Protein AF-0000000087761929 (afdb_homodimer)

Structure (mmCIF, N/CA/C/O backbone):
data_AF-0000000087761929-model_v1
#
loop_
_entity.id
_entity.type
_entity.pdbx_description
1 polymer Lysophospholipase
#
loop_
_atom_site.group_PDB
_atom_site.id
_atom_site.type_symbol
_atom_site.label_atom_id
_atom_site.label_alt_id
_atom_site.label_comp_id
_atom_site.label_asym_id
_atom_site.label_entity_id
_atom_site.label_seq_id
_atom_site.pdbx_PDB_ins_code
_atom_site.Cartn_x
_atom_site.Cartn_y
_atom_site.Cartn_z
_atom_site.occupancy
_atom_site.B_iso_or_equiv
_atom_site.auth_seq_id
_atom_site.auth_comp_id
_atom_site.auth_asym_id
_atom_site.auth_atom_id
_atom_site.pdbx_PDB_model_num
ATOM 1 N N . MET A 1 1 ? 10.578 51.875 47.656 1 28.58 1 MET A N 1
ATOM 2 C CA . MET A 1 1 ? 10.273 50.469 47.375 1 28.58 1 MET A CA 1
ATOM 3 C C . MET A 1 1 ? 9.188 50.344 46.312 1 28.58 1 MET A C 1
ATOM 5 O O . MET A 1 1 ? 8.008 50.594 46.594 1 28.58 1 MET A O 1
ATOM 9 N N . VAL A 1 2 ? 9.391 50.625 44.969 1 32.72 2 VAL A N 1
ATOM 10 C CA . VAL A 1 2 ? 8.656 51.156 43.812 1 32.72 2 VAL A CA 1
ATOM 11 C C . VAL A 1 2 ? 7.785 50.062 43.219 1 32.72 2 VAL A C 1
ATOM 13 O O . VAL A 1 2 ? 8.273 48.969 42.906 1 32.72 2 VAL A O 1
ATOM 16 N N . HIS A 1 3 ? 6.492 50 43.562 1 28.41 3 HIS A N 1
ATOM 17 C CA . HIS A 1 3 ? 5.34 49.25 43.094 1 28.41 3 HIS A CA 1
ATOM 18 C C . HIS A 1 3 ? 5.234 49.25 41.594 1 28.41 3 HIS A C 1
ATOM 20 O O . HIS A 1 3 ? 4.777 50.25 41 1 28.41 3 HIS A O 1
ATOM 26 N N . LEU A 1 4 ? 6.25 48.75 40.844 1 28.88 4 LEU A N 1
ATOM 27 C CA . LEU A 1 4 ? 6.156 48.812 39.375 1 28.88 4 LEU A CA 1
ATOM 28 C C . LEU A 1 4 ? 4.934 48.031 38.875 1 28.88 4 LEU A C 1
ATOM 30 O O . LEU A 1 4 ? 4.816 46.844 39.125 1 28.88 4 LEU A O 1
ATOM 34 N N . ASN A 1 5 ? 3.76 48.719 38.75 1 27.14 5 ASN A N 1
ATOM 35 C CA . ASN A 1 5 ? 2.463 48.375 38.188 1 27.14 5 ASN A CA 1
ATOM 36 C C . ASN A 1 5 ? 2.609 47.75 36.812 1 27.14 5 ASN A C 1
ATOM 38 O O . ASN A 1 5 ? 3.201 48.375 35.906 1 27.14 5 ASN A O 1
ATOM 42 N N . PHE A 1 6 ? 2.701 46.375 36.719 1 28.14 6 PHE A N 1
ATOM 43 C CA . PHE A 1 6 ? 2.742 45.5 35.562 1 28.14 6 PHE A CA 1
ATOM 44 C C . PHE A 1 6 ? 1.548 45.75 34.656 1 28.14 6 PHE A C 1
ATOM 46 O O . PHE A 1 6 ? 0.455 45.219 34.906 1 28.14 6 PHE A O 1
ATOM 53 N N . ALA A 1 7 ? 1.302 46.906 34.094 1 33.91 7 ALA A N 1
ATOM 54 C CA . ALA A 1 7 ? 0.28 47.344 33.156 1 33.91 7 ALA A CA 1
ATOM 55 C C . ALA A 1 7 ? 0.412 46.594 31.812 1 33.91 7 ALA A C 1
ATOM 57 O O . ALA A 1 7 ? 1.053 47.094 30.891 1 33.91 7 ALA A O 1
ATOM 58 N N . VAL A 1 8 ? 0.894 45.375 31.766 1 31.22 8 VAL A N 1
ATOM 59 C CA . VAL A 1 8 ? 1.146 44.875 30.422 1 31.22 8 VAL A CA 1
ATOM 60 C C . VAL A 1 8 ? -0.125 45 29.578 1 31.22 8 VAL A C 1
ATOM 62 O O . VAL A 1 8 ? -1.216 45.188 30.125 1 31.22 8 VAL A O 1
ATOM 65 N N . SER A 1 9 ? -0.361 44 28.578 1 29.36 9 SER A N 1
ATOM 66 C CA . SER A 1 9 ? -0.739 43.969 27.172 1 29.36 9 SER A CA 1
ATOM 67 C C . SER A 1 9 ? -2.252 43.875 27.016 1 29.36 9 SER A C 1
ATOM 69 O O . SER A 1 9 ? -2.809 42.781 26.953 1 29.36 9 SER A O 1
ATOM 71 N N . THR A 1 10 ? -3.115 44.625 27.688 1 31.55 10 THR A N 1
ATOM 72 C CA . THR A 1 10 ? -4.559 44.688 27.484 1 31.55 10 THR A CA 1
ATOM 73 C C . THR A 1 10 ? -4.887 45 26.031 1 31.55 10 THR A C 1
ATOM 75 O O . THR A 1 10 ? -6.059 45.062 25.656 1 31.55 10 THR A O 1
ATOM 78 N N . ALA A 1 11 ? -3.998 45.562 25.234 1 32.84 11 ALA A N 1
ATOM 79 C CA . ALA A 1 11 ? -4.387 46.156 23.969 1 32.84 11 ALA A CA 1
ATOM 80 C C . ALA A 1 11 ? -4.867 45.094 22.984 1 32.84 11 ALA A C 1
ATOM 82 O O . ALA A 1 11 ? -5.387 45.438 21.906 1 32.84 11 ALA A O 1
ATOM 83 N N . LEU A 1 12 ? -4.496 43.844 23.141 1 36.81 12 LEU A N 1
ATOM 84 C CA . LEU A 1 12 ? -4.777 42.844 22.109 1 36.81 12 LEU A CA 1
ATOM 85 C C . LEU A 1 12 ? -6.27 42.531 22.047 1 36.81 12 LEU A C 1
ATOM 87 O O . LEU A 1 12 ? -6.723 41.844 21.156 1 36.81 12 LEU A O 1
ATOM 91 N N . LEU A 1 13 ? -7.18 43 22.969 1 36.03 13 LEU A N 1
ATOM 92 C CA . LEU A 1 13 ? -8.562 42.531 23.047 1 36.03 13 LEU A CA 1
ATOM 93 C C . LEU A 1 13 ? -9.438 43.281 22.062 1 36.03 13 LEU A C 1
ATOM 95 O O . LEU A 1 13 ? -10.562 42.875 21.766 1 36.03 13 LEU A O 1
ATOM 99 N N . ALA A 1 14 ? -9.242 44.531 21.703 1 36.38 14 ALA A N 1
ATOM 100 C CA . ALA A 1 14 ? -10.297 45.344 21.109 1 36.38 14 ALA A CA 1
ATOM 101 C C . ALA A 1 14 ? -10.578 44.875 19.672 1 36.38 14 ALA A C 1
ATOM 103 O O . ALA A 1 14 ? -11.734 44.875 19.234 1 36.38 14 ALA A O 1
ATOM 104 N N . SER A 1 15 ? -9.562 44.781 18.797 1 38.03 15 SER A N 1
ATOM 105 C CA . SER A 1 15 ? -9.797 44.531 17.375 1 38.03 15 SER A CA 1
ATOM 106 C C . SER A 1 15 ? -10.297 43.125 17.109 1 38.03 15 SER A C 1
ATOM 108 O O . SER A 1 15 ? -10.57 42.781 15.969 1 38.03 15 SER A O 1
ATOM 110 N N . LEU A 1 16 ? -10.477 42.219 18 1 41.84 16 LEU A N 1
ATOM 111 C CA . LEU A 1 16 ? -10.82 40.781 17.875 1 41.84 16 LEU A CA 1
ATOM 112 C C . LEU A 1 16 ? -12.336 40.594 17.812 1 41.84 16 LEU A C 1
ATOM 114 O O . LEU A 1 16 ? -12.828 39.469 17.766 1 41.84 16 LEU A O 1
ATOM 118 N N . ALA A 1 17 ? -13.188 41.562 17.938 1 40.5 17 ALA A N 1
ATOM 119 C CA . ALA A 1 17 ? -14.633 41.375 18.062 1 40.5 17 ALA A CA 1
ATOM 120 C C . ALA A 1 17 ? -15.227 40.812 16.766 1 40.5 17 ALA A C 1
ATOM 122 O O . ALA A 1 17 ? -16.172 40.031 16.797 1 40.5 17 ALA A O 1
ATOM 123 N N . ALA A 1 18 ? -14.797 41.094 15.617 1 46.44 18 ALA A N 1
ATOM 124 C CA . ALA A 1 18 ? -15.516 40.719 14.406 1 46.44 18 ALA A CA 1
ATOM 125 C C . ALA A 1 18 ? -15.227 39.25 14.039 1 46.44 18 ALA A C 1
ATOM 127 O O . ALA A 1 18 ? -15.953 38.656 13.242 1 46.44 18 ALA A O 1
ATOM 128 N N . ALA A 1 19 ? -14.195 38.5 14.523 1 59.88 19 ALA A N 1
ATOM 129 C CA . ALA A 1 19 ? -13.688 37.188 14.195 1 59.88 19 ALA A CA 1
ATOM 130 C C . ALA A 1 19 ? -13.875 36.219 15.367 1 59.88 19 ALA A C 1
ATOM 132 O O . ALA A 1 19 ? -12.984 36.062 16.219 1 59.88 19 ALA A O 1
ATOM 133 N N . TRP A 1 20 ? -15.109 36.125 15.672 1 75.94 20 TRP A N 1
ATOM 134 C CA . TRP A 1 20 ? -15.484 35.406 16.891 1 75.94 20 TRP A CA 1
ATOM 135 C C . TRP A 1 20 ? -16.938 34.969 16.828 1 75.94 20 TRP A C 1
ATOM 137 O O . TRP A 1 20 ? -17.781 35.625 16.234 1 75.94 20 TRP A O 1
ATOM 147 N N . ASN A 1 21 ? -17.031 33.625 17.141 1 86.69 21 ASN A N 1
ATOM 148 C CA . ASN A 1 21 ? -18.391 33.125 17.172 1 86.69 21 ASN A CA 1
ATOM 149 C C . ASN A 1 21 ? -19.328 34.125 17.875 1 86.69 21 ASN A C 1
ATOM 151 O O . ASN A 1 21 ? -19.109 34.469 19.047 1 86.69 21 ASN A O 1
ATOM 155 N N . PRO A 1 22 ? -20.312 34.531 17.219 1 84.06 22 PRO A N 1
ATOM 156 C CA . PRO A 1 22 ? -21.156 35.625 17.719 1 84.06 22 PRO A CA 1
ATOM 157 C C . PRO A 1 22 ? -21.75 35.344 19.094 1 84.06 22 PRO A C 1
ATOM 159 O O . PRO A 1 22 ? -21.969 36.25 19.891 1 84.06 22 PRO A O 1
ATOM 162 N N . ASN A 1 23 ? -22.047 34.125 19.406 1 88.12 23 ASN A N 1
ATOM 163 C CA . ASN A 1 23 ? -22.641 33.812 20.688 1 88.12 23 ASN A CA 1
ATOM 164 C C . ASN A 1 23 ? -21.594 33.688 21.797 1 88.12 23 ASN A C 1
ATOM 166 O O . ASN A 1 23 ? -21.922 33.375 22.938 1 88.12 23 ASN A O 1
ATOM 170 N N . ASN A 1 24 ? -20.297 33.812 21.438 1 92.19 24 ASN A N 1
ATOM 171 C CA . ASN A 1 24 ? -19.141 33.812 22.344 1 92.19 24 ASN A CA 1
ATOM 172 C C . ASN A 1 24 ? -18.984 32.438 23.016 1 92.19 24 ASN A C 1
ATOM 174 O O . ASN A 1 24 ? -18.516 32.375 24.156 1 92.19 24 ASN A O 1
ATOM 178 N N . GLY A 1 25 ? -19.469 31.469 22.359 1 94.88 25 GLY A N 1
ATOM 179 C CA . GLY A 1 25 ? -19.375 30.109 22.906 1 94.88 25 GLY A CA 1
ATOM 180 C C . GLY A 1 25 ? -19.031 29.078 21.844 1 94.88 25 GLY A C 1
ATOM 181 O O . GLY A 1 25 ? -18.688 29.422 20.719 1 94.88 25 GLY A O 1
ATOM 182 N N . TYR A 1 26 ? -19.078 27.797 22.297 1 96.81 26 TYR A N 1
ATOM 183 C CA . TYR A 1 26 ? -18.672 26.672 21.453 1 96.81 26 TYR A CA 1
ATOM 184 C C . TYR A 1 26 ? -19.766 26.328 20.453 1 96.81 26 TYR A C 1
ATOM 186 O O . TYR A 1 26 ? -19.484 25.891 19.328 1 96.81 26 TYR A O 1
ATOM 194 N N . ALA A 1 27 ? -21 26.562 20.797 1 96.69 27 ALA A N 1
ATOM 195 C CA . ALA A 1 27 ? -22.125 26.234 19.922 1 96.69 27 ALA A CA 1
ATOM 196 C C . ALA A 1 27 ? -22.109 27.094 18.672 1 96.69 27 ALA A C 1
ATOM 198 O O . ALA A 1 27 ? -21.891 28.312 18.734 1 96.69 27 ALA A O 1
ATOM 199 N N . PRO A 1 28 ? -22.328 26.469 17.5 1 96.25 28 PRO A N 1
ATOM 200 C CA . PRO A 1 28 ? -22.438 27.281 16.297 1 96.25 28 PRO A CA 1
ATOM 201 C C . PRO A 1 28 ? -23.609 28.266 16.344 1 96.25 28 PRO A C 1
ATOM 203 O O . PRO A 1 28 ? -24.547 28.062 17.109 1 96.25 28 PRO A O 1
ATOM 206 N N . SER A 1 29 ? -23.531 29.297 15.484 1 95.12 29 SER A N 1
ATOM 207 C CA . SER A 1 29 ? -24.516 30.375 15.484 1 95.12 29 SER A CA 1
ATOM 208 C C . SER A 1 29 ? -25.156 30.531 14.102 1 95.12 29 SER A C 1
ATOM 210 O O . SER A 1 29 ? -24.453 30.469 13.086 1 95.12 29 SER A O 1
ATOM 212 N N . TYR A 1 30 ? -26.438 30.75 14.117 1 93.19 30 TYR A N 1
ATOM 213 C CA . TYR A 1 30 ? -27.125 31.141 12.883 1 93.19 30 TYR A CA 1
ATOM 214 C C . TYR A 1 30 ? -26.922 32.625 12.586 1 93.19 30 TYR A C 1
ATOM 216 O O . TYR A 1 30 ? -27.031 33.469 13.477 1 93.19 30 TYR A O 1
ATOM 224 N N . VAL A 1 31 ? -26.531 32.875 11.359 1 92.06 31 VAL A N 1
ATOM 225 C CA . VAL A 1 31 ? -26.312 34.25 10.906 1 92.06 31 VAL A CA 1
ATOM 226 C C . VAL A 1 31 ? -26.938 34.438 9.531 1 92.06 31 VAL A C 1
ATOM 228 O O . VAL A 1 31 ? -27.391 33.469 8.906 1 92.06 31 VAL A O 1
ATOM 231 N N . GLN A 1 32 ? -27.016 35.75 9.164 1 88.81 32 GLN A N 1
ATOM 232 C CA . GLN A 1 32 ? -27.438 36 7.797 1 88.81 32 GLN A CA 1
ATOM 233 C C . GLN A 1 32 ? -26.359 35.594 6.797 1 88.81 32 GLN A C 1
ATOM 235 O O . GLN A 1 32 ? -25.172 35.844 7.023 1 88.81 32 GLN A O 1
ATOM 240 N N . CYS A 1 33 ? -26.844 34.938 5.738 1 89 33 CYS A N 1
ATOM 241 C CA . CYS A 1 33 ? -25.891 34.562 4.703 1 89 33 CYS A CA 1
ATOM 242 C C . CYS A 1 33 ? -25.266 35.781 4.059 1 89 33 CYS A C 1
ATOM 244 O O . CYS A 1 33 ? -25.938 36.812 3.904 1 89 33 CYS A O 1
ATOM 246 N N . PRO A 1 34 ? -24.016 35.625 3.738 1 82.88 34 PRO A N 1
ATOM 247 C CA . PRO A 1 34 ? -23.406 36.75 3 1 82.88 34 PRO A CA 1
ATOM 248 C C . PRO A 1 34 ? -24.047 36.938 1.623 1 82.88 34 PRO A C 1
ATOM 250 O O . PRO A 1 34 ? -24.594 36 1.054 1 82.88 34 PRO A O 1
ATOM 253 N N . SER A 1 35 ? -24.109 38.219 1.128 1 72.56 35 SER A N 1
ATOM 254 C CA . SER A 1 35 ? -24.781 38.562 -0.121 1 72.56 35 SER A CA 1
ATOM 255 C C . SER A 1 35 ? -24.25 37.75 -1.286 1 72.56 35 SER A C 1
ATOM 257 O O . SER A 1 35 ? -25 37.375 -2.184 1 72.56 35 SER A O 1
ATOM 259 N N . ASN A 1 36 ? -23.062 37.5 -1.404 1 62.22 36 ASN A N 1
ATOM 260 C CA . ASN A 1 36 ? -22.469 36.781 -2.506 1 62.22 36 ASN A CA 1
ATOM 261 C C . ASN A 1 36 ? -22.438 35.281 -2.227 1 62.22 36 ASN A C 1
ATOM 263 O O . ASN A 1 36 ? -21.812 34.5 -2.963 1 62.22 36 ASN A O 1
ATOM 267 N N . ALA A 1 37 ? -23.25 34.969 -1.242 1 60.28 37 ALA A N 1
ATOM 268 C CA . ALA A 1 37 ? -23.188 33.562 -0.785 1 60.28 37 ALA A CA 1
ATOM 269 C C . ALA A 1 37 ? -23.875 32.625 -1.782 1 60.28 37 ALA A C 1
ATOM 271 O O . ALA A 1 37 ? -24.172 31.484 -1.462 1 60.28 37 ALA A O 1
ATOM 272 N N . ASN A 1 38 ? -24.062 33 -2.934 1 62.12 38 ASN A N 1
ATOM 273 C CA . ASN A 1 38 ? -24.781 32.125 -3.861 1 62.12 38 ASN A CA 1
ATOM 274 C C . ASN A 1 38 ? -23.984 30.859 -4.152 1 62.12 38 ASN A C 1
ATOM 276 O O . ASN A 1 38 ? -24.531 29.875 -4.664 1 62.12 38 ASN A O 1
ATOM 280 N N . PHE A 1 39 ? -22.719 30.844 -3.688 1 73.12 39 PHE A N 1
ATOM 281 C CA . PHE A 1 39 ? -22.016 29.578 -3.852 1 73.12 39 PHE A CA 1
ATOM 282 C C . PHE A 1 39 ? -20.859 29.469 -2.859 1 73.12 39 PHE A C 1
ATOM 284 O O . PHE A 1 39 ? -19.875 30.203 -2.959 1 73.12 39 PHE A O 1
ATOM 291 N N . LEU A 1 40 ? -21.047 28.562 -1.927 1 87.19 40 LEU A N 1
ATOM 292 C CA . LEU A 1 40 ? -20.047 28.391 -0.892 1 87.19 40 LEU A CA 1
ATOM 293 C C . LEU A 1 40 ? -18.953 27.422 -1.347 1 87.19 40 LEU A C 1
ATOM 295 O O . LEU A 1 40 ? -17.875 27.375 -0.765 1 87.19 40 LEU A O 1
ATOM 299 N N . THR A 1 41 ? -19.281 26.656 -2.422 1 92.12 41 THR A N 1
ATOM 300 C CA . THR A 1 41 ? -18.312 25.656 -2.871 1 92.12 41 THR A CA 1
ATOM 301 C C . THR A 1 41 ? -17.703 26.062 -4.211 1 92.12 41 THR A C 1
ATOM 303 O O . THR A 1 41 ? -18.266 26.891 -4.93 1 92.12 41 THR A O 1
ATOM 306 N N . ARG A 1 42 ? -16.578 25.547 -4.477 1 93.56 42 ARG A N 1
ATOM 307 C CA . ARG A 1 42 ? -15.859 25.719 -5.742 1 93.56 42 ARG A CA 1
ATOM 308 C C . ARG A 1 42 ? -15.109 24.453 -6.137 1 93.56 42 ARG A C 1
ATOM 310 O O . ARG A 1 42 ? -14.656 23.703 -5.273 1 93.56 42 ARG A O 1
ATOM 317 N N . ALA A 1 43 ? -14.945 24.297 -7.43 1 93.25 43 ALA A N 1
ATOM 318 C CA . ALA A 1 43 ? -14.148 23.172 -7.922 1 93.25 43 ALA A CA 1
ATOM 319 C C . ALA A 1 43 ? -12.672 23.359 -7.59 1 93.25 43 ALA A C 1
ATOM 321 O O . ALA A 1 43 ? -12.195 24.5 -7.477 1 93.25 43 ALA A O 1
ATOM 322 N N . SER A 1 44 ? -11.977 22.234 -7.43 1 94.12 44 SER A N 1
ATOM 323 C CA . SER A 1 44 ? -10.57 22.234 -7.031 1 94.12 44 SER A CA 1
ATOM 324 C C . SER A 1 44 ? -9.656 22.344 -8.25 1 94.12 44 SER A C 1
ATOM 326 O O . SER A 1 44 ? -8.68 21.594 -8.367 1 94.12 44 SER A O 1
ATOM 328 N N . GLU A 1 45 ? -9.82 23.219 -9.094 1 91.88 45 GLU A N 1
ATOM 329 C CA . GLU A 1 45 ? -9.047 23.359 -10.32 1 91.88 45 GLU A CA 1
ATOM 330 C C . GLU A 1 45 ? -7.816 24.234 -10.109 1 91.88 45 GLU A C 1
ATOM 332 O O . GLU A 1 45 ? -6.75 23.953 -10.664 1 91.88 45 GLU A O 1
ATOM 337 N N . GLU A 1 46 ? -7.98 25.281 -9.375 1 94.88 46 GLU A N 1
ATOM 338 C CA . GLU A 1 46 ? -6.934 26.25 -9.039 1 94.88 46 GLU A CA 1
ATOM 339 C C . GLU A 1 46 ? -7.066 26.734 -7.598 1 94.88 46 GLU A C 1
ATOM 341 O O . GLU A 1 46 ? -8.008 26.344 -6.895 1 94.88 46 GLU A O 1
ATOM 346 N N . LEU A 1 47 ? -6.062 27.531 -7.152 1 96.75 47 LEU A N 1
ATOM 347 C CA . LEU A 1 47 ? -6.195 28.141 -5.836 1 96.75 47 LEU A CA 1
ATOM 348 C C . LEU A 1 47 ? -7.398 29.078 -5.789 1 96.75 47 LEU A C 1
ATOM 350 O O . LEU A 1 47 ? -7.746 29.703 -6.793 1 96.75 47 LEU A O 1
ATOM 354 N N . SER A 1 48 ? -7.98 29.125 -4.645 1 95.44 48 SER A N 1
ATOM 355 C CA . SER A 1 48 ? -9 30.156 -4.473 1 95.44 48 SER A CA 1
ATOM 356 C C . SER A 1 48 ? -8.398 31.547 -4.629 1 95.44 48 SER A C 1
ATOM 358 O O . SER A 1 48 ? -7.203 31.75 -4.402 1 95.44 48 SER A O 1
ATOM 360 N N . THR A 1 49 ? -9.258 32.5 -4.957 1 95.19 49 THR A N 1
ATOM 361 C CA . THR A 1 49 ? -8.812 33.875 -5.082 1 95.19 49 THR A CA 1
ATOM 362 C C . THR A 1 49 ? -8.219 34.375 -3.768 1 95.19 49 THR A C 1
ATOM 364 O O . THR A 1 49 ? -7.219 35.094 -3.764 1 95.19 49 THR A O 1
ATOM 367 N N . ASP A 1 50 ? -8.805 34 -2.648 1 96.12 50 ASP A N 1
ATOM 368 C CA . ASP A 1 50 ? -8.312 34.406 -1.336 1 96.12 50 ASP A CA 1
ATOM 369 C C . ASP A 1 50 ? -6.906 33.875 -1.081 1 96.12 50 ASP A C 1
ATOM 371 O O . ASP A 1 50 ? -6.02 34.625 -0.675 1 96.12 50 ASP A O 1
ATOM 375 N N . GLU A 1 51 ? -6.707 32.625 -1.289 1 97.75 51 GLU A N 1
ATOM 376 C CA . GLU A 1 51 ? -5.387 32.031 -1.068 1 97.75 51 GLU A CA 1
ATOM 377 C C . GLU A 1 51 ? -4.359 32.625 -2.041 1 97.75 51 GLU A C 1
ATOM 379 O O . GLU A 1 51 ? -3.234 32.938 -1.648 1 97.75 51 GLU A O 1
ATOM 384 N N . ALA A 1 52 ? -4.738 32.719 -3.309 1 97.94 52 ALA A N 1
ATOM 385 C CA . ALA A 1 52 ? -3.824 33.25 -4.316 1 97.94 52 ALA A CA 1
ATOM 386 C C . ALA A 1 52 ? -3.377 34.656 -3.959 1 97.94 52 ALA A C 1
ATOM 388 O O . ALA A 1 52 ? -2.191 35 -4.043 1 97.94 52 ALA A O 1
ATOM 389 N N . ASN A 1 53 ? -4.352 35.469 -3.596 1 97.94 53 ASN A N 1
ATOM 390 C CA . ASN A 1 53 ? -4.027 36.812 -3.203 1 97.94 53 ASN A CA 1
ATOM 391 C C . ASN A 1 53 ? -3.16 36.844 -1.949 1 97.94 53 ASN A C 1
ATOM 393 O O . ASN A 1 53 ? -2.229 37.656 -1.854 1 97.94 53 ASN A O 1
ATOM 397 N N . TRP A 1 54 ? -3.508 36.094 -1.02 1 98.56 54 TRP A N 1
ATOM 398 C CA . TRP A 1 54 ? -2.73 36.062 0.215 1 98.56 54 TRP A CA 1
ATOM 399 C C . TRP A 1 54 ? -1.29 35.625 -0.063 1 98.56 54 TRP A C 1
ATOM 401 O O . TRP A 1 54 ? -0.354 36.219 0.505 1 98.56 54 TRP A O 1
ATOM 411 N N . VAL A 1 55 ? -1.069 34.656 -0.889 1 98.62 55 VAL A N 1
ATOM 412 C CA . VAL A 1 55 ? 0.258 34.125 -1.222 1 98.62 55 VAL A CA 1
ATOM 413 C C . VAL A 1 55 ? 1.079 35.25 -1.89 1 98.62 55 VAL A C 1
ATOM 415 O O . VAL A 1 55 ? 2.281 35.344 -1.647 1 98.62 55 VAL A O 1
ATOM 418 N N . LYS A 1 56 ? 0.435 36.031 -2.742 1 98 56 LYS A N 1
ATOM 419 C CA . LYS A 1 56 ? 1.131 37.156 -3.334 1 98 56 LYS A CA 1
ATOM 420 C C . LYS A 1 56 ? 1.66 38.125 -2.256 1 98 56 LYS A C 1
ATOM 422 O O . LYS A 1 56 ? 2.801 38.562 -2.332 1 98 56 LYS A O 1
ATOM 427 N N . GLY A 1 57 ? 0.786 38.406 -1.262 1 98.56 57 GLY A N 1
ATOM 428 C CA . GLY A 1 57 ? 1.229 39.219 -0.135 1 98.56 57 GLY A CA 1
ATOM 429 C C . GLY A 1 57 ? 2.324 38.562 0.68 1 98.56 57 GLY A C 1
ATOM 430 O O . GLY A 1 57 ? 3.244 39.219 1.154 1 98.56 57 GLY A O 1
ATOM 431 N N . ARG A 1 58 ? 2.225 37.312 0.876 1 98.81 58 ARG A N 1
ATOM 432 C CA . ARG A 1 58 ? 3.23 36.531 1.595 1 98.81 58 ARG A CA 1
ATOM 433 C C . ARG A 1 58 ? 4.598 36.656 0.928 1 98.81 58 ARG A C 1
ATOM 435 O O . ARG A 1 58 ? 5.621 36.719 1.608 1 98.81 58 ARG A O 1
ATOM 442 N N . HIS A 1 59 ? 4.672 36.719 -0.378 1 98.62 59 HIS A N 1
ATOM 443 C CA . HIS A 1 59 ? 5.934 36.75 -1.11 1 98.62 59 HIS A CA 1
ATOM 444 C C . HIS A 1 59 ? 6.645 38.094 -0.872 1 98.62 59 HIS A C 1
ATOM 446 O O . HIS A 1 59 ? 7.875 38.156 -0.926 1 98.62 59 HIS A O 1
ATOM 452 N N . ASP A 1 60 ? 5.871 39.125 -0.528 1 98.19 60 ASP A N 1
ATOM 453 C CA . ASP A 1 60 ? 6.496 40.375 -0.151 1 98.19 60 ASP A CA 1
ATOM 454 C C . ASP A 1 60 ? 7.34 40.219 1.112 1 98.19 60 ASP A C 1
ATOM 456 O O . ASP A 1 60 ? 8.312 40.938 1.312 1 98.19 60 ASP A O 1
ATOM 460 N N . VAL A 1 61 ? 6.953 39.281 1.905 1 98.62 61 VAL A N 1
ATOM 461 C CA . VAL A 1 61 ? 7.672 39.031 3.148 1 98.62 61 VAL A CA 1
ATOM 462 C C . VAL A 1 61 ? 8.742 37.969 2.914 1 98.62 61 VAL A C 1
ATOM 464 O O . VAL A 1 61 ? 9.891 38.125 3.348 1 98.62 61 VAL A O 1
ATOM 467 N N . THR A 1 62 ? 8.453 36.906 2.176 1 98.81 62 THR A N 1
ATOM 468 C CA . THR A 1 62 ? 9.352 35.75 2.059 1 98.81 62 THR A CA 1
ATOM 469 C C . THR A 1 62 ? 10.531 36.062 1.145 1 98.81 62 THR A C 1
ATOM 471 O O . THR A 1 62 ? 11.633 35.562 1.341 1 98.81 62 THR A O 1
ATOM 474 N N . ASN A 1 63 ? 10.32 36.906 0.154 1 98.5 63 ASN A N 1
ATOM 475 C CA . ASN A 1 63 ? 11.398 37.188 -0.786 1 98.5 63 ASN A CA 1
ATOM 476 C C . ASN A 1 63 ? 12.617 37.781 -0.079 1 98.5 63 ASN A C 1
ATOM 478 O O . ASN A 1 63 ? 13.711 37.188 -0.142 1 98.5 63 ASN A O 1
ATOM 482 N N . PRO A 1 64 ? 12.484 38.875 0.664 1 98.44 64 PRO A N 1
ATOM 483 C CA . PRO A 1 64 ? 13.664 39.375 1.352 1 98.44 64 PRO A CA 1
ATOM 484 C C . PRO A 1 64 ? 14.172 38.438 2.443 1 98.44 64 PRO A C 1
ATOM 486 O O . PRO A 1 64 ? 15.375 38.375 2.686 1 98.44 64 PRO A O 1
ATOM 489 N N . LYS A 1 65 ? 13.281 37.75 3.135 1 98.69 65 LYS A N 1
ATOM 490 C CA . LYS A 1 65 ? 13.688 36.812 4.184 1 98.69 65 LYS A CA 1
ATOM 491 C C . LYS A 1 65 ? 14.5 35.656 3.604 1 98.69 65 LYS A C 1
ATOM 493 O O . LYS A 1 65 ? 15.438 35.188 4.242 1 98.69 65 LYS A O 1
ATOM 498 N N . LEU A 1 66 ? 14.141 35.219 2.428 1 98.88 66 LEU A N 1
ATOM 499 C CA . LEU A 1 66 ? 14.867 34.125 1.784 1 98.88 66 LEU A CA 1
ATOM 500 C C . LEU A 1 66 ? 16.266 34.594 1.369 1 98.88 66 LEU A C 1
ATOM 502 O O . LEU A 1 66 ? 17.234 33.812 1.474 1 98.88 66 LEU A O 1
ATOM 506 N N . ILE A 1 67 ? 16.359 35.781 0.841 1 98.62 67 ILE A N 1
ATOM 507 C CA . ILE A 1 67 ? 17.672 36.344 0.498 1 98.62 67 ILE A CA 1
ATOM 508 C C . ILE A 1 67 ? 18.547 36.406 1.741 1 98.62 67 ILE A C 1
ATOM 510 O O . ILE A 1 67 ? 19.703 35.938 1.709 1 98.62 67 ILE A O 1
ATOM 514 N N . GLU A 1 68 ? 17.984 36.938 2.84 1 98.31 68 GLU A N 1
ATOM 515 C CA . GLU A 1 68 ? 18.734 37 4.098 1 98.31 68 GLU A CA 1
ATOM 516 C C . GLU A 1 68 ? 19.188 35.594 4.539 1 98.31 68 GLU A C 1
ATOM 518 O O . GLU A 1 68 ? 20.344 35.438 4.938 1 98.31 68 GLU A O 1
ATOM 523 N N . PHE A 1 69 ? 18.359 34.719 4.523 1 98.56 69 PHE A N 1
ATOM 524 C CA . PHE A 1 69 ? 18.656 33.344 4.926 1 98.56 69 PHE A CA 1
ATOM 525 C C . PHE A 1 69 ? 19.766 32.75 4.074 1 98.56 69 PHE A C 1
ATOM 527 O O . PHE A 1 69 ? 20.75 32.219 4.602 1 98.56 69 PHE A O 1
ATOM 534 N N . LEU A 1 70 ? 19.578 32.812 2.705 1 98.69 70 LEU A N 1
ATOM 535 C CA . LEU A 1 70 ? 20.531 32.219 1.781 1 98.69 70 LEU A CA 1
ATOM 536 C C . LEU A 1 70 ? 21.906 32.844 1.913 1 98.69 70 LEU A C 1
ATOM 538 O O . LEU A 1 70 ? 22.938 32.188 1.747 1 98.69 70 LEU A O 1
ATOM 542 N N . LYS A 1 71 ? 21.984 34.125 2.242 1 97.56 71 LYS A N 1
ATOM 543 C CA . LYS A 1 71 ? 23.25 34.781 2.455 1 97.56 71 LYS A CA 1
ATOM 544 C C . LYS A 1 71 ? 24 34.219 3.66 1 97.56 71 LYS A C 1
ATOM 546 O O . LYS A 1 71 ? 25.219 34.219 3.691 1 97.56 71 LYS A O 1
ATOM 551 N N . ARG A 1 72 ? 23.281 33.656 4.562 1 97.31 72 ARG A N 1
ATOM 552 C CA . ARG A 1 72 ? 23.875 33.125 5.781 1 97.31 72 ARG A CA 1
ATOM 553 C C . ARG A 1 72 ? 24.266 31.672 5.605 1 97.31 72 ARG A C 1
ATOM 555 O O . ARG A 1 72 ? 25 31.125 6.426 1 97.31 72 ARG A O 1
ATOM 562 N N . MET A 1 73 ? 23.875 31.031 4.578 1 97.5 73 MET A N 1
ATOM 563 C CA . MET A 1 73 ? 24.062 29.594 4.406 1 97.5 73 MET A CA 1
ATOM 564 C C . MET A 1 73 ? 25.391 29.281 3.746 1 97.5 73 MET A C 1
ATOM 566 O O . MET A 1 73 ? 25.688 28.109 3.441 1 97.5 73 MET A O 1
ATOM 570 N N . ASN A 1 74 ? 26.25 30.25 3.465 1 95.31 74 ASN A N 1
ATOM 571 C CA . ASN A 1 74 ? 27.609 30.078 2.971 1 95.31 74 ASN A CA 1
ATOM 572 C C . ASN A 1 74 ? 27.625 29.375 1.615 1 95.31 74 ASN A C 1
ATOM 574 O O . ASN A 1 74 ? 28.375 28.422 1.421 1 95.31 74 ASN A O 1
ATOM 578 N N . LEU A 1 75 ? 26.75 29.797 0.711 1 97.38 75 LEU A N 1
ATOM 579 C CA . LEU A 1 75 ? 26.781 29.297 -0.658 1 97.38 75 LEU A CA 1
ATOM 580 C C . LEU A 1 75 ? 27.938 29.906 -1.437 1 97.38 75 LEU A C 1
ATOM 582 O O . LEU A 1 75 ? 28.172 31.109 -1.386 1 97.38 75 LEU A O 1
ATOM 586 N N . GLU A 1 76 ? 28.672 29 -2.043 1 96.69 76 GLU A N 1
ATOM 587 C CA . GLU A 1 76 ? 29.797 29.453 -2.863 1 96.69 76 GLU A CA 1
ATOM 588 C C . GLU A 1 76 ? 29.344 29.75 -4.289 1 96.69 76 GLU A C 1
ATOM 590 O O . GLU A 1 76 ? 28.516 29.047 -4.848 1 96.69 76 GLU A O 1
ATOM 595 N N . ASP A 1 77 ? 29.922 30.828 -4.871 1 96.56 77 ASP A N 1
ATOM 596 C CA . ASP A 1 77 ? 29.688 31.203 -6.262 1 96.56 77 ASP A CA 1
ATOM 597 C C . ASP A 1 77 ? 28.188 31.391 -6.531 1 96.56 77 ASP A C 1
ATOM 599 O O . ASP A 1 77 ? 27.672 30.922 -7.551 1 96.56 77 ASP A O 1
ATOM 603 N N . PHE A 1 78 ? 27.547 31.953 -5.574 1 97.12 78 PHE A N 1
ATOM 604 C CA . PHE A 1 78 ? 26.109 32.156 -5.68 1 97.12 78 PHE A CA 1
ATOM 605 C C . PHE A 1 78 ? 25.703 33.5 -5.09 1 97.12 78 PHE A C 1
ATOM 607 O O . PHE A 1 78 ? 26.078 33.844 -3.963 1 97.12 78 PHE A O 1
ATOM 614 N N . ASP A 1 79 ? 24.938 34.25 -5.863 1 97.31 79 ASP A N 1
ATOM 615 C CA . ASP A 1 79 ? 24.406 35.531 -5.43 1 97.31 79 ASP A CA 1
ATOM 616 C C . ASP A 1 79 ? 22.891 35.469 -5.238 1 97.31 79 ASP A C 1
ATOM 618 O O . ASP A 1 79 ? 22.141 35.594 -6.203 1 97.31 79 ASP A O 1
ATOM 622 N N . ALA A 1 80 ? 22.438 35.438 -3.982 1 97.69 80 ALA A N 1
ATOM 623 C CA . ALA A 1 80 ? 21.031 35.25 -3.639 1 97.69 80 ALA A CA 1
ATOM 624 C C . ALA A 1 80 ? 20.188 36.406 -4.113 1 97.69 80 ALA A C 1
ATOM 626 O O . ALA A 1 80 ? 19.062 36.219 -4.582 1 97.69 80 ALA A O 1
ATOM 627 N N . GLU A 1 81 ? 20.672 37.625 -3.996 1 97.5 81 GLU A N 1
ATOM 628 C CA . GLU A 1 81 ? 19.922 38.812 -4.375 1 97.5 81 GLU A CA 1
ATOM 629 C C . GLU A 1 81 ? 19.641 38.812 -5.875 1 97.5 81 GLU A C 1
ATOM 631 O O . GLU A 1 81 ? 18.516 39.094 -6.293 1 97.5 81 GLU A O 1
ATOM 636 N N . SER A 1 82 ? 20.656 38.562 -6.613 1 97.19 82 SER A N 1
ATOM 637 C CA . SER A 1 82 ? 20.484 38.531 -8.062 1 97.19 82 SER A CA 1
ATOM 638 C C . SER A 1 82 ? 19.594 37.375 -8.492 1 97.19 82 SER A C 1
ATOM 640 O O . SER A 1 82 ? 18.797 37.531 -9.43 1 97.19 82 SER A O 1
ATOM 642 N N . PHE A 1 83 ? 19.812 36.281 -7.898 1 97.12 83 PHE A N 1
ATOM 643 C CA . PHE A 1 83 ? 19.078 35.062 -8.266 1 97.12 83 PHE A CA 1
ATOM 644 C C . PHE A 1 83 ? 17.594 35.25 -7.984 1 97.12 83 PHE A C 1
ATOM 646 O O . PHE A 1 83 ? 16.75 34.781 -8.75 1 97.12 83 PHE A O 1
ATOM 653 N N . LEU A 1 84 ? 17.219 35.938 -6.914 1 97.62 84 LEU A N 1
ATOM 654 C CA . LEU A 1 84 ? 15.828 36.062 -6.477 1 97.62 84 LEU A CA 1
ATOM 655 C C . LEU A 1 84 ? 15.234 37.406 -6.848 1 97.62 84 LEU A C 1
ATOM 657 O O . LEU A 1 84 ? 14.156 37.75 -6.375 1 97.62 84 LEU A O 1
ATOM 661 N N . ALA A 1 85 ? 15.805 38.094 -7.688 1 95.12 85 ALA A N 1
ATOM 662 C CA . ALA A 1 85 ? 15.406 39.469 -8.023 1 95.12 85 ALA A CA 1
ATOM 663 C C . ALA A 1 85 ? 14.023 39.5 -8.672 1 95.12 85 ALA A C 1
ATOM 665 O O . ALA A 1 85 ? 13.242 40.438 -8.461 1 95.12 85 ALA A O 1
ATOM 666 N N . ASP A 1 86 ? 13.688 38.469 -9.43 1 93.81 86 ASP A N 1
ATOM 667 C CA . ASP A 1 86 ? 12.438 38.5 -10.18 1 93.81 86 ASP A CA 1
ATOM 668 C C . ASP A 1 86 ? 11.641 37.219 -10.016 1 93.81 86 ASP A C 1
ATOM 670 O O . ASP A 1 86 ? 10.859 36.844 -10.898 1 93.81 86 ASP A O 1
ATOM 674 N N . THR A 1 87 ? 11.938 36.562 -8.961 1 96.38 87 THR A N 1
ATOM 675 C CA . THR A 1 87 ? 11.25 35.312 -8.781 1 96.38 87 THR A CA 1
ATOM 676 C C . THR A 1 87 ? 10.945 35.062 -7.301 1 96.38 87 THR A C 1
ATOM 678 O O . THR A 1 87 ? 11.711 35.5 -6.43 1 96.38 87 THR A O 1
ATOM 681 N N . SER A 1 88 ? 9.75 34.469 -7.035 1 98.38 88 SER A N 1
ATOM 682 C CA . SER A 1 88 ? 9.391 34 -5.703 1 98.38 88 SER A CA 1
ATOM 683 C C . SER A 1 88 ? 9.414 32.469 -5.645 1 98.38 88 SER A C 1
ATOM 685 O O . SER A 1 88 ? 9.055 31.797 -6.609 1 98.38 88 SER A O 1
ATOM 687 N N . LEU A 1 89 ? 9.945 31.938 -4.594 1 98.75 89 LEU A N 1
ATOM 688 C CA . LEU A 1 89 ? 9.945 30.5 -4.387 1 98.75 89 LEU A CA 1
ATOM 689 C C . LEU A 1 89 ? 8.922 30.094 -3.332 1 98.75 89 LEU A C 1
ATOM 691 O O . LEU A 1 89 ? 8.742 30.797 -2.336 1 98.75 89 LEU A O 1
ATOM 695 N N . ASN A 1 90 ? 8.203 29.031 -3.578 1 98.88 90 ASN A N 1
ATOM 696 C CA . ASN A 1 90 ? 7.289 28.469 -2.594 1 98.88 90 ASN A CA 1
ATOM 697 C C . ASN A 1 90 ? 7.961 27.359 -1.786 1 98.88 90 ASN A C 1
ATOM 699 O O . ASN A 1 90 ? 8.391 26.344 -2.346 1 98.88 90 ASN A O 1
ATOM 703 N N . VAL A 1 91 ? 8.047 27.594 -0.517 1 98.94 91 VAL A N 1
ATOM 704 C CA . VAL A 1 91 ? 8.656 26.641 0.408 1 98.94 91 VAL A CA 1
ATOM 705 C C . VAL A 1 91 ? 7.594 26.078 1.348 1 98.94 91 VAL A C 1
ATOM 707 O O . VAL A 1 91 ? 6.793 26.828 1.911 1 98.94 91 VAL A O 1
ATOM 710 N N . GLY A 1 92 ? 7.508 24.719 1.442 1 98.94 92 GLY A N 1
ATOM 711 C CA . GLY A 1 92 ? 6.574 24.062 2.348 1 98.94 92 GLY A CA 1
ATOM 712 C C . GLY A 1 92 ? 7.258 23.359 3.506 1 98.94 92 GLY A C 1
ATOM 713 O O . GLY A 1 92 ? 8.32 22.766 3.334 1 98.94 92 GLY A O 1
ATOM 714 N N . LEU A 1 93 ? 6.688 23.469 4.695 1 98.94 93 LEU A N 1
ATOM 715 C CA . LEU A 1 93 ? 7.082 22.719 5.879 1 98.94 93 LEU A CA 1
ATOM 716 C C . LEU A 1 93 ? 5.988 21.734 6.293 1 98.94 93 LEU A C 1
ATOM 718 O O . LEU A 1 93 ? 4.82 22.125 6.418 1 98.94 93 LEU A O 1
ATOM 722 N N . ALA A 1 94 ? 6.324 20.484 6.445 1 98.94 94 ALA A N 1
ATOM 723 C CA . ALA A 1 94 ? 5.34 19.453 6.773 1 98.94 94 ALA A CA 1
ATOM 724 C C . ALA A 1 94 ? 5.746 18.672 8.023 1 98.94 94 ALA A C 1
ATOM 726 O O . ALA A 1 94 ? 6.879 18.203 8.117 1 98.94 94 ALA A O 1
ATOM 727 N N . PHE A 1 95 ? 4.828 18.562 9 1 98.94 95 PHE A N 1
ATOM 728 C CA . PHE A 1 95 ? 5.098 17.891 10.266 1 98.94 95 PHE A CA 1
ATOM 729 C C . PHE A 1 95 ? 4.16 16.703 10.461 1 98.94 95 PHE A C 1
ATOM 731 O O . PHE A 1 95 ? 2.938 16.859 10.445 1 98.94 95 PHE A O 1
ATOM 738 N N . SER A 1 96 ? 4.703 15.578 10.734 1 98.81 96 SER A N 1
ATOM 739 C CA . SER A 1 96 ? 3.963 14.32 10.766 1 98.81 96 SER A CA 1
ATOM 740 C C . SER A 1 96 ? 3.096 14.219 12.016 1 98.81 96 SER A C 1
ATOM 742 O O . SER A 1 96 ? 3.23 15.023 12.938 1 98.81 96 SER A O 1
ATOM 744 N N . GLY A 1 97 ? 2.201 13.203 11.984 1 97.62 97 GLY A N 1
ATOM 745 C CA . GLY A 1 97 ? 1.489 12.781 13.18 1 97.62 97 GLY A CA 1
ATOM 746 C C . GLY A 1 97 ? 2.309 11.875 14.07 1 97.62 97 GLY A C 1
ATOM 747 O O . GLY A 1 97 ? 3.383 11.414 13.68 1 97.62 97 GLY A O 1
ATOM 748 N N . GLY A 1 98 ? 1.77 11.648 15.234 1 95.38 98 GLY A N 1
ATOM 749 C CA . GLY A 1 98 ? 2.447 10.82 16.219 1 95.38 98 GLY A CA 1
ATOM 750 C C . GLY A 1 98 ? 2.248 11.312 17.641 1 95.38 98 GLY A C 1
ATOM 751 O O . GLY A 1 98 ? 3.129 11.148 18.484 1 95.38 98 GLY A O 1
ATOM 752 N N . GLY A 1 99 ? 1.119 11.984 17.891 1 93.56 99 GLY A N 1
ATOM 753 C CA . GLY A 1 99 ? 0.812 12.453 19.234 1 93.56 99 GLY A CA 1
ATOM 754 C C . GLY A 1 99 ? 1.806 13.477 19.75 1 93.56 99 GLY A C 1
ATOM 755 O O . GLY A 1 99 ? 2.289 14.312 18.984 1 93.56 99 GLY A O 1
ATOM 756 N N . TYR A 1 100 ? 2.006 13.367 21.062 1 96.12 100 TYR A N 1
ATOM 757 C CA . TYR A 1 100 ? 2.92 14.32 21.688 1 96.12 100 TYR A CA 1
ATOM 758 C C . TYR A 1 100 ? 4.344 14.117 21.188 1 96.12 100 TYR A C 1
ATOM 760 O O . TYR A 1 100 ? 5.109 15.078 21.062 1 96.12 100 TYR A O 1
ATOM 768 N N . ARG A 1 101 ? 4.668 12.891 20.844 1 97.62 101 ARG A N 1
ATOM 769 C CA . ARG A 1 101 ? 5.996 12.648 20.297 1 97.62 101 ARG A CA 1
ATOM 770 C C . ARG A 1 101 ? 6.242 13.508 19.062 1 97.62 101 ARG A C 1
ATOM 772 O O . ARG A 1 101 ? 7.25 14.211 18.984 1 97.62 101 ARG A O 1
ATOM 779 N N . ALA A 1 102 ? 5.309 13.422 18.156 1 98.5 102 ALA A N 1
ATOM 780 C CA . ALA A 1 102 ? 5.438 14.172 16.922 1 98.5 102 ALA A CA 1
ATOM 781 C C . ALA A 1 102 ? 5.383 15.68 17.172 1 98.5 102 ALA A C 1
ATOM 783 O O . ALA A 1 102 ? 6.105 16.453 16.547 1 98.5 102 ALA A O 1
ATOM 784 N N . MET A 1 103 ? 4.543 16.062 18.062 1 98.62 103 MET A N 1
ATOM 785 C CA . MET A 1 103 ? 4.418 17.484 18.406 1 98.62 103 MET A CA 1
ATOM 786 C C . MET A 1 103 ? 5.73 18.016 18.953 1 98.62 103 MET A C 1
ATOM 788 O O . MET A 1 103 ? 6.223 19.062 18.5 1 98.62 103 MET A O 1
ATOM 792 N N . LEU A 1 104 ? 6.32 17.312 19.906 1 98.81 104 LEU A N 1
ATOM 793 C CA . LEU A 1 104 ? 7.504 17.812 20.594 1 98.81 104 LEU A CA 1
ATOM 794 C C . LEU A 1 104 ? 8.734 17.734 19.688 1 98.81 104 LEU A C 1
ATOM 796 O O . LEU A 1 104 ? 9.539 18.672 19.656 1 98.81 104 LEU A O 1
ATOM 800 N N . CYS A 1 105 ? 8.906 16.609 18.969 1 98.88 105 CYS A N 1
ATOM 801 C CA . CYS A 1 105 ? 9.984 16.547 17.984 1 98.88 105 CYS A CA 1
ATOM 802 C C . CYS A 1 105 ? 9.836 17.641 16.938 1 98.88 105 CYS A C 1
ATOM 804 O O . CYS A 1 105 ? 10.805 18.344 16.625 1 98.88 105 CYS A O 1
ATOM 806 N N . GLY A 1 106 ? 8.633 17.781 16.453 1 98.94 106 GLY A N 1
ATOM 807 C CA . GLY A 1 106 ? 8.359 18.844 15.492 1 98.94 106 GLY A CA 1
ATOM 808 C C . GLY A 1 106 ? 8.625 20.234 16.047 1 98.94 106 GLY A C 1
ATOM 809 O O . GLY A 1 106 ? 9.102 21.109 15.312 1 98.94 106 GLY A O 1
ATOM 810 N N . ALA A 1 107 ? 8.281 20.391 17.281 1 98.94 107 ALA A N 1
ATOM 811 C CA . ALA A 1 107 ? 8.531 21.688 17.906 1 98.94 107 ALA A CA 1
ATOM 812 C C . ALA A 1 107 ? 10.016 22.031 17.875 1 98.94 107 ALA A C 1
ATOM 814 O O . ALA A 1 107 ? 10.383 23.172 17.609 1 98.94 107 ALA A O 1
ATOM 815 N N . GLY A 1 108 ? 10.844 21.062 18.188 1 98.88 108 GLY A N 1
ATOM 816 C CA . GLY A 1 108 ? 12.273 21.297 18.078 1 98.88 108 GLY A CA 1
ATOM 817 C C . GLY A 1 108 ? 12.727 21.625 16.672 1 98.88 108 GLY A C 1
ATOM 818 O O . GLY A 1 108 ? 13.523 22.547 16.469 1 98.88 108 GLY A O 1
ATOM 819 N N . GLN A 1 109 ? 12.227 20.875 15.773 1 98.94 109 GLN A N 1
ATOM 820 C CA . GLN A 1 109 ? 12.57 21.078 14.375 1 98.94 109 GLN A CA 1
ATOM 821 C C . GLN A 1 109 ? 12.102 22.453 13.891 1 98.94 109 GLN A C 1
ATOM 823 O O . GLN A 1 109 ? 12.844 23.172 13.219 1 98.94 109 GLN A O 1
ATOM 828 N N . LEU A 1 110 ? 10.875 22.844 14.234 1 98.94 110 LEU A N 1
ATOM 829 C CA . LEU A 1 110 ? 10.352 24.156 13.859 1 98.94 110 LEU A CA 1
ATOM 830 C C . LEU A 1 110 ? 11.148 25.266 14.523 1 98.94 110 LEU A C 1
ATOM 832 O O . LEU A 1 110 ? 11.406 26.297 13.906 1 98.94 110 LEU A O 1
ATOM 836 N N . ALA A 1 111 ? 11.516 25.078 15.781 1 98.88 111 ALA A N 1
ATOM 837 C CA . ALA A 1 111 ? 12.32 26.062 16.484 1 98.88 111 ALA A CA 1
ATOM 838 C C . ALA A 1 111 ? 13.648 26.312 15.766 1 98.88 111 ALA A C 1
ATOM 840 O O . ALA A 1 111 ? 14.117 27.453 15.695 1 98.88 111 ALA A O 1
ATOM 841 N N . ALA A 1 112 ? 14.211 25.281 15.25 1 98.88 112 ALA A N 1
ATOM 842 C CA . ALA A 1 112 ? 15.484 25.391 14.539 1 98.88 112 ALA A CA 1
ATOM 843 C C . ALA A 1 112 ? 15.352 26.266 13.297 1 98.88 112 ALA A C 1
ATOM 845 O O . ALA A 1 112 ? 16.328 26.844 12.828 1 98.88 112 ALA A O 1
ATOM 846 N N . LEU A 1 113 ? 14.172 26.359 12.75 1 98.94 113 LEU A N 1
ATOM 847 C CA . LEU A 1 113 ? 13.93 27.094 11.508 1 98.94 113 LEU A CA 1
ATOM 848 C C . LEU A 1 113 ? 13.477 28.516 11.797 1 98.94 113 LEU A C 1
ATOM 850 O O . LEU A 1 113 ? 13.422 29.344 10.883 1 98.94 113 LEU A O 1
ATOM 854 N N . ASP A 1 114 ? 13.164 28.891 13.016 1 98.88 114 ASP A N 1
ATOM 855 C CA . ASP A 1 114 ? 12.547 30.141 13.438 1 98.88 114 ASP A CA 1
ATOM 856 C C . ASP A 1 114 ? 13.602 31.156 13.891 1 98.88 114 ASP A C 1
ATOM 858 O O . ASP A 1 114 ? 14.312 30.922 14.867 1 98.88 114 ASP A O 1
ATOM 862 N N . GLU A 1 115 ? 13.68 32.281 13.266 1 98.69 115 GLU A N 1
ATOM 863 C CA . GLU A 1 115 ? 14.711 33.25 13.57 1 98.69 115 GLU A CA 1
ATOM 864 C C . GLU A 1 115 ? 14.445 33.938 14.922 1 98.69 115 GLU A C 1
ATOM 866 O O . GLU A 1 115 ? 15.336 34.562 15.484 1 98.69 115 GLU A O 1
ATOM 871 N N . ARG A 1 116 ? 13.312 33.719 15.461 1 98.06 116 ARG A N 1
ATOM 872 C CA . ARG A 1 116 ? 12.945 34.344 16.719 1 98.06 116 ARG A CA 1
ATOM 873 C C . ARG A 1 116 ? 13.508 33.562 17.906 1 98.06 116 ARG A C 1
ATOM 875 O O . ARG A 1 116 ? 13.508 34.062 19.031 1 98.06 116 ARG A O 1
ATOM 882 N N . ILE A 1 117 ? 13.914 32.344 17.625 1 98.44 117 ILE A N 1
ATOM 883 C CA . ILE A 1 117 ? 14.477 31.516 18.672 1 98.44 117 ILE A CA 1
ATOM 884 C C . ILE A 1 117 ? 15.898 31.953 19 1 98.44 117 ILE A C 1
ATOM 886 O O . ILE A 1 117 ? 16.672 32.281 18.094 1 98.44 117 ILE A O 1
ATOM 890 N N . THR A 1 118 ? 16.266 31.906 20.281 1 97.31 118 THR A N 1
ATOM 891 C CA . THR A 1 118 ? 17.578 32.344 20.719 1 97.31 118 THR A CA 1
ATOM 892 C C . THR A 1 118 ? 18.672 31.594 19.984 1 97.31 118 THR A C 1
ATOM 894 O O . THR A 1 118 ? 18.672 30.359 19.922 1 97.31 118 THR A O 1
ATOM 897 N N . ASP A 1 119 ? 19.578 32.281 19.328 1 95.81 119 ASP A N 1
ATOM 898 C CA . ASP A 1 119 ? 20.828 31.812 18.734 1 95.81 119 ASP A CA 1
ATOM 899 C C . ASP A 1 119 ? 20.547 31.031 17.438 1 95.81 119 ASP A C 1
ATOM 901 O O . ASP A 1 119 ? 21.453 30.469 16.844 1 95.81 119 ASP A O 1
ATOM 905 N N . SER A 1 120 ? 19.312 31.078 16.969 1 98.06 120 SER A N 1
ATOM 906 C CA . SER A 1 120 ? 18.938 30.25 15.82 1 98.06 120 SER A CA 1
ATOM 907 C C . SER A 1 120 ? 19.531 30.797 14.523 1 98.06 120 SER A C 1
ATOM 909 O O . SER A 1 120 ? 19.562 30.094 13.508 1 98.06 120 SER A O 1
ATOM 911 N N . THR A 1 121 ? 20.047 32.031 14.516 1 98.06 121 THR A N 1
ATOM 912 C CA . THR A 1 121 ? 20.609 32.625 13.297 1 98.06 121 THR A CA 1
ATOM 913 C C . THR A 1 121 ? 22.125 32.625 13.344 1 98.06 121 THR A C 1
ATOM 915 O O . THR A 1 121 ? 22.781 33.25 12.508 1 98.06 121 THR A O 1
ATOM 918 N N . LYS A 1 122 ? 22.688 31.969 14.32 1 96.56 122 LYS A N 1
ATOM 919 C CA . LYS A 1 122 ? 24.141 31.797 14.359 1 96.56 122 LYS A CA 1
ATOM 920 C C . LYS A 1 122 ? 24.609 30.828 13.281 1 96.56 122 LYS A C 1
ATOM 922 O O . LYS A 1 122 ? 23.797 30.141 12.648 1 96.56 122 LYS A O 1
ATOM 927 N N . ASP A 1 123 ? 25.953 30.797 13.148 1 93.56 123 ASP A N 1
ATOM 928 C CA . ASP A 1 123 ? 26.547 29.922 12.141 1 93.56 123 ASP A CA 1
ATOM 929 C C . ASP A 1 123 ? 26.172 28.469 12.383 1 93.56 123 ASP A C 1
ATOM 931 O O . ASP A 1 123 ? 26.203 27.984 13.523 1 93.56 123 ASP A O 1
ATOM 935 N N . GLY A 1 124 ? 25.734 27.875 11.312 1 93.69 124 GLY A N 1
ATOM 936 C CA . GLY A 1 124 ? 25.406 26.453 11.414 1 93.69 124 GLY A CA 1
ATOM 937 C C . GLY A 1 124 ? 23.953 26.203 11.727 1 93.69 124 GLY A C 1
ATOM 938 O O . GLY A 1 124 ? 23.5 25.062 11.719 1 93.69 124 GLY A O 1
ATOM 939 N N . HIS A 1 125 ? 23.25 27.266 12.047 1 97.31 125 HIS A N 1
ATOM 940 C CA . HIS A 1 125 ? 21.828 27.141 12.359 1 97.31 125 HIS A CA 1
ATOM 941 C C . HIS A 1 125 ? 20.953 27.516 11.164 1 97.31 125 HIS A C 1
ATOM 943 O O . HIS A 1 125 ? 21.469 28 10.148 1 97.31 125 HIS A O 1
ATOM 949 N N . LEU A 1 126 ? 19.656 27.266 11.281 1 98.69 126 LEU A N 1
ATOM 950 C CA . LEU A 1 126 ? 18.797 27.406 10.109 1 98.69 126 LEU A CA 1
ATOM 951 C C . LEU A 1 126 ? 17.688 28.438 10.359 1 98.69 126 LEU A C 1
ATOM 953 O O . LEU A 1 126 ? 16.734 28.531 9.594 1 98.69 126 LEU A O 1
ATOM 957 N N . GLY A 1 127 ? 17.812 29.234 11.445 1 98.69 127 GLY A N 1
ATOM 958 C CA . GLY A 1 127 ? 16.812 30.266 11.703 1 98.69 127 GLY A CA 1
ATOM 959 C C . GLY A 1 127 ? 16.578 31.188 10.516 1 98.69 127 GLY A C 1
ATOM 960 O O . GLY A 1 127 ? 17.516 31.578 9.836 1 98.69 127 GLY A O 1
ATOM 961 N N . GLY A 1 128 ? 15.281 31.547 10.305 1 98.75 128 GLY A N 1
ATOM 962 C CA . GLY A 1 128 ? 14.906 32.375 9.164 1 98.75 128 GLY A CA 1
ATOM 963 C C . GLY A 1 128 ? 14.164 31.609 8.086 1 98.75 128 GLY A C 1
ATOM 964 O O . GLY A 1 128 ? 13.43 32.188 7.293 1 98.75 128 GLY A O 1
ATOM 965 N N . LEU A 1 129 ? 14.391 30.297 8.055 1 98.94 129 LEU A N 1
ATOM 966 C CA . LEU A 1 129 ? 13.719 29.484 7.047 1 98.94 129 LEU A CA 1
ATOM 967 C C . LEU A 1 129 ? 12.211 29.469 7.266 1 98.94 129 LEU A C 1
ATOM 969 O O . LEU A 1 129 ? 11.438 29.453 6.305 1 98.94 129 LEU A O 1
ATOM 973 N N . LEU A 1 130 ? 11.75 29.422 8.516 1 98.94 130 LEU A N 1
ATOM 974 C CA . LEU A 1 130 ? 10.32 29.516 8.789 1 98.94 130 LEU A CA 1
ATOM 975 C C . LEU A 1 130 ? 9.734 30.797 8.211 1 98.94 130 LEU A C 1
ATOM 977 O O . LEU A 1 130 ? 8.695 30.766 7.555 1 98.94 130 LEU A O 1
ATOM 981 N N . GLN A 1 131 ? 10.438 31.922 8.406 1 98.75 131 GLN A N 1
ATOM 982 C CA . GLN A 1 131 ? 9.977 33.219 7.914 1 98.75 131 GLN A CA 1
ATOM 983 C C . GLN A 1 131 ? 9.992 33.25 6.391 1 98.75 131 GLN A C 1
ATOM 985 O O . GLN A 1 131 ? 9.203 34 5.781 1 98.75 131 GLN A O 1
ATOM 990 N N . ALA A 1 132 ? 10.789 32.469 5.848 1 98.88 132 ALA A N 1
ATOM 991 C CA . ALA A 1 132 ? 10.922 32.438 4.395 1 98.88 132 ALA A CA 1
ATOM 992 C C . ALA A 1 132 ? 10 31.391 3.775 1 98.88 132 ALA A C 1
ATOM 994 O O . ALA A 1 132 ? 9.977 31.219 2.555 1 98.88 132 ALA A O 1
ATOM 995 N N . SER A 1 133 ? 9.188 30.688 4.527 1 98.94 133 SER A N 1
ATOM 996 C CA . SER A 1 133 ? 8.344 29.594 4.031 1 98.94 133 SER A CA 1
ATOM 997 C C . SER A 1 133 ? 6.945 30.109 3.678 1 98.94 133 SER A C 1
ATOM 999 O O . SER A 1 133 ? 6.461 31.078 4.277 1 98.94 133 SER A O 1
ATOM 1001 N N . THR A 1 134 ? 6.312 29.438 2.73 1 98.94 134 THR A N 1
ATOM 1002 C CA . THR A 1 134 ? 4.996 29.812 2.24 1 98.94 134 THR A CA 1
ATOM 1003 C C . THR A 1 134 ? 3.9 29.047 2.967 1 98.94 134 THR A C 1
ATOM 1005 O O . THR A 1 134 ? 2.844 29.594 3.281 1 98.94 134 THR A O 1
ATOM 1008 N N . TYR A 1 135 ? 4.125 27.781 3.15 1 98.94 135 TYR A N 1
ATOM 1009 C CA . TYR A 1 135 ? 3.105 26.906 3.725 1 98.94 135 TYR A CA 1
ATOM 1010 C C . TYR A 1 135 ? 3.637 26.172 4.953 1 98.94 135 TYR A C 1
ATOM 1012 O O . TYR A 1 135 ? 4.82 25.828 5.016 1 98.94 135 TYR A O 1
ATOM 1020 N N . LEU A 1 136 ? 2.811 25.969 5.973 1 98.94 136 LEU A N 1
ATOM 1021 C CA . LEU A 1 136 ? 3.057 25.219 7.203 1 98.94 136 LEU A CA 1
ATOM 1022 C C . LEU A 1 136 ? 1.96 24.188 7.445 1 98.94 136 LEU A C 1
ATOM 1024 O O . LEU A 1 136 ? 0.827 24.547 7.773 1 98.94 136 LEU A O 1
ATOM 1028 N N . VAL A 1 137 ? 2.295 22.906 7.316 1 98.94 137 VAL A N 1
ATOM 1029 C CA . VAL A 1 137 ? 1.263 21.875 7.258 1 98.94 137 VAL A CA 1
ATOM 1030 C C . VAL A 1 137 ? 1.465 20.875 8.398 1 98.94 137 VAL A C 1
ATOM 1032 O O . VAL A 1 137 ? 2.6 20.516 8.727 1 98.94 137 VAL A O 1
ATOM 1035 N N . GLY A 1 138 ? 0.365 20.438 9.07 1 98.75 138 GLY A N 1
ATOM 1036 C CA . GLY A 1 138 ? 0.407 19.422 10.109 1 98.75 138 GLY A CA 1
ATOM 1037 C C . GLY A 1 138 ? -0.806 18.5 10.102 1 98.75 138 GLY A C 1
ATOM 1038 O O . GLY A 1 138 ? -1.843 18.844 9.531 1 98.75 138 GLY A O 1
ATOM 1039 N N . LEU A 1 139 ? -0.645 17.344 10.625 1 98.12 139 LEU A N 1
ATOM 1040 C CA . LEU A 1 139 ? -1.732 16.422 10.93 1 98.12 139 LEU A CA 1
ATOM 1041 C C . LEU A 1 139 ? -1.493 15.719 12.258 1 98.12 139 LEU A C 1
ATOM 1043 O O . LEU A 1 139 ? -0.35 15.602 12.711 1 98.12 139 LEU A O 1
ATOM 1047 N N . SER A 1 140 ? -2.611 15.344 12.938 1 96.12 140 SER A N 1
ATOM 1048 C CA . SER A 1 140 ? -2.496 14.695 14.234 1 96.12 140 SER A CA 1
ATOM 1049 C C . SER A 1 140 ? -1.528 15.438 15.148 1 96.12 140 SER A C 1
ATOM 1051 O O . SER A 1 140 ? -1.662 16.641 15.344 1 96.12 140 SER A O 1
ATOM 1053 N N . GLY A 1 141 ? -0.515 14.844 15.695 1 96.75 141 GLY A N 1
ATOM 1054 C CA . GLY A 1 141 ? 0.442 15.523 16.562 1 96.75 141 GLY A CA 1
ATOM 1055 C C . GLY A 1 141 ? 1.113 16.703 15.883 1 96.75 141 GLY A C 1
ATOM 1056 O O . GLY A 1 141 ? 1.359 17.734 16.531 1 96.75 141 GLY A O 1
ATOM 1057 N N . GLY A 1 142 ? 1.46 16.578 14.625 1 98.62 142 GLY A N 1
ATOM 1058 C CA . GLY A 1 142 ? 1.988 17.719 13.875 1 98.62 142 GLY A CA 1
ATOM 1059 C C . GLY A 1 142 ? 1.021 18.875 13.797 1 98.62 142 GLY A C 1
ATOM 1060 O O . GLY A 1 142 ? 1.439 20.047 13.781 1 98.62 142 GLY A O 1
ATOM 1061 N N . ASN A 1 143 ? -0.227 18.562 13.719 1 98.12 143 ASN A N 1
ATOM 1062 C CA . ASN A 1 143 ? -1.251 19.594 13.711 1 98.12 143 ASN A CA 1
ATOM 1063 C C . ASN A 1 143 ? -1.367 20.281 15.062 1 98.12 143 ASN A C 1
ATOM 1065 O O . ASN A 1 143 ? -1.699 21.469 15.141 1 98.12 143 ASN A O 1
ATOM 1069 N N . TRP A 1 144 ? -1.139 19.516 16.172 1 97.94 144 TRP A N 1
ATOM 1070 C CA . TRP A 1 144 ? -1.108 20.141 17.484 1 97.94 144 TRP A CA 1
ATOM 1071 C C . TRP A 1 144 ? -0.052 21.25 17.531 1 97.94 144 TRP A C 1
ATOM 1073 O O . TRP A 1 144 ? -0.296 22.328 18.078 1 97.94 144 TRP A O 1
ATOM 1083 N N . LEU A 1 145 ? 1.064 20.969 16.969 1 98.69 145 LEU A N 1
ATOM 1084 C CA . LEU A 1 145 ? 2.129 21.953 16.859 1 98.69 145 LEU A CA 1
ATOM 1085 C C . LEU A 1 145 ? 1.695 23.141 16 1 98.69 145 LEU A C 1
ATOM 1087 O O . LEU A 1 145 ? 1.743 24.281 16.438 1 98.69 145 LEU A O 1
ATOM 1091 N N . VAL A 1 146 ? 1.262 22.875 14.797 1 98.5 146 VAL A N 1
ATOM 1092 C CA . VAL A 1 146 ? 0.935 23.906 13.812 1 98.5 146 VAL A CA 1
ATOM 1093 C C . VAL A 1 146 ? -0.166 24.812 14.352 1 98.5 146 VAL A C 1
ATOM 1095 O O . VAL A 1 146 ? -0.07 26.047 14.266 1 98.5 146 VAL A O 1
ATOM 1098 N N . ASN A 1 147 ? -1.151 24.234 14.953 1 97.19 147 ASN A N 1
ATOM 1099 C CA . ASN A 1 147 ? -2.279 25.031 15.422 1 97.19 147 ASN A CA 1
ATOM 1100 C C . ASN A 1 147 ? -1.955 25.75 16.734 1 97.19 147 ASN A C 1
ATOM 1102 O O . ASN A 1 147 ? -2.537 26.797 17.047 1 97.19 147 ASN A O 1
ATOM 1106 N N . SER A 1 148 ? -1.024 25.172 17.578 1 97.69 148 SER A N 1
ATOM 1107 C CA . SER A 1 148 ? -0.521 25.938 18.703 1 97.69 148 SER A CA 1
ATOM 1108 C C . SER A 1 148 ? 0.084 27.266 18.25 1 97.69 148 SER A C 1
ATOM 1110 O O . SER A 1 148 ? -0.102 28.297 18.906 1 97.69 148 SER A O 1
ATOM 1112 N N . ILE A 1 149 ? 0.776 27.172 17.188 1 98.38 149 ILE A N 1
ATOM 1113 C CA . ILE A 1 149 ? 1.474 28.344 16.672 1 98.38 149 ILE A CA 1
ATOM 1114 C C . ILE A 1 149 ? 0.475 29.281 15.992 1 98.38 149 ILE A C 1
ATOM 1116 O O . ILE A 1 149 ? 0.419 30.469 16.312 1 98.38 149 ILE A O 1
ATOM 1120 N N . ALA A 1 150 ? -0.353 28.812 15.141 1 98.25 150 ALA A N 1
ATOM 1121 C CA . ALA A 1 150 ? -1.203 29.609 14.273 1 98.25 150 ALA A CA 1
ATOM 1122 C C . ALA A 1 150 ? -2.359 30.234 15.055 1 98.25 150 ALA A C 1
ATOM 1124 O O . ALA A 1 150 ? -2.695 31.406 14.859 1 98.25 150 ALA A O 1
ATOM 1125 N N . LEU A 1 151 ? -2.979 29.5 15.977 1 97.75 151 LEU A N 1
ATOM 1126 C CA . LEU A 1 151 ? -4.168 29.984 16.672 1 97.75 151 LEU A CA 1
ATOM 1127 C C . LEU A 1 151 ? -3.791 30.891 17.828 1 97.75 151 LEU A C 1
ATOM 1129 O O . LEU A 1 151 ? -4.656 31.547 18.422 1 97.75 151 LEU A O 1
ATOM 1133 N N . ASN A 1 152 ? -2.529 30.938 18.141 1 97.69 152 ASN A N 1
ATOM 1134 C CA . ASN A 1 152 ? -2.008 31.922 19.078 1 97.69 152 ASN A CA 1
ATOM 1135 C C . ASN A 1 152 ? -1.256 33.031 18.359 1 97.69 152 ASN A C 1
ATOM 1137 O O . ASN A 1 152 ? -0.214 33.5 18.828 1 97.69 152 ASN A O 1
ATOM 1141 N N . ASN A 1 153 ? -1.75 33.406 17.219 1 97.31 153 ASN A N 1
ATOM 1142 C CA . ASN A 1 153 ? -1.313 34.531 16.422 1 97.31 153 ASN A CA 1
ATOM 1143 C C . ASN A 1 153 ? 0.176 34.469 16.094 1 97.31 153 ASN A C 1
ATOM 1145 O O . ASN A 1 153 ? 0.921 35.406 16.344 1 97.31 153 ASN A O 1
ATOM 1149 N N . PHE A 1 154 ? 0.579 33.312 15.648 1 98.31 154 PHE A N 1
ATOM 1150 C CA . PHE A 1 154 ? 1.933 33.031 15.188 1 98.31 154 PHE A CA 1
ATOM 1151 C C . PHE A 1 154 ? 2.943 33.219 16.312 1 98.31 154 PHE A C 1
ATOM 1153 O O . PHE A 1 154 ? 3.906 33.969 16.156 1 98.31 154 PHE A O 1
ATOM 1160 N N . THR A 1 155 ? 2.732 32.594 17.438 1 98.12 155 THR A N 1
ATOM 1161 C CA . THR A 1 155 ? 3.695 32.594 18.531 1 98.12 155 THR A CA 1
ATOM 1162 C C . THR A 1 155 ? 4.902 31.719 18.188 1 98.12 155 THR A C 1
ATOM 1164 O O . THR A 1 155 ? 5.098 31.344 17.031 1 98.12 155 THR A O 1
ATOM 1167 N N . SER A 1 156 ? 5.801 31.531 19.109 1 98.44 156 SER A N 1
ATOM 1168 C CA . SER A 1 156 ? 6.992 30.719 18.891 1 98.44 156 SER A CA 1
ATOM 1169 C C . SER A 1 156 ? 7.066 29.562 19.891 1 98.44 156 SER A C 1
ATOM 1171 O O . SER A 1 156 ? 6.395 29.578 20.922 1 98.44 156 SER A O 1
ATOM 1173 N N . VAL A 1 157 ? 7.859 28.609 19.531 1 98.56 157 VAL A N 1
ATOM 1174 C CA . VAL A 1 157 ? 8.023 27.438 20.391 1 98.56 157 VAL A CA 1
ATOM 1175 C C . VAL A 1 157 ? 8.609 27.875 21.734 1 98.56 157 VAL A C 1
ATOM 1177 O O . VAL A 1 157 ? 8.188 27.406 22.797 1 98.56 157 VAL A O 1
ATOM 1180 N N . GLN A 1 158 ? 9.586 28.734 21.656 1 97.62 158 GLN A N 1
ATOM 1181 C CA . GLN A 1 158 ? 10.203 29.234 22.875 1 97.62 158 GLN A CA 1
ATOM 1182 C C . GLN A 1 158 ? 9.18 29.938 23.766 1 97.62 158 GLN A C 1
ATOM 1184 O O . GLN A 1 158 ? 9.188 29.766 24.984 1 97.62 158 GLN A O 1
ATOM 1189 N N . ALA A 1 159 ? 8.297 30.719 23.172 1 97.56 159 ALA A N 1
ATOM 1190 C CA . ALA A 1 159 ? 7.234 31.391 23.922 1 97.56 159 ALA A CA 1
ATOM 1191 C C . ALA A 1 159 ? 6.258 30.375 24.516 1 97.56 159 ALA A C 1
ATOM 1193 O O . ALA A 1 159 ? 5.785 30.547 25.641 1 97.56 159 ALA A O 1
ATOM 1194 N N . LEU A 1 160 ? 5.93 29.344 23.812 1 97.25 160 LEU A N 1
ATOM 1195 C CA . LEU A 1 160 ? 5.008 28.312 24.281 1 97.25 160 LEU A CA 1
ATOM 1196 C C . LEU A 1 160 ? 5.598 27.547 25.453 1 97.25 160 LEU A C 1
ATOM 1198 O O . LEU A 1 160 ? 4.891 27.25 26.422 1 97.25 160 LEU A O 1
ATOM 1202 N N . GLN A 1 161 ? 6.871 27.234 25.375 1 95.44 161 GLN A N 1
ATOM 1203 C CA . GLN A 1 161 ? 7.535 26.516 26.453 1 95.44 161 GLN A CA 1
ATOM 1204 C C . GLN A 1 161 ? 7.555 27.359 27.734 1 95.44 161 GLN A C 1
ATOM 1206 O O . GLN A 1 161 ? 7.523 26.828 28.844 1 95.44 161 GLN A O 1
ATOM 1211 N N . ALA A 1 162 ? 7.617 28.625 27.562 1 94.44 162 ALA A N 1
ATOM 1212 C CA . ALA A 1 162 ? 7.719 29.531 28.703 1 94.44 162 ALA A CA 1
ATOM 1213 C C . ALA A 1 162 ? 6.34 29.891 29.25 1 94.44 162 ALA A C 1
ATOM 1215 O O . ALA A 1 162 ? 6.223 30.422 30.359 1 94.44 162 ALA A O 1
ATOM 1216 N N . ASP A 1 163 ? 5.371 29.609 28.5 1 93.5 163 ASP A N 1
ATOM 1217 C CA . ASP A 1 163 ? 4.016 29.984 28.891 1 93.5 163 ASP A CA 1
ATOM 1218 C C . ASP A 1 163 ? 3.541 29.172 30.094 1 93.5 163 ASP A C 1
ATOM 1220 O O . ASP A 1 163 ? 3.826 27.969 30.188 1 93.5 163 ASP A O 1
ATOM 1224 N N . LYS A 1 164 ? 2.797 29.75 30.984 1 90.25 164 LYS A N 1
ATOM 1225 C CA . LYS A 1 164 ? 2.352 29.062 32.188 1 90.25 164 LYS A CA 1
ATOM 1226 C C . LYS A 1 164 ? 0.961 28.469 32.031 1 90.25 164 LYS A C 1
ATOM 1228 O O . LYS A 1 164 ? 0.531 27.625 32.812 1 90.25 164 LYS A O 1
ATOM 1233 N N . ASN A 1 165 ? 0.338 28.922 31 1 88.62 165 ASN A N 1
ATOM 1234 C CA . ASN A 1 165 ? -1.062 28.531 30.859 1 88.62 165 ASN A CA 1
ATOM 1235 C C . ASN A 1 165 ? -1.233 27.422 29.828 1 88.62 165 ASN A C 1
ATOM 1237 O O . ASN A 1 165 ? -2.232 26.703 29.844 1 88.62 165 ASN A O 1
ATOM 1241 N N . ILE A 1 166 ? -0.369 27.344 28.891 1 92.81 166 ILE A N 1
ATOM 1242 C CA . ILE A 1 166 ? -0.498 26.328 27.859 1 92.81 166 ILE A CA 1
ATOM 1243 C C . ILE A 1 166 ? 0.812 25.562 27.734 1 92.81 166 ILE A C 1
ATOM 1245 O O . ILE A 1 166 ? 1.84 25.969 28.266 1 92.81 166 ILE A O 1
ATOM 1249 N N . TRP A 1 167 ? 0.777 24.312 27.094 1 95.19 167 TRP A N 1
ATOM 1250 C CA . TRP A 1 167 ? 1.9 23.406 26.828 1 95.19 167 TRP A CA 1
ATOM 1251 C C . TRP A 1 167 ? 2.455 22.828 28.125 1 95.19 167 TRP A C 1
ATOM 1253 O O . TRP A 1 167 ? 3.637 22.5 28.203 1 95.19 167 TRP A O 1
ATOM 1263 N N . ASP A 1 168 ? 1.656 22.875 29.219 1 93.06 168 ASP A N 1
ATOM 1264 C CA . ASP A 1 168 ? 1.991 22.062 30.391 1 93.06 168 ASP A CA 1
ATOM 1265 C C . ASP A 1 168 ? 1.552 20.609 30.203 1 93.06 168 ASP A C 1
ATOM 1267 O O . ASP A 1 168 ? 0.366 20.297 30.328 1 93.06 168 ASP A O 1
ATOM 1271 N N . LEU A 1 169 ? 2.463 19.781 30.016 1 94.19 169 LEU A N 1
ATOM 1272 C CA . LEU A 1 169 ? 2.168 18.406 29.672 1 94.19 169 LEU A CA 1
ATOM 1273 C C . LEU A 1 169 ? 2.461 17.469 30.844 1 94.19 169 LEU A C 1
ATOM 1275 O O . LEU A 1 169 ? 2.521 16.25 30.672 1 94.19 169 LEU A O 1
ATOM 1279 N N . SER A 1 170 ? 2.717 18 32 1 92.75 170 SER A N 1
ATOM 1280 C CA . SER A 1 170 ? 3.154 17.219 33.156 1 92.75 170 SER A CA 1
ATOM 1281 C C . SER A 1 170 ? 2.086 16.219 33.594 1 92.75 170 SER A C 1
ATOM 1283 O O . SER A 1 170 ? 2.404 15.125 34.062 1 92.75 170 SER A O 1
ATOM 1285 N N . ASP A 1 171 ? 0.843 16.734 33.531 1 87.12 171 ASP A N 1
ATOM 1286 C CA . ASP A 1 171 ? -0.272 15.828 33.812 1 87.12 171 ASP A CA 1
ATOM 1287 C C . ASP A 1 171 ? -0.992 15.43 32.5 1 87.12 171 ASP A C 1
ATOM 1289 O O . ASP A 1 171 ? -1.005 16.203 31.547 1 87.12 171 ASP A O 1
ATOM 1293 N N . SER A 1 172 ? -1.544 14.266 32.625 1 83 172 SER A N 1
ATOM 1294 C CA . SER A 1 172 ? -2.264 13.766 31.469 1 83 172 SER A CA 1
ATOM 1295 C C . SER A 1 172 ? -3.41 14.695 31.078 1 83 172 SER A C 1
ATOM 1297 O O . SER A 1 172 ? -4.074 15.266 31.953 1 83 172 SER A O 1
ATOM 1299 N N . ILE A 1 173 ? -3.6 14.805 29.781 1 84.75 173 ILE A N 1
ATOM 1300 C CA . ILE A 1 173 ? -4.695 15.609 29.266 1 84.75 173 ILE A CA 1
ATOM 1301 C C . ILE A 1 173 ? -6.027 15.078 29.781 1 84.75 173 ILE A C 1
ATOM 1303 O O . ILE A 1 173 ? -7.012 15.812 29.859 1 84.75 173 ILE A O 1
ATOM 1307 N N . PHE A 1 174 ? -6.059 13.867 30.234 1 79 174 PHE A N 1
ATOM 1308 C CA . PHE A 1 174 ? -7.27 13.25 30.75 1 79 174 PHE A CA 1
ATOM 1309 C C . PHE A 1 174 ? -7.41 13.5 32.25 1 79 174 PHE A C 1
ATOM 1311 O O . PHE A 1 174 ? -8.484 13.305 32.812 1 79 174 PHE A O 1
ATOM 1318 N N . ASN A 1 175 ? -6.359 13.836 32.844 1 79 175 ASN A N 1
ATOM 1319 C CA . ASN A 1 175 ? -6.312 14.203 34.25 1 79 175 ASN A CA 1
ATOM 1320 C C . ASN A 1 175 ? -5.41 15.406 34.469 1 79 175 ASN A C 1
ATOM 1322 O O . ASN A 1 175 ? -4.414 15.312 35.188 1 79 175 ASN A O 1
ATOM 1326 N N . PRO A 1 176 ? -5.918 16.531 34 1 80.62 176 PRO A N 1
ATOM 1327 C CA . PRO A 1 176 ? -5.016 17.688 34 1 80.62 176 PRO A CA 1
ATOM 1328 C C . PRO A 1 176 ? -4.738 18.234 35.375 1 80.62 176 PRO A C 1
ATOM 1330 O O . PRO A 1 176 ? -3.752 18.953 35.594 1 80.62 176 PRO A O 1
ATOM 1333 N N . GLY A 1 177 ? -5.598 17.875 36.344 1 77.94 177 GLY A N 1
ATOM 1334 C CA . GLY A 1 177 ? -5.375 18.344 37.688 1 77.94 177 GLY A CA 1
ATOM 1335 C C . GLY A 1 177 ? -4.48 17.406 38.5 1 77.94 177 GLY A C 1
ATOM 1336 O O . GLY A 1 177 ? -4.098 17.734 39.625 1 77.94 177 GLY A O 1
ATOM 1337 N N . GLY A 1 178 ? -4.184 16.297 37.969 1 73.06 178 GLY A N 1
ATOM 1338 C CA . GLY A 1 178 ? -3.398 15.32 38.719 1 73.06 178 GLY A CA 1
ATOM 1339 C C . GLY A 1 178 ? -4.09 14.828 39.969 1 73.06 178 GLY A C 1
ATOM 1340 O O . GLY A 1 178 ? -5.184 14.266 39.906 1 73.06 178 GLY A O 1
ATOM 1341 N N . LEU A 1 179 ? -3.42 15.32 41.062 1 70.19 179 LEU A N 1
ATOM 1342 C CA . LEU A 1 179 ? -3.951 14.914 42.375 1 70.19 179 LEU A CA 1
ATOM 1343 C C . LEU A 1 179 ? -5.105 15.812 42.781 1 70.19 179 LEU A C 1
ATOM 1345 O O . LEU A 1 179 ? -5.883 15.453 43.688 1 70.19 179 LEU A O 1
ATOM 1349 N N . ASN A 1 180 ? -5.18 16.953 42.188 1 77.06 180 ASN A N 1
ATOM 1350 C CA . ASN A 1 180 ? -6.27 17.875 42.469 1 77.06 180 ASN A CA 1
ATOM 1351 C C . ASN A 1 180 ? -7.543 17.5 41.719 1 77.06 180 ASN A C 1
ATOM 1353 O O . ASN A 1 180 ? -7.805 18.016 40.625 1 77.06 180 ASN A O 1
ATOM 1357 N N . ILE A 1 181 ? -8.359 16.828 42.281 1 71.56 181 ILE A N 1
ATOM 1358 C CA . ILE A 1 181 ? -9.555 16.25 41.688 1 71.56 181 ILE A CA 1
ATOM 1359 C C . ILE A 1 181 ? -10.555 17.359 41.344 1 71.56 181 ILE A C 1
ATOM 1361 O O . ILE A 1 181 ? -11.352 17.234 40.438 1 71.56 181 ILE A O 1
ATOM 1365 N N . PHE A 1 182 ? -10.492 18.453 42.125 1 72.5 182 PHE A N 1
ATOM 1366 C CA . PHE A 1 182 ? -11.422 19.547 41.875 1 72.5 182 PHE A CA 1
ATOM 1367 C C . PHE A 1 182 ? -11.078 20.266 40.594 1 72.5 182 PHE A C 1
ATOM 1369 O O . PHE A 1 182 ? -11.969 20.703 39.844 1 72.5 182 PHE A O 1
ATOM 1376 N N . SER A 1 183 ? -9.844 20.406 40.406 1 78.94 183 SER A N 1
ATOM 1377 C CA . SER A 1 183 ? -9.391 21.016 39.156 1 78.94 183 SER A CA 1
ATOM 1378 C C . SER A 1 183 ? -9.797 20.172 37.969 1 78.94 183 SER A C 1
ATOM 1380 O O . SER A 1 183 ? -10.234 20.719 36.938 1 78.94 183 SER A O 1
ATOM 1382 N N . THR A 1 184 ? -9.68 18.938 38.031 1 80.25 184 THR A N 1
ATOM 1383 C CA . THR A 1 184 ? -10.078 18.031 36.969 1 80.25 184 THR A CA 1
ATOM 1384 C C . THR A 1 184 ? -11.594 18.062 36.75 1 80.25 184 THR A C 1
ATOM 1386 O O . THR A 1 184 ? -12.07 18.047 35.625 1 80.25 184 THR A O 1
ATOM 1389 N N . ALA A 1 185 ? -12.258 18.125 37.781 1 78.69 185 ALA A N 1
ATOM 1390 C CA . ALA A 1 185 ? -13.711 18.203 37.688 1 78.69 185 ALA A CA 1
ATOM 1391 C C . ALA A 1 185 ? -14.141 19.484 36.938 1 78.69 185 ALA A C 1
ATOM 1393 O O . ALA A 1 185 ? -15.039 19.453 36.094 1 78.69 185 ALA A O 1
ATOM 1394 N N . ALA A 1 186 ? -13.586 20.625 37.344 1 83.81 186 ALA A N 1
ATOM 1395 C CA . ALA A 1 186 ? -13.898 21.906 36.688 1 83.81 186 ALA A CA 1
ATOM 1396 C C . ALA A 1 186 ? -13.562 21.859 35.219 1 83.81 186 ALA A C 1
ATOM 1398 O O . ALA A 1 186 ? -14.281 22.438 34.375 1 83.81 186 ALA A O 1
ATOM 1399 N N . TYR A 1 187 ? -12.43 21.297 35.031 1 86.69 187 TYR A N 1
ATOM 1400 C CA . TYR A 1 187 ? -11.977 21.078 33.656 1 86.69 187 TYR A CA 1
ATOM 1401 C C . TYR A 1 187 ? -13.039 20.359 32.844 1 86.69 187 TYR A C 1
ATOM 1403 O O . TYR A 1 187 ? -13.422 20.828 31.766 1 86.69 187 TYR A O 1
ATOM 1411 N N . TYR A 1 188 ? -13.562 19.344 33.25 1 83.69 188 TYR A N 1
ATOM 1412 C CA . TYR A 1 188 ? -14.547 18.531 32.531 1 83.69 188 TYR A CA 1
ATOM 1413 C C . TYR A 1 188 ? -15.914 19.203 32.531 1 83.69 188 TYR A C 1
ATOM 1415 O O . TYR A 1 188 ? -16.672 19.094 31.562 1 83.69 188 TYR A O 1
ATOM 1423 N N . ASP A 1 189 ? -16.219 19.906 33.531 1 84.69 189 ASP A N 1
ATOM 1424 C CA . ASP A 1 189 ? -17.469 20.656 33.562 1 84.69 189 ASP A CA 1
ATOM 1425 C C . ASP A 1 189 ? -17.531 21.672 32.438 1 84.69 189 ASP A C 1
ATOM 1427 O O . ASP A 1 189 ? -18.578 21.844 31.812 1 84.69 189 ASP A O 1
ATOM 1431 N N . ARG A 1 190 ? -16.453 22.359 32.219 1 88.94 190 ARG A N 1
ATOM 1432 C CA . ARG A 1 190 ? -16.391 23.328 31.141 1 88.94 190 ARG A CA 1
ATOM 1433 C C . ARG A 1 190 ? -16.594 22.656 29.797 1 88.94 190 ARG A C 1
ATOM 1435 O O . ARG A 1 190 ? -17.297 23.172 28.922 1 88.94 190 ARG A O 1
ATOM 1442 N N . ILE A 1 191 ? -15.984 21.531 29.625 1 89.56 191 ILE A N 1
ATOM 1443 C CA . ILE A 1 191 ? -16.109 20.797 28.375 1 89.56 191 ILE A CA 1
ATOM 1444 C C . ILE A 1 191 ? -17.547 20.328 28.172 1 89.56 191 ILE A C 1
ATOM 1446 O O . ILE A 1 191 ? -18.109 20.5 27.094 1 89.56 191 ILE A O 1
ATOM 1450 N N . ILE A 1 192 ? -18.125 19.781 29.234 1 86 192 ILE A N 1
ATOM 1451 C CA . ILE A 1 192 ? -19.5 19.281 29.172 1 86 192 ILE A CA 1
ATOM 1452 C C . ILE A 1 192 ? -20.438 20.438 28.844 1 86 192 ILE A C 1
ATOM 1454 O O . ILE A 1 192 ? -21.359 20.281 28.016 1 86 192 ILE A O 1
ATOM 1458 N N . ASP A 1 193 ? -20.234 21.531 29.438 1 89.94 193 ASP A N 1
ATOM 1459 C CA . ASP A 1 193 ? -21.062 22.703 29.156 1 89.94 193 ASP A CA 1
ATOM 1460 C C . ASP A 1 193 ? -21 23.094 27.688 1 89.94 193 ASP A C 1
ATOM 1462 O O . ASP A 1 193 ? -22.016 23.391 27.062 1 89.94 193 ASP A O 1
ATOM 1466 N N . ASP A 1 194 ? -19.828 23.203 27.188 1 93.25 194 ASP A N 1
ATOM 1467 C CA . ASP A 1 194 ? -19.625 23.516 25.781 1 93.25 194 ASP A CA 1
ATOM 1468 C C . ASP A 1 194 ? -20.406 22.547 24.891 1 93.25 194 ASP A C 1
ATOM 1470 O O . ASP A 1 194 ? -21.078 22.969 23.953 1 93.25 194 ASP A O 1
ATOM 1474 N N . ILE A 1 195 ? -20.297 21.266 25.109 1 90.5 195 ILE A N 1
ATOM 1475 C CA . ILE A 1 195 ? -20.891 20.219 24.281 1 90.5 195 ILE A CA 1
ATOM 1476 C C . ILE A 1 195 ? -22.422 20.281 24.391 1 90.5 195 ILE A C 1
ATOM 1478 O O . ILE A 1 195 ? -23.125 20.156 23.375 1 90.5 195 ILE A O 1
ATOM 1482 N N . GLU A 1 196 ? -22.906 20.406 25.594 1 88.69 196 GLU A N 1
ATOM 1483 C CA . GLU A 1 196 ? -24.344 20.531 25.797 1 88.69 196 GLU A CA 1
ATOM 1484 C C . GLU A 1 196 ? -24.906 21.75 25.062 1 88.69 196 GLU A C 1
ATOM 1486 O O . GLU A 1 196 ? -26 21.703 24.516 1 88.69 196 GLU A O 1
ATOM 1491 N N . ASP A 1 197 ? -24.172 22.828 25.125 1 93.25 197 ASP A N 1
ATOM 1492 C CA . ASP A 1 197 ? -24.578 24.016 24.406 1 93.25 197 ASP A CA 1
ATOM 1493 C C . ASP A 1 197 ? -24.719 23.734 22.906 1 93.25 197 ASP A C 1
ATOM 1495 O O . ASP A 1 197 ? -25.656 24.203 22.266 1 93.25 197 ASP A O 1
ATOM 1499 N N . LYS A 1 198 ? -23.766 23.125 22.328 1 93.62 198 LYS A N 1
ATOM 1500 C CA . LYS A 1 198 ? -23.828 22.75 20.922 1 93.62 198 LYS A CA 1
ATOM 1501 C C . LYS A 1 198 ? -25.047 21.891 20.625 1 93.62 198 LYS A C 1
ATOM 1503 O O . LYS A 1 198 ? -25.766 22.125 19.656 1 93.62 198 LYS A O 1
ATOM 1508 N N . LYS A 1 199 ? -25.25 20.859 21.438 1 90 199 LYS A N 1
ATOM 1509 C CA . LYS A 1 199 ? -26.406 19.984 21.281 1 90 199 LYS A CA 1
ATOM 1510 C C . LYS A 1 199 ? -27.703 20.766 21.359 1 90 199 LYS A C 1
ATOM 1512 O O . LYS A 1 199 ? -28.625 20.562 20.562 1 90 199 LYS A O 1
ATOM 1517 N N . GLU A 1 200 ? -27.797 21.578 22.328 1 92.81 200 GLU A N 1
ATOM 1518 C CA . GLU A 1 200 ? -29 22.391 22.547 1 92.81 200 GLU A CA 1
ATOM 1519 C C . GLU A 1 200 ? -29.266 23.328 21.375 1 92.81 200 GLU A C 1
ATOM 1521 O O . GLU A 1 200 ? -30.406 23.641 21.062 1 92.81 200 GLU A O 1
ATOM 1526 N N . ALA A 1 201 ? -28.203 23.781 20.812 1 93.69 201 ALA A N 1
ATOM 1527 C CA . ALA A 1 201 ? -28.312 24.641 19.641 1 93.69 201 ALA A CA 1
ATOM 1528 C C . ALA A 1 201 ? -28.781 23.875 18.422 1 93.69 201 ALA A C 1
ATOM 1530 O O . ALA A 1 201 ? -29.062 24.453 17.375 1 93.69 201 ALA A O 1
ATOM 1531 N N . GLY A 1 202 ? -28.875 22.531 18.516 1 91.19 202 GLY A N 1
ATOM 1532 C CA . GLY A 1 202 ? -29.453 21.734 17.453 1 91.19 202 GLY A CA 1
ATOM 1533 C C . GLY A 1 202 ? -28.422 21.047 16.578 1 91.19 202 GLY A C 1
ATOM 1534 O O . GLY A 1 202 ? -28.766 20.516 15.508 1 91.19 202 GLY A O 1
ATOM 1535 N N . PHE A 1 203 ? -27.203 21 16.984 1 92.19 203 PHE A N 1
ATOM 1536 C CA . PHE A 1 203 ? -26.141 20.359 16.203 1 92.19 203 PHE A CA 1
ATOM 1537 C C . PHE A 1 203 ? -25.75 19.016 16.812 1 92.19 203 PHE A C 1
ATOM 1539 O O . PHE A 1 203 ? -25.781 18.844 18.031 1 92.19 203 PHE A O 1
ATOM 1546 N N . ASP A 1 204 ? -25.344 18.062 15.938 1 88.12 204 ASP A N 1
ATOM 1547 C CA . ASP A 1 204 ? -24.906 16.75 16.391 1 88.12 204 ASP A CA 1
ATOM 1548 C C . ASP A 1 204 ? -23.562 16.844 17.125 1 88.12 204 ASP A C 1
ATOM 1550 O O . ASP A 1 204 ? -22.75 17.719 16.844 1 88.12 204 ASP A O 1
ATOM 1554 N N . ILE A 1 205 ? -23.391 15.977 18.047 1 86.5 205 ILE A N 1
ATOM 1555 C CA . ILE A 1 205 ? -22.156 15.922 18.812 1 86.5 205 ILE A CA 1
ATOM 1556 C C . ILE A 1 205 ? -21.438 14.609 18.531 1 86.5 205 ILE A C 1
ATOM 1558 O O . ILE A 1 205 ? -22.062 13.625 18.125 1 86.5 205 ILE A O 1
ATOM 1562 N N . SER A 1 206 ? -20.156 14.562 18.594 1 83.5 206 SER A N 1
ATOM 1563 C CA . SER A 1 206 ? -19.297 13.391 18.469 1 83.5 206 SER A CA 1
ATOM 1564 C C . SER A 1 206 ? -18.219 13.391 19.547 1 83.5 206 SER A C 1
ATOM 1566 O O . SER A 1 206 ? -18.062 14.367 20.281 1 83.5 206 SER A O 1
ATOM 1568 N N . LEU A 1 207 ? -17.5 12.281 19.688 1 83.38 207 LEU A N 1
ATOM 1569 C CA . LEU A 1 207 ? -16.391 12.211 20.641 1 83.38 207 LEU A CA 1
ATOM 1570 C C . LEU A 1 207 ? -15.328 13.25 20.312 1 83.38 207 LEU A C 1
ATOM 1572 O O . LEU A 1 207 ? -14.617 13.719 21.203 1 83.38 207 LEU A O 1
ATOM 1576 N N . THR A 1 208 ? -15.273 13.648 19.094 1 89.38 208 THR A N 1
ATOM 1577 C CA . THR A 1 208 ? -14.297 14.633 18.656 1 89.38 208 THR A CA 1
ATOM 1578 C C . THR A 1 208 ? -14.57 15.992 19.297 1 89.38 208 THR A C 1
ATOM 1580 O O . THR A 1 208 ? -13.648 16.781 19.484 1 89.38 208 THR A O 1
ATOM 1583 N N . ASP A 1 209 ? -15.82 16.266 19.641 1 90.5 209 ASP A N 1
ATOM 1584 C CA . ASP A 1 209 ? -16.125 17.5 20.344 1 90.5 209 ASP A CA 1
ATOM 1585 C C . ASP A 1 209 ? -15.438 17.547 21.703 1 90.5 209 ASP A C 1
ATOM 1587 O O . ASP A 1 209 ? -14.844 18.562 22.078 1 90.5 209 ASP A O 1
ATOM 1591 N N . ILE A 1 210 ? -15.516 16.469 22.391 1 85.75 210 ILE A N 1
ATOM 1592 C CA . ILE A 1 210 ? -14.891 16.391 23.703 1 85.75 210 ILE A CA 1
ATOM 1593 C C . ILE A 1 210 ? -13.367 16.469 23.562 1 85.75 210 ILE A C 1
ATOM 1595 O O . ILE A 1 210 ? -12.711 17.234 24.266 1 85.75 210 ILE A O 1
ATOM 1599 N N . TRP A 1 211 ? -12.883 15.703 22.688 1 89 211 TRP A N 1
ATOM 1600 C CA . TRP A 1 211 ? -11.445 15.656 22.438 1 89 211 TRP A CA 1
ATOM 1601 C C . TRP A 1 211 ? -10.922 17.016 22 1 89 211 TRP A C 1
ATOM 1603 O O . TRP A 1 211 ? -9.898 17.484 22.5 1 89 211 TRP A O 1
ATOM 1613 N N . GLY A 1 212 ? -11.602 17.656 21.078 1 92.75 212 GLY A N 1
ATOM 1614 C CA . GLY A 1 212 ? -11.211 18.969 20.594 1 92.75 212 GLY A CA 1
ATOM 1615 C C . GLY A 1 212 ? -11.172 20.016 21.672 1 92.75 212 GLY A C 1
ATOM 1616 O O . GLY A 1 212 ? -10.25 20.844 21.719 1 92.75 212 GLY A O 1
ATOM 1617 N N . ARG A 1 213 ? -12.148 20 22.547 1 93 213 ARG A N 1
ATOM 1618 C CA . ARG A 1 213 ? -12.18 20.984 23.641 1 93 213 ARG A CA 1
ATOM 1619 C C . ARG A 1 213 ? -11.07 20.703 24.656 1 93 213 ARG A C 1
ATOM 1621 O O . ARG A 1 213 ? -10.508 21.625 25.234 1 93 213 ARG A O 1
ATOM 1628 N N . ALA A 1 214 ? -10.828 19.438 24.859 1 88.69 214 ALA A N 1
ATOM 1629 C CA . ALA A 1 214 ? -9.695 19.094 25.719 1 88.69 214 ALA A CA 1
ATOM 1630 C C . ALA A 1 214 ? -8.383 19.609 25.141 1 88.69 214 ALA A C 1
ATOM 1632 O O . ALA A 1 214 ? -7.594 20.25 25.844 1 88.69 214 ALA A O 1
ATOM 1633 N N . LEU A 1 215 ? -8.164 19.422 23.906 1 93.75 215 LEU A N 1
ATOM 1634 C CA . LEU A 1 215 ? -6.961 19.891 23.219 1 93.75 215 LEU A CA 1
ATOM 1635 C C . LEU A 1 215 ? -6.871 21.406 23.266 1 93.75 215 LEU A C 1
ATOM 1637 O O . LEU A 1 215 ? -5.785 21.969 23.438 1 93.75 215 LEU A O 1
ATOM 1641 N N . SER A 1 216 ? -8.031 22.047 23.062 1 95.38 216 SER A N 1
ATOM 1642 C CA . SER A 1 216 ? -8.047 23.5 23.047 1 95.38 216 SER A CA 1
ATOM 1643 C C . SER A 1 216 ? -7.543 24.078 24.359 1 95.38 216 SER A C 1
ATOM 1645 O O . SER A 1 216 ? -6.855 25.094 24.391 1 95.38 216 SER A O 1
ATOM 1647 N N . GLN A 1 217 ? -7.875 23.469 25.422 1 93.12 217 GLN A N 1
ATOM 1648 C CA . GLN A 1 217 ? -7.453 23.969 26.734 1 93.12 217 GLN A CA 1
ATOM 1649 C C . GLN A 1 217 ? -5.953 23.75 26.938 1 93.12 217 GLN A C 1
ATOM 1651 O O . GLN A 1 217 ? -5.34 24.422 27.781 1 93.12 217 GLN A O 1
ATOM 1656 N N . GLN A 1 218 ? -5.398 22.922 26.172 1 93.62 218 GLN A N 1
ATOM 1657 C CA . GLN A 1 218 ? -3.971 22.641 26.266 1 93.62 218 GLN A CA 1
ATOM 1658 C C . GLN A 1 218 ? -3.16 23.531 25.344 1 93.62 218 GLN A C 1
ATOM 1660 O O . GLN A 1 218 ? -1.994 23.828 25.609 1 93.62 218 GLN A O 1
ATOM 1665 N N . PHE A 1 219 ? -3.738 23.969 24.234 1 97.06 219 PHE A N 1
ATOM 1666 C CA . PHE A 1 219 ? -2.877 24.484 23.172 1 97.06 219 PHE A CA 1
ATOM 1667 C C . PHE A 1 219 ? -3.26 25.922 22.812 1 97.06 219 PHE A C 1
ATOM 1669 O O . PHE A 1 219 ? -2.498 26.625 22.156 1 97.06 219 PHE A O 1
ATOM 1676 N N . ILE A 1 220 ? -4.41 26.375 23.188 1 96.5 220 ILE A N 1
ATOM 1677 C CA . ILE A 1 220 ? -4.867 27.703 22.828 1 96.5 220 ILE A CA 1
ATOM 1678 C C . ILE A 1 220 ? -4.844 28.609 24.062 1 96.5 220 ILE A C 1
ATOM 1680 O O . ILE A 1 220 ? -5.527 28.328 25.062 1 96.5 220 ILE A O 1
ATOM 1684 N N . GLY A 1 221 ? -4.07 29.703 24.016 1 95.56 221 GLY A N 1
ATOM 1685 C CA . GLY A 1 221 ? -3.799 30.578 25.141 1 95.56 221 GLY A CA 1
ATOM 1686 C C . GLY A 1 221 ? -4.938 31.547 25.422 1 95.56 221 GLY A C 1
ATOM 1687 O O . GLY A 1 221 ? -4.703 32.719 25.672 1 95.56 221 GLY A O 1
ATOM 1688 N N . LEU A 1 222 ? -6.156 31.172 25.344 1 94.69 222 LEU A N 1
ATOM 1689 C CA . LEU A 1 222 ? -7.348 31.938 25.703 1 94.69 222 LEU A CA 1
ATOM 1690 C C . LEU A 1 222 ? -8.055 31.312 26.906 1 94.69 222 LEU A C 1
ATOM 1692 O O . LEU A 1 222 ? -7.867 30.125 27.188 1 94.69 222 LEU A O 1
ATOM 1696 N N . PRO A 1 223 ? -8.812 32.125 27.578 1 92.88 223 PRO A N 1
ATOM 1697 C CA . PRO A 1 223 ? -9.547 31.562 28.703 1 92.88 223 PRO A CA 1
ATOM 1698 C C . PRO A 1 223 ? -10.367 30.344 28.328 1 92.88 223 PRO A C 1
ATOM 1700 O O . PRO A 1 223 ? -11.055 30.344 27.297 1 92.88 223 PRO A O 1
ATOM 1703 N N . ASN A 1 224 ? -10.227 29.312 29.094 1 93.31 224 ASN A N 1
ATOM 1704 C CA . ASN A 1 224 ? -10.914 28.047 28.922 1 93.31 224 ASN A CA 1
ATOM 1705 C C . ASN A 1 224 ? -10.641 27.438 27.547 1 93.31 224 ASN A C 1
ATOM 1707 O O . ASN A 1 224 ? -11.508 26.781 26.953 1 93.31 224 ASN A O 1
ATOM 1711 N N . GLY A 1 225 ? -9.562 27.766 26.938 1 94.44 225 GLY A N 1
ATOM 1712 C CA . GLY A 1 225 ? -9.18 27.219 25.641 1 94.44 225 GLY A CA 1
ATOM 1713 C C . GLY A 1 225 ? -9.914 27.875 24.484 1 94.44 225 GLY A C 1
ATOM 1714 O O . GLY A 1 225 ? -9.953 27.328 23.391 1 94.44 225 GLY A O 1
ATOM 1715 N N . GLY A 1 226 ? -10.586 28.922 24.688 1 95.25 226 GLY A N 1
ATOM 1716 C CA . GLY A 1 226 ? -11.25 29.688 23.656 1 95.25 226 GLY A CA 1
ATOM 1717 C C . GLY A 1 226 ? -12.43 28.984 23.031 1 95.25 226 GLY A C 1
ATOM 1718 O O . GLY A 1 226 ? -12.406 28.656 21.844 1 95.25 226 GLY A O 1
ATOM 1719 N N . PRO A 1 227 ? -13.484 28.734 23.75 1 96.56 227 PRO A N 1
ATOM 1720 C CA . PRO A 1 227 ? -14.648 28.031 23.203 1 96.56 227 PRO A CA 1
ATOM 1721 C C . PRO A 1 227 ? -15.234 28.719 21.969 1 96.56 227 PRO A C 1
ATOM 1723 O O . PRO A 1 227 ? -15.844 28.047 21.125 1 96.56 227 PRO A O 1
ATOM 1726 N N . ALA A 1 228 ? -14.992 30 21.812 1 96.69 228 ALA A N 1
ATOM 1727 C CA . ALA A 1 228 ? -15.633 30.75 20.734 1 96.69 228 ALA A CA 1
ATOM 1728 C C . ALA A 1 228 ? -14.672 30.922 19.562 1 96.69 228 ALA A C 1
ATOM 1730 O O . ALA A 1 228 ? -15.062 31.422 18.5 1 96.69 228 ALA A O 1
ATOM 1731 N N . ILE A 1 229 ? -13.461 30.469 19.703 1 96.88 229 ILE A N 1
ATOM 1732 C CA . ILE A 1 229 ? -12.461 30.734 18.672 1 96.88 229 ILE A CA 1
ATOM 1733 C C . ILE A 1 229 ? -12.734 29.875 17.453 1 96.88 229 ILE A C 1
ATOM 1735 O O . ILE A 1 229 ? -13.055 28.688 17.578 1 96.88 229 ILE A O 1
ATOM 1739 N N . GLU A 1 230 ? -12.719 30.453 16.297 1 97.12 230 GLU A N 1
ATOM 1740 C CA . GLU A 1 230 ? -12.867 29.75 15.023 1 97.12 230 GLU A CA 1
ATOM 1741 C C . GLU A 1 230 ? -11.523 29.641 14.297 1 97.12 230 GLU A C 1
ATOM 1743 O O . GLU A 1 230 ? -10.664 30.516 14.438 1 97.12 230 GLU A O 1
ATOM 1748 N N . PHE A 1 231 ? -11.359 28.562 13.562 1 97.81 231 PHE A N 1
ATOM 1749 C CA . PHE A 1 231 ? -10.141 28.453 12.766 1 97.81 231 PHE A CA 1
ATOM 1750 C C . PHE A 1 231 ? -10.062 29.578 11.742 1 97.81 231 PHE A C 1
ATOM 1752 O O . PHE A 1 231 ? -8.977 30.109 11.477 1 97.81 231 PHE A O 1
ATOM 1759 N N . SER A 1 232 ? -11.141 30.016 11.141 1 96.94 232 SER A N 1
ATOM 1760 C CA . SER A 1 232 ? -11.195 31.094 10.156 1 96.94 232 SER A CA 1
ATOM 1761 C C . SER A 1 232 ? -10.867 32.438 10.797 1 96.94 232 SER A C 1
ATOM 1763 O O . SER A 1 232 ? -10.594 33.406 10.094 1 96.94 232 SER A O 1
ATOM 1765 N N . ASP A 1 233 ? -10.836 32.469 12.133 1 96.81 233 ASP A N 1
ATOM 1766 C CA . ASP A 1 233 ? -10.43 33.719 12.805 1 96.81 233 ASP A CA 1
ATOM 1767 C C . ASP A 1 233 ? -8.984 34.062 12.477 1 96.81 233 ASP A C 1
ATOM 1769 O O . ASP A 1 233 ? -8.57 35.219 12.609 1 96.81 233 ASP A O 1
ATOM 1773 N N . ILE A 1 234 ? -8.227 33.125 12.086 1 97.81 234 ILE A N 1
ATOM 1774 C CA . ILE A 1 234 ? -6.836 33.344 11.703 1 97.81 234 ILE A CA 1
ATOM 1775 C C . ILE A 1 234 ? -6.766 34.438 10.633 1 97.81 234 ILE A C 1
ATOM 1777 O O . ILE A 1 234 ? -5.832 35.25 10.609 1 97.81 234 ILE A O 1
ATOM 1781 N N . ARG A 1 235 ? -7.816 34.562 9.805 1 97.25 235 ARG A N 1
ATOM 1782 C CA . ARG A 1 235 ? -7.875 35.562 8.734 1 97.25 235 ARG A CA 1
ATOM 1783 C C . ARG A 1 235 ? -7.711 36.969 9.273 1 97.25 235 ARG A C 1
ATOM 1785 O O . ARG A 1 235 ? -7.293 37.875 8.555 1 97.25 235 ARG A O 1
ATOM 1792 N N . ASN A 1 236 ? -8 37.094 10.531 1 96.38 236 ASN A N 1
ATOM 1793 C CA . ASN A 1 236 ? -8.062 38.438 11.125 1 96.38 236 ASN A CA 1
ATOM 1794 C C . ASN A 1 236 ? -6.859 38.719 12.023 1 96.38 236 ASN A C 1
ATOM 1796 O O . ASN A 1 236 ? -6.719 39.812 12.562 1 96.38 236 ASN A O 1
ATOM 1800 N N . TYR A 1 237 ? -6.004 37.719 12.211 1 97.12 237 TYR A N 1
ATOM 1801 C CA . TYR A 1 237 ? -4.836 37.906 13.07 1 97.12 237 TYR A CA 1
ATOM 1802 C C . TYR A 1 237 ? -3.826 38.844 12.422 1 97.12 237 TYR A C 1
ATOM 1804 O O . TYR A 1 237 ? -3.643 38.844 11.203 1 97.12 237 TYR A O 1
ATOM 1812 N N . ASP A 1 238 ? -3.164 39.594 13.234 1 97.5 238 ASP A N 1
ATOM 1813 C CA . ASP A 1 238 ? -2.154 40.531 12.75 1 97.5 238 ASP A CA 1
ATOM 1814 C C . ASP A 1 238 ? -1.087 39.781 11.93 1 97.5 238 ASP A C 1
ATOM 1816 O O . ASP A 1 238 ? -0.721 40.25 10.844 1 97.5 238 ASP A O 1
ATOM 1820 N N . ALA A 1 239 ? -0.603 38.719 12.453 1 97.94 239 ALA A N 1
ATOM 1821 C CA . ALA A 1 239 ? 0.467 38 11.781 1 97.94 239 ALA A CA 1
ATOM 1822 C C . ALA A 1 239 ? 0.011 37.5 10.414 1 97.94 239 ALA A C 1
ATOM 1824 O O . ALA A 1 239 ? 0.815 37.375 9.484 1 97.94 239 ALA A O 1
ATOM 1825 N N . PHE A 1 240 ? -1.254 37.156 10.273 1 98.25 240 PHE A N 1
ATOM 1826 C CA . PHE A 1 240 ? -1.792 36.656 9.016 1 98.25 240 PHE A CA 1
ATOM 1827 C C . PHE A 1 240 ? -2.047 37.812 8.047 1 98.25 240 PHE A C 1
ATOM 1829 O O . PHE A 1 240 ? -1.694 37.719 6.867 1 98.25 240 PHE A O 1
ATOM 1836 N N . THR A 1 241 ? -2.639 38.875 8.516 1 97.94 241 THR A N 1
ATOM 1837 C CA . THR A 1 241 ? -2.982 40.031 7.652 1 97.94 241 THR A CA 1
ATOM 1838 C C . THR A 1 241 ? -1.725 40.75 7.184 1 97.94 241 THR A C 1
ATOM 1840 O O . THR A 1 241 ? -1.698 41.312 6.086 1 97.94 241 THR A O 1
ATOM 1843 N N . SER A 1 242 ? -0.729 40.688 7.988 1 98.31 242 SER A N 1
ATOM 1844 C CA . SER A 1 242 ? 0.547 41.25 7.594 1 98.31 242 SER A CA 1
ATOM 1845 C C . SER A 1 242 ? 1.402 40.25 6.82 1 98.31 242 SER A C 1
ATOM 1847 O O . SER A 1 242 ? 2.533 40.562 6.441 1 98.31 242 SER A O 1
ATOM 1849 N N . HIS A 1 243 ? 0.938 39.062 6.668 1 98.5 243 HIS A N 1
ATOM 1850 C CA . HIS A 1 243 ? 1.563 38 5.883 1 98.5 243 HIS A CA 1
ATOM 1851 C C . HIS A 1 243 ? 2.863 37.531 6.527 1 98.5 243 HIS A C 1
ATOM 1853 O O . HIS A 1 243 ? 3.799 37.156 5.828 1 98.5 243 HIS A O 1
ATOM 1859 N N . GLU A 1 244 ? 2.934 37.625 7.82 1 98.12 244 GLU A N 1
ATOM 1860 C CA . GLU A 1 244 ? 4.16 37.25 8.531 1 98.12 244 GLU A CA 1
ATOM 1861 C C . GLU A 1 244 ? 4.246 35.75 8.766 1 98.12 244 GLU A C 1
ATOM 1863 O O . GLU A 1 244 ? 5.34 35.188 8.875 1 98.12 244 GLU A O 1
ATOM 1868 N N . MET A 1 245 ? 3.17 35.125 8.891 1 97.38 245 MET A N 1
ATOM 1869 C CA . MET A 1 245 ? 3.172 33.688 9.141 1 97.38 245 MET A CA 1
ATOM 1870 C C . MET A 1 245 ? 2.932 32.906 7.855 1 97.38 245 MET A C 1
ATOM 1872 O O . MET A 1 245 ? 2.213 33.344 6.969 1 97.38 245 MET A O 1
ATOM 1876 N N . PRO A 1 246 ? 3.566 31.703 7.711 1 98.81 246 PRO A N 1
ATOM 1877 C CA . PRO A 1 246 ? 3.154 30.844 6.598 1 98.81 246 PRO A CA 1
ATOM 1878 C C . PRO A 1 246 ? 1.686 30.438 6.684 1 98.81 246 PRO A C 1
ATOM 1880 O O . PRO A 1 246 ? 1.084 30.5 7.758 1 98.81 246 PRO A O 1
ATOM 1883 N N . LEU A 1 247 ? 1.104 30.109 5.566 1 98.88 247 LEU A N 1
ATOM 1884 C CA . LEU A 1 247 ? -0.281 29.641 5.547 1 98.88 247 LEU A CA 1
ATOM 1885 C C . LEU A 1 247 ? -0.417 28.297 6.242 1 98.88 247 LEU A C 1
ATOM 1887 O O . LEU A 1 247 ? 0.156 27.297 5.793 1 98.88 247 LEU A O 1
ATOM 1891 N N . PRO A 1 248 ? -1.124 28.234 7.375 1 98.81 248 PRO A N 1
ATOM 1892 C CA . PRO A 1 248 ? -1.305 26.953 8.047 1 98.81 248 PRO A CA 1
ATOM 1893 C C . PRO A 1 248 ? -2.305 26.047 7.328 1 98.81 248 PRO A C 1
ATOM 1895 O O . PRO A 1 248 ? -3.33 26.531 6.836 1 98.81 248 PRO A O 1
ATOM 1898 N N . ILE A 1 249 ? -2.002 24.797 7.195 1 98.88 249 ILE A N 1
ATOM 1899 C CA . ILE A 1 249 ? -2.873 23.781 6.602 1 98.88 249 ILE A CA 1
ATOM 1900 C C . ILE A 1 249 ? -2.99 22.578 7.539 1 98.88 249 ILE A C 1
ATOM 1902 O O . ILE A 1 249 ? -1.979 22.047 8 1 98.88 249 ILE A O 1
ATOM 1906 N N . VAL A 1 250 ? -4.234 22.188 7.848 1 98.69 250 VAL A N 1
ATOM 1907 C CA . VAL A 1 250 ? -4.523 21.016 8.656 1 98.69 250 VAL A CA 1
ATOM 1908 C C . VAL A 1 250 ? -5.07 19.906 7.762 1 98.69 250 VAL A C 1
ATOM 1910 O O . VAL A 1 250 ? -5.969 20.125 6.949 1 98.69 250 VAL A O 1
ATOM 1913 N N . VAL A 1 251 ? -4.496 18.688 7.941 1 98.5 251 VAL A N 1
ATOM 1914 C CA . VAL A 1 251 ? -4.898 17.594 7.066 1 98.5 251 VAL A CA 1
ATOM 1915 C C . VAL A 1 251 ? -5.746 16.594 7.848 1 98.5 251 VAL A C 1
ATOM 1917 O O . VAL A 1 251 ? -5.434 16.281 9 1 98.5 251 VAL A O 1
ATOM 1920 N N . SER A 1 252 ? -6.82 16.141 7.281 1 96.56 252 SER A N 1
ATOM 1921 C CA . SER A 1 252 ? -7.684 15.062 7.75 1 96.56 252 SER A CA 1
ATOM 1922 C C . SER A 1 252 ? -8.062 14.125 6.605 1 96.56 252 SER A C 1
ATOM 1924 O O . SER A 1 252 ? -7.715 14.375 5.449 1 96.56 252 SER A O 1
ATOM 1926 N N . VAL A 1 253 ? -8.688 12.984 6.992 1 93.44 253 VAL A N 1
ATOM 1927 C CA . VAL A 1 253 ? -9.039 12.008 5.977 1 93.44 253 VAL A CA 1
ATOM 1928 C C . VAL A 1 253 ? -10.531 11.688 6.059 1 93.44 253 VAL A C 1
ATOM 1930 O O . VAL A 1 253 ? -11.102 11.609 7.152 1 93.44 253 VAL A O 1
ATOM 1933 N N . GLY A 1 254 ? -11.086 11.672 4.812 1 88.38 254 GLY A N 1
ATOM 1934 C CA . GLY A 1 254 ? -12.453 11.172 4.688 1 88.38 254 GLY A CA 1
ATOM 1935 C C . GLY A 1 254 ? -12.539 9.828 3.996 1 88.38 254 GLY A C 1
ATOM 1936 O O . GLY A 1 254 ? -11.633 9.453 3.242 1 88.38 254 GLY A O 1
ATOM 1937 N N . ARG A 1 255 ? -13.531 8.961 4.375 1 71.25 255 ARG A N 1
ATOM 1938 C CA . ARG A 1 255 ? -13.789 7.746 3.607 1 71.25 255 ARG A CA 1
ATOM 1939 C C . ARG A 1 255 ? -15.273 7.391 3.633 1 71.25 255 ARG A C 1
ATOM 1941 O O . ARG A 1 255 ? -16.016 7.871 4.488 1 71.25 255 ARG A O 1
ATOM 1948 N N . ALA A 1 256 ? -15.539 6.586 2.615 1 65.75 256 ALA A N 1
ATOM 1949 C CA . ALA A 1 256 ? -16.891 6.023 2.592 1 65.75 256 ALA A CA 1
ATOM 1950 C C . ALA A 1 256 ? -17.141 5.145 3.812 1 65.75 256 ALA A C 1
ATOM 1952 O O . ALA A 1 256 ? -16.219 4.5 4.32 1 65.75 256 ALA A O 1
ATOM 1953 N N . PRO A 1 257 ? -18.281 5.246 4.395 1 60.56 257 PRO A N 1
ATOM 1954 C CA . PRO A 1 257 ? -18.609 4.402 5.547 1 60.56 257 PRO A CA 1
ATOM 1955 C C . PRO A 1 257 ? -18.328 2.922 5.289 1 60.56 257 PRO A C 1
ATOM 1957 O O . PRO A 1 257 ? -18.609 2.418 4.199 1 60.56 257 PRO A O 1
ATOM 1960 N N . GLY A 1 258 ? -17.688 2.268 6.168 1 60.94 258 GLY A N 1
ATOM 1961 C CA . GLY A 1 258 ? -17.516 0.823 6.121 1 60.94 258 GLY A CA 1
ATOM 1962 C C . GLY A 1 258 ? -16.328 0.388 5.293 1 60.94 258 GLY A C 1
ATOM 1963 O O . GLY A 1 258 ? -16.125 -0.805 5.055 1 60.94 258 GLY A O 1
ATOM 1964 N N . THR A 1 259 ? -15.586 1.313 4.824 1 66 259 THR A N 1
ATOM 1965 C CA . THR A 1 259 ? -14.461 0.947 3.967 1 66 259 THR A CA 1
ATOM 1966 C C . THR A 1 259 ? -13.141 1.091 4.715 1 66 259 THR A C 1
ATOM 1968 O O . THR A 1 259 ? -12.977 2.006 5.523 1 66 259 THR A O 1
ATOM 1971 N N . LYS A 1 260 ? -12.242 0.091 4.523 1 71.44 260 LYS A N 1
ATOM 1972 C CA . LYS A 1 260 ? -10.883 0.221 5.027 1 71.44 260 LYS A CA 1
ATOM 1973 C C . LYS A 1 260 ? -10.156 1.391 4.363 1 71.44 260 LYS A C 1
ATOM 1975 O O . LYS A 1 260 ? -10.148 1.505 3.135 1 71.44 260 LYS A O 1
ATOM 1980 N N . ILE A 1 261 ? -9.609 2.182 5.246 1 73.25 261 ILE A N 1
ATOM 1981 C CA . ILE A 1 261 ? -8.945 3.383 4.746 1 73.25 261 ILE A CA 1
ATOM 1982 C C . ILE A 1 261 ? -7.492 3.068 4.406 1 73.25 261 ILE A C 1
ATOM 1984 O O . ILE A 1 261 ? -6.746 2.561 5.246 1 73.25 261 ILE A O 1
ATOM 1988 N N . ILE A 1 262 ? -7.09 3.246 3.125 1 73.06 262 ILE A N 1
ATOM 1989 C CA . ILE A 1 262 ? -5.715 3.176 2.646 1 73.06 262 ILE A CA 1
ATOM 1990 C C . ILE A 1 262 ? -5.41 4.383 1.765 1 73.06 262 ILE A C 1
ATOM 1992 O O . ILE A 1 262 ? -6.32 5.117 1.372 1 73.06 262 ILE A O 1
ATOM 1996 N N . SER A 1 263 ? -4.191 4.566 1.423 1 80.62 263 SER A N 1
ATOM 1997 C CA . SER A 1 263 ? -3.775 5.781 0.73 1 80.62 263 SER A CA 1
ATOM 1998 C C . SER A 1 263 ? -4.383 5.859 -0.667 1 80.62 263 SER A C 1
ATOM 2000 O O . SER A 1 263 ? -4.633 6.949 -1.183 1 80.62 263 SER A O 1
ATOM 2002 N N . THR A 1 264 ? -4.633 4.793 -1.263 1 79.75 264 THR A N 1
ATOM 2003 C CA . THR A 1 264 ? -5.039 4.781 -2.664 1 79.75 264 THR A CA 1
ATOM 2004 C C . THR A 1 264 ? -6.543 5.008 -2.791 1 79.75 264 THR A C 1
ATOM 2006 O O . THR A 1 264 ? -7.043 5.301 -3.881 1 79.75 264 THR A O 1
ATOM 2009 N N . ASN A 1 265 ? -7.27 4.906 -1.758 1 82 265 ASN A N 1
ATOM 2010 C CA . ASN A 1 265 ? -8.719 5.051 -1.874 1 82 265 ASN A CA 1
ATOM 2011 C C . ASN A 1 265 ? -9.242 6.176 -0.984 1 82 265 ASN A C 1
ATOM 2013 O O . ASN A 1 265 ? -10.391 6.598 -1.124 1 82 265 ASN A O 1
ATOM 2017 N N . SER A 1 266 ? -8.422 6.691 -0.126 1 88.12 266 SER A N 1
ATOM 2018 C CA . SER A 1 266 ? -8.859 7.723 0.814 1 88.12 266 SER A CA 1
ATOM 2019 C C . SER A 1 266 ? -9.062 9.062 0.114 1 88.12 266 SER A C 1
ATOM 2021 O O . SER A 1 266 ? -8.5 9.297 -0.958 1 88.12 266 SER A O 1
ATOM 2023 N N . THR A 1 267 ? -9.93 9.859 0.702 1 92.38 267 THR A N 1
ATOM 2024 C CA . THR A 1 267 ? -10.008 11.266 0.301 1 92.38 267 THR A CA 1
ATOM 2025 C C . THR A 1 267 ? -9.297 12.156 1.312 1 92.38 267 THR A C 1
ATOM 2027 O O . THR A 1 267 ? -9.664 12.188 2.488 1 92.38 267 THR A O 1
ATOM 2030 N N . VAL A 1 268 ? -8.289 12.828 0.884 1 96.38 268 VAL A N 1
ATOM 2031 C CA . VAL A 1 268 ? -7.523 13.719 1.754 1 96.38 268 VAL A CA 1
ATOM 2032 C C . VAL A 1 268 ? -8.18 15.094 1.791 1 96.38 268 VAL A C 1
ATOM 2034 O O . VAL A 1 268 ? -8.352 15.734 0.752 1 96.38 268 VAL A O 1
ATOM 2037 N N . PHE A 1 269 ? -8.57 15.5 2.967 1 97.12 269 PHE A N 1
ATOM 2038 C CA . PHE A 1 269 ? -9.141 16.828 3.17 1 97.12 269 PHE A CA 1
ATOM 2039 C C . PHE A 1 269 ? -8.117 17.766 3.805 1 97.12 269 PHE A C 1
ATOM 2041 O O . PHE A 1 269 ? -7.262 17.328 4.574 1 97.12 269 PHE A O 1
ATOM 2048 N N . GLU A 1 270 ? -8.227 19.016 3.479 1 98.38 270 GLU A N 1
ATOM 2049 C CA . GLU A 1 270 ? -7.391 20.016 4.121 1 98.38 270 GLU A CA 1
ATOM 2050 C C . GLU A 1 270 ? -8.227 21.203 4.609 1 98.38 270 GLU A C 1
ATOM 2052 O O . GLU A 1 270 ? -9.219 21.562 3.982 1 98.38 270 GLU A O 1
ATOM 2057 N N . PHE A 1 271 ? -7.852 21.703 5.773 1 98.56 271 PHE A N 1
ATOM 2058 C CA . PHE A 1 271 ? -8.344 22.969 6.328 1 98.56 271 PHE A CA 1
ATOM 2059 C C . PHE A 1 271 ? -7.312 24.078 6.164 1 98.56 271 PHE A C 1
ATOM 2061 O O . PHE A 1 271 ? -6.156 23.906 6.555 1 98.56 271 PHE A O 1
ATOM 2068 N N . THR A 1 272 ? -7.66 25.125 5.543 1 98.62 272 THR A N 1
ATOM 2069 C CA . THR A 1 272 ? -6.945 26.391 5.594 1 98.62 272 THR A CA 1
ATOM 2070 C C . THR A 1 272 ? -7.809 27.469 6.242 1 98.62 272 THR A C 1
ATOM 2072 O O . THR A 1 272 ? -9 27.25 6.492 1 98.62 272 THR A O 1
ATOM 2075 N N . PRO A 1 273 ? -7.18 28.609 6.598 1 98.25 273 PRO A N 1
ATOM 2076 C CA . PRO A 1 273 ? -8.039 29.672 7.137 1 98.25 273 PRO A CA 1
ATOM 2077 C C . PRO A 1 273 ? -9.18 30.047 6.199 1 98.25 273 PRO A C 1
ATOM 2079 O O . PRO A 1 273 ? -10.219 30.547 6.648 1 98.25 273 PRO A O 1
ATOM 2082 N N . PHE A 1 274 ? -9.117 29.688 4.969 1 97.88 274 PHE A N 1
ATOM 2083 C CA . PHE A 1 274 ? -10.094 30.109 3.975 1 97.88 274 PHE A CA 1
ATOM 2084 C C . PHE A 1 274 ? -11.094 28.984 3.693 1 97.88 274 PHE A C 1
ATOM 2086 O O . PHE A 1 274 ? -12.281 29.25 3.508 1 97.88 274 PHE A O 1
ATOM 2093 N N . HIS A 1 275 ? -10.547 27.766 3.684 1 97.69 275 HIS A N 1
ATOM 2094 C CA . HIS A 1 275 ? -11.391 26.75 3.057 1 97.69 275 HIS A CA 1
ATOM 2095 C C . HIS A 1 275 ? -11.227 25.406 3.736 1 97.69 275 HIS A C 1
ATOM 2097 O O . HIS A 1 275 ? -10.195 25.125 4.355 1 97.69 275 HIS A O 1
ATOM 2103 N N . LEU A 1 276 ? -12.266 24.594 3.604 1 98.19 276 LEU A N 1
ATOM 2104 C CA . LEU A 1 276 ? -12.234 23.141 3.76 1 98.19 276 LEU A CA 1
ATOM 2105 C C . LEU A 1 276 ? -12.484 22.453 2.424 1 98.19 276 LEU A C 1
ATOM 2107 O O . LEU A 1 276 ? -13.383 22.828 1.678 1 98.19 276 LEU A O 1
ATOM 2111 N N . GLY A 1 277 ? -11.68 21.469 2.115 1 97.62 277 GLY A N 1
ATOM 2112 C CA . GLY A 1 277 ? -11.961 20.734 0.892 1 97.62 277 GLY A CA 1
ATOM 2113 C C . GLY A 1 277 ? -10.852 19.766 0.514 1 97.62 277 GLY A C 1
ATOM 2114 O O . GLY A 1 277 ? -10.07 19.344 1.368 1 97.62 277 GLY A O 1
ATOM 2115 N N . SER A 1 278 ? -10.945 19.297 -0.731 1 96.81 278 SER A N 1
ATOM 2116 C CA . SER A 1 278 ? -10.016 18.266 -1.208 1 96.81 278 SER A CA 1
ATOM 2117 C C . SER A 1 278 ? -9.68 18.469 -2.68 1 96.81 278 SER A C 1
ATOM 2119 O O . SER A 1 278 ? -10.516 18.938 -3.455 1 96.81 278 SER A O 1
ATOM 2121 N N . TRP A 1 279 ? -8.469 18.109 -3.006 1 96.56 279 TRP A N 1
ATOM 2122 C CA . TRP A 1 279 ? -8.016 18.109 -4.395 1 96.56 279 TRP A CA 1
ATOM 2123 C C . TRP A 1 279 ? -8.367 16.781 -5.07 1 96.56 279 TRP A C 1
ATOM 2125 O O . TRP A 1 279 ? -8.266 16.656 -6.297 1 96.56 279 TRP A O 1
ATOM 2135 N N . ASP A 1 280 ? -8.781 15.781 -4.289 1 94.44 280 ASP A N 1
ATOM 2136 C CA . ASP A 1 280 ? -9.016 14.43 -4.789 1 94.44 280 ASP A CA 1
ATOM 2137 C C . ASP A 1 280 ? -10.227 14.391 -5.719 1 94.44 280 ASP A C 1
ATOM 2139 O O . ASP A 1 280 ? -11.227 15.062 -5.473 1 94.44 280 ASP A O 1
ATOM 2143 N N . PRO A 1 281 ? -10.203 13.531 -6.738 1 90.94 281 PRO A N 1
ATOM 2144 C CA . PRO A 1 281 ? -11.289 13.461 -7.719 1 90.94 281 PRO A CA 1
ATOM 2145 C C . PRO A 1 281 ? -12.602 12.984 -7.109 1 90.94 281 PRO A C 1
ATOM 2147 O O . PRO A 1 281 ? -13.672 13.219 -7.676 1 90.94 281 PRO A O 1
ATOM 2150 N N . SER A 1 282 ? -12.57 12.328 -6 1 86.81 282 SER A N 1
ATOM 2151 C CA . SER A 1 282 ? -13.789 11.812 -5.375 1 86.81 282 SER A CA 1
ATOM 2152 C C . SER A 1 282 ? -14.727 12.945 -4.984 1 86.81 282 SER A C 1
ATOM 2154 O O . SER A 1 282 ? -15.953 12.797 -5.031 1 86.81 282 SER A O 1
ATOM 2156 N N . ILE A 1 283 ? -14.148 14.102 -4.617 1 90.44 283 ILE A N 1
ATOM 2157 C CA . ILE A 1 283 ? -14.977 15.25 -4.277 1 90.44 283 ILE A CA 1
ATOM 2158 C C . ILE A 1 283 ? -14.578 16.453 -5.133 1 90.44 283 ILE A C 1
ATOM 2160 O O . ILE A 1 283 ? -15.438 17.156 -5.672 1 90.44 283 ILE A O 1
ATOM 2164 N N . TYR A 1 284 ? -13.328 16.734 -5.199 1 94.81 284 TYR A N 1
ATOM 2165 C CA . TYR A 1 284 ? -12.742 17.75 -6.059 1 94.81 284 TYR A CA 1
ATOM 2166 C C . TYR A 1 284 ? -13.414 19.109 -5.844 1 94.81 284 TYR A C 1
ATOM 2168 O O . TYR A 1 284 ? -13.711 19.812 -6.805 1 94.81 284 TYR A O 1
ATOM 2176 N N . HIS A 1 285 ? -13.719 19.438 -4.613 1 96 285 HIS A N 1
ATOM 2177 C CA . HIS A 1 285 ? -14.375 20.703 -4.262 1 96 285 HIS A CA 1
ATOM 2178 C C . HIS A 1 285 ? -13.844 21.25 -2.938 1 96 285 HIS A C 1
ATOM 2180 O O . HIS A 1 285 ? -13.406 20.469 -2.076 1 96 285 HIS A O 1
ATOM 2186 N N . PHE A 1 286 ? -13.883 2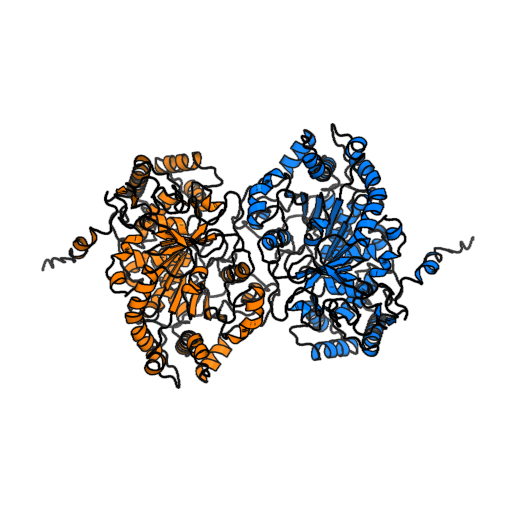2.547 -2.848 1 97.25 286 PHE A N 1
ATOM 2187 C CA . PHE A 1 286 ? -13.648 23.281 -1.611 1 97.25 286 PHE A CA 1
ATOM 2188 C C . PHE A 1 286 ? -14.867 24.109 -1.231 1 97.25 286 PHE A C 1
ATOM 2190 O O . PHE A 1 286 ? -15.68 24.453 -2.092 1 97.25 286 PHE A O 1
ATOM 2197 N N . THR A 1 287 ? -15.016 24.344 0.024 1 96.44 287 THR A N 1
ATOM 2198 C CA . THR A 1 287 ? -16.047 25.219 0.547 1 96.44 287 THR A CA 1
ATOM 2199 C C . THR A 1 287 ? -15.461 26.25 1.494 1 96.44 287 THR A C 1
ATOM 2201 O O . THR A 1 287 ? -14.367 26.062 2.033 1 96.44 287 THR A O 1
ATOM 2204 N N . ASP A 1 288 ? -16.078 27.406 1.641 1 95.5 288 ASP A N 1
ATOM 2205 C CA . ASP A 1 288 ? -15.648 28.406 2.602 1 95.5 288 ASP A CA 1
ATOM 2206 C C . ASP A 1 288 ? -15.688 27.875 4.027 1 95.5 288 ASP A C 1
ATOM 2208 O O . ASP A 1 288 ? -16.75 27.484 4.516 1 95.5 288 ASP A O 1
ATOM 2212 N N . LEU A 1 289 ? -14.562 27.938 4.656 1 97.25 289 LEU A N 1
ATOM 2213 C CA . LEU A 1 289 ? -14.438 27.344 5.98 1 97.25 289 LEU A CA 1
ATOM 2214 C C . LEU A 1 289 ? -15.414 27.984 6.961 1 97.25 289 LEU A C 1
ATOM 2216 O O . LEU A 1 289 ? -15.977 27.312 7.824 1 97.25 289 LEU A O 1
ATOM 2220 N N . LYS A 1 290 ? -15.672 29.172 6.895 1 95 290 LYS A N 1
ATOM 2221 C CA . LYS A 1 290 ? -16.438 29.969 7.855 1 95 290 LYS A CA 1
ATOM 2222 C C . LYS A 1 290 ? -17.875 29.469 7.941 1 95 290 LYS A C 1
ATOM 2224 O O . LYS A 1 290 ? -18.516 29.578 8.992 1 95 290 LYS A O 1
ATOM 2229 N N . TYR A 1 291 ? -18.375 28.906 6.895 1 94.62 291 TYR A N 1
ATOM 2230 C CA . TYR A 1 291 ? -19.812 28.594 6.832 1 94.62 291 TYR A CA 1
ATOM 2231 C C . TYR A 1 291 ? -20.047 27.109 6.676 1 94.62 291 TYR A C 1
ATOM 2233 O O . TYR A 1 291 ? -21.078 26.688 6.141 1 94.62 291 TYR A O 1
ATOM 2241 N N . ILE A 1 292 ? -19.141 26.281 7.117 1 96.19 292 ILE A N 1
ATOM 2242 C CA . ILE A 1 292 ? -19.188 24.844 6.859 1 96.19 292 ILE A CA 1
ATOM 2243 C C . ILE A 1 292 ? -20.344 24.219 7.637 1 96.19 292 ILE A C 1
ATOM 2245 O O . ILE A 1 292 ? -20.75 23.078 7.371 1 96.19 292 ILE A O 1
ATOM 2249 N N . GLY A 1 293 ? -20.953 24.938 8.625 1 94.88 293 GLY A N 1
ATOM 2250 C CA . GLY A 1 293 ? -22.094 24.438 9.375 1 94.88 293 GLY A CA 1
ATOM 2251 C C . GLY A 1 293 ? -23.422 24.688 8.688 1 94.88 293 GLY A C 1
ATOM 2252 O O . GLY A 1 293 ? -24.469 24.266 9.172 1 94.88 293 GLY A O 1
ATOM 2253 N N . SER A 1 294 ? -23.422 25.344 7.598 1 94.06 294 SER A N 1
ATOM 2254 C CA . SER A 1 294 ? -24.641 25.688 6.883 1 94.06 294 SER A CA 1
ATOM 2255 C C . SER A 1 294 ? -25.188 24.5 6.117 1 94.06 294 SER A C 1
ATOM 2257 O O . SER A 1 294 ? -24.438 23.688 5.57 1 94.06 294 SER A O 1
ATOM 2259 N N . LYS A 1 295 ? -26.516 24.328 6.105 1 93.19 295 LYS A N 1
ATOM 2260 C CA . LYS A 1 295 ? -27.141 23.344 5.23 1 93.19 295 LYS A CA 1
ATOM 2261 C C . LYS A 1 295 ? -27.141 23.812 3.779 1 93.19 295 LYS A C 1
ATOM 2263 O O . LYS A 1 295 ? -27.656 24.875 3.463 1 93.19 295 LYS A O 1
ATOM 2268 N N . VAL A 1 296 ? -26.516 23.031 2.973 1 93.44 296 VAL A N 1
ATOM 2269 C CA . VAL A 1 296 ? -26.391 23.453 1.581 1 93.44 296 VAL A CA 1
ATOM 2270 C C . VAL A 1 296 ? -26.828 22.328 0.655 1 93.44 296 VAL A C 1
ATOM 2272 O O . VAL A 1 296 ? -26.938 21.172 1.082 1 93.44 296 VAL A O 1
ATOM 2275 N N . SER A 1 297 ? -27.172 22.656 -0.509 1 92.94 297 SER A N 1
ATOM 2276 C CA . SER A 1 297 ? -27.297 21.781 -1.669 1 92.94 297 SER A CA 1
ATOM 2277 C C . SER A 1 297 ? -26.5 22.312 -2.854 1 92.94 297 SER A C 1
ATOM 2279 O O . SER A 1 297 ? -26.75 23.438 -3.314 1 92.94 297 SER A O 1
ATOM 2281 N N . ASN A 1 298 ? -25.453 21.562 -3.252 1 92.56 298 ASN A N 1
ATOM 2282 C CA . ASN A 1 298 ? -24.562 22 -4.32 1 92.56 298 ASN A CA 1
ATOM 2283 C C . ASN A 1 298 ? -23.969 23.375 -4.023 1 92.56 298 ASN A C 1
ATOM 2285 O O . ASN A 1 298 ? -23.969 24.25 -4.879 1 92.56 298 ASN A O 1
ATOM 2289 N N . GLY A 1 299 ? -23.656 23.531 -2.74 1 91.06 299 GLY A N 1
ATOM 2290 C CA . GLY A 1 299 ? -22.938 24.719 -2.322 1 91.06 299 GLY A CA 1
ATOM 2291 C C . GLY A 1 299 ? -23.844 25.906 -2.105 1 91.06 299 GLY A C 1
ATOM 2292 O O . GLY A 1 299 ? -23.391 27 -1.771 1 91.06 299 GLY A O 1
ATOM 2293 N N . VAL A 1 300 ? -25.125 25.703 -2.307 1 91 300 VAL A N 1
ATOM 2294 C CA . VAL A 1 300 ? -26.094 26.766 -2.117 1 91 300 VAL A CA 1
ATOM 2295 C C . VAL A 1 300 ? -26.859 26.547 -0.82 1 91 300 VAL A C 1
ATOM 2297 O O . VAL A 1 300 ? -27.438 25.484 -0.613 1 91 300 VAL A O 1
ATOM 2300 N N . PRO A 1 301 ? -26.844 27.547 0.015 1 90.94 301 PRO A N 1
ATOM 2301 C CA . PRO A 1 301 ? -27.641 27.391 1.233 1 90.94 301 PRO A CA 1
ATOM 2302 C C . PRO A 1 301 ? -29.125 27.141 0.942 1 90.94 301 PRO A C 1
ATOM 2304 O O . PRO A 1 301 ? -29.688 27.766 0.046 1 90.94 301 PRO A O 1
ATOM 2307 N N . VAL A 1 302 ? -29.719 26.172 1.542 1 87.44 302 VAL A N 1
ATOM 2308 C CA . VAL A 1 302 ? -31.109 25.781 1.305 1 87.44 302 VAL A CA 1
ATOM 2309 C C . VAL A 1 302 ? -32.031 26.859 1.82 1 87.44 302 VAL A C 1
ATOM 2311 O O . VAL A 1 302 ? -33.125 27.094 1.244 1 87.44 302 VAL A O 1
ATOM 2314 N N . SER A 1 303 ? -31.797 27.406 2.926 1 76.06 303 SER A N 1
ATOM 2315 C CA . SER A 1 303 ? -32.562 28.578 3.359 1 76.06 303 SER A CA 1
ATOM 2316 C C . SER A 1 303 ? -31.781 29.859 3.092 1 76.06 303 SER A C 1
ATOM 2318 O O . SER A 1 303 ? -30.672 30.047 3.607 1 76.06 303 SER A O 1
ATOM 2320 N N . ASP A 1 304 ? -32.219 30.641 2.146 1 65.12 304 ASP A N 1
ATOM 2321 C CA . ASP A 1 304 ? -31.531 31.844 1.692 1 65.12 304 ASP A CA 1
ATOM 2322 C C . ASP A 1 304 ? -31.203 32.75 2.863 1 65.12 304 ASP A C 1
ATOM 2324 O O . ASP A 1 304 ? -30.297 33.594 2.773 1 65.12 304 ASP A O 1
ATOM 2328 N N . SER A 1 305 ? -31.828 32.5 3.854 1 68.75 305 SER A N 1
ATOM 2329 C CA . SER A 1 305 ? -31.672 33.562 4.84 1 68.75 305 SER A CA 1
ATOM 2330 C C . SER A 1 305 ? -30.859 33.094 6.035 1 68.75 305 SER A C 1
ATOM 2332 O O . SER A 1 305 ? -30.531 33.875 6.922 1 68.75 305 SER A O 1
ATOM 2334 N N . SER A 1 306 ? -30.344 31.906 5.949 1 86.94 306 SER A N 1
ATOM 2335 C CA . SER A 1 306 ? -29.656 31.531 7.184 1 86.94 306 SER A CA 1
ATOM 2336 C C . SER A 1 306 ? -28.422 30.703 6.895 1 86.94 306 SER A C 1
ATOM 2338 O O . SER A 1 306 ? -28.469 29.734 6.133 1 86.94 306 SER A O 1
ATOM 2340 N N . CYS A 1 307 ? -27.266 31.234 7.324 1 92.62 307 CYS A N 1
ATOM 2341 C CA . CYS A 1 307 ? -26 30.531 7.332 1 92.62 307 CYS A CA 1
ATOM 2342 C C . CYS A 1 307 ? -25.516 30.281 8.758 1 92.62 307 CYS A C 1
ATOM 2344 O O . CYS A 1 307 ? -26.125 30.75 9.719 1 92.62 307 CYS A O 1
ATOM 2346 N N . VAL A 1 308 ? -24.562 29.422 8.844 1 94.69 308 VAL A N 1
ATOM 2347 C CA . VAL A 1 308 ? -24.078 29.062 10.172 1 94.69 308 VAL A CA 1
ATOM 2348 C C . VAL A 1 308 ? -22.578 29.344 10.273 1 94.69 308 VAL A C 1
ATOM 2350 O O . VAL A 1 308 ? -21.812 29 9.367 1 94.69 308 VAL A O 1
ATOM 2353 N N . THR A 1 309 ? -22.156 30.062 11.305 1 95.12 309 THR A N 1
ATOM 2354 C CA . THR A 1 309 ? -20.75 30.25 11.672 1 95.12 309 THR A CA 1
ATOM 2355 C C . THR A 1 309 ? -20.438 29.562 13 1 95.12 309 THR A C 1
ATOM 2357 O O . THR A 1 309 ? -21.344 29.078 13.68 1 95.12 309 THR A O 1
ATOM 2360 N N . GLY A 1 310 ? -19.156 29.406 13.289 1 96 310 GLY A N 1
ATOM 2361 C CA . GLY A 1 310 ? -18.75 28.828 14.562 1 96 310 GLY A CA 1
ATOM 2362 C C . GLY A 1 310 ? -18.516 27.344 14.5 1 96 310 GLY A C 1
ATOM 2363 O O . GLY A 1 310 ? -17.906 26.766 15.414 1 96 310 GLY A O 1
ATOM 2364 N N . PHE A 1 311 ? -18.922 26.719 13.422 1 96.31 311 PHE A N 1
ATOM 2365 C CA . PHE A 1 311 ? -18.781 25.266 13.297 1 96.31 311 PHE A CA 1
ATOM 2366 C C . PHE A 1 311 ? -17.312 24.891 13.07 1 96.31 311 PHE A C 1
ATOM 2368 O O . PHE A 1 311 ? -16.906 23.766 13.375 1 96.31 311 PHE A O 1
ATOM 2375 N N . ASP A 1 312 ? -16.547 25.781 12.523 1 97.06 312 ASP A N 1
ATOM 2376 C CA . ASP A 1 312 ? -15.117 25.578 12.305 1 97.06 312 ASP A CA 1
ATOM 2377 C C . ASP A 1 312 ? -14.305 25.938 13.547 1 97.06 312 ASP A C 1
ATOM 2379 O O . ASP A 1 312 ? -13.211 26.5 13.445 1 97.06 312 ASP A O 1
ATOM 2383 N N . ASN A 1 313 ? -14.906 25.688 14.734 1 97.38 313 ASN A N 1
ATOM 2384 C CA . ASN A 1 313 ? -14.188 25.953 15.977 1 97.38 313 ASN A CA 1
ATOM 2385 C C . ASN A 1 313 ? -12.75 25.453 15.914 1 97.38 313 ASN A C 1
ATOM 2387 O O . ASN A 1 313 ? -12.5 24.344 15.43 1 97.38 313 ASN A O 1
ATOM 2391 N N . GLY A 1 314 ? -11.812 26.281 16.406 1 97.06 314 GLY A N 1
ATOM 2392 C CA . GLY A 1 314 ? -10.398 25.922 16.359 1 97.06 314 GLY A CA 1
ATOM 2393 C C . GLY A 1 314 ? -10.102 24.609 17.062 1 97.06 314 GLY A C 1
ATOM 2394 O O . GLY A 1 314 ? -9.297 23.812 16.562 1 97.06 314 GLY A O 1
ATOM 2395 N N . GLY A 1 315 ? -10.68 24.406 18.234 1 95.88 315 GLY A N 1
ATOM 2396 C CA . GLY A 1 315 ? -10.516 23.156 18.953 1 95.88 315 GLY A CA 1
ATOM 2397 C C . GLY A 1 315 ? -11.078 21.969 18.203 1 95.88 315 GLY A C 1
ATOM 2398 O O . GLY A 1 315 ? -10.492 20.875 18.219 1 95.88 315 GLY A O 1
ATOM 2399 N N . PHE A 1 316 ? -12.234 22.094 17.594 1 95.5 316 PHE A N 1
ATOM 2400 C CA . PHE A 1 316 ? -12.852 21.016 16.844 1 95.5 316 PHE A CA 1
ATOM 2401 C C . PHE A 1 316 ? -11.992 20.625 15.641 1 95.5 316 PHE A C 1
ATOM 2403 O O . PHE A 1 316 ? -11.852 19.438 15.328 1 95.5 316 PHE A O 1
ATOM 2410 N N . VAL A 1 317 ? -11.391 21.609 14.938 1 95.88 317 VAL A N 1
ATOM 2411 C CA . VAL A 1 317 ? -10.492 21.344 13.82 1 95.88 317 VAL A CA 1
ATOM 2412 C C . VAL A 1 317 ? -9.25 20.609 14.32 1 95.88 317 VAL A C 1
ATOM 2414 O O . VAL A 1 317 ? -8.797 19.656 13.695 1 95.88 317 VAL A O 1
ATOM 2417 N N . LEU A 1 318 ? -8.742 21.062 15.461 1 95.06 318 LEU A N 1
ATOM 2418 C CA . LEU A 1 318 ? -7.625 20.375 16.109 1 95.06 318 LEU A CA 1
ATOM 2419 C C . LEU A 1 318 ? -7.957 18.922 16.375 1 95.06 318 LEU A C 1
ATOM 2421 O O . LEU A 1 318 ? -7.145 18.031 16.094 1 95.06 318 LEU A O 1
ATOM 2425 N N . GLY A 1 319 ? -9.102 18.734 16.891 1 93.69 319 GLY A N 1
ATOM 2426 C CA . GLY A 1 319 ? -9.531 17.375 17.219 1 93.69 319 GLY A CA 1
ATOM 2427 C C . GLY A 1 319 ? -9.828 16.531 16 1 93.69 319 GLY A C 1
ATOM 2428 O O . GLY A 1 319 ? -9.555 15.32 15.992 1 93.69 319 GLY A O 1
ATOM 2429 N N . THR A 1 320 ? -10.352 17.094 14.961 1 94.31 320 THR A N 1
ATOM 2430 C CA . THR A 1 320 ? -10.719 16.375 13.742 1 94.31 320 THR A CA 1
ATOM 2431 C C . THR A 1 320 ? -9.5 15.703 13.117 1 94.31 320 THR A C 1
ATOM 2433 O O . THR A 1 320 ? -9.562 14.547 12.703 1 94.31 320 THR A O 1
ATOM 2436 N N . SER A 1 321 ? -8.406 16.375 13.109 1 95.25 321 SER A N 1
ATOM 2437 C CA . SER A 1 321 ? -7.18 15.883 12.477 1 95.25 321 SER A CA 1
ATOM 2438 C C . SER A 1 321 ? -6.473 14.867 13.359 1 95.25 321 SER A C 1
ATOM 2440 O O . SER A 1 321 ? -5.391 14.383 13.016 1 95.25 321 SER A O 1
ATOM 2442 N N . SER A 1 322 ? -6.969 14.5 14.531 1 91.19 322 SER A N 1
ATOM 2443 C CA . SER A 1 322 ? -6.285 13.578 15.43 1 91.19 322 SER A CA 1
ATOM 2444 C C . SER A 1 322 ? -7.266 12.609 16.078 1 91.19 322 SER A C 1
ATOM 2446 O O . SER A 1 322 ? -6.977 12.039 17.125 1 91.19 322 SER A O 1
ATOM 2448 N N . SER A 1 323 ? -8.359 12.359 15.484 1 72.5 323 SER A N 1
ATOM 2449 C CA . SER A 1 323 ? -9.438 11.594 16.094 1 72.5 323 SER A CA 1
ATOM 2450 C C . SER A 1 323 ? -9.109 10.102 16.109 1 72.5 323 SER A C 1
ATOM 2452 O O . SER A 1 323 ? -9.164 9.43 15.078 1 72.5 323 SER A O 1
ATOM 2454 N N . LEU A 1 324 ? -8.266 9.477 16.984 1 60.31 324 LEU A N 1
ATOM 2455 C CA . LEU A 1 324 ? -8.039 8.031 17.078 1 60.31 324 LEU A CA 1
ATOM 2456 C C . LEU A 1 324 ? -8.719 7.461 18.328 1 60.31 324 LEU A C 1
ATOM 2458 O O . LEU A 1 324 ? -8.047 7.098 19.297 1 60.31 324 LEU A O 1
ATOM 2462 N N . PHE A 1 325 ? -9.984 7.527 18.328 1 59.03 325 PHE A N 1
ATOM 2463 C CA . PHE A 1 325 ? -10.742 7.445 19.578 1 59.03 325 PHE A CA 1
ATOM 2464 C C . PHE A 1 325 ? -10.688 6.035 20.141 1 59.03 325 PHE A C 1
ATOM 2466 O O . PHE A 1 325 ? -10.781 5.848 21.359 1 59.03 325 PHE A O 1
ATOM 2473 N N . ASN A 1 326 ? -10.469 4.996 19.188 1 55.16 326 ASN A N 1
ATOM 2474 C CA . ASN A 1 326 ? -10.438 3.691 19.844 1 55.16 326 ASN A CA 1
ATOM 2475 C C . ASN A 1 326 ? -9.438 3.662 21 1 55.16 326 ASN A C 1
ATOM 2477 O O . ASN A 1 326 ? -9.734 3.133 22.062 1 55.16 326 ASN A O 1
ATOM 2481 N N . GLN A 1 327 ? -8.469 4.262 20.797 1 54.91 327 GLN A N 1
ATOM 2482 C CA . GLN A 1 327 ? -7.457 4.277 21.844 1 54.91 327 GLN A CA 1
ATOM 2483 C C . GLN A 1 327 ? -7.875 5.188 23 1 54.91 327 GLN A C 1
ATOM 2485 O O . GLN A 1 327 ? -7.609 4.883 24.172 1 54.91 327 GLN A O 1
ATOM 2490 N N . PHE A 1 328 ? -8.609 6.273 22.75 1 57.38 328 PHE A N 1
ATOM 2491 C CA . PHE A 1 328 ? -9.125 7.207 23.734 1 57.38 328 PHE A CA 1
ATOM 2492 C C . PHE A 1 328 ? -10.094 6.508 24.688 1 57.38 328 PHE A C 1
ATOM 2494 O O . PHE A 1 328 ? -10.008 6.664 25.906 1 57.38 328 PHE A O 1
ATOM 2501 N N . LEU A 1 329 ? -10.844 5.777 24.062 1 61.25 329 LEU A N 1
ATOM 2502 C CA . LEU A 1 329 ? -11.859 5.07 24.844 1 61.25 329 LEU A CA 1
ATOM 2503 C C . LEU A 1 329 ? -11.211 4.059 25.781 1 61.25 329 LEU A C 1
ATOM 2505 O O . LEU A 1 329 ? -11.648 3.895 26.922 1 61.25 329 LEU A O 1
ATOM 2509 N N . LEU A 1 330 ? -10.211 3.467 25.203 1 56.91 330 LEU A N 1
ATOM 2510 C CA . LEU A 1 330 ? -9.484 2.518 26.031 1 56.91 330 LEU A CA 1
ATOM 2511 C C . LEU A 1 330 ? -8.859 3.221 27.234 1 56.91 330 LEU A C 1
ATOM 2513 O O . LEU A 1 330 ? -8.906 2.711 28.359 1 56.91 330 LEU A O 1
ATOM 2517 N N . GLN A 1 331 ? -8.461 4.359 27.047 1 58.56 331 GLN A N 1
ATOM 2518 C CA . GLN A 1 331 ? -7.824 5.109 28.141 1 58.56 331 GLN A CA 1
ATOM 2519 C C . GLN A 1 331 ? -8.859 5.625 29.125 1 58.56 331 GLN A C 1
ATOM 2521 O O . GLN A 1 331 ? -8.602 5.66 30.328 1 58.56 331 GLN A O 1
ATOM 2526 N N . LEU A 1 332 ? -9.93 6.027 28.641 1 60.88 332 LEU A N 1
ATOM 2527 C CA . LEU A 1 332 ? -10.992 6.492 29.531 1 60.88 332 LEU A CA 1
ATOM 2528 C C . LEU A 1 332 ? -11.461 5.371 30.453 1 60.88 332 LEU A C 1
ATOM 2530 O O . LEU A 1 332 ? -11.773 5.609 31.625 1 60.88 332 LEU A O 1
ATOM 2534 N N . LYS A 1 333 ? -11.484 4.262 29.875 1 60.09 333 LYS A N 1
ATOM 2535 C CA . LYS A 1 333 ? -11.914 3.104 30.641 1 60.09 333 LYS A CA 1
ATOM 2536 C C . LYS A 1 333 ? -10.875 2.744 31.703 1 60.09 333 LYS A C 1
ATOM 2538 O O . LYS A 1 333 ? -11.234 2.299 32.812 1 60.09 333 LYS A O 1
ATOM 2543 N N . SER A 1 334 ? -9.633 3.086 31.359 1 54.94 334 SER A N 1
ATOM 2544 C CA . SER A 1 334 ? -8.555 2.707 32.25 1 54.94 334 SER A CA 1
ATOM 2545 C C . SER A 1 334 ? -8.352 3.756 33.344 1 54.94 334 SER A C 1
ATOM 2547 O O . SER A 1 334 ? -7.82 3.453 34.406 1 54.94 334 SER A O 1
ATOM 2549 N N . THR A 1 335 ? -8.633 5.012 33.031 1 54.88 335 THR A N 1
ATOM 2550 C CA . THR A 1 335 ? -8.328 6.094 33.969 1 54.88 335 THR A CA 1
ATOM 2551 C C . THR A 1 335 ? -9.398 6.188 35.062 1 54.88 335 THR A C 1
ATOM 2553 O O . THR A 1 335 ? -9.258 6.961 36 1 54.88 335 THR A O 1
ATOM 2556 N N . GLY A 1 336 ? -10.211 5.344 35.094 1 52.62 336 GLY A N 1
ATOM 2557 C CA . GLY A 1 336 ? -11.211 5.348 36.156 1 52.62 336 GLY A CA 1
ATOM 2558 C C . GLY A 1 336 ? -12.125 6.555 36.094 1 52.62 336 GLY A C 1
ATOM 2559 O O . GLY A 1 336 ? -12.664 6.977 37.125 1 52.62 336 GLY A O 1
ATOM 2560 N N . ILE A 1 337 ? -12.039 7.211 34.969 1 54.5 337 ILE A N 1
ATOM 2561 C CA . ILE A 1 337 ? -12.922 8.375 34.875 1 54.5 337 ILE A CA 1
ATOM 2562 C C . ILE A 1 337 ? -14.352 7.965 35.188 1 54.5 337 ILE A C 1
ATOM 2564 O O . ILE A 1 337 ? -14.898 7.035 34.594 1 54.5 337 ILE A O 1
ATOM 2568 N N . THR A 1 338 ? -14.836 8.438 36.438 1 59.62 338 THR A N 1
ATOM 2569 C CA . THR A 1 338 ? -16.188 8.188 36.906 1 59.62 338 THR A CA 1
ATOM 2570 C C . THR A 1 338 ? -17.016 9.469 36.875 1 59.62 338 THR A C 1
ATOM 2572 O O . THR A 1 338 ? -16.5 10.539 36.531 1 59.62 338 THR A O 1
ATOM 2575 N N . GLY A 1 339 ? -18.297 9.406 36.781 1 61.5 339 GLY A N 1
ATOM 2576 C CA . GLY A 1 339 ? -19.219 10.508 36.938 1 61.5 339 GLY A CA 1
ATOM 2577 C C . GLY A 1 339 ? -19.781 11.031 35.625 1 61.5 339 GLY A C 1
ATOM 2578 O O . GLY A 1 339 ? -20.094 10.242 34.75 1 61.5 339 GLY A O 1
ATOM 2579 N N . LEU A 1 340 ? -19.906 12.375 35.562 1 59.75 340 LEU A N 1
ATOM 2580 C CA . LEU A 1 340 ? -20.625 13.039 34.469 1 59.75 340 LEU A CA 1
ATOM 2581 C C . LEU A 1 340 ? -19.938 12.82 33.125 1 59.75 340 LEU A C 1
ATOM 2583 O O . LEU A 1 340 ? -20.594 12.633 32.094 1 59.75 340 LEU A O 1
ATOM 2587 N N . LEU A 1 341 ? -18.656 12.844 33.125 1 65.75 341 LEU A N 1
ATOM 2588 C CA . LEU A 1 341 ? -17.938 12.617 31.875 1 65.75 341 LEU A CA 1
ATOM 2589 C C . LEU A 1 341 ? -18.188 11.203 31.359 1 65.75 341 LEU A C 1
ATOM 2591 O O . LEU A 1 341 ? -18.391 11 30.156 1 65.75 341 LEU A O 1
ATOM 2595 N N . TYR A 1 342 ? -18.094 10.375 32.219 1 69.62 342 TYR A N 1
ATOM 2596 C CA . TYR A 1 342 ? -18.359 8.992 31.859 1 69.62 342 TYR A CA 1
ATOM 2597 C C . TYR A 1 342 ? -19.75 8.859 31.25 1 69.62 342 TYR A C 1
ATOM 2599 O O . TYR A 1 342 ? -19.922 8.188 30.219 1 69.62 342 TYR A O 1
ATOM 2607 N N . LYS A 1 343 ? -20.688 9.477 31.891 1 69.56 343 LYS A N 1
ATOM 2608 C CA . LYS A 1 343 ? -22.062 9.414 31.391 1 69.56 343 LYS A CA 1
ATOM 2609 C C . LYS A 1 343 ? -22.172 10.039 30 1 69.56 343 LYS A C 1
ATOM 2611 O O . LYS A 1 343 ? -22.891 9.523 29.141 1 69.56 343 LYS A O 1
ATOM 2616 N N . LEU A 1 344 ? -21.562 11.148 29.875 1 68.94 344 LEU A N 1
ATOM 2617 C CA . LEU A 1 344 ? -21.594 11.828 28.594 1 68.94 344 LEU A CA 1
ATOM 2618 C C . LEU A 1 344 ? -20.938 10.969 27.516 1 68.94 344 LEU A C 1
ATOM 2620 O O . LEU A 1 344 ? -21.5 10.812 26.422 1 68.94 344 LEU A O 1
ATOM 2624 N N . VAL A 1 345 ? -19.781 10.5 27.812 1 72.44 345 VAL A N 1
ATOM 2625 C CA . VAL A 1 345 ? -19.062 9.648 26.875 1 72.44 345 VAL A CA 1
ATOM 2626 C C . VAL A 1 345 ? -19.906 8.422 26.547 1 72.44 345 VAL A C 1
ATOM 2628 O O . VAL A 1 345 ? -20.016 8.039 25.375 1 72.44 345 VAL A O 1
ATOM 2631 N N . HIS A 1 346 ? -20.484 7.91 27.562 1 70.44 346 HIS A N 1
ATOM 2632 C CA . HIS A 1 346 ? -21.328 6.734 27.375 1 70.44 346 HIS A CA 1
ATOM 2633 C C . HIS A 1 346 ? -22.531 7.059 26.5 1 70.44 346 HIS A C 1
ATOM 2635 O O . HIS A 1 346 ? -22.938 6.242 25.672 1 70.44 346 HIS A O 1
ATOM 2641 N N . LYS A 1 347 ? -23.109 8.133 26.766 1 69.62 347 LYS A N 1
ATOM 2642 C CA . LYS A 1 347 ? -24.25 8.57 25.953 1 69.62 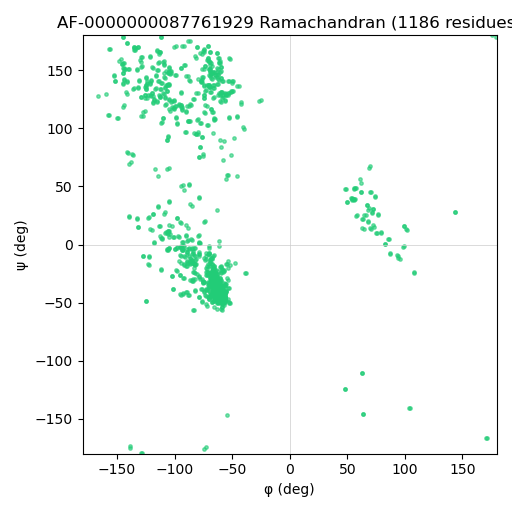347 LYS A CA 1
ATOM 2643 C C . LYS A 1 347 ? -23.859 8.703 24.484 1 69.62 347 LYS A C 1
ATOM 2645 O O . LYS A 1 347 ? -24.609 8.281 23.594 1 69.62 347 LYS A O 1
ATOM 2650 N N . ILE A 1 348 ? -22.812 9.375 24.266 1 69.81 348 ILE A N 1
ATOM 2651 C CA . ILE A 1 348 ? -22.328 9.547 22.906 1 69.81 348 ILE A CA 1
ATOM 2652 C C . ILE A 1 348 ? -22.078 8.18 22.266 1 69.81 348 ILE A C 1
ATOM 2654 O O . ILE A 1 348 ? -22.484 7.938 21.125 1 69.81 348 ILE A O 1
ATOM 2658 N N . LEU A 1 349 ? -21.438 7.316 23 1 69.44 349 LEU A N 1
ATOM 2659 C CA . LEU A 1 349 ? -21.094 5.992 22.5 1 69.44 349 LEU A CA 1
ATOM 2660 C C . LEU A 1 349 ? -22.344 5.16 22.234 1 69.44 349 LEU A C 1
ATOM 2662 O O . LEU A 1 349 ? -22.344 4.305 21.344 1 69.44 349 LEU A O 1
ATOM 2666 N N . GLU A 1 350 ? -23.359 5.309 23.031 1 64.75 350 GLU A N 1
ATOM 2667 C CA . GLU A 1 350 ? -24.625 4.609 22.812 1 64.75 350 GLU A CA 1
ATOM 2668 C C . GLU A 1 350 ? -25.297 5.051 21.516 1 64.75 350 GLU A C 1
ATOM 2670 O O . GLU A 1 350 ? -26 4.266 20.875 1 64.75 350 GLU A O 1
ATOM 2675 N N . GLU A 1 351 ? -25.078 6.258 21.25 1 59.94 351 GLU A N 1
ATOM 2676 C CA . GLU A 1 351 ? -25.734 6.82 20.078 1 59.94 351 GLU A CA 1
ATOM 2677 C C . GLU A 1 351 ? -24.969 6.504 18.797 1 59.94 351 GLU A C 1
ATOM 2679 O O . GLU A 1 351 ? -25.516 6.539 17.703 1 59.94 351 GLU A O 1
ATOM 2684 N N . ILE A 1 352 ? -23.766 6.281 18.984 1 58.22 352 ILE A N 1
ATOM 2685 C CA . ILE A 1 352 ? -22.953 6.051 17.797 1 58.22 352 ILE A CA 1
ATOM 2686 C C . ILE A 1 352 ? -22.516 4.59 17.734 1 58.22 352 ILE A C 1
ATOM 2688 O O . ILE A 1 352 ? -22.25 3.971 18.766 1 58.22 352 ILE A O 1
ATOM 2692 N N . ASP A 1 353 ? -22.719 3.971 16.578 1 55.41 353 ASP A N 1
ATOM 2693 C CA . ASP A 1 353 ? -22.219 2.611 16.391 1 55.41 353 ASP A CA 1
ATOM 2694 C C . ASP A 1 353 ? -20.719 2.539 16.656 1 55.41 353 ASP A C 1
ATOM 2696 O O . ASP A 1 353 ? -19.984 3.477 16.344 1 55.41 353 ASP A O 1
ATOM 2700 N N . GLU A 1 354 ? -20.281 1.634 17.453 1 53.62 354 GLU A N 1
ATOM 2701 C CA . GLU A 1 354 ? -18.891 1.387 17.797 1 53.62 354 GLU A CA 1
ATOM 2702 C C . GLU A 1 354 ? -17.984 1.564 16.578 1 53.62 354 GLU A C 1
ATOM 2704 O O . GLU A 1 354 ? -16.844 2.037 16.703 1 53.62 354 GLU A O 1
ATOM 2709 N N . LYS A 1 355 ? -18.578 1.396 15.477 1 56.72 355 LYS A N 1
ATOM 2710 C CA . LYS A 1 355 ? -17.812 1.454 14.242 1 56.72 355 LYS A CA 1
ATOM 2711 C C . LYS A 1 355 ? -17.531 2.898 13.836 1 56.72 355 LYS A C 1
ATOM 2713 O O . LYS A 1 355 ? -16.641 3.16 13.023 1 56.72 355 LYS A O 1
ATOM 2718 N N . ASN A 1 356 ? -18.141 3.805 14.523 1 60.44 356 ASN A N 1
ATOM 2719 C CA . ASN A 1 356 ? -18.047 5.203 14.125 1 60.44 356 ASN A CA 1
ATOM 2720 C C . ASN A 1 356 ? -17.5 6.074 15.258 1 60.44 356 ASN A C 1
ATOM 2722 O O . ASN A 1 356 ? -17.703 7.289 15.258 1 60.44 356 ASN A O 1
ATOM 2726 N N . ASN A 1 357 ? -16.797 5.422 16.141 1 58.19 357 ASN A N 1
ATOM 2727 C CA . ASN A 1 357 ? -16.328 6.16 17.297 1 58.19 357 ASN A CA 1
ATOM 2728 C C . ASN A 1 357 ? -15.102 7 16.984 1 58.19 357 ASN A C 1
ATOM 2730 O O . ASN A 1 357 ? -14.656 7.801 17.812 1 58.19 357 ASN A O 1
ATOM 2734 N N . ASP A 1 358 ? -14.562 6.895 15.867 1 61.31 358 ASP A N 1
ATOM 2735 C CA . ASP A 1 358 ? -13.336 7.602 15.516 1 61.31 358 ASP A CA 1
ATOM 2736 C C . ASP A 1 358 ? -13.617 8.711 14.508 1 61.31 358 ASP A C 1
ATOM 2738 O O . ASP A 1 358 ? -12.695 9.195 13.836 1 61.31 358 ASP A O 1
ATOM 2742 N N . ILE A 1 359 ? -14.828 9.141 14.586 1 73.81 359 ILE A N 1
ATOM 2743 C CA . ILE A 1 359 ? -15.227 10.023 13.492 1 73.81 359 ILE A CA 1
ATOM 2744 C C . ILE A 1 359 ? -15.531 11.414 14.047 1 73.81 359 ILE A C 1
ATOM 2746 O O . ILE A 1 359 ? -16.094 11.547 15.133 1 73.81 359 ILE A O 1
ATOM 2750 N N . ALA A 1 360 ? -15.031 12.422 13.398 1 82.5 360 ALA A N 1
ATOM 2751 C CA . ALA A 1 360 ? -15.578 13.773 13.508 1 82.5 360 ALA A CA 1
ATOM 2752 C C . ALA A 1 360 ? -16.766 13.953 12.562 1 82.5 360 ALA A C 1
ATOM 2754 O O . ALA A 1 360 ? -16.641 13.766 11.352 1 82.5 360 ALA A O 1
ATOM 2755 N N . VAL A 1 361 ? -17.859 14.367 13.18 1 86 361 VAL A N 1
ATOM 2756 C CA . VAL A 1 361 ? -19.094 14.422 12.422 1 86 361 VAL A CA 1
ATOM 2757 C C . VAL A 1 361 ? -19.375 15.859 11.984 1 86 361 VAL A C 1
ATOM 2759 O O . VAL A 1 361 ? -19.516 16.75 12.82 1 86 361 VAL A O 1
ATOM 2762 N N . TYR A 1 362 ? -19.406 16.062 10.758 1 91.31 362 TYR A N 1
ATOM 2763 C CA . TYR A 1 362 ? -19.812 17.344 10.18 1 91.31 362 TYR A CA 1
ATOM 2764 C C . TYR A 1 362 ? -21.203 17.25 9.57 1 91.31 362 TYR A C 1
ATOM 2766 O O . TYR A 1 362 ? -21.344 16.828 8.422 1 91.31 362 TYR A O 1
ATOM 2774 N N . THR A 1 363 ? -22.094 17.562 10.328 1 91.38 363 THR A N 1
ATOM 2775 C CA . THR A 1 363 ? -23.5 17.641 9.914 1 91.38 363 THR A CA 1
ATOM 2776 C C . THR A 1 363 ? -24.031 19.047 10.055 1 91.38 363 THR A C 1
ATOM 2778 O O . THR A 1 363 ? -24.031 19.625 11.148 1 91.38 363 THR A O 1
ATOM 2781 N N . PRO A 1 364 ? -24.578 19.688 9.102 1 93.12 364 PRO A N 1
ATOM 2782 C CA . PRO A 1 364 ? -24.797 19.125 7.77 1 93.12 364 PRO A CA 1
ATOM 2783 C C . PRO A 1 364 ? -23.516 18.953 6.977 1 93.12 364 PRO A C 1
ATOM 2785 O O . PRO A 1 364 ? -22.484 19.516 7.336 1 93.12 364 PRO A O 1
ATOM 2788 N N . ASN A 1 365 ? -23.547 18.047 5.938 1 94.06 365 ASN A N 1
ATOM 2789 C CA . ASN A 1 365 ? -22.438 17.875 5 1 94.06 365 ASN A CA 1
ATOM 2790 C C . ASN A 1 365 ? -22.266 19.109 4.109 1 94.06 365 ASN A C 1
ATOM 2792 O O . ASN A 1 365 ? -23.125 19.406 3.275 1 94.06 365 ASN A O 1
ATOM 2796 N N . PRO A 1 366 ? -21.156 19.75 4.238 1 95.5 366 PRO A N 1
ATOM 2797 C CA . PRO A 1 366 ? -20.969 20.969 3.445 1 95.5 366 PRO A CA 1
ATOM 2798 C C . PRO A 1 366 ? -20.797 20.672 1.955 1 95.5 366 PRO A C 1
ATOM 2800 O O . PRO A 1 366 ? -20.812 21.594 1.138 1 95.5 366 PRO A O 1
ATOM 2803 N N . PHE A 1 367 ? -20.688 19.453 1.54 1 95.06 367 PHE A N 1
ATOM 2804 C CA . PHE A 1 367 ? -20.516 19.078 0.141 1 95.06 367 PHE A CA 1
ATOM 2805 C C . PHE A 1 367 ? -21.734 18.328 -0.373 1 95.06 367 PHE A C 1
ATOM 2807 O O . PHE A 1 367 ? -21.672 17.656 -1.402 1 95.06 367 PHE A O 1
ATOM 2814 N N . LYS A 1 368 ? -22.812 18.422 0.358 1 94.69 368 LYS A N 1
ATOM 2815 C CA . LYS A 1 368 ? -24.031 17.734 -0.05 1 94.69 368 LYS A CA 1
ATOM 2816 C C . LYS A 1 368 ? -24.438 18.125 -1.471 1 94.69 368 LYS A C 1
ATOM 2818 O O . LYS A 1 368 ? -24.484 19.312 -1.803 1 94.69 368 LYS A O 1
ATOM 2823 N N . ASP A 1 369 ? -24.688 17.172 -2.338 1 94.25 369 ASP A N 1
ATOM 2824 C CA . ASP A 1 369 ? -25.156 17.328 -3.713 1 94.25 369 ASP A CA 1
ATOM 2825 C C . ASP A 1 369 ? -24.125 18.062 -4.559 1 94.25 369 ASP A C 1
ATOM 2827 O O . ASP A 1 369 ? -24.484 18.766 -5.516 1 94.25 369 ASP A O 1
ATOM 2831 N N . ALA A 1 370 ? -22.844 18.031 -4.109 1 92.62 370 ALA A N 1
ATOM 2832 C CA . ALA A 1 370 ? -21.781 18.578 -4.961 1 92.62 370 ALA A CA 1
ATOM 2833 C C . ALA A 1 370 ? -21.844 17.953 -6.359 1 92.62 370 ALA A C 1
ATOM 2835 O O . ALA A 1 370 ? -22.438 16.891 -6.551 1 92.62 370 ALA A O 1
ATOM 2836 N N . PRO A 1 371 ? -21.25 18.578 -7.363 1 90.5 371 PRO A N 1
ATOM 2837 C CA . PRO A 1 371 ? -21.391 18.141 -8.758 1 90.5 371 PRO A CA 1
ATOM 2838 C C . PRO A 1 371 ? -20.828 16.734 -9 1 90.5 371 PRO A C 1
ATOM 2840 O O . PRO A 1 371 ? -21.344 16.016 -9.852 1 90.5 371 PRO A O 1
ATOM 2843 N N . ILE A 1 372 ? -19.781 16.406 -8.398 1 88.75 372 ILE A N 1
ATOM 2844 C CA . ILE A 1 372 ? -19.281 15.055 -8.523 1 88.75 372 ILE A CA 1
ATOM 2845 C C . ILE A 1 372 ? -20.141 14.102 -7.699 1 88.75 372 ILE A C 1
ATOM 2847 O O . ILE A 1 372 ? -20.172 14.188 -6.469 1 88.75 372 ILE A O 1
ATOM 2851 N N . ASN A 1 373 ? -20.828 13.219 -8.406 1 84 373 ASN A N 1
ATOM 2852 C CA . ASN A 1 373 ? -21.688 12.25 -7.734 1 84 373 ASN A CA 1
ATOM 2853 C C . ASN A 1 373 ? -20.875 11.102 -7.141 1 84 373 ASN A C 1
ATOM 2855 O O . ASN A 1 373 ? -20.375 10.25 -7.871 1 84 373 ASN A O 1
ATOM 2859 N N . CYS A 1 374 ? -20.734 11.148 -5.863 1 81.25 374 CYS A N 1
ATOM 2860 C CA . CYS A 1 374 ? -19.984 10.133 -5.125 1 81.25 374 CYS A CA 1
ATOM 2861 C C . CYS A 1 374 ? -20.625 9.883 -3.76 1 81.25 374 CYS A C 1
ATOM 2863 O O . CYS A 1 374 ? -21.625 10.508 -3.412 1 81.25 374 CYS A O 1
ATOM 2865 N N . SER A 1 375 ? -20.062 8.992 -3.053 1 80.56 375 SER A N 1
ATOM 2866 C CA . SER A 1 375 ? -20.594 8.641 -1.743 1 80.56 375 SER A CA 1
ATOM 2867 C C . SER A 1 375 ? -20.578 9.828 -0.793 1 80.56 375 SER A C 1
ATOM 2869 O O . SER A 1 375 ? -21.484 10 0.023 1 80.56 375 SER A O 1
ATOM 2871 N N . ILE A 1 376 ? -19.609 10.688 -0.851 1 86.5 376 ILE A N 1
ATOM 2872 C CA . ILE A 1 376 ? -19.484 11.836 0.039 1 86.5 376 ILE A CA 1
ATOM 2873 C C . ILE A 1 376 ? -20.562 12.867 -0.292 1 86.5 376 ILE A C 1
ATOM 2875 O O . ILE A 1 376 ? -21.234 13.383 0.604 1 86.5 376 ILE A O 1
ATOM 2879 N N . SER A 1 377 ? -20.734 13.133 -1.569 1 90.81 377 SER A N 1
ATOM 2880 C CA . SER A 1 377 ? -21.688 14.172 -1.958 1 90.81 377 SER A CA 1
ATOM 2881 C C . SER A 1 377 ? -23.125 13.727 -1.719 1 90.81 377 SER A C 1
ATOM 2883 O O . SER A 1 377 ? -24.016 14.562 -1.552 1 90.81 377 SER A O 1
ATOM 2885 N N . ARG A 1 378 ? -23.359 12.438 -1.693 1 90.44 378 ARG A N 1
ATOM 2886 C CA . ARG A 1 378 ? -24.703 11.906 -1.486 1 90.44 378 ARG A CA 1
ATOM 2887 C C . ARG A 1 378 ? -25.047 11.844 -0.002 1 90.44 378 ARG A C 1
ATOM 2889 O O . ARG A 1 378 ? -26.219 11.859 0.372 1 90.44 378 ARG A O 1
ATOM 2896 N N . ALA A 1 379 ? -24.031 11.781 0.824 1 88.12 379 ALA A N 1
ATOM 2897 C CA . ALA A 1 379 ? -24.25 11.586 2.256 1 88.12 379 ALA A CA 1
ATOM 2898 C C . ALA A 1 379 ? -24.734 12.867 2.918 1 88.12 379 ALA A C 1
ATOM 2900 O O . ALA A 1 379 ? -24.406 13.969 2.482 1 88.12 379 ALA A O 1
ATOM 2901 N N . ASP A 1 380 ? -25.516 12.734 4.012 1 90 380 ASP A N 1
ATOM 2902 C CA . ASP A 1 380 ? -26 13.875 4.785 1 90 380 ASP A CA 1
ATOM 2903 C C . ASP A 1 380 ? -24.938 14.336 5.785 1 90 380 ASP A C 1
ATOM 2905 O O . ASP A 1 380 ? -25.016 15.453 6.309 1 90 380 ASP A O 1
ATOM 2909 N N . VAL A 1 381 ? -23.984 13.461 6.02 1 89.81 381 VAL A N 1
ATOM 2910 C CA . VAL A 1 381 ? -22.938 13.711 7.004 1 89.81 381 VAL A CA 1
ATOM 2911 C C . VAL A 1 381 ? -21.562 13.562 6.352 1 89.81 381 VAL A C 1
ATOM 2913 O O . VAL A 1 381 ? -21.375 12.688 5.508 1 89.81 381 VAL A O 1
ATOM 2916 N N . LEU A 1 382 ? -20.688 14.5 6.605 1 91.75 382 LEU A N 1
ATOM 2917 C CA . LEU A 1 382 ? -19.266 14.328 6.273 1 91.75 382 LEU A CA 1
ATOM 2918 C C . LEU A 1 382 ? -18.5 13.781 7.469 1 91.75 382 LEU A C 1
ATOM 2920 O O . LEU A 1 382 ? -18.406 14.43 8.508 1 91.75 382 LEU A O 1
ATOM 2924 N N . ASP A 1 383 ? -17.953 12.609 7.328 1 86.81 383 ASP A N 1
ATOM 2925 C CA . ASP A 1 383 ? -17.156 11.977 8.375 1 86.81 383 ASP A CA 1
ATOM 2926 C C . ASP A 1 383 ? -15.664 12.148 8.117 1 86.81 383 ASP A C 1
ATOM 2928 O O . ASP A 1 383 ? -15.156 11.742 7.074 1 86.81 383 ASP A O 1
ATOM 2932 N N . LEU A 1 384 ? -15.016 12.789 9.047 1 91.31 384 LEU A N 1
ATOM 2933 C CA . LEU A 1 384 ? -13.57 12.969 8.945 1 91.31 384 LEU A CA 1
ATOM 2934 C C . LEU A 1 384 ? -12.852 12.258 10.086 1 91.31 384 LEU A C 1
ATOM 2936 O O . LEU A 1 384 ? -13.391 12.141 11.188 1 91.31 384 LEU A O 1
ATOM 2940 N N . VAL A 1 385 ? -11.695 11.742 9.789 1 88.81 385 VAL A N 1
ATOM 2941 C CA . VAL A 1 385 ? -10.883 11.047 10.781 1 88.81 385 VAL A CA 1
ATOM 2942 C C . VAL A 1 385 ? -9.461 11.617 10.773 1 88.81 385 VAL A C 1
ATOM 2944 O O . VAL A 1 385 ? -9.18 12.586 10.062 1 88.81 385 VAL A O 1
ATOM 2947 N N . ASP A 1 386 ? -8.602 11.094 11.609 1 92.06 386 ASP A N 1
ATOM 2948 C CA . ASP A 1 386 ? -7.211 11.523 11.727 1 92.06 386 ASP A CA 1
ATOM 2949 C C . ASP A 1 386 ? -6.531 11.586 10.367 1 92.06 386 ASP A C 1
ATOM 2951 O O . ASP A 1 386 ? -6.746 10.711 9.516 1 92.06 386 ASP A O 1
ATOM 2955 N N . GLY A 1 387 ? -5.738 12.578 10.219 1 94.94 387 GLY A N 1
ATOM 2956 C CA . GLY A 1 387 ? -5.098 12.82 8.93 1 94.94 387 GLY A CA 1
ATOM 2957 C C . GLY A 1 387 ? -4.109 11.734 8.547 1 94.94 387 GLY A C 1
ATOM 2958 O O . GLY A 1 387 ? -3.73 11.617 7.379 1 94.94 387 GLY A O 1
ATOM 2959 N N . GLY A 1 388 ? -3.627 10.977 9.469 1 93.12 388 GLY A N 1
ATOM 2960 C CA . GLY A 1 388 ? -2.629 9.953 9.203 1 93.12 388 GLY A CA 1
ATOM 2961 C C . GLY A 1 388 ? -3.23 8.57 9.023 1 93.12 388 GLY A C 1
ATOM 2962 O O . GLY A 1 388 ? -2.504 7.594 8.82 1 93.12 388 GLY A O 1
ATOM 2963 N N . GLU A 1 389 ? -4.539 8.477 8.984 1 88.81 389 GLU A N 1
ATOM 2964 C CA . GLU A 1 389 ? -5.215 7.18 8.977 1 88.81 389 GLU A CA 1
ATOM 2965 C C . GLU A 1 389 ? -4.961 6.434 7.668 1 88.81 389 GLU A C 1
ATOM 2967 O O . GLU A 1 389 ? -5.059 5.207 7.617 1 88.81 389 GLU A O 1
ATOM 2972 N N . ASP A 1 390 ? -4.703 7.109 6.668 1 90.81 390 ASP A N 1
ATOM 2973 C CA . ASP A 1 390 ? -4.449 6.457 5.387 1 90.81 390 ASP A CA 1
ATOM 2974 C C . ASP A 1 390 ? -2.963 6.148 5.215 1 90.81 390 ASP A C 1
ATOM 2976 O O . ASP A 1 390 ? -2.496 5.914 4.098 1 90.81 390 ASP A O 1
ATOM 2980 N N . LYS A 1 391 ? -2.148 6.332 6.227 1 91.81 391 LYS A N 1
ATOM 2981 C CA . LYS A 1 391 ? -0.736 5.984 6.34 1 91.81 391 LYS A CA 1
ATOM 2982 C C . LYS A 1 391 ? 0.153 7.098 5.797 1 91.81 391 LYS A C 1
ATOM 2984 O O . LYS A 1 391 ? 1.376 7.051 5.941 1 91.81 391 LYS A O 1
ATOM 2989 N N . GLN A 1 392 ? -0.448 8.062 5.191 1 96.38 392 GLN A N 1
ATOM 2990 C CA . GLN A 1 392 ? 0.312 9.258 4.836 1 96.38 392 GLN A CA 1
ATOM 2991 C C . GLN A 1 392 ? 0.504 10.172 6.047 1 96.38 392 GLN A C 1
ATOM 2993 O O . GLN A 1 392 ? -0.003 11.297 6.07 1 96.38 392 GLN A O 1
ATOM 2998 N N . ASN A 1 393 ? 1.396 9.742 6.898 1 97.5 393 ASN A N 1
ATOM 2999 C CA . ASN A 1 393 ? 1.5 10.359 8.219 1 97.5 393 ASN A CA 1
ATOM 3000 C C . ASN A 1 393 ? 2.334 11.633 8.18 1 97.5 393 ASN A C 1
ATOM 3002 O O . ASN A 1 393 ? 2.369 12.383 9.156 1 97.5 393 ASN A O 1
ATOM 3006 N N . VAL A 1 394 ? 3.102 11.844 7.164 1 98.75 394 VAL A N 1
ATOM 3007 C CA . VAL A 1 394 ? 3.627 13.164 6.836 1 98.75 394 VAL A CA 1
ATOM 3008 C C . VAL A 1 394 ? 2.717 13.844 5.812 1 98.75 394 VAL A C 1
ATOM 3010 O O . VAL A 1 394 ? 2.465 13.297 4.738 1 98.75 394 VAL A O 1
ATOM 3013 N N . PRO A 1 395 ? 2.191 14.969 6.188 1 98.62 395 PRO A N 1
ATOM 3014 C CA . PRO A 1 395 ? 1.177 15.586 5.328 1 98.62 395 PRO A CA 1
ATOM 3015 C C . PRO A 1 395 ? 1.779 16.297 4.117 1 98.62 395 PRO A C 1
ATOM 3017 O O . PRO A 1 395 ? 1.817 17.516 4.07 1 98.62 395 PRO A O 1
ATOM 3020 N N . LEU A 1 396 ? 2.08 15.57 3.018 1 98.56 396 LEU A N 1
ATOM 3021 C CA . LEU A 1 396 ? 2.754 16.078 1.829 1 98.56 396 LEU A CA 1
ATOM 3022 C C . LEU A 1 396 ? 1.748 16.422 0.734 1 98.56 396 LEU A C 1
ATOM 3024 O O . LEU A 1 396 ? 2.023 17.25 -0.135 1 98.56 396 LEU A O 1
ATOM 3028 N N . TYR A 1 397 ? 0.605 15.852 0.762 1 96.81 397 TYR A N 1
ATOM 3029 C CA . TYR A 1 397 ? -0.336 15.867 -0.352 1 96.81 397 TYR A CA 1
ATOM 3030 C C . TYR A 1 397 ? -0.773 17.297 -0.673 1 96.81 397 TYR A C 1
ATOM 3032 O O . TYR A 1 397 ? -0.817 17.688 -1.841 1 96.81 397 TYR A O 1
ATOM 3040 N N . PRO A 1 398 ? -1.079 18.156 0.382 1 97.88 398 PRO A N 1
ATOM 3041 C CA . PRO A 1 398 ? -1.432 19.547 0.056 1 97.88 398 PRO A CA 1
ATOM 3042 C C . PRO A 1 398 ? -0.309 20.281 -0.666 1 97.88 398 PRO A C 1
ATOM 3044 O O . PRO A 1 398 ? -0.574 21.172 -1.483 1 97.88 398 PRO A O 1
ATOM 3047 N N . LEU A 1 399 ? 0.849 19.906 -0.414 1 98.31 399 LEU A N 1
ATOM 3048 C CA . LEU A 1 399 ? 2.008 20.641 -0.902 1 98.31 399 LEU A CA 1
ATOM 3049 C C . LEU A 1 399 ? 2.426 20.141 -2.283 1 98.31 399 LEU A C 1
ATOM 3051 O O . LEU A 1 399 ? 3.184 20.828 -2.984 1 98.31 399 LEU A O 1
ATOM 3055 N N . GLN A 1 400 ? 1.96 19.031 -2.725 1 95.06 400 GLN A N 1
ATOM 3056 C CA . GLN A 1 400 ? 2.369 18.484 -4.008 1 95.06 400 GLN A CA 1
ATOM 3057 C C . GLN A 1 400 ? 1.426 18.922 -5.125 1 95.06 400 GLN A C 1
ATOM 3059 O O . GLN A 1 400 ? 1.646 18.594 -6.293 1 95.06 400 GLN A O 1
ATOM 3064 N N . GLN A 1 401 ? 0.438 19.656 -4.758 1 95.31 401 GLN A N 1
ATOM 3065 C CA . GLN A 1 401 ? -0.539 20.094 -5.75 1 95.31 401 GLN A CA 1
ATOM 3066 C C . GLN A 1 401 ? 0.07 21.109 -6.715 1 95.31 401 GLN A C 1
ATOM 3068 O O . GLN A 1 401 ? 0.715 22.062 -6.289 1 95.31 401 GLN A O 1
ATOM 3073 N N . LYS A 1 402 ? -0.224 20.906 -8.008 1 93.56 402 LYS A N 1
ATOM 3074 C CA . LYS A 1 402 ? 0.275 21.812 -9.047 1 93.56 402 LYS A CA 1
ATOM 3075 C C . LYS A 1 402 ? -0.148 23.25 -8.773 1 93.56 402 LYS A C 1
ATOM 3077 O O . LYS A 1 402 ? 0.608 24.188 -9.047 1 93.56 402 LYS A O 1
ATOM 3082 N N . ALA A 1 403 ? -1.316 23.422 -8.25 1 95.31 403 ALA A N 1
ATOM 3083 C CA . ALA A 1 403 ? -1.875 24.75 -8 1 95.31 403 ALA A CA 1
ATOM 3084 C C . ALA A 1 403 ? -1.007 25.531 -7.023 1 95.31 403 ALA A C 1
ATOM 3086 O O . ALA A 1 403 ? -0.899 26.75 -7.125 1 95.31 403 ALA A O 1
ATOM 3087 N N . ARG A 1 404 ? -0.364 24.859 -6.129 1 97.25 404 ARG A N 1
ATOM 3088 C CA . ARG A 1 404 ? 0.451 25.562 -5.137 1 97.25 404 ARG A CA 1
ATOM 3089 C C . ARG A 1 404 ? 1.891 25.703 -5.617 1 97.25 404 ARG A C 1
ATOM 3091 O O . ARG A 1 404 ? 2.646 26.531 -5.09 1 97.25 404 ARG A O 1
ATOM 3098 N N . ASN A 1 405 ? 2.303 24.953 -6.598 1 96.31 405 ASN A N 1
ATOM 3099 C CA . ASN A 1 405 ? 3.6 25.078 -7.25 1 96.31 405 ASN A CA 1
ATOM 3100 C C . ASN A 1 405 ? 4.734 25.172 -6.234 1 96.31 405 ASN A C 1
ATOM 3102 O O . ASN A 1 405 ? 5.547 26.094 -6.289 1 96.31 405 ASN A O 1
ATOM 3106 N N . VAL A 1 406 ? 4.75 24.312 -5.266 1 98.5 406 VAL A N 1
ATOM 3107 C CA . VAL A 1 406 ? 5.785 24.312 -4.238 1 98.5 406 VAL A CA 1
ATOM 3108 C C . VAL A 1 406 ? 7.109 23.844 -4.844 1 98.5 406 VAL A C 1
ATOM 3110 O O . VAL A 1 406 ? 7.141 22.891 -5.625 1 98.5 406 VAL A O 1
ATOM 3113 N N . ASP A 1 407 ? 8.227 24.547 -4.473 1 98.69 407 ASP A N 1
ATOM 3114 C CA . ASP A 1 407 ? 9.547 24.25 -5.016 1 98.69 407 ASP A CA 1
ATOM 3115 C C . ASP A 1 407 ? 10.258 23.188 -4.172 1 98.69 407 ASP A C 1
ATOM 3117 O O . ASP A 1 407 ? 10.922 22.312 -4.711 1 98.69 407 ASP A O 1
ATOM 3121 N N . VAL A 1 408 ? 10.156 23.344 -2.932 1 98.88 408 VAL A N 1
ATOM 3122 C CA . VAL A 1 408 ? 10.836 22.438 -2.01 1 98.88 408 VAL A CA 1
ATOM 3123 C C . VAL A 1 408 ? 9.977 22.219 -0.77 1 98.88 408 VAL A C 1
ATOM 3125 O O . VAL A 1 408 ? 9.297 23.141 -0.302 1 98.88 408 VAL A O 1
ATOM 3128 N N . ILE A 1 409 ? 9.906 21 -0.29 1 98.94 409 ILE A N 1
ATOM 3129 C CA . ILE A 1 409 ? 9.234 20.656 0.956 1 98.94 409 ILE A CA 1
ATOM 3130 C C . ILE A 1 409 ? 10.258 20.141 1.972 1 98.94 409 ILE A C 1
ATOM 3132 O O . ILE A 1 409 ? 11.055 19.25 1.667 1 98.94 409 ILE A O 1
ATOM 3136 N N . PHE A 1 410 ? 10.328 20.75 3.086 1 98.94 410 PHE A N 1
ATOM 3137 C CA . PHE A 1 410 ? 11 20.172 4.238 1 98.94 410 PHE A CA 1
ATOM 3138 C C . PHE A 1 410 ? 10.031 19.312 5.051 1 98.94 410 PHE A C 1
ATOM 3140 O O . PHE A 1 410 ? 9.125 19.828 5.695 1 98.94 410 PHE A O 1
ATOM 3147 N N . ALA A 1 411 ? 10.211 18.031 4.938 1 98.94 411 ALA A N 1
ATOM 3148 C CA . ALA A 1 411 ? 9.328 17.047 5.578 1 98.94 411 ALA A CA 1
ATOM 3149 C C . ALA A 1 411 ? 9.953 16.5 6.852 1 98.94 411 ALA A C 1
ATOM 3151 O O . ALA A 1 411 ? 11.07 15.969 6.82 1 98.94 411 ALA A O 1
ATOM 3152 N N . TYR A 1 412 ? 9.289 16.609 7.938 1 98.94 412 TYR A N 1
ATOM 3153 C CA . TYR A 1 412 ? 9.766 16.078 9.211 1 98.94 412 TYR A CA 1
ATOM 3154 C C . TYR A 1 412 ? 8.93 14.891 9.656 1 98.94 412 TYR A C 1
ATOM 3156 O O . TYR A 1 412 ? 7.77 15.047 10.047 1 98.94 412 TYR A O 1
ATOM 3164 N N . ASP A 1 413 ? 9.516 13.727 9.586 1 98.88 413 ASP A N 1
ATOM 3165 C CA . ASP A 1 413 ? 8.875 12.453 9.883 1 98.88 413 ASP A CA 1
ATOM 3166 C C . ASP A 1 413 ? 9.188 11.992 11.305 1 98.88 413 ASP A C 1
ATOM 3168 O O . ASP A 1 413 ? 10.281 11.492 11.57 1 98.88 413 ASP A O 1
ATOM 3172 N N . ASN A 1 414 ? 8.195 12.164 12.117 1 98.81 414 ASN A N 1
ATOM 3173 C CA . ASN A 1 414 ? 8.297 11.75 13.516 1 98.81 414 ASN A CA 1
ATOM 3174 C C . ASN A 1 414 ? 7.332 10.609 13.828 1 98.81 414 ASN A C 1
ATOM 3176 O O . ASN A 1 414 ? 6.793 10.539 14.938 1 98.81 414 ASN A O 1
ATOM 3180 N N . SER A 1 415 ? 7.121 9.797 12.844 1 97.5 415 SER A N 1
ATOM 3181 C CA . SER A 1 415 ? 6.215 8.656 12.93 1 97.5 415 SER A CA 1
ATOM 3182 C C . SER A 1 415 ? 6.789 7.566 13.828 1 97.5 415 SER A C 1
ATOM 3184 O O . SER A 1 415 ? 7.98 7.574 14.133 1 97.5 415 SER A O 1
ATOM 3186 N N . ALA A 1 416 ? 5.922 6.688 14.297 1 94.19 416 ALA A N 1
ATOM 3187 C CA . ALA A 1 416 ? 6.27 5.445 14.984 1 94.19 416 ALA A CA 1
ATOM 3188 C C . ALA A 1 416 ? 6.016 4.238 14.086 1 94.19 416 ALA A C 1
ATOM 3190 O O . ALA A 1 416 ? 4.965 3.6 14.18 1 94.19 416 ALA A O 1
ATOM 3191 N N . ASP A 1 417 ? 7.047 3.863 13.32 1 91.94 417 ASP A N 1
ATOM 3192 C CA . ASP A 1 417 ? 6.867 2.824 12.312 1 91.94 417 ASP A CA 1
ATOM 3193 C C . ASP A 1 417 ? 7.273 1.456 12.852 1 91.94 417 ASP A C 1
ATOM 3195 O O . ASP A 1 417 ? 6.855 0.424 12.32 1 91.94 417 ASP A O 1
ATOM 3199 N N . THR A 1 418 ? 8.156 1.443 13.82 1 87.62 418 THR A N 1
ATOM 3200 C CA . THR A 1 418 ? 8.703 0.197 14.344 1 87.62 418 THR A CA 1
ATOM 3201 C C . THR A 1 418 ? 8.227 -0.047 15.773 1 87.62 418 THR A C 1
ATOM 3203 O O . THR A 1 418 ? 7.594 0.818 16.375 1 87.62 418 THR A O 1
ATOM 3206 N N . ASP A 1 419 ? 8.633 -1.166 16.328 1 79.62 419 ASP A N 1
ATOM 3207 C CA . ASP A 1 419 ? 8.297 -1.497 17.719 1 79.62 419 ASP A CA 1
ATOM 3208 C C . ASP A 1 419 ? 8.992 -0.545 18.688 1 79.62 419 ASP A C 1
ATOM 3210 O O . ASP A 1 419 ? 8.562 -0.397 19.828 1 79.62 419 ASP A O 1
ATOM 3214 N N . TYR A 1 420 ? 9.977 0.12 18.188 1 89.62 420 TYR A N 1
ATOM 3215 C CA . TYR A 1 420 ? 10.703 1.064 19.031 1 89.62 420 TYR A CA 1
ATOM 3216 C C . TYR A 1 420 ? 10.344 2.502 18.672 1 89.62 420 TYR A C 1
ATOM 3218 O O . TYR A 1 420 ? 11.062 3.436 19.047 1 89.62 420 TYR A O 1
ATOM 3226 N N . ASN A 1 421 ? 9.305 2.713 17.859 1 93.38 421 ASN A N 1
ATOM 3227 C CA . ASN A 1 421 ? 8.672 3.998 17.562 1 93.38 421 ASN A CA 1
ATOM 3228 C C . ASN A 1 421 ? 9.609 4.91 16.781 1 93.38 421 ASN A C 1
ATOM 3230 O O . ASN A 1 421 ? 9.641 6.121 17.016 1 93.38 421 ASN A O 1
ATOM 3234 N N . TRP A 1 422 ? 10.43 4.34 15.922 1 96.75 422 TRP A N 1
ATOM 3235 C CA . TRP A 1 422 ? 11.266 5.121 15.016 1 96.75 422 TRP A CA 1
ATOM 3236 C C . TRP A 1 422 ? 10.695 5.109 13.602 1 96.75 422 TRP A C 1
ATOM 3238 O O . TRP A 1 422 ? 10.086 4.121 13.18 1 96.75 422 TRP A O 1
ATOM 3248 N N . PRO A 1 423 ? 10.891 6.172 12.898 1 97.62 423 PRO A N 1
ATOM 3249 C CA . PRO A 1 423 ? 10.43 6.184 11.508 1 97.62 423 PRO A CA 1
ATOM 3250 C C . PRO A 1 423 ? 11.352 5.402 10.578 1 97.62 423 PRO A C 1
ATOM 3252 O O . PRO A 1 423 ? 12.578 5.457 10.719 1 97.62 423 PRO A O 1
ATOM 3255 N N . ILE A 1 424 ? 10.773 4.68 9.648 1 96.69 424 ILE A N 1
ATOM 3256 C CA . ILE A 1 424 ? 11.586 3.971 8.664 1 96.69 424 ILE A CA 1
ATOM 3257 C C . ILE A 1 424 ? 11.047 4.234 7.266 1 96.69 424 ILE A C 1
ATOM 3259 O O . ILE A 1 424 ? 11.312 3.467 6.336 1 96.69 424 ILE A O 1
ATOM 3263 N N . GLY A 1 425 ? 10.164 5.285 7.113 1 96.88 425 GLY A N 1
ATOM 3264 C CA . GLY A 1 425 ? 9.773 5.754 5.797 1 96.88 425 GLY A CA 1
ATOM 3265 C C . GLY A 1 425 ? 8.422 5.211 5.352 1 96.88 425 GLY A C 1
ATOM 3266 O O . GLY A 1 425 ? 8.055 5.332 4.18 1 96.88 425 GLY A O 1
ATOM 3267 N N . ASN A 1 426 ? 7.562 4.645 6.277 1 94.88 426 ASN A N 1
ATOM 3268 C CA . ASN A 1 426 ? 6.234 4.16 5.918 1 94.88 426 ASN A CA 1
ATOM 3269 C C . ASN A 1 426 ? 5.387 5.266 5.297 1 94.88 426 ASN A C 1
ATOM 3271 O O . ASN A 1 426 ? 4.645 5.027 4.34 1 94.88 426 ASN A O 1
ATOM 3275 N N . SER A 1 427 ? 5.492 6.461 5.824 1 97.25 427 SER A N 1
ATOM 3276 C CA . SER A 1 427 ? 4.648 7.57 5.398 1 97.25 427 SER A CA 1
ATOM 3277 C C . SER A 1 427 ? 4.973 7.992 3.967 1 97.25 427 SER A C 1
ATOM 3279 O O . SER A 1 427 ? 4.066 8.164 3.145 1 97.25 427 SER A O 1
ATOM 3281 N N . ILE A 1 428 ? 6.219 8.203 3.619 1 97 428 ILE A N 1
ATOM 3282 C CA . ILE A 1 428 ? 6.574 8.656 2.277 1 97 428 ILE A CA 1
ATOM 3283 C C . ILE A 1 428 ? 6.309 7.543 1.27 1 97 428 ILE A C 1
ATOM 3285 O O . ILE A 1 428 ? 5.961 7.809 0.117 1 97 428 ILE A O 1
ATOM 3289 N N . ASP A 1 429 ? 6.457 6.266 1.729 1 94.06 429 ASP A N 1
ATOM 3290 C CA . ASP A 1 429 ? 6.082 5.141 0.88 1 94.06 429 ASP A CA 1
ATOM 3291 C C . ASP A 1 429 ? 4.598 5.195 0.519 1 94.06 429 ASP A C 1
ATOM 3293 O O . ASP A 1 429 ? 4.223 4.938 -0.627 1 94.06 429 ASP A O 1
ATOM 3297 N N . ALA A 1 430 ? 3.758 5.461 1.472 1 94.19 430 ALA A N 1
ATOM 3298 C CA . ALA A 1 430 ? 2.32 5.57 1.239 1 94.19 430 ALA A CA 1
ATOM 3299 C C . ALA A 1 430 ? 2.008 6.703 0.264 1 94.19 430 ALA A C 1
ATOM 3301 O O . ALA A 1 430 ? 1.141 6.562 -0.603 1 94.19 430 ALA A O 1
ATOM 3302 N N . THR A 1 431 ? 2.65 7.824 0.419 1 96.44 431 THR A N 1
ATOM 3303 C CA . THR A 1 431 ? 2.43 8.953 -0.477 1 96.44 431 THR A CA 1
ATOM 3304 C C . THR A 1 431 ? 2.846 8.602 -1.902 1 96.44 431 THR A C 1
ATOM 3306 O O . THR A 1 431 ? 2.143 8.93 -2.859 1 96.44 431 THR A O 1
ATOM 3309 N N . TYR A 1 432 ? 4.02 7.93 -1.986 1 94.38 432 TYR A N 1
ATOM 3310 C CA . TYR A 1 432 ? 4.461 7.465 -3.297 1 94.38 432 TYR A CA 1
ATOM 3311 C C . TYR A 1 432 ? 3.434 6.531 -3.922 1 94.38 432 TYR A C 1
ATOM 3313 O O . TYR A 1 432 ? 3.111 6.656 -5.105 1 94.38 432 TYR A O 1
ATOM 3321 N N . THR A 1 433 ? 2.93 5.652 -3.203 1 90.88 433 THR A N 1
ATOM 3322 C CA . THR A 1 433 ? 1.979 4.648 -3.674 1 90.88 433 THR A CA 1
ATOM 3323 C C . THR A 1 433 ? 0.686 5.309 -4.145 1 90.88 433 THR A C 1
ATOM 3325 O O . THR A 1 433 ? 0.1 4.891 -5.145 1 90.88 433 THR A O 1
ATOM 3328 N N . ARG A 1 434 ? 0.234 6.277 -3.463 1 93.5 434 ARG A N 1
ATOM 3329 C CA . ARG A 1 434 ? -1.043 6.934 -3.721 1 93.5 434 ARG A CA 1
ATOM 3330 C C . ARG A 1 434 ? -1.11 7.453 -5.152 1 93.5 434 ARG A C 1
ATOM 3332 O O . ARG A 1 434 ? -2.174 7.43 -5.777 1 93.5 434 ARG A O 1
ATOM 3339 N N . GLN A 1 435 ? -0.013 7.891 -5.715 1 92.44 435 GLN A N 1
ATOM 3340 C CA . GLN A 1 435 ? -0.012 8.57 -7.008 1 92.44 435 GLN A CA 1
ATOM 3341 C C . GLN A 1 435 ? -0.436 7.617 -8.125 1 92.44 435 GLN A C 1
ATOM 3343 O O . GLN A 1 435 ? -0.849 8.062 -9.195 1 92.44 435 GLN A O 1
ATOM 3348 N N . PHE A 1 436 ? -0.358 6.332 -7.828 1 88.62 436 PHE A N 1
ATOM 3349 C CA . PHE A 1 436 ? -0.736 5.332 -8.82 1 88.62 436 PHE A CA 1
ATOM 3350 C C . PHE A 1 436 ? -2.188 4.906 -8.633 1 88.62 436 PHE A C 1
ATOM 3352 O O . PHE A 1 436 ? -2.693 4.062 -9.375 1 88.62 436 PHE A O 1
ATOM 3359 N N . GLY A 1 437 ? -2.84 5.422 -7.641 1 87.31 437 GLY A N 1
ATOM 3360 C CA . GLY A 1 437 ? -4.234 5.113 -7.363 1 87.31 437 GLY A CA 1
ATOM 3361 C C . GLY A 1 437 ? -5.203 5.996 -8.125 1 87.31 437 GLY A C 1
ATOM 3362 O O . GLY A 1 437 ? -4.793 6.957 -8.781 1 87.31 437 GLY A O 1
ATOM 3363 N N . ILE A 1 438 ? -6.488 5.668 -7.961 1 83.44 438 ILE A N 1
ATOM 3364 C CA . ILE A 1 438 ? -7.555 6.414 -8.617 1 83.44 438 ILE A CA 1
ATOM 3365 C C . ILE A 1 438 ? -7.629 7.828 -8.047 1 83.44 438 ILE A C 1
ATOM 3367 O O . ILE A 1 438 ? -8.07 8.758 -8.727 1 83.44 438 ILE A O 1
ATOM 3371 N N . GLN A 1 439 ? -7.082 8 -6.809 1 86.12 439 GLN A N 1
ATOM 3372 C CA . GLN A 1 439 ? -7.113 9.297 -6.137 1 86.12 439 GLN A CA 1
ATOM 3373 C C . GLN A 1 439 ? -5.891 10.133 -6.5 1 86.12 439 GLN A C 1
ATOM 3375 O O . GLN A 1 439 ? -5.816 11.312 -6.156 1 86.12 439 GLN A O 1
ATOM 3380 N N . GLY A 1 440 ? -5.008 9.617 -7.172 1 86.38 440 GLY A N 1
ATOM 3381 C CA . GLY A 1 440 ? -3.779 10.32 -7.496 1 86.38 440 GLY A CA 1
ATOM 3382 C C . GLY A 1 440 ? -4.008 11.555 -8.352 1 86.38 440 GLY A C 1
ATOM 3383 O O . GLY A 1 440 ? -3.279 12.547 -8.227 1 86.38 440 GLY A O 1
ATOM 3384 N N . ASN A 1 441 ? -5.031 11.555 -9.18 1 86.75 441 ASN A N 1
ATOM 3385 C CA . ASN A 1 441 ? -5.43 12.711 -9.977 1 86.75 441 ASN A CA 1
ATOM 3386 C C . ASN A 1 441 ? -4.242 13.305 -10.734 1 86.75 441 ASN A C 1
ATOM 3388 O O . ASN A 1 441 ? -4.047 14.523 -10.727 1 86.75 441 ASN A O 1
ATOM 3392 N N . HIS A 1 442 ? -3.334 12.516 -11.219 1 85.81 442 HIS A N 1
ATOM 3393 C CA . HIS A 1 442 ? -2.197 12.875 -12.062 1 85.81 442 HIS A CA 1
ATOM 3394 C C . HIS A 1 442 ? -1.154 13.656 -11.273 1 85.81 442 HIS A C 1
ATOM 3396 O O . HIS A 1 442 ? -0.333 14.367 -11.859 1 85.81 442 HIS A O 1
ATOM 3402 N N . SER A 1 443 ? -1.324 13.617 -9.969 1 89.88 443 SER A N 1
ATOM 3403 C CA . SER A 1 443 ? -0.263 14.188 -9.148 1 89.88 443 SER A CA 1
ATOM 3404 C C . SER A 1 443 ? 1.014 13.359 -9.234 1 89.88 443 SER A C 1
ATOM 3406 O O . SER A 1 443 ? 0.96 12.148 -9.461 1 89.88 443 SER A O 1
ATOM 3408 N N . ILE A 1 444 ? 2.148 14.055 -9.133 1 92.62 444 ILE A N 1
ATOM 3409 C CA . ILE A 1 444 ? 3.428 13.367 -9.242 1 92.62 444 ILE A CA 1
ATOM 3410 C C . ILE A 1 444 ? 4.23 13.555 -7.961 1 92.62 444 ILE A C 1
ATOM 3412 O O . ILE A 1 444 ? 4.266 14.648 -7.395 1 92.62 444 ILE A O 1
ATOM 3416 N N . PHE A 1 445 ? 4.746 12.484 -7.387 1 94.88 445 PHE A N 1
ATOM 3417 C CA . PHE A 1 445 ? 5.609 12.406 -6.215 1 94.88 445 PHE A CA 1
ATOM 3418 C C . PHE A 1 445 ? 6.891 11.648 -6.535 1 94.88 445 PHE A C 1
ATOM 3420 O O . PHE A 1 445 ? 6.859 10.648 -7.262 1 94.88 445 PHE A O 1
ATOM 3427 N N . PRO A 1 446 ? 8.031 12.172 -6.051 1 94.69 446 PRO A N 1
ATOM 3428 C CA . PRO A 1 446 ? 9.289 11.508 -6.402 1 94.69 446 PRO A CA 1
ATOM 3429 C C . PRO A 1 446 ? 9.344 10.055 -5.93 1 94.69 446 PRO A C 1
ATOM 3431 O O . PRO A 1 446 ? 8.711 9.703 -4.93 1 94.69 446 PRO A O 1
ATOM 3434 N N . SER A 1 447 ? 10.148 9.273 -6.688 1 91.31 447 SER A N 1
ATOM 3435 C CA . SER A 1 447 ? 10.398 7.898 -6.262 1 91.31 447 SER A CA 1
ATOM 3436 C C . SER A 1 447 ? 11.102 7.859 -4.906 1 91.31 447 SER A C 1
ATOM 3438 O O . SER A 1 447 ? 11.938 8.711 -4.613 1 91.31 447 SER A O 1
ATOM 3440 N N . VAL A 1 448 ? 10.742 6.914 -4.09 1 94.31 448 VAL A N 1
ATOM 3441 C CA . VAL A 1 448 ? 11.375 6.66 -2.799 1 94.31 448 VAL A CA 1
ATOM 3442 C C . VAL A 1 448 ? 11.672 5.172 -2.654 1 94.31 448 VAL A C 1
ATOM 3444 O O . VAL A 1 448 ? 11.016 4.336 -3.277 1 94.31 448 VAL A O 1
ATOM 3447 N N . PRO A 1 449 ? 12.688 4.832 -1.93 1 90.81 449 PRO A N 1
ATOM 3448 C CA . PRO A 1 449 ? 12.984 3.412 -1.737 1 90.81 449 PRO A CA 1
ATOM 3449 C C . PRO A 1 449 ? 12.016 2.734 -0.766 1 90.81 449 PRO A C 1
ATOM 3451 O O . PRO A 1 449 ? 11.258 3.412 -0.069 1 90.81 449 PRO A O 1
ATOM 3454 N N . ASP A 1 450 ? 12.039 1.383 -0.764 1 85.88 450 ASP A N 1
ATOM 3455 C CA . ASP A 1 450 ? 11.289 0.629 0.237 1 85.88 450 ASP A CA 1
ATOM 3456 C C . ASP A 1 450 ? 11.898 0.804 1.626 1 85.88 450 ASP A C 1
ATOM 3458 O O . ASP A 1 450 ? 13.055 1.216 1.756 1 85.88 450 ASP A O 1
ATOM 3462 N N . THR A 1 451 ? 11.125 0.415 2.664 1 91.12 451 THR A N 1
ATOM 3463 C CA . THR A 1 451 ? 11.523 0.686 4.043 1 91.12 451 THR A CA 1
ATOM 3464 C C . THR A 1 451 ? 12.773 -0.101 4.41 1 91.12 451 THR A C 1
ATOM 3466 O O . THR A 1 451 ? 13.617 0.382 5.168 1 91.12 451 THR A O 1
ATOM 3469 N N . ASN A 1 452 ? 12.938 -1.343 3.875 1 86.06 452 ASN A N 1
ATOM 3470 C CA . ASN A 1 452 ? 14.164 -2.1 4.137 1 86.06 452 ASN A CA 1
ATOM 3471 C C . ASN A 1 452 ? 15.398 -1.376 3.607 1 86.06 452 ASN A C 1
ATOM 3473 O O . ASN A 1 452 ? 16.422 -1.312 4.285 1 86.06 452 ASN A O 1
ATOM 3477 N N . THR A 1 453 ? 15.289 -0.867 2.377 1 89.69 453 THR A N 1
ATOM 3478 C CA . THR A 1 453 ? 16.375 -0.121 1.765 1 89.69 453 THR A CA 1
ATOM 3479 C C . THR A 1 453 ? 16.734 1.11 2.598 1 89.69 453 THR A C 1
ATOM 3481 O O . THR A 1 453 ? 17.906 1.432 2.779 1 89.69 453 THR A O 1
ATOM 3484 N N . ILE A 1 454 ? 15.703 1.781 3.131 1 95.94 454 ILE A N 1
ATOM 3485 C CA . ILE A 1 454 ? 15.93 2.967 3.951 1 95.94 454 ILE A CA 1
ATOM 3486 C C . ILE A 1 454 ? 16.75 2.594 5.18 1 95.94 454 ILE A C 1
ATOM 3488 O O . ILE A 1 454 ? 17.75 3.26 5.492 1 95.94 454 ILE A O 1
ATOM 3492 N N . VAL A 1 455 ? 16.406 1.536 5.84 1 94.75 455 VAL A N 1
ATOM 3493 C CA . VAL A 1 455 ? 17.094 1.104 7.055 1 94.75 455 VAL A CA 1
ATOM 3494 C C . VAL A 1 455 ? 18.484 0.584 6.699 1 94.75 455 VAL A C 1
ATOM 3496 O O . VAL A 1 455 ? 19.469 0.988 7.309 1 94.75 455 VAL A O 1
ATOM 3499 N N . ASN A 1 456 ? 18.531 -0.29 5.637 1 92.44 456 ASN A N 1
ATOM 3500 C CA . ASN A 1 456 ? 19.781 -0.959 5.289 1 92.44 456 ASN A CA 1
ATOM 3501 C C . ASN A 1 456 ? 20.828 0.035 4.809 1 92.44 456 ASN A C 1
ATOM 3503 O O . ASN A 1 456 ? 22.031 -0.16 5.043 1 92.44 456 ASN A O 1
ATOM 3507 N N . LEU A 1 457 ? 20.406 1.083 4.133 1 95 457 LEU A N 1
ATOM 3508 C CA . LEU A 1 457 ? 21.359 2.062 3.609 1 95 457 LEU A CA 1
ATOM 3509 C C . LEU A 1 457 ? 21.547 3.213 4.594 1 95 457 LEU A C 1
ATOM 3511 O O . LEU A 1 457 ? 22.328 4.129 4.336 1 95 457 LEU A O 1
ATOM 3515 N N . GLY A 1 458 ? 20.797 3.223 5.672 1 95.94 458 GLY A N 1
ATOM 3516 C CA . GLY A 1 458 ? 20.906 4.266 6.68 1 95.94 458 GLY A CA 1
ATOM 3517 C C . GLY A 1 458 ? 20.344 5.594 6.223 1 95.94 458 GLY A C 1
ATOM 3518 O O . GLY A 1 458 ? 20.828 6.656 6.625 1 95.94 458 GLY A O 1
ATOM 3519 N N . LEU A 1 459 ? 19.359 5.574 5.387 1 97.31 459 LEU A N 1
ATOM 3520 C CA . LEU A 1 459 ? 18.797 6.809 4.852 1 97.31 459 LEU A CA 1
ATOM 3521 C C . LEU A 1 459 ? 18 7.547 5.922 1 97.31 459 LEU A C 1
ATOM 3523 O O . LEU A 1 459 ? 17.75 8.75 5.801 1 97.31 459 LEU A O 1
ATOM 3527 N N . ASN A 1 460 ? 17.547 6.812 6.988 1 97.12 460 ASN A N 1
ATOM 3528 C CA . ASN A 1 460 ? 16.781 7.434 8.062 1 97.12 460 ASN A CA 1
ATOM 3529 C C . ASN A 1 460 ? 17.672 7.844 9.227 1 97.12 460 ASN A C 1
ATOM 3531 O O . ASN A 1 460 ? 17.172 8.055 10.344 1 97.12 460 ASN A O 1
ATOM 3535 N N . THR A 1 461 ? 18.984 7.961 9.023 1 96.31 461 THR A N 1
ATOM 3536 C CA . THR A 1 461 ? 19.906 8.43 10.062 1 96.31 461 THR A CA 1
ATOM 3537 C C . THR A 1 461 ? 20.359 9.859 9.781 1 96.31 461 THR A C 1
ATOM 3539 O O . THR A 1 461 ? 21.078 10.453 10.586 1 96.31 461 THR A O 1
ATOM 3542 N N . ARG A 1 462 ? 19.953 10.391 8.688 1 96.25 462 ARG A N 1
ATOM 3543 C CA . ARG A 1 462 ? 20.266 11.727 8.195 1 96.25 462 ARG A CA 1
ATOM 3544 C C . ARG A 1 462 ? 19.203 12.211 7.215 1 96.25 462 ARG A C 1
ATOM 3546 O O . ARG A 1 462 ? 18.344 11.43 6.781 1 96.25 462 ARG A O 1
ATOM 3553 N N . PRO A 1 463 ? 19.266 13.547 6.883 1 98.12 463 PRO A N 1
ATOM 3554 C CA . PRO A 1 463 ? 18.344 13.992 5.836 1 98.12 463 PRO A CA 1
ATOM 3555 C C . PRO A 1 463 ? 18.641 13.359 4.477 1 98.12 463 PRO A C 1
ATOM 3557 O O . PRO A 1 463 ? 19.797 13.125 4.148 1 98.12 463 PRO A O 1
ATOM 3560 N N . VAL A 1 464 ? 17.594 13.141 3.766 1 98.62 464 VAL A N 1
ATOM 3561 C CA . VAL A 1 464 ? 17.688 12.617 2.404 1 98.62 464 VAL A CA 1
ATOM 3562 C C . VAL A 1 464 ? 16.828 13.453 1.473 1 98.62 464 VAL A C 1
ATOM 3564 O O . VAL A 1 464 ? 15.711 13.844 1.837 1 98.62 464 VAL A O 1
ATOM 3567 N N . PHE A 1 465 ? 17.422 13.781 0.295 1 98.81 465 PHE A N 1
ATOM 3568 C CA . PHE A 1 465 ? 16.688 14.508 -0.721 1 98.81 465 PHE A CA 1
ATOM 3569 C C . PHE A 1 465 ? 16.062 13.555 -1.729 1 98.81 465 PHE A C 1
ATOM 3571 O O . PHE A 1 465 ? 16.719 12.641 -2.219 1 98.81 465 PHE A O 1
ATOM 3578 N N . PHE A 1 466 ? 14.812 13.727 -1.983 1 97.94 466 PHE A N 1
ATOM 3579 C CA . PHE A 1 466 ? 14.133 12.992 -3.041 1 97.94 466 PHE A CA 1
ATOM 3580 C C . PHE A 1 466 ? 13.695 13.938 -4.156 1 97.94 466 PHE A C 1
ATOM 3582 O O . PHE A 1 466 ? 13.25 15.055 -3.895 1 97.94 466 PHE A O 1
ATOM 3589 N N . GLY A 1 467 ? 13.82 13.484 -5.414 1 96.62 467 GLY A N 1
ATOM 3590 C CA . GLY A 1 467 ? 13.422 14.266 -6.574 1 96.62 467 GLY A CA 1
ATOM 3591 C C . GLY A 1 467 ? 14.383 15.406 -6.875 1 96.62 467 GLY A C 1
ATOM 3592 O O . GLY A 1 467 ? 13.961 16.5 -7.23 1 96.62 467 GLY A O 1
ATOM 3593 N N . CYS A 1 468 ? 15.617 15.148 -6.77 1 97.5 468 CYS A N 1
ATOM 3594 C CA . CYS A 1 468 ? 16.625 16.203 -6.895 1 97.5 468 CYS A CA 1
ATOM 3595 C C . CYS A 1 468 ? 16.656 16.75 -8.312 1 97.5 468 CYS A C 1
ATOM 3597 O O . CYS A 1 468 ? 16.969 17.922 -8.523 1 97.5 468 CYS A O 1
ATOM 3599 N N . TYR A 1 469 ? 16.375 15.945 -9.266 1 95.25 469 TYR A N 1
ATOM 3600 C CA . TYR A 1 469 ? 16.5 16.375 -10.656 1 95.25 469 TYR A CA 1
ATOM 3601 C C . TYR A 1 469 ? 15.195 16.188 -11.414 1 95.25 469 TYR A C 1
ATOM 3603 O O . TYR A 1 469 ? 14.711 15.055 -11.531 1 95.25 469 TYR A O 1
ATOM 3611 N N . ALA A 1 470 ? 14.711 17.188 -12.023 1 92.94 470 ALA A N 1
ATOM 3612 C CA . ALA A 1 470 ? 13.445 17.172 -12.758 1 92.94 470 ALA A CA 1
ATOM 3613 C C . ALA A 1 470 ? 13.531 16.25 -13.969 1 92.94 470 ALA A C 1
ATOM 3615 O O . ALA A 1 470 ? 12.523 15.664 -14.383 1 92.94 470 ALA A O 1
ATOM 3616 N N . SER A 1 471 ? 14.703 16.062 -14.492 1 90 471 SER A N 1
ATOM 3617 C CA . SER A 1 471 ? 14.906 15.242 -15.688 1 90 471 SER A CA 1
ATOM 3618 C C . SER A 1 471 ? 14.648 13.773 -15.391 1 90 471 SER A C 1
ATOM 3620 O O . SER A 1 471 ? 14.461 12.977 -16.312 1 90 471 SER A O 1
ATOM 3622 N N . ASN A 1 472 ? 14.617 13.453 -14.125 1 87.38 472 ASN A N 1
ATOM 3623 C CA . ASN A 1 472 ? 14.477 12.055 -13.742 1 87.38 472 ASN A CA 1
ATOM 3624 C C . ASN A 1 472 ? 13.008 11.625 -13.719 1 87.38 472 ASN A C 1
ATOM 3626 O O . ASN A 1 472 ? 12.703 10.461 -13.453 1 87.38 472 ASN A O 1
ATOM 3630 N N . PHE A 1 473 ? 12.039 12.484 -14.109 1 88.62 473 PHE A N 1
ATOM 3631 C CA . PHE A 1 473 ? 10.633 12.172 -13.891 1 88.62 473 PHE A CA 1
ATOM 3632 C C . PHE A 1 473 ? 9.953 11.781 -15.203 1 88.62 473 PHE A C 1
ATOM 3634 O O . PHE A 1 473 ? 8.734 11.625 -15.25 1 88.62 473 PHE A O 1
ATOM 3641 N N . THR A 1 474 ? 10.656 11.586 -16.312 1 83.19 474 THR A N 1
ATOM 3642 C CA . THR A 1 474 ? 10.062 11.328 -17.609 1 83.19 474 THR A CA 1
ATOM 3643 C C . THR A 1 474 ? 9.188 10.078 -17.578 1 83.19 474 THR A C 1
ATOM 3645 O O . THR A 1 474 ? 8.016 10.125 -17.969 1 83.19 474 THR A O 1
ATOM 3648 N N . THR A 1 475 ? 9.742 8.992 -17.062 1 79.56 475 THR A N 1
ATOM 3649 C CA . THR A 1 475 ? 9 7.73 -17.016 1 79.56 475 THR A CA 1
ATOM 3650 C C . THR A 1 475 ? 7.855 7.812 -16.016 1 79.56 475 THR A C 1
ATOM 3652 O O . THR A 1 475 ? 6.746 7.348 -16.297 1 79.56 475 THR A O 1
ATOM 3655 N N . LEU A 1 476 ? 8.148 8.359 -14.906 1 85.62 476 LEU A N 1
ATOM 3656 C CA . LEU A 1 476 ? 7.137 8.469 -13.859 1 85.62 476 LEU A CA 1
ATOM 3657 C C . LEU A 1 476 ? 5.961 9.32 -14.328 1 85.62 476 LEU A C 1
ATOM 3659 O O . LEU A 1 476 ? 4.805 9.016 -14.023 1 85.62 476 LEU A O 1
ATOM 3663 N N . ARG A 1 477 ? 6.199 10.414 -15.047 1 87.5 477 ARG A N 1
ATOM 3664 C CA . ARG A 1 477 ? 5.141 11.266 -15.578 1 87.5 477 ARG A CA 1
ATOM 3665 C C . ARG A 1 477 ? 4.195 10.477 -16.469 1 87.5 477 ARG A C 1
ATOM 3667 O O . ARG A 1 477 ? 2.977 10.633 -16.391 1 87.5 477 ARG A O 1
ATOM 3674 N N . GLU A 1 478 ? 4.773 9.672 -17.219 1 81.44 478 GLU A N 1
ATOM 3675 C CA . GLU A 1 478 ? 3.965 8.844 -18.109 1 81.44 478 GLU A CA 1
ATOM 3676 C C . GLU A 1 478 ? 3.111 7.855 -17.328 1 81.44 478 GLU A C 1
ATOM 3678 O O . GLU A 1 478 ? 1.951 7.617 -17.672 1 81.44 478 GLU A O 1
ATOM 3683 N N . GLU A 1 479 ? 3.68 7.309 -16.406 1 80.94 479 GLU A N 1
ATOM 3684 C CA . GLU A 1 479 ? 3.006 6.277 -15.617 1 80.94 479 GLU A CA 1
ATOM 3685 C C . GLU A 1 479 ? 1.789 6.844 -14.891 1 80.94 479 GLU A C 1
ATOM 3687 O O . GLU A 1 479 ? 0.773 6.16 -14.75 1 80.94 479 GLU A O 1
ATOM 3692 N N . VAL A 1 480 ? 1.896 8.07 -14.367 1 86.81 480 VAL A N 1
ATOM 3693 C CA . VAL A 1 480 ? 0.81 8.609 -13.562 1 86.81 480 VAL A CA 1
ATOM 3694 C C . VAL A 1 480 ? -0.07 9.516 -14.422 1 86.81 480 VAL A C 1
ATOM 3696 O O . VAL A 1 480 ? -1.069 10.055 -13.938 1 86.81 480 VAL A O 1
ATOM 3699 N N . GLY A 1 481 ? 0.284 9.727 -15.711 1 84.06 481 GLY A N 1
ATOM 3700 C CA . GLY A 1 481 ? -0.49 10.547 -16.625 1 84.06 481 GLY A CA 1
ATOM 3701 C C . GLY A 1 481 ? -0.31 12.039 -16.391 1 84.06 481 GLY A C 1
ATOM 3702 O O . GLY A 1 481 ? -1.236 12.82 -16.594 1 84.06 481 GLY A O 1
ATOM 3703 N N . ALA A 1 482 ? 0.833 12.414 -15.812 1 86.5 482 ALA A N 1
ATOM 3704 C CA . ALA A 1 482 ? 1.165 13.828 -15.633 1 86.5 482 ALA A CA 1
ATOM 3705 C C . ALA A 1 482 ? 1.728 14.43 -16.906 1 86.5 482 ALA A C 1
ATOM 3707 O O . ALA A 1 482 ? 2.088 13.703 -17.844 1 86.5 482 ALA A O 1
ATOM 3708 N N . THR A 1 483 ? 1.709 15.711 -17.016 1 86.5 483 THR A N 1
ATOM 3709 C CA . THR A 1 483 ? 2.199 16.406 -18.203 1 86.5 483 THR A CA 1
ATOM 3710 C C . THR A 1 483 ? 3.67 16.766 -18.047 1 86.5 483 THR A C 1
ATOM 3712 O O . THR A 1 483 ? 4.23 16.656 -16.953 1 86.5 483 THR A O 1
ATOM 3715 N N . GLU A 1 484 ? 4.27 17.203 -19.031 1 82.56 484 GLU A N 1
ATOM 3716 C CA . GLU A 1 484 ? 5.676 17.578 -19.016 1 82.56 484 GLU A CA 1
ATOM 3717 C C . GLU A 1 484 ? 5.914 18.781 -18.109 1 82.56 484 GLU A C 1
ATOM 3719 O O . GLU A 1 484 ? 7.012 18.953 -17.578 1 82.56 484 GLU A O 1
ATOM 3724 N N . ASP A 1 485 ? 4.859 19.5 -17.906 1 84 485 ASP A N 1
ATOM 3725 C CA . ASP A 1 485 ? 4.973 20.703 -17.094 1 84 485 ASP A CA 1
ATOM 3726 C C . ASP A 1 485 ? 4.852 20.375 -15.609 1 84 485 ASP A C 1
ATOM 3728 O O . ASP A 1 485 ? 5.176 21.203 -14.75 1 84 485 ASP A O 1
ATOM 3732 N N . ASP A 1 486 ? 4.527 19.188 -15.352 1 88.69 486 ASP A N 1
ATOM 3733 C CA . ASP A 1 486 ? 4.348 18.766 -13.961 1 88.69 486 ASP A CA 1
ATOM 3734 C C . ASP A 1 486 ? 5.672 18.328 -13.344 1 88.69 486 ASP A C 1
ATOM 3736 O O . ASP A 1 486 ? 6.27 17.344 -13.797 1 88.69 486 ASP A O 1
ATOM 3740 N N . THR A 1 487 ? 6.219 19.141 -12.492 1 93.25 487 THR A N 1
ATOM 3741 C CA . THR A 1 487 ? 7.418 18.781 -11.742 1 93.25 487 THR A CA 1
ATOM 3742 C C . THR A 1 487 ? 7.137 18.781 -10.242 1 93.25 487 THR A C 1
ATOM 3744 O O . THR A 1 487 ? 6.684 19.781 -9.688 1 93.25 487 THR A O 1
ATOM 3747 N N . PRO A 1 488 ? 7.348 17.672 -9.609 1 96.19 488 PRO A N 1
ATOM 3748 C CA . PRO A 1 488 ? 7.141 17.656 -8.164 1 96.19 488 PRO A CA 1
ATOM 3749 C C . PRO A 1 488 ? 8.18 18.484 -7.41 1 96.19 488 PRO A C 1
ATOM 3751 O O . PRO A 1 488 ? 9.258 18.766 -7.941 1 96.19 488 PRO A O 1
ATOM 3754 N N . PRO A 1 489 ? 7.836 18.938 -6.199 1 97.88 489 PRO A N 1
ATOM 3755 C CA . PRO A 1 489 ? 8.844 19.594 -5.363 1 97.88 489 PRO A CA 1
ATOM 3756 C C . PRO A 1 489 ? 10 18.656 -4.992 1 97.88 489 PRO A C 1
ATOM 3758 O O . PRO A 1 489 ? 9.852 17.438 -5.039 1 97.88 489 PRO A O 1
ATOM 3761 N N . LEU A 1 490 ? 11.164 19.328 -4.789 1 98.69 490 LEU A N 1
ATOM 3762 C CA . LEU A 1 490 ? 12.219 18.594 -4.102 1 98.69 490 LEU A CA 1
ATOM 3763 C C . LEU A 1 490 ? 11.844 18.344 -2.643 1 98.69 490 LEU A C 1
ATOM 3765 O O . LEU A 1 490 ? 11.359 19.25 -1.959 1 98.69 490 LEU A O 1
ATOM 3769 N N . ILE A 1 491 ? 11.977 17.125 -2.195 1 98.81 491 ILE A N 1
ATOM 3770 C CA . ILE A 1 491 ? 11.609 16.766 -0.828 1 98.81 491 ILE A CA 1
ATOM 3771 C C . ILE A 1 491 ? 12.867 16.609 0.022 1 98.81 491 ILE A C 1
ATOM 3773 O O . ILE A 1 491 ? 13.719 15.766 -0.264 1 98.81 491 ILE A O 1
ATOM 3777 N N . VAL A 1 492 ? 13.047 17.406 0.964 1 98.94 492 VAL A N 1
ATOM 3778 C CA . VAL A 1 492 ? 14.039 17.203 2.016 1 98.94 492 VAL A CA 1
ATOM 3779 C C . VAL A 1 492 ? 13.414 16.422 3.168 1 98.94 492 VAL A C 1
ATOM 3781 O O . VAL A 1 492 ? 12.734 16.984 4.02 1 98.94 492 VAL A O 1
ATOM 3784 N N . TRP A 1 493 ? 13.625 15.117 3.18 1 98.88 493 TRP A N 1
ATOM 3785 C CA . TRP A 1 493 ? 13.016 14.227 4.164 1 98.88 493 TRP A CA 1
ATOM 3786 C C . TRP A 1 493 ? 13.914 14.078 5.387 1 98.88 493 TRP A C 1
ATOM 3788 O O . TRP A 1 493 ? 15.062 13.648 5.273 1 98.88 493 TRP A O 1
ATOM 3798 N N . ASN A 1 494 ? 13.406 14.586 6.527 1 98.69 494 ASN A N 1
ATOM 3799 C CA . ASN A 1 494 ? 14.062 14.461 7.824 1 98.69 494 ASN A CA 1
ATOM 3800 C C . ASN A 1 494 ? 13.328 13.477 8.734 1 98.69 494 ASN A C 1
ATOM 3802 O O . ASN A 1 494 ? 12.125 13.625 8.961 1 98.69 494 ASN A O 1
ATOM 3806 N N . SER A 1 495 ? 14.031 12.508 9.234 1 97.75 495 SER A N 1
ATOM 3807 C CA . SER A 1 495 ? 13.414 11.539 10.141 1 97.75 495 SER A CA 1
ATOM 3808 C C . SER A 1 495 ? 13.898 11.727 11.57 1 97.75 495 SER A C 1
ATOM 3810 O O . SER A 1 495 ? 15.055 12.078 11.797 1 97.75 495 SER A O 1
ATOM 3812 N N . ASN A 1 496 ? 12.977 11.516 12.516 1 98.31 496 ASN A N 1
ATOM 3813 C CA . ASN A 1 496 ? 13.375 11.477 13.922 1 98.31 496 ASN A CA 1
ATOM 3814 C C . ASN A 1 496 ? 14.555 10.523 14.141 1 98.31 496 ASN A C 1
ATOM 3816 O O . ASN A 1 496 ? 14.594 9.438 13.562 1 98.31 496 ASN A O 1
ATOM 3820 N N . TYR A 1 497 ? 15.492 10.969 14.805 1 97.75 497 TYR A N 1
ATOM 3821 C CA . TYR A 1 497 ? 16.734 10.266 15.102 1 97.75 497 TYR A CA 1
ATOM 3822 C C . TYR A 1 497 ? 17.344 10.758 16.422 1 97.75 497 TYR A C 1
ATOM 3824 O O . TYR A 1 497 ? 17.25 11.938 16.75 1 97.75 497 TYR A O 1
ATOM 3832 N N . PRO A 1 498 ? 17.953 9.883 17.156 1 97.38 498 PRO A N 1
ATOM 3833 C CA . PRO A 1 498 ? 18.484 10.305 18.453 1 97.38 498 PRO A CA 1
ATOM 3834 C C . PRO A 1 498 ? 19.844 11.008 18.344 1 97.38 498 PRO A C 1
ATOM 3836 O O . PRO A 1 498 ? 20.891 10.359 18.422 1 97.38 498 PRO A O 1
ATOM 3839 N N . TYR A 1 499 ? 19.781 12.258 18.297 1 95.56 499 TYR A N 1
ATOM 3840 C CA . TYR A 1 499 ? 21.016 13.047 18.328 1 95.56 499 TYR A CA 1
ATOM 3841 C C . TYR A 1 499 ? 21.484 13.258 19.766 1 95.56 499 TYR A C 1
ATOM 3843 O O . TYR A 1 499 ? 22.625 12.93 20.094 1 95.56 499 TYR A O 1
ATOM 3851 N N . SER A 1 500 ? 20.562 13.836 20.578 1 95.56 500 SER A N 1
ATOM 3852 C CA . SER A 1 500 ? 20.922 14.203 21.953 1 95.56 500 SER A CA 1
ATOM 3853 C C . SER A 1 500 ? 19.938 13.633 22.953 1 95.56 500 SER A C 1
ATOM 3855 O O . SER A 1 500 ? 20.141 13.734 24.156 1 95.56 500 SER A O 1
ATOM 3857 N N . TYR A 1 501 ? 18.906 13.117 22.547 1 95.88 501 TYR A N 1
ATOM 3858 C CA . TYR A 1 501 ? 17.844 12.57 23.375 1 95.88 501 TYR A CA 1
ATOM 3859 C C . TYR A 1 501 ? 17.094 11.461 22.656 1 95.88 501 TYR A C 1
ATOM 3861 O O . TYR A 1 501 ? 16.844 11.555 21.453 1 95.88 501 TYR A O 1
ATOM 3869 N N . ALA A 1 502 ? 16.719 10.391 23.328 1 96.19 502 ALA A N 1
ATOM 3870 C CA . ALA A 1 502 ? 15.883 9.328 22.766 1 96.19 502 ALA A CA 1
ATOM 3871 C C . ALA A 1 502 ? 14.422 9.758 22.688 1 96.19 502 ALA A C 1
ATOM 3873 O O . ALA A 1 502 ? 13.617 9.445 23.562 1 96.19 502 ALA A O 1
ATOM 3874 N N . SER A 1 503 ? 14.07 10.281 21.578 1 97.69 503 SER A N 1
ATOM 3875 C CA . SER A 1 503 ? 12.773 10.938 21.438 1 97.69 503 SER A CA 1
ATOM 3876 C C . SER A 1 503 ? 11.75 10 20.812 1 97.69 503 SER A C 1
ATOM 3878 O O . SER A 1 503 ? 10.758 10.453 20.219 1 97.69 503 SER A O 1
ATOM 3880 N N . ASN A 1 504 ? 11.914 8.711 20.891 1 97.19 504 ASN A N 1
ATOM 3881 C CA . ASN A 1 504 ? 11.07 7.695 20.266 1 97.19 504 ASN A CA 1
ATOM 3882 C C . ASN A 1 504 ? 10 7.203 21.234 1 97.19 504 ASN A C 1
ATOM 3884 O O . ASN A 1 504 ? 9.781 6 21.375 1 97.19 504 ASN A O 1
ATOM 3888 N N . THR A 1 505 ? 9.266 8.133 21.859 1 95.81 505 THR A N 1
ATOM 3889 C CA . THR A 1 505 ? 8.219 7.746 22.797 1 95.81 505 THR A CA 1
ATOM 3890 C C . THR A 1 505 ? 6.98 7.25 22.062 1 95.81 505 THR A C 1
ATOM 3892 O O . THR A 1 505 ? 6.828 7.496 20.859 1 95.81 505 THR A O 1
ATOM 3895 N N . SER A 1 506 ? 6.113 6.574 22.766 1 88.5 506 SER A N 1
ATOM 3896 C CA . SER A 1 506 ? 4.883 6.035 22.203 1 88.5 506 SER A CA 1
ATOM 3897 C C . SER A 1 506 ? 3.934 7.152 21.781 1 88.5 506 SER A C 1
ATOM 3899 O O . SER A 1 506 ? 3.871 8.203 22.438 1 88.5 506 SER A O 1
ATOM 3901 N N . THR A 1 507 ? 3.176 6.852 20.734 1 88.69 507 THR A N 1
ATOM 3902 C CA . THR A 1 507 ? 2.143 7.77 20.266 1 88.69 507 THR A CA 1
ATOM 3903 C C . THR A 1 507 ? 1.113 8.031 21.359 1 88.69 507 THR A C 1
ATOM 3905 O O . THR A 1 507 ? 0.469 9.086 21.375 1 88.69 507 THR A O 1
ATOM 3908 N N . PHE A 1 508 ? 1.029 7.18 22.359 1 80.25 508 PHE A N 1
ATOM 3909 C CA . PHE A 1 508 ? -0.056 7.227 23.328 1 80.25 508 PHE A CA 1
ATOM 3910 C C . PHE A 1 508 ? 0.465 7.641 24.703 1 80.25 508 PHE A C 1
ATOM 3912 O O . PHE A 1 508 ? -0.262 7.57 25.703 1 80.25 508 PHE A O 1
ATOM 3919 N N . LYS A 1 509 ? 1.71 7.992 24.781 1 87.25 509 LYS A N 1
ATOM 3920 C CA . LYS A 1 509 ? 2.182 8.641 26 1 87.25 509 LYS A CA 1
ATOM 3921 C C . LYS A 1 509 ? 1.535 10.008 26.188 1 87.25 509 LYS A C 1
ATOM 3923 O O . LYS A 1 509 ? 1.638 10.867 25.312 1 87.25 509 LYS A O 1
ATOM 3928 N N . MET A 1 510 ? 0.918 10.258 27.359 1 87.12 510 MET A N 1
ATOM 3929 C CA . MET A 1 510 ? 0.058 11.43 27.484 1 87.12 510 MET A CA 1
ATOM 3930 C C . MET A 1 510 ? 0.59 12.391 28.547 1 87.12 510 MET A C 1
ATOM 3932 O O . MET A 1 510 ? 0.021 13.461 28.766 1 87.12 510 MET A O 1
ATOM 3936 N N . SER A 1 511 ? 1.637 12.086 29.094 1 91.06 511 SER A N 1
ATOM 3937 C CA . SER A 1 511 ? 2.24 13.008 30.047 1 91.06 511 SER A CA 1
ATOM 3938 C C . SER A 1 511 ? 3.76 13.023 29.906 1 91.06 511 SER A C 1
ATOM 3940 O O . SER A 1 511 ? 4.379 11.984 29.688 1 91.06 511 SER A O 1
ATOM 3942 N N . TYR A 1 512 ? 4.297 14.203 30.031 1 95.81 512 TYR A N 1
ATOM 3943 C CA . TYR A 1 512 ? 5.734 14.43 29.938 1 95.81 512 TYR A CA 1
ATOM 3944 C C . TYR A 1 512 ? 6.215 15.375 31.031 1 95.81 512 TYR A C 1
ATOM 3946 O O . TYR A 1 512 ? 5.633 16.438 31.234 1 95.81 512 TYR A O 1
ATOM 3954 N N . LYS A 1 513 ? 7.336 14.953 31.672 1 95.12 513 LYS A N 1
ATOM 3955 C CA . LYS A 1 513 ? 7.988 15.883 32.594 1 95.12 513 LYS A CA 1
ATOM 3956 C C . LYS A 1 513 ? 8.648 17.031 31.844 1 95.12 513 LYS A C 1
ATOM 3958 O O . LYS A 1 513 ? 8.977 16.906 30.672 1 95.12 513 LYS A O 1
ATOM 3963 N N . THR A 1 514 ? 8.836 18.141 32.562 1 94.56 514 THR A N 1
ATOM 3964 C CA . THR A 1 514 ? 9.414 19.328 31.969 1 94.56 514 THR A CA 1
ATOM 3965 C C . THR A 1 514 ? 10.766 19.031 31.328 1 94.56 514 THR A C 1
ATOM 3967 O O . THR A 1 514 ? 11.062 19.516 30.234 1 94.56 514 THR A O 1
ATOM 3970 N N . LYS A 1 515 ? 11.531 18.234 32 1 95.44 515 LYS A N 1
ATOM 3971 C CA . LYS A 1 515 ? 12.859 17.891 31.484 1 95.44 515 LYS A CA 1
ATOM 3972 C C . LYS A 1 515 ? 12.75 17.047 30.219 1 95.44 515 LYS A C 1
ATOM 3974 O O . LYS A 1 515 ? 13.578 17.172 29.312 1 95.44 515 LYS A O 1
ATOM 3979 N N . GLU A 1 516 ? 11.773 16.203 30.156 1 96.81 516 GLU A N 1
ATOM 3980 C CA . GLU A 1 516 ? 11.539 15.391 28.969 1 96.81 516 GLU A CA 1
ATOM 3981 C C . GLU A 1 516 ? 11.148 16.25 27.781 1 96.81 516 GLU A C 1
ATOM 3983 O O . GLU A 1 516 ? 11.633 16.047 26.656 1 96.81 516 GLU A O 1
ATOM 3988 N N . VAL A 1 517 ? 10.266 17.172 28.047 1 97.94 517 VAL A N 1
ATOM 3989 C CA . VAL A 1 517 ? 9.836 18.094 27.016 1 97.94 517 VAL A CA 1
ATOM 3990 C C . VAL A 1 517 ? 11.047 18.828 26.438 1 97.94 517 VAL A C 1
ATOM 3992 O O . VAL A 1 517 ? 11.227 18.891 25.219 1 97.94 517 VAL A O 1
ATOM 3995 N N . ALA A 1 518 ? 11.852 19.344 27.297 1 97.19 518 ALA A N 1
ATOM 3996 C CA . ALA A 1 518 ? 13.039 20.062 26.875 1 97.19 518 ALA A CA 1
ATOM 3997 C C . ALA A 1 518 ? 13.977 19.172 26.078 1 97.19 518 ALA A C 1
ATOM 3999 O O . ALA A 1 518 ? 14.555 19.609 25.078 1 97.19 518 ALA A O 1
ATOM 4000 N N . GLY A 1 519 ? 14.188 17.953 26.547 1 97.5 519 GLY A N 1
ATOM 4001 C CA . GLY A 1 519 ? 15.055 17.016 25.844 1 97.5 519 GLY A CA 1
ATOM 4002 C C . GLY A 1 519 ? 14.562 16.656 24.453 1 97.5 519 GLY A C 1
ATOM 4003 O O . GLY A 1 519 ? 15.344 16.594 23.516 1 97.5 519 GLY A O 1
ATOM 4004 N N . MET A 1 520 ? 13.266 16.422 24.344 1 98.06 520 MET A N 1
ATOM 4005 C CA . MET A 1 520 ? 12.672 16.078 23.062 1 98.06 520 MET A CA 1
ATOM 4006 C C . MET A 1 520 ? 12.789 17.234 22.078 1 98.06 520 MET A C 1
ATOM 4008 O O . MET A 1 520 ? 13.148 17.031 20.906 1 98.06 520 MET A O 1
ATOM 4012 N N . ILE A 1 521 ? 12.461 18.438 22.531 1 98.5 521 ILE A N 1
ATOM 4013 C CA . ILE A 1 521 ? 12.516 19.609 21.672 1 98.5 521 ILE A CA 1
ATOM 4014 C C . ILE A 1 521 ? 13.961 19.875 21.25 1 98.5 521 ILE A C 1
ATOM 4016 O O . ILE A 1 521 ? 14.219 20.156 20.078 1 98.5 521 ILE A O 1
ATOM 4020 N N . GLN A 1 522 ? 14.922 19.703 22.188 1 97.69 522 GLN A N 1
ATOM 4021 C CA . GLN A 1 522 ? 16.328 19.891 21.828 1 97.69 522 GLN A CA 1
ATOM 4022 C C . GLN A 1 522 ? 16.781 18.875 20.797 1 97.69 522 GLN A C 1
ATOM 4024 O O . GLN A 1 522 ? 17.531 19.203 19.875 1 97.69 522 GLN A O 1
ATOM 4029 N N . ASN A 1 523 ? 16.375 17.672 20.969 1 98.25 523 ASN A N 1
ATOM 4030 C CA . ASN A 1 523 ? 16.719 16.656 19.984 1 98.25 523 ASN A CA 1
ATOM 4031 C C . ASN A 1 523 ? 16.172 17 18.609 1 98.25 523 ASN A C 1
ATOM 4033 O O . ASN A 1 523 ? 16.859 16.828 17.594 1 98.25 523 ASN A O 1
ATOM 4037 N N . GLY A 1 524 ? 14.875 17.438 18.547 1 98.56 524 GLY A N 1
ATOM 4038 C CA . GLY A 1 524 ? 14.312 17.875 17.281 1 98.56 524 GLY A CA 1
ATOM 4039 C C . GLY A 1 524 ? 15.109 18.984 16.625 1 98.56 524 GLY A C 1
ATOM 4040 O O . GLY A 1 524 ? 15.312 18.984 15.406 1 98.56 524 GLY A O 1
ATOM 4041 N N . TYR A 1 525 ? 15.547 19.938 17.453 1 98.56 525 TYR A N 1
ATOM 4042 C CA . TYR A 1 525 ? 16.391 21.016 16.969 1 98.56 525 TYR A CA 1
ATOM 4043 C C . TYR A 1 525 ? 17.656 20.484 16.312 1 98.56 525 TYR A C 1
ATOM 4045 O O . TYR A 1 525 ? 18.031 20.906 15.211 1 98.56 525 TYR A O 1
ATOM 4053 N N . ASN A 1 526 ? 18.266 19.531 16.953 1 97.62 526 ASN A N 1
ATOM 4054 C CA . ASN A 1 526 ? 19.5 18.938 16.453 1 97.62 526 ASN A CA 1
ATOM 4055 C C . ASN A 1 526 ? 19.266 18.125 15.18 1 97.62 526 ASN A C 1
ATOM 4057 O O . ASN A 1 526 ? 20.125 18.094 14.297 1 97.62 526 ASN A O 1
ATOM 4061 N N . VAL A 1 527 ? 18.125 17.516 15.078 1 98 527 VAL A N 1
ATOM 4062 C CA . VAL A 1 527 ? 17.781 16.766 13.875 1 98 527 VAL A CA 1
ATOM 4063 C C . VAL A 1 527 ? 17.719 17.719 12.68 1 98 527 VAL A C 1
ATOM 4065 O O . VAL A 1 527 ? 18.281 17.438 11.625 1 98 527 VAL A O 1
ATOM 4068 N N . ALA A 1 528 ? 17.047 18.844 12.891 1 98.56 528 ALA A N 1
ATOM 4069 C CA . ALA A 1 528 ? 16.859 19.781 11.789 1 98.56 528 ALA A CA 1
ATOM 4070 C C . ALA A 1 528 ? 18.188 20.422 11.367 1 98.56 528 ALA A C 1
ATOM 4072 O O . ALA A 1 528 ? 18.391 20.703 10.188 1 98.56 528 ALA A O 1
ATOM 4073 N N . THR A 1 529 ? 19.156 20.578 12.297 1 98.06 529 THR A N 1
ATOM 4074 C CA . THR A 1 529 ? 20.375 21.312 12.016 1 98.06 529 THR A CA 1
ATOM 4075 C C . THR A 1 529 ? 21.547 20.359 11.812 1 98.06 529 THR A C 1
ATOM 4077 O O . THR A 1 529 ? 22.672 20.781 11.555 1 98.06 529 THR A O 1
ATOM 4080 N N . ARG A 1 530 ? 21.281 19.094 11.977 1 97.25 530 ARG A N 1
ATOM 4081 C CA . ARG A 1 530 ? 22.328 18.078 11.977 1 97.25 530 ARG A CA 1
ATOM 4082 C C . ARG A 1 530 ? 23.375 18.375 13.047 1 97.25 530 ARG A C 1
ATOM 4084 O O . ARG A 1 530 ? 24.578 18.391 12.766 1 97.25 530 ARG A O 1
ATOM 4091 N N . GLY A 1 531 ? 22.875 18.641 14.211 1 94.88 531 GLY A N 1
ATOM 4092 C CA . GLY A 1 531 ? 23.75 18.969 15.328 1 94.88 531 GLY A CA 1
ATOM 4093 C C . GLY A 1 531 ? 24.422 20.312 15.195 1 94.88 531 GLY A C 1
ATOM 4094 O O . GLY A 1 531 ? 25.625 20.438 15.367 1 94.88 531 GLY A O 1
ATOM 4095 N N . ASN A 1 532 ? 23.688 21.25 14.828 1 92.25 532 ASN A N 1
ATOM 4096 C CA . ASN A 1 532 ? 24.219 22.578 14.586 1 92.25 532 ASN A CA 1
ATOM 4097 C C . ASN A 1 532 ? 25.391 22.547 13.602 1 92.25 532 ASN A C 1
ATOM 4099 O O . ASN A 1 532 ? 26.422 23.156 13.836 1 92.25 532 ASN A O 1
ATOM 4103 N N . SER A 1 533 ? 25.266 21.734 12.648 1 92.06 533 SER A N 1
ATOM 4104 C CA . SER A 1 533 ? 26.203 21.578 11.547 1 92.06 533 SER A CA 1
ATOM 4105 C C . SER A 1 533 ? 27.484 20.875 12.008 1 92.06 533 SER A C 1
ATOM 4107 O O . SER A 1 533 ? 28.516 20.938 11.336 1 92.06 533 SER A O 1
ATOM 4109 N N . THR A 1 534 ? 27.5 20.281 13.078 1 92.19 534 THR A N 1
ATOM 4110 C CA . THR A 1 534 ? 28.656 19.516 13.539 1 92.19 534 THR A CA 1
ATOM 4111 C C . THR A 1 534 ? 28.812 18.234 12.719 1 92.19 534 THR A C 1
ATOM 4113 O O . THR A 1 534 ? 29.938 17.828 12.414 1 92.19 534 THR A O 1
ATOM 4116 N N . ASP A 1 535 ? 27.703 17.594 12.367 1 93.94 535 ASP A N 1
ATOM 4117 C CA . ASP A 1 535 ? 27.75 16.375 11.57 1 93.94 535 ASP A CA 1
ATOM 4118 C C . ASP A 1 535 ? 28.172 16.656 10.133 1 93.94 535 ASP A C 1
ATOM 4120 O O . ASP A 1 535 ? 28.734 15.797 9.461 1 93.94 535 ASP A O 1
ATOM 4124 N N . ASP A 1 536 ? 27.766 17.812 9.664 1 95.62 536 ASP A N 1
ATOM 4125 C CA . ASP A 1 536 ? 28.109 18.281 8.328 1 95.62 536 ASP A CA 1
ATOM 4126 C C . ASP A 1 536 ? 28.203 19.812 8.289 1 95.62 536 ASP A C 1
ATOM 4128 O O . ASP A 1 536 ? 27.172 20.5 8.266 1 95.62 536 ASP A O 1
ATOM 4132 N N . SER A 1 537 ? 29.391 20.266 8.156 1 96 537 SER A N 1
ATOM 4133 C CA . SER A 1 537 ? 29.609 21.719 8.219 1 96 537 SER A CA 1
ATOM 4134 C C . SER A 1 537 ? 29 22.422 7.012 1 96 537 SER A C 1
ATOM 4136 O O . SER A 1 537 ? 28.812 23.641 7.027 1 96 537 SER A O 1
ATOM 4138 N N . GLU A 1 538 ? 28.609 21.688 6.023 1 97.19 538 GLU A N 1
ATOM 4139 C CA . GLU A 1 538 ? 28.031 22.266 4.82 1 97.19 538 GLU A CA 1
ATOM 4140 C C . GLU A 1 538 ? 26.516 22.078 4.777 1 97.19 538 GLU A C 1
ATOM 4142 O O . GLU A 1 538 ? 25.875 22.344 3.756 1 97.19 538 GLU A O 1
ATOM 4147 N N . TRP A 1 539 ? 25.938 21.672 5.844 1 98.19 539 TRP A N 1
ATOM 4148 C CA . TRP A 1 539 ? 24.5 21.375 5.836 1 98.19 539 TRP A CA 1
ATOM 4149 C C . TRP A 1 539 ? 23.688 22.594 5.426 1 98.19 539 TRP A C 1
ATOM 4151 O O . TRP A 1 539 ? 22.766 22.484 4.605 1 98.19 539 TRP A O 1
ATOM 4161 N N . GLY A 1 540 ? 24.031 23.766 5.988 1 98.19 540 GLY A N 1
ATOM 4162 C CA . GLY A 1 540 ? 23.344 24.984 5.598 1 98.19 540 GLY A CA 1
ATOM 4163 C C . GLY A 1 540 ? 23.406 25.25 4.105 1 98.19 540 GLY A C 1
ATOM 4164 O O . GLY A 1 540 ? 22.391 25.609 3.498 1 98.19 540 GLY A O 1
ATOM 4165 N N . ALA A 1 541 ? 24.562 25.047 3.557 1 98.38 541 ALA A N 1
ATOM 4166 C CA . ALA A 1 541 ? 24.719 25.25 2.117 1 98.38 541 ALA A CA 1
ATOM 4167 C C . ALA A 1 541 ? 23.875 24.25 1.331 1 98.38 541 ALA A C 1
ATOM 4169 O O . ALA A 1 541 ? 23.281 24.594 0.306 1 98.38 541 ALA A O 1
ATOM 4170 N N . CYS A 1 542 ? 23.859 23.016 1.802 1 98.75 542 CYS A N 1
ATOM 4171 C CA . CYS A 1 542 ? 23.094 21.984 1.113 1 98.75 542 CYS A CA 1
ATOM 4172 C C . CYS A 1 542 ? 21.594 22.281 1.192 1 98.75 542 CYS A C 1
ATOM 4174 O O . CYS A 1 542 ? 20.859 22 0.247 1 98.75 542 CYS A O 1
ATOM 4176 N N . VAL A 1 543 ? 21.125 22.844 2.318 1 98.81 543 VAL A N 1
ATOM 4177 C CA . VAL A 1 543 ? 19.75 23.312 2.441 1 98.81 543 VAL A CA 1
ATOM 4178 C C . VAL A 1 543 ? 19.484 24.406 1.409 1 98.81 543 VAL A C 1
ATOM 4180 O O . VAL A 1 543 ? 18.453 24.375 0.722 1 98.81 543 VAL A O 1
ATOM 4183 N N . GLY A 1 544 ? 20.391 25.344 1.32 1 98.81 544 GLY A N 1
ATOM 4184 C CA . GLY A 1 544 ? 20.266 26.375 0.308 1 98.81 544 GLY A CA 1
ATOM 4185 C C . GLY A 1 544 ? 20.188 25.828 -1.104 1 98.81 544 GLY A C 1
ATOM 4186 O O . GLY A 1 544 ? 19.375 26.281 -1.906 1 98.81 544 GLY A O 1
ATOM 4187 N N . CYS A 1 545 ? 21.078 24.859 -1.409 1 98.81 545 CYS A N 1
ATOM 4188 C CA . CYS A 1 545 ? 21.094 24.234 -2.721 1 98.81 545 CYS A CA 1
ATOM 4189 C C . CYS A 1 545 ? 19.75 23.578 -3.023 1 98.81 545 CYS A C 1
ATOM 4191 O O . CYS A 1 545 ? 19.25 23.656 -4.148 1 98.81 545 CYS A O 1
ATOM 4193 N N . ALA A 1 546 ? 19.125 22.906 -2.031 1 98.88 546 ALA A N 1
ATOM 4194 C CA . ALA A 1 546 ? 17.828 22.281 -2.211 1 98.88 546 ALA A CA 1
ATOM 4195 C C . ALA A 1 546 ? 16.75 23.328 -2.521 1 98.88 546 ALA A C 1
ATOM 4197 O O . ALA A 1 546 ? 15.898 23.109 -3.387 1 98.88 546 ALA A O 1
ATOM 4198 N N . ILE A 1 547 ? 16.797 24.438 -1.867 1 98.94 547 ILE A N 1
ATOM 4199 C CA . ILE A 1 547 ? 15.781 25.484 -1.978 1 98.94 547 ILE A CA 1
ATOM 4200 C C . ILE A 1 547 ? 15.797 26.078 -3.385 1 98.94 547 ILE A C 1
ATOM 4202 O O . ILE A 1 547 ? 14.742 26.312 -3.977 1 98.94 547 ILE A O 1
ATOM 4206 N N . ILE A 1 548 ? 16.938 26.266 -4.012 1 98.75 548 ILE A N 1
ATOM 4207 C CA . ILE A 1 548 ? 17.016 27.016 -5.262 1 98.75 548 ILE A CA 1
ATOM 4208 C C . ILE A 1 548 ? 16.969 26.062 -6.445 1 98.75 548 ILE A C 1
ATOM 4210 O O . ILE A 1 548 ? 16.875 26.484 -7.598 1 98.75 548 ILE A O 1
ATOM 4214 N N . GLN A 1 549 ? 16.922 24.766 -6.219 1 98.69 549 GLN A N 1
ATOM 4215 C CA . GLN A 1 549 ? 17.156 23.734 -7.23 1 98.69 549 GLN A CA 1
ATOM 4216 C C . GLN A 1 549 ? 16.109 23.812 -8.336 1 98.69 549 GLN A C 1
ATOM 4218 O O . GLN A 1 549 ? 16.453 23.797 -9.523 1 98.69 549 GLN A O 1
ATOM 4223 N N . ARG A 1 550 ? 14.844 23.875 -8.008 1 98.12 550 ARG A N 1
ATOM 4224 C CA . ARG A 1 550 ? 13.797 23.875 -9.031 1 98.12 550 ARG A CA 1
ATOM 4225 C C . ARG A 1 550 ? 13.883 25.109 -9.906 1 98.12 550 ARG A C 1
ATOM 4227 O O . ARG A 1 550 ? 13.742 25.031 -11.133 1 98.12 550 ARG A O 1
ATOM 4234 N N . GLU A 1 551 ? 14.031 26.281 -9.273 1 98 551 GLU A N 1
ATOM 4235 C CA . GLU A 1 551 ? 14.148 27.516 -10.055 1 98 551 GLU A CA 1
ATOM 4236 C C . GLU A 1 551 ? 15.383 27.484 -10.953 1 98 551 GLU A C 1
ATOM 4238 O O . GLU A 1 551 ? 15.344 27.938 -12.094 1 98 551 GLU A O 1
ATOM 4243 N N . ARG A 1 552 ? 16.484 26.953 -10.414 1 97.69 552 ARG A N 1
ATOM 4244 C CA . ARG A 1 552 ? 17.688 26.781 -11.227 1 97.69 552 ARG A CA 1
ATOM 4245 C C . ARG A 1 552 ? 17.391 25.953 -12.461 1 97.69 552 ARG A C 1
ATOM 4247 O O . ARG A 1 552 ? 17.797 26.312 -13.57 1 97.69 552 ARG A O 1
ATOM 4254 N N . GLU A 1 553 ? 16.688 24.891 -12.289 1 96.88 553 GLU A N 1
ATOM 4255 C CA . GLU A 1 553 ? 16.344 23.984 -13.391 1 96.88 553 GLU A CA 1
ATOM 4256 C C . GLU A 1 553 ? 15.414 24.672 -14.391 1 96.88 553 GLU A C 1
ATOM 4258 O O . GLU A 1 553 ? 15.562 24.5 -15.602 1 96.88 553 GLU A O 1
ATOM 4263 N N . ARG A 1 554 ? 14.453 25.422 -13.883 1 95.62 554 ARG A N 1
ATOM 4264 C CA . ARG A 1 554 ? 13.523 26.125 -14.758 1 95.62 554 ARG A CA 1
ATOM 4265 C C . ARG A 1 554 ? 14.266 27.094 -15.68 1 95.62 554 ARG A C 1
ATOM 4267 O O . ARG A 1 554 ? 13.867 27.297 -16.828 1 95.62 554 ARG A O 1
ATOM 4274 N N . ARG A 1 555 ? 15.359 27.594 -15.172 1 96.25 555 ARG A N 1
ATOM 4275 C CA . ARG A 1 555 ? 16.125 28.578 -15.938 1 96.25 555 ARG A CA 1
ATOM 4276 C C . ARG A 1 555 ? 17.219 27.891 -16.766 1 96.25 555 ARG A C 1
ATOM 4278 O O . ARG A 1 555 ? 17.938 28.562 -17.5 1 96.25 555 ARG A O 1
ATOM 4285 N N . GLY A 1 556 ? 17.375 26.625 -16.641 1 95.75 556 GLY A N 1
ATOM 4286 C CA . GLY A 1 556 ? 18.375 25.875 -17.391 1 95.75 556 GLY A CA 1
ATOM 4287 C C . GLY A 1 556 ? 19.797 26.156 -16.922 1 95.75 556 GLY A C 1
ATOM 4288 O O . GLY A 1 556 ? 20.75 26.047 -17.703 1 95.75 556 GLY A O 1
ATOM 4289 N N . LEU A 1 557 ? 19.938 26.531 -15.664 1 96.38 557 LEU A N 1
ATOM 4290 C CA . LEU A 1 557 ? 21.266 26.844 -15.125 1 96.38 557 LEU A CA 1
ATOM 4291 C C . LEU A 1 557 ? 21.938 25.594 -14.57 1 96.38 557 LEU A C 1
ATOM 4293 O O . LEU A 1 557 ? 21.266 24.734 -13.969 1 96.38 557 LEU A O 1
ATOM 4297 N N . GLU A 1 558 ? 23.234 25.516 -14.711 1 95.62 558 GLU A N 1
ATOM 4298 C CA . GLU A 1 558 ? 24.016 24.453 -14.094 1 95.62 558 GLU A CA 1
ATOM 4299 C C . GLU A 1 558 ? 24.188 24.688 -12.594 1 95.62 558 GLU A C 1
ATOM 4301 O O . GLU A 1 558 ? 24.375 25.828 -12.164 1 95.62 558 GLU A O 1
ATOM 4306 N N . PRO A 1 559 ? 24.188 23.656 -11.852 1 96.75 559 PRO A N 1
ATOM 4307 C CA . PRO A 1 559 ? 24.469 23.844 -10.43 1 96.75 559 PRO A CA 1
ATOM 4308 C C . PRO A 1 559 ? 25.922 24.219 -10.156 1 96.75 559 PRO A C 1
ATOM 4310 O O . PRO A 1 559 ? 26.812 23.906 -10.953 1 96.75 559 PRO A O 1
ATOM 4313 N N . THR A 1 560 ? 26.188 24.953 -9.094 1 97.81 560 THR A N 1
ATOM 4314 C CA . THR A 1 560 ? 27.547 25.203 -8.656 1 97.81 560 THR A CA 1
ATOM 4315 C C . THR A 1 560 ? 28.234 23.891 -8.25 1 97.81 560 THR A C 1
ATOM 4317 O O . THR A 1 560 ? 27.562 22.875 -8.039 1 97.81 560 THR A O 1
ATOM 4320 N N . GLU A 1 561 ? 29.516 23.953 -8.148 1 98.06 561 GLU A N 1
ATOM 4321 C CA . GLU A 1 561 ? 30.25 22.781 -7.688 1 98.06 561 GLU A CA 1
ATOM 4322 C C . GLU A 1 561 ? 29.828 22.375 -6.277 1 98.06 561 GLU A C 1
ATOM 4324 O O . GLU A 1 561 ? 29.688 21.188 -5.977 1 98.06 561 GLU A O 1
ATOM 4329 N N . GLN A 1 562 ? 29.641 23.344 -5.434 1 98.19 562 GLN A N 1
ATOM 4330 C CA . GLN A 1 562 ? 29.203 23.078 -4.066 1 98.19 562 GLN A CA 1
ATOM 4331 C C . GLN A 1 562 ? 27.844 22.375 -4.047 1 98.19 562 GLN A C 1
ATOM 4333 O O . GLN A 1 562 ? 27.656 21.406 -3.291 1 98.19 562 GLN A O 1
ATOM 4338 N N . CYS A 1 563 ? 26.938 22.859 -4.852 1 98.38 563 CYS A N 1
ATOM 4339 C CA . CYS A 1 563 ? 25.609 22.25 -4.906 1 98.38 563 CYS A CA 1
ATOM 4340 C C . CYS A 1 563 ? 25.672 20.844 -5.504 1 98.38 563 CYS A C 1
ATOM 4342 O O . CYS A 1 563 ? 24.938 19.953 -5.082 1 98.38 563 CYS A O 1
ATOM 4344 N N . ARG A 1 564 ? 26.516 20.594 -6.461 1 98 564 ARG A N 1
ATOM 4345 C CA . ARG A 1 564 ? 26.719 19.25 -6.992 1 98 564 ARG A CA 1
ATOM 4346 C C . ARG A 1 564 ? 27.188 18.297 -5.902 1 98 564 ARG A C 1
ATOM 4348 O O . ARG A 1 564 ? 26.688 17.172 -5.809 1 98 564 ARG A O 1
ATOM 4355 N N . ASN A 1 565 ? 28.094 18.781 -5.137 1 98.06 565 ASN A N 1
ATOM 4356 C CA . ASN A 1 565 ? 28.594 17.969 -4.031 1 98.06 565 ASN A CA 1
ATOM 4357 C C . ASN A 1 565 ? 27.5 17.672 -3.01 1 98.06 565 ASN A C 1
ATOM 4359 O O . ASN A 1 565 ? 27.422 16.562 -2.473 1 98.06 565 ASN A O 1
ATOM 4363 N N . CYS A 1 566 ? 26.688 18.688 -2.723 1 98.31 566 CYS A N 1
ATOM 4364 C CA . CYS A 1 566 ? 25.578 18.5 -1.812 1 98.31 566 CYS A CA 1
ATOM 4365 C C . CYS A 1 566 ? 24.609 17.453 -2.342 1 98.31 566 CYS A C 1
ATOM 4367 O O . CYS A 1 566 ? 24.172 16.562 -1.596 1 98.31 566 CYS A O 1
ATOM 4369 N N . PHE A 1 567 ? 24.266 17.5 -3.611 1 98.44 567 PHE A N 1
ATOM 4370 C CA . PHE A 1 567 ? 23.312 16.562 -4.203 1 98.44 567 PHE A CA 1
ATOM 4371 C C . PHE A 1 567 ? 23.906 15.164 -4.273 1 98.44 567 PHE A C 1
ATOM 4373 O O . PHE A 1 567 ? 23.188 14.172 -4.137 1 98.44 567 PHE A O 1
ATOM 4380 N N . ASP A 1 568 ? 25.203 15 -4.516 1 97.31 568 ASP A N 1
ATOM 4381 C CA . ASP A 1 568 ? 25.859 13.695 -4.465 1 97.31 568 ASP A CA 1
ATOM 4382 C C . ASP A 1 568 ? 25.719 13.07 -3.078 1 97.31 568 ASP A C 1
ATOM 4384 O O . ASP A 1 568 ? 25.578 11.852 -2.953 1 97.31 568 ASP A O 1
ATOM 4388 N N . ARG A 1 569 ? 25.766 13.898 -2.104 1 97 569 ARG A N 1
ATOM 4389 C CA . ARG A 1 569 ? 25.766 13.438 -0.717 1 97 569 ARG A CA 1
ATOM 4390 C C . ARG A 1 569 ? 24.344 13.133 -0.241 1 97 569 ARG A C 1
ATOM 4392 O O . ARG A 1 569 ? 24.125 12.156 0.481 1 97 569 ARG A O 1
ATOM 4399 N N . TYR A 1 570 ? 23.344 13.953 -0.634 1 98.38 570 TYR A N 1
ATOM 4400 C CA . TYR A 1 570 ? 22.062 13.898 0.059 1 98.38 570 TYR A CA 1
ATOM 4401 C C . TYR A 1 570 ? 20.984 13.336 -0.849 1 98.38 570 TYR A C 1
ATOM 4403 O O . TYR A 1 570 ? 19.922 12.906 -0.373 1 98.38 570 TYR A O 1
ATOM 4411 N N . CYS A 1 571 ? 21.141 13.375 -2.166 1 98.31 571 CYS A N 1
ATOM 4412 C CA . CYS A 1 571 ? 20.125 12.836 -3.049 1 98.31 571 CYS A CA 1
ATOM 4413 C C . CYS A 1 571 ? 20.141 11.312 -3.045 1 98.31 571 CYS A C 1
ATOM 4415 O O . CYS A 1 571 ? 21.203 10.703 -3.215 1 98.31 571 CYS A O 1
ATOM 4417 N N . TRP A 1 572 ? 19.047 10.68 -2.787 1 96.31 572 TRP A N 1
ATOM 4418 C CA . TRP A 1 572 ? 18.969 9.242 -3.037 1 96.31 572 TRP A CA 1
ATOM 4419 C C . TRP A 1 572 ? 19.203 8.938 -4.512 1 96.31 572 TRP A C 1
ATOM 4421 O O . TRP A 1 572 ? 18.547 9.508 -5.383 1 96.31 572 TRP A O 1
ATOM 4431 N N . ASP A 1 573 ? 20.062 8.078 -4.789 1 90.94 573 ASP A N 1
ATOM 4432 C CA . ASP A 1 573 ? 20.531 7.891 -6.16 1 90.94 573 ASP A CA 1
ATOM 4433 C C . ASP A 1 573 ? 19.859 6.688 -6.816 1 90.94 573 ASP A C 1
ATOM 4435 O O . ASP A 1 573 ? 20.281 6.23 -7.879 1 90.94 573 ASP A O 1
ATOM 4439 N N . GLY A 1 574 ? 18.906 6.105 -6.156 1 86.31 574 GLY A N 1
ATOM 4440 C CA . GLY A 1 574 ? 18.203 4.984 -6.754 1 86.31 574 GLY A CA 1
ATOM 4441 C C . GLY A 1 574 ? 18.703 3.635 -6.285 1 86.31 574 GLY A C 1
ATOM 4442 O O . GLY A 1 574 ? 18.109 2.6 -6.602 1 86.31 574 GLY A O 1
ATOM 4443 N N . THR A 1 575 ? 19.766 3.576 -5.41 1 85.44 575 THR A N 1
ATOM 4444 C CA . THR A 1 575 ? 20.312 2.318 -4.898 1 85.44 575 THR A CA 1
ATOM 4445 C C . THR A 1 575 ? 19.297 1.615 -4.008 1 85.44 575 THR A C 1
ATOM 4447 O O . THR A 1 575 ? 18.625 2.256 -3.195 1 85.44 575 THR A O 1
ATOM 4450 N N . LEU A 1 576 ? 19.188 0.297 -4.195 1 81.56 576 LEU A N 1
ATOM 4451 C CA . LEU A 1 576 ? 18.234 -0.488 -3.412 1 81.56 576 LEU A CA 1
ATOM 4452 C C . LEU A 1 576 ? 18.953 -1.572 -2.617 1 81.56 576 LEU A C 1
ATOM 4454 O O . LEU A 1 576 ? 20 -2.078 -3.049 1 81.56 576 LEU A O 1
ATOM 4458 N N . ASN A 1 577 ? 18.562 -1.83 -1.441 1 83.19 577 ASN A N 1
ATOM 4459 C CA . ASN A 1 577 ? 18.859 -2.986 -0.602 1 83.19 577 ASN A CA 1
ATOM 4460 C C . ASN A 1 577 ? 17.609 -3.5 0.101 1 83.19 577 ASN A C 1
ATOM 4462 O O . ASN A 1 577 ? 17.406 -3.254 1.292 1 83.19 577 ASN A O 1
ATOM 4466 N N . PRO A 1 578 ? 16.781 -4.215 -0.653 1 77.69 578 PRO A N 1
ATOM 4467 C CA . PRO A 1 578 ? 15.461 -4.59 -0.153 1 77.69 578 PRO A CA 1
ATOM 4468 C C . PRO A 1 578 ? 15.508 -5.773 0.812 1 77.69 578 PRO A C 1
ATOM 4470 O O . PRO A 1 578 ? 14.461 -6.219 1.301 1 77.69 578 PRO A O 1
ATOM 4473 N N . ALA A 1 579 ? 16.672 -6.297 1.111 1 73 579 ALA A N 1
ATOM 4474 C CA . ALA A 1 579 ? 16.781 -7.418 2.043 1 73 579 ALA A CA 1
ATOM 4475 C C . ALA A 1 579 ? 16.234 -7.047 3.416 1 73 579 ALA A C 1
ATOM 4477 O O . ALA A 1 579 ? 16.266 -5.875 3.805 1 73 579 ALA A O 1
ATOM 4478 N N . GLN A 1 580 ? 15.688 -8.055 4.117 1 74.81 580 GLN A N 1
ATOM 4479 C CA . GLN A 1 580 ? 15.25 -7.816 5.488 1 74.81 580 GLN A CA 1
ATOM 4480 C C . GLN A 1 580 ? 16.406 -7.309 6.352 1 74.81 580 GLN A C 1
ATOM 4482 O O . GLN A 1 580 ? 17.484 -7.883 6.344 1 74.81 580 GLN A O 1
ATOM 4487 N N . PRO A 1 581 ? 16.156 -6.234 7.016 1 83.38 581 PRO A N 1
ATOM 4488 C CA . PRO A 1 581 ? 17.219 -5.746 7.895 1 83.38 581 PRO A CA 1
ATOM 4489 C C . PRO A 1 581 ? 17.641 -6.773 8.938 1 83.38 581 PRO A C 1
ATOM 4491 O O . PRO A 1 581 ? 16.812 -7.562 9.406 1 83.38 581 PRO A O 1
ATOM 4494 N N . ALA A 1 582 ? 18.953 -6.957 9.312 1 76.81 582 ALA A N 1
ATOM 4495 C CA . ALA A 1 582 ? 19.531 -7.949 10.219 1 76.81 582 ALA A CA 1
ATOM 4496 C C . ALA A 1 582 ? 18.953 -7.797 11.625 1 76.81 582 ALA A C 1
ATOM 4498 O O . ALA A 1 582 ? 19.031 -8.727 12.438 1 76.81 582 ALA A O 1
ATOM 4499 N N . GLY A 1 583 ? 18.094 -6.898 11.969 1 78.88 583 GLY A N 1
ATOM 4500 C CA . GLY A 1 583 ? 17.516 -6.652 13.281 1 78.88 583 GLY A CA 1
ATOM 4501 C C . GLY A 1 583 ? 16.547 -5.492 13.297 1 78.88 583 GLY A C 1
ATOM 4502 O O . GLY A 1 583 ? 16.281 -4.875 12.266 1 78.88 583 GLY A O 1
ATOM 4503 N N . GLU A 1 584 ? 16.016 -5.363 14.586 1 81.25 584 GLU A N 1
ATOM 4504 C CA . GLU A 1 584 ? 15.094 -4.25 14.734 1 81.25 584 GLU A CA 1
ATOM 4505 C C . GLU A 1 584 ? 15.82 -2.91 14.664 1 81.25 584 GLU A C 1
ATOM 4507 O O . GLU A 1 584 ? 16.922 -2.77 15.188 1 81.25 584 GLU A O 1
ATOM 4512 N N . TYR A 1 585 ? 15.305 -1.987 14.008 1 88.62 585 TYR A N 1
ATOM 4513 C CA . TYR A 1 585 ? 15.891 -0.652 13.914 1 88.62 585 TYR A CA 1
ATOM 4514 C C . TYR A 1 585 ? 15.75 0.091 15.242 1 88.62 585 TYR A C 1
ATOM 4516 O O . TYR A 1 585 ? 14.672 0.564 15.586 1 88.62 585 TYR A O 1
ATOM 4524 N N . SER A 1 586 ? 16.781 0.172 15.992 1 87.31 586 SER A N 1
ATOM 4525 C CA . SER A 1 586 ? 16.875 0.858 17.281 1 87.31 586 SER A CA 1
ATOM 4526 C C . SER A 1 586 ? 18.203 1.57 17.438 1 87.31 586 SER A C 1
ATOM 4528 O O . SER A 1 586 ? 19.094 1.09 18.141 1 87.31 586 SER A O 1
ATOM 4530 N N . PRO A 1 587 ? 18.328 2.754 16.797 1 88.5 587 PRO A N 1
ATOM 4531 C CA . PRO A 1 587 ? 19.609 3.461 16.828 1 88.5 587 PRO A CA 1
ATOM 4532 C C . PRO A 1 587 ? 19.969 3.979 18.219 1 88.5 587 PRO A C 1
ATOM 4534 O O . PRO A 1 587 ? 19.078 4.254 19.031 1 88.5 587 PRO A O 1
ATOM 4537 N N . SER A 1 588 ? 21.297 4.105 18.422 1 83.19 588 SER A N 1
ATOM 4538 C CA . SER A 1 588 ? 21.797 4.664 19.672 1 83.19 588 SER A CA 1
ATOM 4539 C C . SER A 1 588 ? 21.984 6.172 19.578 1 83.19 588 SER A C 1
ATOM 4541 O O . SER A 1 588 ? 22.156 6.707 18.469 1 83.19 588 SER A O 1
ATOM 4543 N N . ILE A 1 589 ? 21.906 6.82 20.766 1 82.44 589 ILE A N 1
ATOM 4544 C CA . ILE A 1 589 ? 22.094 8.266 20.828 1 82.44 589 ILE A CA 1
ATOM 4545 C C . ILE A 1 589 ? 23.469 8.633 20.266 1 82.44 589 ILE A C 1
ATOM 4547 O O . ILE A 1 589 ? 24.469 7.973 20.578 1 82.44 589 ILE A O 1
ATOM 4551 N N . LYS A 1 590 ? 23.406 9.523 19.344 1 75.44 590 LYS A N 1
ATOM 4552 C CA . LYS A 1 590 ? 24.656 10.016 18.797 1 75.44 590 LYS A CA 1
ATOM 4553 C C . LYS A 1 590 ? 25.453 10.797 19.844 1 75.44 590 LYS A C 1
ATOM 4555 O O . LYS A 1 590 ? 24.875 11.391 20.75 1 75.44 590 LYS A O 1
ATOM 4560 N N . THR A 1 591 ? 26.594 10.461 20.5 1 57.62 591 THR A N 1
ATOM 4561 C CA . THR A 1 591 ? 27.391 11.164 21.5 1 57.62 591 THR A CA 1
ATOM 4562 C C . THR A 1 591 ? 27.219 12.672 21.375 1 57.62 591 THR A C 1
ATOM 4564 O O . THR A 1 591 ? 27.297 13.219 20.266 1 57.62 591 THR A O 1
ATOM 4567 N N . PRO A 1 592 ? 26.781 13.305 22.547 1 50.12 592 PRO A N 1
ATOM 4568 C CA . PRO A 1 592 ? 26.422 14.703 22.797 1 50.12 592 PRO A CA 1
ATOM 4569 C C . PRO A 1 592 ? 27.438 15.688 22.203 1 50.12 592 PRO A C 1
ATOM 4571 O O . PRO A 1 592 ? 28.641 15.461 22.297 1 50.12 592 PRO A O 1
ATOM 4574 N N . ILE A 1 593 ? 27.109 16.375 21.25 1 40.22 593 ILE A N 1
ATOM 4575 C CA . ILE A 1 593 ? 27.938 17.5 20.828 1 40.22 593 ILE A CA 1
ATOM 4576 C C . ILE A 1 593 ? 27.938 18.562 21.922 1 40.22 593 ILE A C 1
ATOM 4578 O O . ILE A 1 593 ? 26.891 18.875 22.5 1 40.22 593 ILE A O 1
ATOM 4582 N N . SER A 1 594 ? 29.047 18.797 22.672 1 36 594 SER A N 1
ATOM 4583 C CA . SER A 1 594 ? 29.203 19.906 23.609 1 36 594 SER A CA 1
ATOM 4584 C C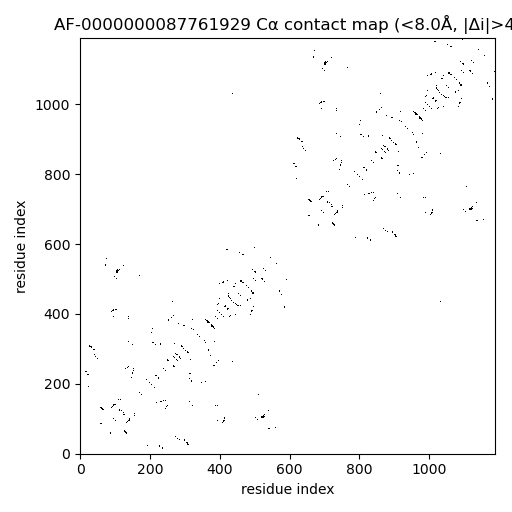 . SER A 1 594 ? 28.594 21.188 23.047 1 36 594 SER A C 1
ATOM 4586 O O . SER A 1 594 ? 28.984 21.641 21.969 1 36 594 SER A O 1
ATOM 4588 N N . VAL A 1 595 ? 27.453 21.516 23.438 1 32.66 595 VAL A N 1
ATOM 4589 C CA . VAL A 1 595 ? 26.922 22.844 23.156 1 32.66 595 VAL A CA 1
ATOM 4590 C C . VAL A 1 595 ? 27.641 23.875 24.016 1 32.66 595 VAL A C 1
ATOM 4592 O O . VAL A 1 595 ? 27.922 23.641 25.203 1 32.66 595 VAL A O 1
ATOM 4595 N N . MET B 1 1 ? 15.5 -67.875 -8.672 1 27.84 1 MET B N 1
ATOM 4596 C CA . MET B 1 1 ? 16.375 -66.812 -9.023 1 27.84 1 MET B CA 1
ATOM 4597 C C . MET B 1 1 ? 15.812 -66 -10.219 1 27.84 1 MET B C 1
ATOM 4599 O O . MET B 1 1 ? 16.375 -66.062 -11.312 1 27.84 1 MET B O 1
ATOM 4603 N N . VAL B 1 2 ? 14.469 -65.875 -10.422 1 33.28 2 VAL B N 1
ATOM 4604 C CA . VAL B 1 2 ? 13.555 -65.5 -11.492 1 33.28 2 VAL B CA 1
ATOM 4605 C C . VAL B 1 2 ? 13.75 -64 -11.828 1 33.28 2 VAL B C 1
ATOM 4607 O O . VAL B 1 2 ? 13.648 -63.156 -10.953 1 33.28 2 VAL B O 1
ATOM 4610 N N . HIS B 1 3 ? 14.586 -63.75 -12.867 1 29.08 3 HIS B N 1
ATOM 4611 C CA . HIS B 1 3 ? 14.961 -62.469 -13.508 1 29.08 3 HIS B CA 1
ATOM 4612 C C . HIS B 1 3 ? 13.727 -61.688 -13.945 1 29.08 3 HIS B C 1
ATOM 4614 O O . HIS B 1 3 ? 13.078 -62.031 -14.93 1 29.08 3 HIS B O 1
ATOM 4620 N N . LEU B 1 4 ? 12.812 -61.312 -13.062 1 28.45 4 LEU B N 1
ATOM 4621 C CA . LEU B 1 4 ? 11.633 -60.562 -13.484 1 28.45 4 LEU B CA 1
ATOM 4622 C C . LEU B 1 4 ? 12.039 -59.281 -14.203 1 28.45 4 LEU B C 1
ATOM 4624 O O . LEU B 1 4 ? 12.68 -58.406 -13.609 1 28.45 4 LEU B O 1
ATOM 4628 N N . ASN B 1 5 ? 12.234 -59.344 -15.578 1 26.36 5 ASN B N 1
ATOM 4629 C CA . ASN B 1 5 ? 12.484 -58.312 -16.578 1 26.36 5 ASN B CA 1
ATOM 4630 C C . ASN B 1 5 ? 11.461 -57.188 -16.484 1 26.36 5 ASN B C 1
ATOM 4632 O O . ASN B 1 5 ? 10.266 -57.406 -16.688 1 26.36 5 ASN B O 1
ATOM 4636 N N . PHE B 1 6 ? 11.586 -56.281 -15.508 1 28.58 6 PHE B N 1
ATOM 4637 C CA . PHE B 1 6 ? 10.719 -55.125 -15.367 1 28.58 6 PHE B CA 1
ATOM 4638 C C . PHE B 1 6 ? 10.75 -54.25 -16.625 1 28.58 6 PHE B C 1
ATOM 4640 O O . PHE B 1 6 ? 11.742 -53.594 -16.906 1 28.58 6 PHE B O 1
ATOM 4647 N N . ALA B 1 7 ? 10.133 -54.688 -17.75 1 33.34 7 ALA B N 1
ATOM 4648 C CA . ALA B 1 7 ? 9.852 -53.969 -19.016 1 33.34 7 ALA B CA 1
ATOM 4649 C C . ALA B 1 7 ? 9.07 -52.688 -18.766 1 33.34 7 ALA B C 1
ATOM 4651 O O . ALA B 1 7 ? 7.852 -52.719 -18.562 1 33.34 7 ALA B O 1
ATOM 4652 N N . VAL B 1 8 ? 9.492 -51.781 -17.984 1 33.69 8 VAL B N 1
ATOM 4653 C CA . VAL B 1 8 ? 8.82 -50.5 -17.812 1 33.69 8 VAL B CA 1
ATOM 4654 C C . VAL B 1 8 ? 8.547 -49.875 -19.172 1 33.69 8 VAL B C 1
ATOM 4656 O O . VAL B 1 8 ? 9.328 -50.031 -20.109 1 33.69 8 VAL B O 1
ATOM 4659 N N . SER B 1 9 ? 7.395 -49.25 -19.438 1 30.28 9 SER B N 1
ATOM 4660 C CA . SER B 1 9 ? 6.547 -48.75 -20.516 1 30.28 9 SER B CA 1
ATOM 4661 C C . SER B 1 9 ? 7.277 -47.719 -21.359 1 30.28 9 SER B C 1
ATOM 4663 O O . SER B 1 9 ? 7.566 -46.625 -20.906 1 30.28 9 SER B O 1
ATOM 4665 N N . THR B 1 10 ? 8.102 -48.031 -22.359 1 31.64 10 THR B N 1
ATOM 4666 C CA . THR B 1 10 ? 8.641 -47.312 -23.5 1 31.64 10 THR B CA 1
ATOM 4667 C C . THR B 1 10 ? 7.531 -46.562 -24.234 1 31.64 10 THR B C 1
ATOM 4669 O O . THR B 1 10 ? 7.785 -45.906 -25.25 1 31.64 10 THR B O 1
ATOM 4672 N N . ALA B 1 11 ? 6.285 -46.844 -24.031 1 35.19 11 ALA B N 1
ATOM 4673 C CA . ALA B 1 11 ? 5.238 -46.344 -24.922 1 35.19 11 ALA B CA 1
ATOM 4674 C C . ALA B 1 11 ? 5.094 -44.844 -24.844 1 35.19 11 ALA B C 1
ATOM 4676 O O . ALA B 1 11 ? 4.375 -44.219 -25.625 1 35.19 11 ALA B O 1
ATOM 4677 N N . LEU B 1 12 ? 5.504 -44.219 -23.766 1 37.25 12 LEU B N 1
ATOM 4678 C CA . LEU B 1 12 ? 5.215 -42.812 -23.594 1 37.25 12 LEU B CA 1
ATOM 4679 C C . LEU B 1 12 ? 6.02 -41.969 -24.578 1 37.25 12 LEU B C 1
ATOM 4681 O O . LEU B 1 12 ? 5.809 -40.75 -24.688 1 37.25 12 LEU B O 1
ATOM 4685 N N . LEU B 1 13 ? 7.012 -42.5 -25.375 1 36 13 LEU B N 1
ATOM 4686 C CA . LEU B 1 13 ? 7.93 -41.656 -26.156 1 36 13 LEU B CA 1
ATOM 4687 C C . LEU B 1 13 ? 7.324 -41.281 -27.5 1 36 13 LEU B C 1
ATOM 4689 O O . LEU B 1 13 ? 7.801 -40.375 -28.156 1 36 13 LEU B O 1
ATOM 4693 N N . ALA B 1 14 ? 6.484 -42.062 -28.141 1 37.22 14 ALA B N 1
ATOM 4694 C CA . ALA B 1 14 ? 6.23 -41.875 -29.562 1 37.22 14 ALA B CA 1
ATOM 4695 C C . ALA B 1 14 ? 5.387 -40.625 -29.828 1 37.22 14 ALA B C 1
ATOM 4697 O O . ALA B 1 14 ? 5.598 -39.938 -30.812 1 37.22 14 ALA B O 1
ATOM 4698 N N . SER B 1 15 ? 4.25 -40.438 -29.156 1 38.09 15 SER B N 1
ATOM 4699 C CA . SER B 1 15 ? 3.32 -39.375 -29.484 1 38.09 15 SER B CA 1
ATOM 4700 C C . SER B 1 15 ? 3.889 -38 -29.109 1 38.09 15 SER B C 1
ATOM 4702 O O . SER B 1 15 ? 3.26 -36.969 -29.344 1 38.09 15 SER B O 1
ATOM 4704 N N . LEU B 1 16 ? 5.02 -37.812 -28.516 1 41.53 16 LEU B N 1
ATOM 4705 C CA . LEU B 1 16 ? 5.645 -36.594 -28 1 41.53 16 LEU B CA 1
ATOM 4706 C C . LEU B 1 16 ? 6.387 -35.844 -29.109 1 41.53 16 LEU B C 1
ATOM 4708 O O . LEU B 1 16 ? 7.012 -34.812 -28.859 1 41.53 16 LEU B O 1
ATOM 4712 N N . ALA B 1 17 ? 6.527 -36.312 -30.297 1 39.28 17 ALA B N 1
ATOM 4713 C CA . ALA B 1 17 ? 7.418 -35.719 -31.297 1 39.28 17 ALA B CA 1
ATOM 4714 C C . ALA B 1 17 ? 6.902 -34.375 -31.75 1 39.28 17 ALA B C 1
ATOM 4716 O O . ALA B 1 17 ? 7.691 -33.469 -32.031 1 39.28 17 ALA B O 1
ATOM 4717 N N . ALA B 1 18 ? 5.68 -34.094 -31.844 1 45.84 18 ALA B N 1
ATOM 4718 C CA . ALA B 1 18 ? 5.223 -32.875 -32.469 1 45.84 18 ALA B CA 1
ATOM 4719 C C . ALA B 1 18 ? 5.297 -31.703 -31.469 1 45.84 18 ALA B C 1
ATOM 4721 O O . ALA B 1 18 ? 5.207 -30.531 -31.859 1 45.84 18 ALA B O 1
ATOM 4722 N N . ALA B 1 19 ? 5.488 -31.844 -30.125 1 59.38 19 ALA B N 1
ATOM 4723 C CA . ALA B 1 19 ? 5.473 -30.906 -29 1 59.38 19 ALA B CA 1
ATOM 4724 C C . ALA B 1 19 ? 6.84 -30.844 -28.328 1 59.38 19 ALA B C 1
ATOM 4726 O O . ALA B 1 19 ? 7.172 -31.688 -27.5 1 59.38 19 ALA B O 1
ATOM 4727 N N . TRP B 1 20 ? 7.746 -30.328 -29.172 1 76.38 20 TRP B N 1
ATOM 4728 C CA . TRP B 1 20 ? 9.148 -30.375 -28.766 1 76.38 20 TRP B CA 1
ATOM 4729 C C . TRP B 1 20 ? 10 -29.484 -29.641 1 76.38 20 TRP B C 1
ATOM 4731 O O . TRP B 1 20 ? 9.734 -29.344 -30.844 1 76.38 20 TRP B O 1
ATOM 4741 N N . ASN B 1 21 ? 10.742 -28.641 -28.875 1 86.69 21 ASN B N 1
ATOM 4742 C CA . ASN B 1 21 ? 11.641 -27.781 -29.641 1 86.69 21 ASN B CA 1
ATOM 4743 C C . ASN B 1 21 ? 12.328 -28.562 -30.766 1 86.69 21 ASN B C 1
ATOM 4745 O O . ASN B 1 21 ? 13.016 -29.562 -30.5 1 86.69 21 ASN B O 1
ATOM 4749 N N . PRO B 1 22 ? 12.133 -28.141 -31.953 1 84.69 22 PRO B N 1
ATOM 4750 C CA . PRO B 1 22 ? 12.562 -28.922 -33.125 1 84.69 22 PRO B CA 1
ATOM 4751 C C . PRO B 1 22 ? 14.047 -29.266 -33.062 1 84.69 22 PRO B C 1
ATOM 4753 O O . PRO B 1 22 ? 14.453 -30.328 -33.562 1 84.69 22 PRO B O 1
ATOM 4756 N N . ASN B 1 23 ? 14.875 -28.453 -32.531 1 88.5 23 ASN B N 1
ATOM 4757 C CA . ASN B 1 23 ? 16.312 -28.734 -32.5 1 88.5 23 ASN B CA 1
ATOM 4758 C C . ASN B 1 23 ? 16.672 -29.656 -31.328 1 88.5 23 ASN B C 1
ATOM 4760 O O . ASN B 1 23 ? 17.859 -29.953 -31.125 1 88.5 23 ASN B O 1
ATOM 4764 N N . ASN B 1 24 ? 15.695 -30.031 -30.484 1 92.25 24 ASN B N 1
ATOM 4765 C CA . ASN B 1 24 ? 15.82 -30.953 -29.359 1 92.25 24 ASN B CA 1
ATOM 4766 C C . ASN B 1 24 ? 16.75 -30.391 -28.281 1 92.25 24 ASN B C 1
ATOM 4768 O O . ASN B 1 24 ? 17.438 -31.156 -27.594 1 92.25 24 ASN B O 1
ATOM 4772 N N . GLY B 1 25 ? 16.828 -29.109 -28.266 1 94.81 25 GLY B N 1
ATOM 4773 C CA . GLY B 1 25 ? 17.688 -28.453 -27.297 1 94.81 25 GLY B CA 1
ATOM 4774 C C . GLY B 1 25 ? 17.047 -27.219 -26.688 1 94.81 25 GLY B C 1
ATOM 4775 O O . GLY B 1 25 ? 15.852 -26.969 -26.891 1 94.81 25 GLY B O 1
ATOM 4776 N N . TYR B 1 26 ? 17.859 -26.516 -25.859 1 96.81 26 TYR B N 1
ATOM 4777 C CA . TYR B 1 26 ? 17.406 -25.359 -25.109 1 96.81 26 TYR B CA 1
ATOM 4778 C C . TYR B 1 26 ? 17.297 -24.141 -26 1 96.81 26 TYR B C 1
ATOM 4780 O O . TYR B 1 26 ? 16.422 -23.281 -25.797 1 96.81 26 TYR B O 1
ATOM 4788 N N . ALA B 1 27 ? 18.109 -24.062 -27.016 1 96.69 27 ALA B N 1
ATOM 4789 C CA . ALA B 1 27 ? 18.109 -22.906 -27.922 1 96.69 27 ALA B CA 1
ATOM 4790 C C . ALA B 1 27 ? 16.797 -22.828 -28.703 1 96.69 27 ALA B C 1
ATOM 4792 O O . ALA B 1 27 ? 16.328 -23.844 -29.234 1 96.69 27 ALA B O 1
ATOM 4793 N N . PRO B 1 28 ? 16.219 -21.641 -28.797 1 96.31 28 PRO B N 1
ATOM 4794 C CA . PRO B 1 28 ? 15.031 -21.516 -29.641 1 96.31 28 PRO B CA 1
ATOM 4795 C C . PRO B 1 28 ? 15.328 -21.828 -31.109 1 96.31 28 PRO B C 1
ATOM 4797 O O . PRO B 1 28 ? 16.484 -21.766 -31.547 1 96.31 28 PRO B O 1
ATOM 4800 N N . SER B 1 29 ? 14.242 -22.125 -31.844 1 95.06 29 SER B N 1
ATOM 4801 C CA . SER B 1 29 ? 14.367 -22.547 -33.25 1 95.06 29 SER B CA 1
ATOM 4802 C C . SER B 1 29 ? 13.547 -21.656 -34.156 1 95.06 29 SER B C 1
ATOM 4804 O O . SER B 1 29 ? 12.422 -21.266 -33.844 1 95.06 29 SER B O 1
ATOM 4806 N N . TYR B 1 30 ? 14.133 -21.359 -35.312 1 93.12 30 TYR B N 1
ATOM 4807 C CA . TYR B 1 30 ? 13.375 -20.688 -36.344 1 93.12 30 TYR B CA 1
ATOM 4808 C C . TYR B 1 30 ? 12.516 -21.688 -37.125 1 93.12 30 TYR B C 1
ATOM 4810 O O . TYR B 1 30 ? 12.977 -22.766 -37.469 1 93.12 30 TYR B O 1
ATOM 4818 N N . VAL B 1 31 ? 11.266 -21.328 -37.25 1 92 31 VAL B N 1
ATOM 4819 C CA . VAL B 1 31 ? 10.32 -22.172 -38 1 92 31 VAL B CA 1
ATOM 4820 C C . VAL B 1 31 ? 9.484 -21.297 -38.938 1 92 31 VAL B C 1
ATOM 4822 O O . VAL B 1 31 ? 9.562 -20.062 -38.875 1 92 31 VAL B O 1
ATOM 4825 N N . GLN B 1 32 ? 8.781 -22 -39.844 1 88.75 32 GLN B N 1
ATOM 4826 C CA . GLN B 1 32 ? 7.824 -21.266 -40.656 1 88.75 32 GLN B CA 1
ATOM 4827 C C . GLN B 1 32 ? 6.641 -20.781 -39.844 1 88.75 32 GLN B C 1
ATOM 4829 O O . GLN B 1 32 ? 6.133 -21.516 -38.969 1 88.75 32 GLN B O 1
ATOM 4834 N N . CYS B 1 33 ? 6.281 -19.531 -40.094 1 89.06 33 CYS B N 1
ATOM 4835 C CA . CYS B 1 33 ? 5.117 -19.016 -39.375 1 89.06 33 CYS B CA 1
ATOM 4836 C C . CYS B 1 33 ? 3.857 -19.781 -39.781 1 89.06 33 CYS B C 1
ATOM 4838 O O . CYS B 1 33 ? 3.715 -20.219 -40.906 1 89.06 33 CYS B O 1
ATOM 4840 N N . PRO B 1 34 ? 3.021 -19.953 -38.781 1 83.06 34 PRO B N 1
ATOM 4841 C CA . PRO B 1 34 ? 1.742 -20.562 -39.125 1 83.06 34 PRO B CA 1
ATOM 4842 C C . PRO B 1 34 ? 0.919 -19.688 -40.094 1 83.06 34 PRO B C 1
ATOM 4844 O O . PRO B 1 34 ? 1.099 -18.469 -40.125 1 83.06 34 PRO B O 1
ATOM 4847 N N . SER B 1 35 ? 0.116 -20.328 -40.969 1 73.19 35 SER B N 1
ATOM 4848 C CA . SER B 1 35 ? -0.645 -19.625 -42 1 73.19 35 SER B CA 1
ATOM 4849 C C . SER B 1 35 ? -1.526 -18.547 -41.406 1 73.19 35 SER B C 1
ATOM 4851 O O . SER B 1 35 ? -1.705 -17.484 -42 1 73.19 35 SER B O 1
ATOM 4853 N N . ASN B 1 36 ? -2.135 -18.703 -40.375 1 63.03 36 ASN B N 1
ATOM 4854 C CA . ASN B 1 36 ? -3.033 -17.75 -39.75 1 63.03 36 ASN B CA 1
ATOM 4855 C C . ASN B 1 36 ? -2.277 -16.797 -38.812 1 63.03 36 ASN B C 1
ATOM 4857 O O . ASN B 1 36 ? -2.893 -16.016 -38.094 1 63.03 36 ASN B O 1
ATOM 4861 N N . ALA B 1 37 ? -0.994 -16.859 -39 1 61.12 37 ALA B N 1
ATOM 4862 C CA . ALA B 1 37 ? -0.163 -16.109 -38.062 1 61.12 37 ALA B CA 1
ATOM 4863 C C . ALA B 1 37 ? -0.249 -14.609 -38.344 1 61.12 37 ALA B C 1
ATOM 4865 O O . ALA B 1 37 ? 0.58 -13.836 -37.844 1 61.12 37 ALA B O 1
ATOM 4866 N N . ASN B 1 38 ? -1.189 -14.148 -38.969 1 63.09 38 ASN B N 1
ATOM 4867 C CA . ASN B 1 38 ? -1.239 -12.719 -39.25 1 63.09 38 ASN B CA 1
ATOM 4868 C C . ASN B 1 38 ? -1.426 -11.906 -37.969 1 63.09 38 ASN B C 1
ATOM 4870 O O . ASN B 1 38 ? -1.188 -10.695 -37.969 1 63.09 38 ASN B O 1
ATOM 4874 N N . PHE B 1 39 ? -1.73 -12.625 -36.844 1 73 39 PHE B N 1
ATOM 4875 C CA . PHE B 1 39 ? -1.776 -11.867 -35.625 1 73 39 PHE B CA 1
ATOM 4876 C C . PHE B 1 39 ? -1.559 -12.781 -34.406 1 73 39 PHE B C 1
ATOM 4878 O O . PHE B 1 39 ? -2.396 -13.633 -34.125 1 73 39 PHE B O 1
ATOM 4885 N N . LEU B 1 40 ? -0.421 -12.57 -33.781 1 87.31 40 LEU B N 1
ATOM 4886 C CA . LEU B 1 40 ? -0.076 -13.414 -32.656 1 87.31 40 LEU B CA 1
ATOM 4887 C C . LEU B 1 40 ? -0.639 -12.836 -31.359 1 87.31 40 LEU B C 1
ATOM 4889 O O . LEU B 1 40 ? -0.733 -13.539 -30.344 1 87.31 40 LEU B O 1
ATOM 4893 N N . THR B 1 41 ? -1.041 -11.539 -31.422 1 92.25 41 THR B N 1
ATOM 4894 C CA . THR B 1 41 ? -1.527 -10.906 -30.203 1 92.25 41 THR B CA 1
ATOM 4895 C C . THR B 1 41 ? -3.031 -10.664 -30.281 1 92.25 41 THR B C 1
ATOM 4897 O O . THR B 1 41 ? -3.607 -10.656 -31.359 1 92.25 41 THR B O 1
ATOM 4900 N N . ARG B 1 42 ? -3.633 -10.539 -29.172 1 93.69 42 ARG B N 1
ATOM 4901 C CA . ARG B 1 42 ? -5.047 -10.219 -29.031 1 93.69 42 ARG B CA 1
ATOM 4902 C C . ARG B 1 42 ? -5.289 -9.328 -27.812 1 93.69 42 ARG B C 1
ATOM 4904 O O . ARG B 1 42 ? -4.582 -9.438 -26.812 1 93.69 42 ARG B O 1
ATOM 4911 N N . ALA B 1 43 ? -6.344 -8.539 -27.906 1 93.44 43 ALA B N 1
ATOM 4912 C CA . ALA B 1 43 ? -6.738 -7.727 -26.766 1 93.44 43 ALA B CA 1
ATOM 4913 C C . ALA B 1 43 ? -7.301 -8.594 -25.641 1 93.44 43 ALA B C 1
ATOM 4915 O O . ALA B 1 43 ? -7.855 -9.664 -25.891 1 93.44 43 ALA B O 1
ATOM 4916 N N . SER B 1 44 ? -7.129 -8.109 -24.406 1 94.38 44 SER B N 1
ATOM 4917 C CA . SER B 1 44 ? -7.539 -8.844 -23.219 1 94.38 44 SER B CA 1
ATOM 4918 C C . SER B 1 44 ? -8.992 -8.562 -22.859 1 94.38 44 SER B C 1
ATOM 4920 O O . SER B 1 44 ? -9.312 -8.281 -21.703 1 94.38 44 SER B O 1
ATOM 4922 N N . GLU B 1 45 ? -9.891 -8.68 -23.688 1 92.12 45 GLU B N 1
ATOM 4923 C CA . GLU B 1 45 ? -11.297 -8.359 -23.469 1 92.12 45 GLU B CA 1
ATOM 4924 C C . GLU B 1 45 ? -12.062 -9.57 -22.953 1 92.12 45 GLU B C 1
ATOM 4926 O O . GLU B 1 45 ? -12.945 -9.438 -22.109 1 92.12 45 GLU B O 1
ATOM 4931 N N . GLU B 1 46 ? -11.766 -10.711 -23.516 1 95 46 GLU B N 1
ATOM 4932 C CA . GLU B 1 46 ? -12.383 -11.984 -23.172 1 95 46 GLU B CA 1
ATOM 4933 C C . GLU B 1 46 ? -11.352 -13.117 -23.203 1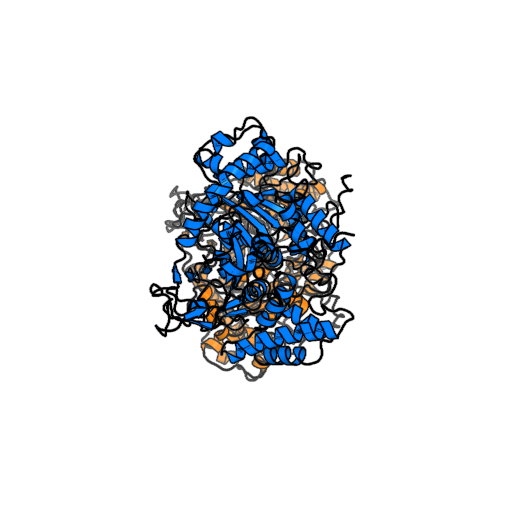 95 46 GLU B C 1
ATOM 4935 O O . GLU B 1 46 ? -10.188 -12.898 -23.531 1 95 46 GLU B O 1
ATOM 4940 N N . LEU B 1 47 ? -11.805 -14.328 -22.766 1 96.81 47 LEU B N 1
ATOM 4941 C CA . LEU B 1 47 ? -10.922 -15.484 -22.906 1 96.81 47 LEU B CA 1
ATOM 4942 C C . LEU B 1 47 ? -10.609 -15.758 -24.359 1 96.81 47 LEU B C 1
ATOM 4944 O O . LEU B 1 47 ? -11.445 -15.523 -25.234 1 96.81 47 LEU B O 1
ATOM 4948 N N . SER B 1 48 ? -9.422 -16.219 -24.578 1 95.5 48 SER B N 1
ATOM 4949 C CA . SER B 1 48 ? -9.141 -16.703 -25.922 1 95.5 48 SER B CA 1
ATOM 4950 C C . SER B 1 48 ? -10.062 -17.859 -26.297 1 95.5 48 SER B C 1
ATOM 4952 O O . SER B 1 48 ? -10.562 -18.578 -25.422 1 95.5 48 SER B O 1
ATOM 4954 N N . THR B 1 49 ? -10.203 -18.062 -27.578 1 95.19 49 THR B N 1
ATOM 4955 C CA . THR B 1 49 ? -11.016 -19.172 -28.062 1 95.19 49 THR B CA 1
ATOM 4956 C C . THR B 1 49 ? -10.461 -20.5 -27.562 1 95.19 49 THR B C 1
ATOM 4958 O O . THR B 1 49 ? -11.227 -21.406 -27.203 1 95.19 49 THR B O 1
ATOM 4961 N N . ASP B 1 50 ? -9.156 -20.656 -27.516 1 96.19 50 ASP B N 1
ATOM 4962 C CA . ASP B 1 50 ? -8.523 -21.875 -27.062 1 96.19 50 ASP B CA 1
ATOM 4963 C C . ASP B 1 50 ? -8.852 -22.156 -25.594 1 96.19 50 ASP B C 1
ATOM 4965 O O . ASP B 1 50 ? -9.25 -23.266 -25.234 1 96.19 50 ASP B O 1
ATOM 4969 N N . GLU B 1 51 ? -8.664 -21.188 -24.781 1 97.75 51 GLU B N 1
ATOM 4970 C CA . GLU B 1 51 ? -8.953 -21.359 -23.359 1 97.75 51 GLU B CA 1
ATOM 4971 C C . GLU B 1 51 ? -10.445 -21.609 -23.125 1 97.75 51 GLU B C 1
ATOM 4973 O O . GLU B 1 51 ? -10.82 -22.469 -22.328 1 97.75 51 GLU B O 1
ATOM 4978 N N . ALA B 1 52 ? -11.289 -20.812 -23.781 1 98 52 ALA B N 1
ATOM 4979 C CA . ALA B 1 52 ? -12.734 -20.969 -23.625 1 98 52 ALA B CA 1
ATOM 4980 C C . ALA B 1 52 ? -13.18 -22.375 -24.016 1 98 52 ALA B C 1
ATOM 4982 O O . ALA B 1 52 ? -13.961 -23 -23.281 1 98 52 ALA B O 1
ATOM 4983 N N . ASN B 1 53 ? -12.672 -22.812 -25.125 1 97.94 53 ASN B N 1
ATOM 4984 C CA . ASN B 1 53 ? -13.016 -24.156 -25.578 1 97.94 53 ASN B CA 1
ATOM 4985 C C . ASN B 1 53 ? -12.484 -25.219 -24.609 1 97.94 53 ASN B C 1
ATOM 4987 O O . ASN B 1 53 ? -13.164 -26.203 -24.312 1 97.94 53 ASN B O 1
ATOM 4991 N N . TRP B 1 54 ? -11.32 -25.062 -24.219 1 98.56 54 TRP B N 1
ATOM 4992 C CA . TRP B 1 54 ? -10.727 -26.016 -23.281 1 98.56 54 TRP B CA 1
ATOM 4993 C C . TRP B 1 54 ? -11.531 -26.078 -22 1 98.56 54 TRP B C 1
ATOM 4995 O O . TRP B 1 54 ? -11.766 -27.172 -21.453 1 98.56 54 TRP B O 1
ATOM 5005 N N . VAL B 1 55 ? -11.93 -24.969 -21.453 1 98.69 55 VAL B N 1
ATOM 5006 C CA . VAL B 1 55 ? -12.688 -24.891 -20.203 1 98.69 55 VAL B CA 1
ATOM 5007 C C . VAL B 1 55 ? -14.023 -25.609 -20.359 1 98.69 55 VAL B C 1
ATOM 5009 O O . VAL B 1 55 ? -14.484 -26.281 -19.438 1 98.69 55 VAL B O 1
ATOM 5012 N N . LYS B 1 56 ? -14.641 -25.469 -21.531 1 97.94 56 LYS B N 1
ATOM 5013 C CA . LYS B 1 56 ? -15.859 -26.219 -21.781 1 97.94 56 LYS B CA 1
ATOM 5014 C C . LYS B 1 56 ? -15.617 -27.719 -21.656 1 97.94 56 LYS B C 1
ATOM 5016 O O . LYS B 1 56 ? -16.422 -28.438 -21.047 1 97.94 56 LYS B O 1
ATOM 5021 N N . GLY B 1 57 ? -14.5 -28.203 -22.25 1 98.5 57 GLY B N 1
ATOM 5022 C CA . GLY B 1 57 ? -14.133 -29.594 -22.094 1 98.5 57 GLY B CA 1
ATOM 5023 C C . GLY B 1 57 ? -13.812 -29.969 -20.656 1 98.5 57 GLY B C 1
ATOM 5024 O O . GLY B 1 57 ? -14.141 -31.062 -20.203 1 98.5 57 GLY B O 1
ATOM 5025 N N . ARG B 1 58 ? -13.164 -29.125 -19.969 1 98.81 58 ARG B N 1
ATOM 5026 C CA . ARG B 1 58 ? -12.836 -29.328 -18.562 1 98.81 58 ARG B CA 1
ATOM 5027 C C . ARG B 1 58 ? -14.094 -29.531 -17.734 1 98.81 58 ARG B C 1
ATOM 5029 O O . ARG B 1 58 ? -14.109 -30.344 -16.812 1 98.81 58 ARG B O 1
ATOM 5036 N N . HIS B 1 59 ? -15.18 -28.875 -18.031 1 98.62 59 HIS B N 1
ATOM 5037 C CA . HIS B 1 59 ? -16.422 -28.953 -17.266 1 98.62 59 HIS B CA 1
ATOM 5038 C C . HIS B 1 59 ? -17.062 -30.328 -17.422 1 98.62 59 HIS B C 1
ATOM 5040 O O . HIS B 1 59 ? -17.75 -30.797 -16.5 1 98.62 59 HIS B O 1
ATOM 5046 N N . ASP B 1 60 ? -16.75 -31 -18.516 1 98.19 60 ASP B N 1
ATOM 5047 C CA . ASP B 1 60 ? -17.219 -32.375 -18.656 1 98.19 60 ASP B CA 1
ATOM 5048 C C . ASP B 1 60 ? -16.609 -33.281 -17.609 1 98.19 60 ASP B C 1
ATOM 5050 O O . ASP B 1 60 ? -17.203 -34.281 -17.219 1 98.19 60 ASP B O 1
ATOM 5054 N N . VAL B 1 61 ? -15.461 -32.906 -17.172 1 98.62 61 VAL B N 1
ATOM 5055 C CA . VAL B 1 61 ? -14.766 -33.688 -16.156 1 98.62 61 VAL B CA 1
ATOM 5056 C C . VAL B 1 61 ? -15.117 -33.156 -14.766 1 98.62 61 VAL B C 1
ATOM 5058 O O . VAL B 1 61 ? -15.414 -33.938 -13.859 1 98.62 61 VAL B O 1
ATOM 5061 N N . THR B 1 62 ? -15.172 -31.844 -14.562 1 98.81 62 THR B N 1
ATOM 5062 C CA . THR B 1 62 ? -15.312 -31.25 -13.234 1 98.81 62 THR B CA 1
ATOM 5063 C C . THR B 1 62 ? -16.734 -31.406 -12.727 1 98.81 62 THR B C 1
ATOM 5065 O O . THR B 1 62 ? -16.969 -31.531 -11.516 1 98.81 62 THR B O 1
ATOM 5068 N N . ASN B 1 63 ? -17.703 -31.375 -13.602 1 98.5 63 ASN B N 1
ATOM 5069 C CA . ASN B 1 63 ? -19.094 -31.438 -13.156 1 98.5 63 ASN B CA 1
ATOM 5070 C C . ASN B 1 63 ? -19.359 -32.719 -12.367 1 98.5 63 ASN B C 1
ATOM 5072 O O . ASN B 1 63 ? -19.766 -32.656 -11.203 1 98.5 63 ASN B O 1
ATOM 5076 N N . PRO B 1 64 ? -19.094 -33.906 -12.938 1 98.44 64 PRO B N 1
ATOM 5077 C CA . PRO B 1 64 ? -19.344 -35.094 -12.133 1 98.44 64 PRO B CA 1
ATOM 5078 C C . PRO B 1 64 ? -18.406 -35.219 -10.938 1 98.44 64 PRO B C 1
ATOM 5080 O O . PRO B 1 64 ? -18.797 -35.719 -9.883 1 98.44 64 PRO B O 1
ATOM 5083 N N . LYS B 1 65 ? -17.172 -34.781 -11.062 1 98.69 65 LYS B N 1
ATOM 5084 C CA . LYS B 1 65 ? -16.219 -34.844 -9.953 1 98.69 65 LYS B CA 1
ATOM 5085 C C . LYS B 1 65 ? -16.672 -33.938 -8.797 1 98.69 65 LYS B C 1
ATOM 5087 O O . LYS B 1 65 ? -16.484 -34.281 -7.629 1 98.69 65 LYS B O 1
ATOM 5092 N N . LEU B 1 66 ? -17.266 -32.812 -9.102 1 98.88 66 LEU B N 1
ATOM 5093 C CA . LEU B 1 66 ? -17.75 -31.922 -8.062 1 98.88 66 LEU B CA 1
ATOM 5094 C C . LEU B 1 66 ? -18.953 -32.531 -7.34 1 98.88 66 LEU B C 1
ATOM 5096 O O . LEU B 1 66 ? -19.094 -32.375 -6.125 1 98.88 66 LEU B O 1
ATOM 5100 N N . ILE B 1 67 ? -19.828 -33.156 -8.086 1 98.69 67 ILE B N 1
ATOM 5101 C CA . ILE B 1 67 ? -20.969 -33.844 -7.48 1 98.69 67 ILE B CA 1
ATOM 5102 C C . ILE B 1 67 ? -20.453 -34.906 -6.512 1 98.69 67 ILE B C 1
ATOM 5104 O O . ILE B 1 67 ? -20.906 -35 -5.367 1 98.69 67 ILE B O 1
ATOM 5108 N N . GLU B 1 68 ? -19.5 -35.719 -6.984 1 98.31 68 GLU B N 1
ATOM 5109 C CA . GLU B 1 68 ? -18.906 -36.75 -6.141 1 98.31 68 GLU B CA 1
ATOM 5110 C C . GLU B 1 68 ? -18.297 -36.156 -4.875 1 98.31 68 GLU B C 1
ATOM 5112 O O . GLU B 1 68 ? -18.516 -36.688 -3.775 1 98.31 68 GLU B O 1
ATOM 5117 N N . PHE B 1 69 ? -17.578 -35.188 -5 1 98.56 69 PHE B N 1
ATOM 5118 C CA . PHE B 1 69 ? -16.922 -34.5 -3.885 1 98.56 69 PHE B CA 1
ATOM 5119 C C . PHE B 1 69 ? -17.953 -34 -2.883 1 98.56 69 PHE B C 1
ATOM 5121 O O . PHE B 1 69 ? -17.844 -34.25 -1.685 1 98.56 69 PHE B O 1
ATOM 5128 N N . LEU B 1 70 ? -18.953 -33.219 -3.406 1 98.69 70 LEU B N 1
ATOM 5129 C CA . LEU B 1 70 ? -19.953 -32.594 -2.539 1 98.69 70 LEU B CA 1
ATOM 5130 C C . LEU B 1 70 ? -20.781 -33.656 -1.811 1 98.69 70 LEU B C 1
ATOM 5132 O O . LEU B 1 70 ? -21.188 -33.438 -0.668 1 98.69 70 LEU B O 1
ATOM 5136 N N . LYS B 1 71 ? -20.984 -34.781 -2.412 1 97.56 71 LYS B N 1
ATOM 5137 C CA . LYS B 1 71 ? -21.703 -35.875 -1.757 1 97.56 71 LYS B CA 1
ATOM 5138 C C . LYS B 1 71 ? -20.922 -36.406 -0.554 1 97.56 71 LYS B C 1
ATOM 5140 O O . LYS B 1 71 ? -21.531 -36.844 0.424 1 97.56 71 LYS B O 1
ATOM 5145 N N . ARG B 1 72 ? -19.672 -36.219 -0.579 1 97.25 72 ARG B N 1
ATOM 5146 C CA . ARG B 1 72 ? -18.828 -36.75 0.494 1 97.25 72 ARG B CA 1
ATOM 5147 C C . ARG B 1 72 ? -18.641 -35.719 1.596 1 97.25 72 ARG B C 1
ATOM 5149 O O . ARG B 1 72 ? -18.172 -36.031 2.689 1 97.25 72 ARG B O 1
ATOM 5156 N N . MET B 1 73 ? -19.031 -34.5 1.423 1 97.5 73 MET B N 1
ATOM 5157 C CA . MET B 1 73 ? -18.75 -33.406 2.344 1 97.5 73 MET B CA 1
ATOM 5158 C C . MET B 1 73 ? -19.828 -33.281 3.404 1 97.5 73 MET B C 1
ATOM 5160 O O . MET B 1 73 ? -19.812 -32.375 4.223 1 97.5 73 MET B O 1
ATOM 5164 N N . ASN B 1 74 ? -20.844 -34.156 3.445 1 95.38 74 ASN B N 1
ATOM 5165 C CA . ASN B 1 74 ? -21.859 -34.25 4.488 1 95.38 74 ASN B CA 1
ATOM 5166 C C . ASN B 1 74 ? -22.672 -32.969 4.574 1 95.38 74 ASN B C 1
ATOM 5168 O O . ASN B 1 74 ? -22.859 -32.406 5.664 1 95.38 74 ASN B O 1
ATOM 5172 N N . LEU B 1 75 ? -23.094 -32.438 3.426 1 97.38 75 LEU B N 1
ATOM 5173 C CA . LEU B 1 75 ? -24 -31.312 3.402 1 97.38 75 LEU B CA 1
ATOM 5174 C C . LEU B 1 75 ? -25.422 -31.734 3.771 1 97.38 75 LEU B C 1
ATOM 5176 O O . LEU B 1 75 ? -25.922 -32.719 3.256 1 97.38 75 LEU B O 1
ATOM 5180 N N . GLU B 1 76 ? -25.938 -30.984 4.723 1 96.75 76 GLU B N 1
ATOM 5181 C CA . GLU B 1 76 ? -27.312 -31.266 5.141 1 96.75 76 GLU B CA 1
ATOM 5182 C C . GLU B 1 76 ? -28.312 -30.516 4.262 1 96.75 76 GLU B C 1
ATOM 5184 O O . GLU B 1 76 ? -28.078 -29.375 3.877 1 96.75 76 GLU B O 1
ATOM 5189 N N . ASP B 1 77 ? -29.438 -31.203 3.939 1 96.56 77 ASP B N 1
ATOM 5190 C CA . ASP B 1 77 ? -30.547 -30.609 3.197 1 96.56 77 ASP B CA 1
ATOM 5191 C C . ASP B 1 77 ? -30.062 -30.047 1.859 1 96.56 77 ASP B C 1
ATOM 5193 O O . ASP B 1 77 ? -30.453 -28.938 1.477 1 96.56 77 ASP B O 1
ATOM 5197 N N . PHE B 1 78 ? -29.188 -30.766 1.253 1 97.19 78 PHE B N 1
ATOM 5198 C CA . PHE B 1 78 ? -28.625 -30.328 -0.013 1 97.19 78 PHE B CA 1
ATOM 5199 C C . PHE B 1 78 ? -28.422 -31.516 -0.959 1 97.19 78 PHE B C 1
ATOM 5201 O O . PHE B 1 78 ? -27.859 -32.531 -0.575 1 97.19 78 PHE B O 1
ATOM 5208 N N . ASP B 1 79 ? -28.891 -31.328 -2.166 1 97.31 79 ASP B N 1
ATOM 5209 C CA . ASP B 1 79 ? -28.734 -32.312 -3.219 1 97.31 79 ASP B CA 1
ATOM 5210 C C . ASP B 1 79 ? -27.797 -31.828 -4.316 1 97.31 79 ASP B C 1
ATOM 5212 O O . ASP B 1 79 ? -28.219 -31.109 -5.219 1 97.31 79 ASP B O 1
ATOM 5216 N N . ALA B 1 80 ? -26.594 -32.344 -4.34 1 97.69 80 ALA B N 1
ATOM 5217 C CA . ALA B 1 80 ? -25.531 -31.891 -5.238 1 97.69 80 ALA B CA 1
ATOM 5218 C C . ALA B 1 80 ? -25.891 -32.188 -6.695 1 97.69 80 ALA B C 1
ATOM 5220 O O . ALA B 1 80 ? -25.625 -31.359 -7.578 1 97.69 80 ALA B O 1
ATOM 5221 N N . GLU B 1 81 ? -26.453 -33.312 -6.98 1 97.56 81 GLU B N 1
ATOM 5222 C CA . GLU B 1 81 ? -26.797 -33.688 -8.344 1 97.56 81 GLU B CA 1
ATOM 5223 C C . GLU B 1 81 ? -27.828 -32.75 -8.945 1 97.56 81 GLU B C 1
ATOM 5225 O O . GLU B 1 81 ? -27.688 -32.312 -10.086 1 97.56 81 GLU B O 1
ATOM 5230 N N . SER B 1 82 ? -28.844 -32.531 -8.188 1 97.12 82 SER B N 1
ATOM 5231 C CA . SER B 1 82 ? -29.891 -31.625 -8.656 1 97.12 82 SER B CA 1
ATOM 5232 C C . SER B 1 82 ? -29.359 -30.188 -8.797 1 97.12 82 SER B C 1
ATOM 5234 O O . SER B 1 82 ? -29.734 -29.469 -9.727 1 97.12 82 SER B O 1
ATOM 5236 N N . PHE B 1 83 ? -28.625 -29.797 -7.828 1 97.19 83 PHE B N 1
ATOM 5237 C CA . PHE B 1 83 ? -28.109 -28.422 -7.809 1 97.19 83 PHE B CA 1
ATOM 5238 C C . PHE B 1 83 ? -27.188 -28.172 -9 1 97.19 83 PHE B C 1
ATOM 5240 O O . PHE B 1 83 ? -27.188 -27.078 -9.578 1 97.19 83 PHE B O 1
ATOM 5247 N N . LEU B 1 84 ? -26.422 -29.172 -9.438 1 97.56 84 LEU B N 1
ATOM 5248 C CA . LEU B 1 84 ? -25.406 -28.969 -10.469 1 97.56 84 LEU B CA 1
ATOM 5249 C C . LEU B 1 84 ? -25.875 -29.547 -11.805 1 97.56 84 LEU B C 1
ATOM 5251 O O . LEU B 1 84 ? -25.078 -29.688 -12.734 1 97.56 84 LEU B O 1
ATOM 5255 N N . ALA B 1 85 ? -27.047 -29.797 -11.969 1 95 85 ALA B N 1
ATOM 5256 C CA . ALA B 1 85 ? -27.594 -30.469 -13.148 1 95 85 ALA B CA 1
ATOM 5257 C C . ALA B 1 85 ? -27.406 -29.609 -14.398 1 95 85 ALA B C 1
ATOM 5259 O O . ALA B 1 85 ? -27.156 -30.141 -15.492 1 95 85 ALA B O 1
ATOM 5260 N N . ASP B 1 86 ? -27.469 -28.297 -14.266 1 93.62 86 ASP B N 1
ATOM 5261 C CA . ASP B 1 86 ? -27.438 -27.453 -15.453 1 93.62 86 ASP B CA 1
ATOM 5262 C C . ASP B 1 86 ? -26.453 -26.297 -15.289 1 93.62 86 ASP B C 1
ATOM 5264 O O . ASP B 1 86 ? -26.625 -25.25 -15.898 1 93.62 86 ASP B O 1
ATOM 5268 N N . THR B 1 87 ? -25.547 -26.531 -14.414 1 96.44 87 THR B N 1
ATOM 5269 C CA . THR B 1 87 ? -24.609 -25.453 -14.172 1 96.44 87 THR B CA 1
ATOM 5270 C C . THR B 1 87 ? -23.203 -26 -13.898 1 96.44 87 THR B C 1
ATOM 5272 O O . THR B 1 87 ? -23.062 -27.094 -13.344 1 96.44 87 THR B O 1
ATOM 5275 N N . SER B 1 88 ? -22.188 -25.281 -14.438 1 98.38 88 SER B N 1
ATOM 5276 C CA . SER B 1 88 ? -20.797 -25.547 -14.109 1 98.38 88 SER B CA 1
ATOM 5277 C C . SER B 1 88 ? -20.219 -24.469 -13.195 1 98.38 88 SER B C 1
ATOM 5279 O O . SER B 1 88 ? -20.562 -23.297 -13.336 1 98.38 88 SER B O 1
ATOM 5281 N N . LEU B 1 89 ? -19.484 -24.859 -12.219 1 98.75 89 LEU B N 1
ATOM 5282 C CA . LEU B 1 89 ? -18.812 -23.922 -11.336 1 98.75 89 LEU B CA 1
ATOM 5283 C C . LEU B 1 89 ? -17.312 -23.859 -11.648 1 98.75 89 LEU B C 1
ATOM 5285 O O . LEU B 1 89 ? -16.688 -24.875 -11.953 1 98.75 89 LEU B O 1
ATOM 5289 N N . ASN B 1 90 ? -16.766 -22.672 -11.648 1 98.88 90 ASN B N 1
ATOM 5290 C CA . ASN B 1 90 ? -15.328 -22.469 -11.781 1 98.88 90 ASN B CA 1
ATOM 5291 C C . ASN B 1 90 ? -14.648 -22.359 -10.422 1 98.88 90 ASN B C 1
ATOM 5293 O O . ASN B 1 90 ? -14.953 -21.469 -9.641 1 98.88 90 ASN B O 1
ATOM 5297 N N . VAL B 1 91 ? -13.773 -23.281 -10.188 1 98.94 91 VAL B N 1
ATOM 5298 C CA . VAL B 1 91 ? -13.023 -23.328 -8.938 1 98.94 91 VAL B CA 1
ATOM 5299 C C . VAL B 1 91 ? -11.547 -23.062 -9.219 1 98.94 91 VAL B C 1
ATOM 5301 O O . VAL B 1 91 ? -10.961 -23.656 -10.133 1 98.94 91 VAL B O 1
ATOM 5304 N N . GLY B 1 92 ? -10.945 -22.094 -8.461 1 98.94 92 GLY B N 1
ATOM 5305 C CA . GLY B 1 92 ? -9.531 -21.781 -8.594 1 98.94 92 GLY B CA 1
ATOM 5306 C C . GLY B 1 92 ? -8.719 -22.172 -7.375 1 98.94 92 GLY B C 1
ATOM 5307 O O . GLY B 1 92 ? -9.18 -22.031 -6.242 1 98.94 92 GLY B O 1
ATOM 5308 N N . LEU B 1 93 ? -7.535 -22.719 -7.598 1 98.94 93 LEU B N 1
ATOM 5309 C CA . LEU B 1 93 ? -6.535 -22.984 -6.57 1 98.94 93 LEU B CA 1
ATOM 5310 C C . LEU B 1 93 ? -5.309 -22.094 -6.758 1 98.94 93 LEU B C 1
ATOM 5312 O O . LEU B 1 93 ? -4.754 -22.031 -7.855 1 98.94 93 LEU B O 1
ATOM 5316 N N . ALA B 1 94 ? -4.918 -21.391 -5.727 1 98.94 94 ALA B N 1
ATOM 5317 C CA . ALA B 1 94 ? -3.797 -20.453 -5.824 1 98.94 94 ALA B CA 1
ATOM 5318 C C . ALA B 1 94 ? -2.746 -20.75 -4.758 1 98.94 94 ALA B C 1
ATOM 5320 O O . ALA B 1 94 ? -3.07 -20.844 -3.57 1 98.94 94 ALA B O 1
ATOM 5321 N N . PHE B 1 95 ? -1.473 -20.875 -5.168 1 98.94 95 PHE B N 1
ATOM 5322 C CA . PHE B 1 95 ? -0.377 -21.203 -4.262 1 98.94 95 PHE B CA 1
ATOM 5323 C C . PHE B 1 95 ? 0.677 -20.094 -4.266 1 98.94 95 PHE B C 1
ATOM 5325 O O . PHE B 1 95 ? 1.227 -19.766 -5.312 1 98.94 95 PHE B O 1
ATOM 5332 N N . SER B 1 96 ? 1.017 -19.625 -3.129 1 98.81 96 SER B N 1
ATOM 5333 C CA . SER B 1 96 ? 1.865 -18.453 -2.971 1 98.81 96 SER B CA 1
ATOM 5334 C C . SER B 1 96 ? 3.322 -18.766 -3.287 1 98.81 96 SER B C 1
ATOM 5336 O O . SER B 1 96 ? 3.689 -19.938 -3.42 1 98.81 96 SER B O 1
ATOM 5338 N N . GLY B 1 97 ? 4.113 -17.688 -3.414 1 97.69 97 GLY B N 1
ATOM 5339 C CA . GLY B 1 97 ? 5.562 -17.797 -3.434 1 97.69 97 GLY B CA 1
ATOM 5340 C C . GLY B 1 97 ? 6.168 -17.938 -2.051 1 97.69 97 GLY B C 1
ATOM 5341 O O . GLY B 1 97 ? 5.48 -17.766 -1.044 1 97.69 97 GLY B O 1
ATOM 5342 N N . GLY B 1 98 ? 7.434 -18.234 -2.064 1 95.44 98 GLY B N 1
ATOM 5343 C CA . GLY B 1 98 ? 8.156 -18.438 -0.818 1 95.44 98 GLY B CA 1
ATOM 5344 C C . GLY B 1 98 ? 9.195 -19.531 -0.903 1 95.44 98 GLY B C 1
ATOM 5345 O O . GLY B 1 98 ? 9.461 -20.219 0.084 1 95.44 98 GLY B O 1
ATOM 5346 N N . GLY B 1 99 ? 9.734 -19.766 -2.102 1 93.81 99 GLY B N 1
ATOM 5347 C CA . GLY B 1 99 ? 10.773 -20.766 -2.279 1 93.81 99 GLY B CA 1
ATOM 5348 C C . GLY B 1 99 ? 10.305 -22.172 -1.961 1 93.81 99 GLY B C 1
ATOM 5349 O O . GLY B 1 99 ? 9.164 -22.531 -2.254 1 93.81 99 GLY B O 1
ATOM 5350 N N . TYR B 1 100 ? 11.266 -22.906 -1.424 1 96.25 100 TYR B N 1
ATOM 5351 C CA . TYR B 1 100 ? 10.953 -24.297 -1.101 1 96.25 100 TYR B CA 1
ATOM 5352 C C . TYR B 1 100 ? 9.898 -24.375 0 1 96.25 100 TYR B C 1
ATOM 5354 O O . TYR B 1 100 ? 9.078 -25.297 0.019 1 96.25 100 TYR B O 1
ATOM 5362 N N . ARG B 1 101 ? 9.914 -23.391 0.877 1 97.75 101 ARG B N 1
ATOM 5363 C CA . ARG B 1 101 ? 8.891 -23.391 1.919 1 97.75 101 ARG B CA 1
ATOM 5364 C C . ARG B 1 101 ? 7.492 -23.406 1.312 1 97.75 101 ARG B C 1
ATOM 5366 O O . ARG B 1 101 ? 6.668 -24.25 1.675 1 97.75 101 ARG B O 1
ATOM 5373 N N . ALA B 1 102 ? 7.297 -22.5 0.405 1 98.56 102 ALA B N 1
ATOM 5374 C CA . ALA B 1 102 ? 5.988 -22.406 -0.233 1 98.56 102 ALA B CA 1
ATOM 5375 C C . ALA B 1 102 ? 5.688 -23.641 -1.076 1 98.56 102 ALA B C 1
ATOM 5377 O O . ALA B 1 102 ? 4.551 -24.109 -1.106 1 98.56 102 ALA B O 1
ATOM 5378 N N . MET B 1 103 ? 6.668 -24.109 -1.736 1 98.62 103 MET B N 1
ATOM 5379 C CA . MET B 1 103 ? 6.5 -25.312 -2.561 1 98.62 103 MET B CA 1
ATOM 5380 C C . MET B 1 103 ? 6.074 -26.5 -1.712 1 98.62 103 MET B C 1
ATOM 5382 O O . MET B 1 103 ? 5.102 -27.188 -2.039 1 98.62 103 MET B O 1
ATOM 5386 N N . LEU B 1 104 ? 6.766 -26.734 -0.621 1 98.81 104 LEU B N 1
ATOM 5387 C CA . LEU B 1 104 ? 6.535 -27.922 0.194 1 98.81 104 LEU B CA 1
ATOM 5388 C C . LEU B 1 104 ? 5.23 -27.812 0.973 1 98.81 104 LEU B C 1
ATOM 5390 O O . LEU B 1 104 ? 4.457 -28.766 1.053 1 98.81 104 LEU B O 1
ATOM 5394 N N . CYS B 1 105 ? 4.973 -26.625 1.575 1 98.88 105 CYS B N 1
ATOM 5395 C CA . CYS B 1 105 ? 3.682 -26.406 2.217 1 98.88 105 CYS B CA 1
ATOM 5396 C C . CYS B 1 105 ? 2.543 -26.562 1.216 1 98.88 105 CYS B C 1
ATOM 5398 O O . CYS B 1 105 ? 1.56 -27.25 1.493 1 98.88 105 CYS B O 1
ATOM 5400 N N . GLY B 1 106 ? 2.727 -25.969 0.073 1 98.94 106 GLY B N 1
ATOM 5401 C CA . GLY B 1 106 ? 1.739 -26.094 -0.988 1 98.94 106 GLY B CA 1
ATOM 5402 C C . GLY B 1 106 ? 1.539 -27.531 -1.44 1 98.94 106 GLY B C 1
ATOM 5403 O O . GLY B 1 106 ? 0.418 -27.938 -1.755 1 98.94 106 GLY B O 1
ATOM 5404 N N . ALA B 1 107 ? 2.625 -28.219 -1.503 1 98.94 107 ALA B N 1
ATOM 5405 C CA . ALA B 1 107 ? 2.537 -29.625 -1.896 1 98.94 107 ALA B CA 1
ATOM 5406 C C . ALA B 1 107 ? 1.626 -30.406 -0.95 1 98.94 107 ALA B C 1
ATOM 5408 O O . ALA B 1 107 ? 0.826 -31.234 -1.39 1 98.94 107 ALA B O 1
ATOM 5409 N N . GLY B 1 108 ? 1.799 -30.172 0.336 1 98.88 108 GLY B N 1
ATOM 5410 C CA . GLY B 1 108 ? 0.904 -30.797 1.292 1 98.88 108 GLY B CA 1
ATOM 5411 C C . GLY B 1 108 ? -0.547 -30.406 1.105 1 98.88 108 GLY B C 1
ATOM 5412 O O . GLY B 1 108 ? -1.442 -31.25 1.154 1 98.88 108 GLY B O 1
ATOM 5413 N N . GLN B 1 109 ? -0.736 -29.156 0.922 1 98.94 109 GLN B N 1
ATOM 5414 C CA . GLN B 1 109 ? -2.086 -28.641 0.724 1 98.94 109 GLN B CA 1
ATOM 5415 C C . GLN B 1 109 ? -2.711 -29.203 -0.549 1 98.94 109 GLN B C 1
ATOM 5417 O O . GLN B 1 109 ? -3.869 -29.625 -0.544 1 98.94 109 GLN B O 1
ATOM 5422 N N . LEU B 1 110 ? -1.952 -29.234 -1.636 1 98.94 110 LEU B N 1
ATOM 5423 C CA . LEU B 1 110 ? -2.445 -29.797 -2.889 1 98.94 110 LEU B CA 1
ATOM 5424 C C . LEU B 1 110 ? -2.723 -31.281 -2.744 1 98.94 110 LEU B C 1
ATOM 5426 O O . LEU B 1 110 ? -3.705 -31.797 -3.287 1 98.94 110 LEU B O 1
ATOM 5430 N N . ALA B 1 111 ? -1.854 -32 -2.045 1 98.88 111 ALA B N 1
ATOM 5431 C CA . ALA B 1 111 ? -2.059 -33.438 -1.809 1 98.88 111 ALA B CA 1
ATOM 5432 C C . ALA B 1 111 ? -3.385 -33.688 -1.097 1 98.88 111 ALA B C 1
ATOM 5434 O O . ALA B 1 111 ? -4.086 -34.656 -1.403 1 98.88 111 ALA B O 1
ATOM 5435 N N . ALA B 1 112 ? -3.711 -32.844 -0.191 1 98.88 112 ALA B N 1
ATOM 5436 C CA . ALA B 1 112 ? -4.953 -32.969 0.567 1 98.88 112 ALA B CA 1
ATOM 5437 C C . ALA B 1 112 ? -6.168 -32.844 -0.346 1 98.88 112 ALA B C 1
ATOM 5439 O O . ALA B 1 112 ? -7.242 -33.375 -0.033 1 98.88 112 ALA B O 1
ATOM 5440 N N . LEU B 1 113 ? -6.039 -32.188 -1.458 1 98.94 113 LEU B N 1
ATOM 5441 C CA . LEU B 1 113 ? -7.148 -31.922 -2.365 1 98.94 113 LEU B CA 1
ATOM 5442 C C . LEU B 1 113 ? -7.207 -32.969 -3.471 1 98.94 113 LEU B C 1
ATOM 5444 O O . LEU B 1 113 ? -8.188 -33.062 -4.215 1 98.94 113 LEU B O 1
ATOM 5448 N N . ASP B 1 114 ? -6.223 -33.844 -3.621 1 98.88 114 ASP B N 1
ATOM 5449 C CA . ASP B 1 114 ? -6.027 -34.781 -4.719 1 98.88 114 ASP B CA 1
ATOM 5450 C C . ASP B 1 114 ? -6.574 -36.156 -4.367 1 98.88 114 ASP B C 1
ATOM 5452 O O . ASP B 1 114 ? -6.082 -36.812 -3.438 1 98.88 114 ASP B O 1
ATOM 5456 N N . GLU B 1 115 ? -7.477 -36.625 -5.129 1 98.62 115 GLU B N 1
ATOM 5457 C CA . GLU B 1 115 ? -8.102 -37.906 -4.816 1 98.62 115 GLU B CA 1
ATOM 5458 C C . GLU B 1 115 ? -7.148 -39.062 -5.074 1 98.62 115 GLU B C 1
ATOM 5460 O O . GLU B 1 115 ? -7.379 -40.156 -4.598 1 98.62 115 GLU B O 1
ATOM 5465 N N . ARG B 1 116 ? -6.078 -38.812 -5.734 1 97.88 116 ARG B N 1
ATOM 5466 C CA . ARG B 1 116 ? -5.113 -39.875 -6.066 1 97.88 116 ARG B CA 1
ATOM 5467 C C . ARG B 1 116 ? -4.191 -40.156 -4.887 1 97.88 116 ARG B C 1
ATOM 5469 O O . ARG B 1 116 ? -3.477 -41.156 -4.883 1 97.88 116 ARG B O 1
ATOM 5476 N N . ILE B 1 117 ? -4.211 -39.281 -3.91 1 98.69 117 ILE B N 1
ATOM 5477 C CA . ILE B 1 117 ? -3.373 -39.469 -2.729 1 98.69 117 ILE B CA 1
ATOM 5478 C C . ILE B 1 117 ? -4.008 -40.469 -1.793 1 98.69 117 ILE B C 1
ATOM 5480 O O . ILE B 1 117 ? -5.219 -40.469 -1.579 1 98.69 117 ILE B O 1
ATOM 5484 N N . THR B 1 118 ? -3.15 -41.281 -1.178 1 97.31 118 THR B N 1
ATOM 5485 C CA . THR B 1 118 ? -3.621 -42.344 -0.293 1 97.31 118 THR B CA 1
ATOM 5486 C C . THR B 1 118 ? -4.492 -41.781 0.821 1 97.31 118 THR B C 1
ATOM 5488 O O . THR B 1 118 ? -4.094 -40.812 1.504 1 97.31 118 THR B O 1
ATOM 5491 N N . ASP B 1 119 ? -5.707 -42.25 0.965 1 95.69 119 ASP B N 1
ATOM 5492 C CA . ASP B 1 119 ? -6.641 -42.031 2.062 1 95.69 119 ASP B CA 1
ATOM 5493 C C . ASP B 1 119 ? -7.242 -40.625 1.967 1 95.69 119 ASP B C 1
ATOM 5495 O O . ASP B 1 119 ? -7.973 -40.188 2.861 1 95.69 119 ASP B O 1
ATOM 5499 N N . SER B 1 120 ? -7.012 -39.938 0.864 1 98.12 120 SER B N 1
ATOM 5500 C CA . SER B 1 120 ? -7.426 -38.531 0.774 1 98.12 120 SER B CA 1
ATOM 5501 C C . SER B 1 120 ? -8.938 -38.406 0.6 1 98.12 120 SER B C 1
ATOM 5503 O O . SER B 1 120 ? -9.5 -37.344 0.763 1 98.12 120 SER B O 1
ATOM 5505 N N . THR B 1 121 ? -9.641 -39.5 0.316 1 98.06 121 THR B N 1
ATOM 5506 C CA . THR B 1 121 ? -11.086 -39.469 0.108 1 98.06 121 THR B CA 1
ATOM 5507 C C . THR B 1 121 ? -11.828 -40.031 1.308 1 98.06 121 THR B C 1
ATOM 5509 O O . THR B 1 121 ? -13.031 -40.281 1.247 1 98.06 121 THR B O 1
ATOM 5512 N N . LYS B 1 122 ? -11.102 -40.312 2.354 1 96.44 122 LYS B N 1
ATOM 5513 C CA . LYS B 1 122 ? -11.75 -40.75 3.59 1 96.44 122 LYS B CA 1
ATOM 5514 C C . LYS B 1 122 ? -12.492 -39.594 4.254 1 96.44 122 LYS B C 1
ATOM 5516 O O . LYS B 1 122 ? -12.336 -38.438 3.859 1 96.44 122 LYS B O 1
ATOM 5521 N N . ASP B 1 123 ? -13.266 -39.969 5.285 1 93.44 123 ASP B N 1
ATOM 5522 C CA . ASP B 1 123 ? -14.047 -38.969 6 1 93.44 123 ASP B CA 1
ATOM 5523 C C . ASP B 1 123 ? -13.148 -37.906 6.602 1 93.44 123 ASP B C 1
ATOM 5525 O O . ASP B 1 123 ? -12.102 -38.188 7.184 1 93.44 123 ASP B O 1
ATOM 5529 N N . GLY B 1 124 ? -13.562 -36.688 6.336 1 93.62 124 GLY B N 1
ATOM 5530 C CA . GLY B 1 124 ? -12.82 -35.594 6.918 1 93.62 124 GLY B CA 1
ATOM 5531 C C . GLY B 1 124 ? -11.742 -35.031 6 1 93.62 124 GLY B C 1
ATOM 5532 O O . GLY B 1 124 ? -11.117 -34.031 6.309 1 93.62 124 GLY B O 1
ATOM 5533 N N . HIS B 1 125 ? -11.516 -35.75 4.918 1 97.31 125 HIS B N 1
ATOM 5534 C CA . HIS B 1 125 ? -10.5 -35.312 3.957 1 97.31 125 HIS B CA 1
ATOM 5535 C C . HIS B 1 125 ? -11.141 -34.625 2.77 1 97.31 125 HIS B C 1
ATOM 5537 O O . HIS B 1 125 ? -12.367 -34.562 2.648 1 97.31 125 HIS B O 1
ATOM 5543 N N . LEU B 1 126 ? -10.289 -34 1.923 1 98.69 126 LEU B N 1
ATOM 5544 C CA . LEU B 1 126 ? -10.82 -33.125 0.885 1 98.69 126 LEU B CA 1
ATOM 5545 C C . LEU B 1 126 ? -10.438 -33.625 -0.501 1 98.69 126 LEU B C 1
ATOM 5547 O O . LEU B 1 126 ? -10.586 -32.906 -1.492 1 98.69 126 LEU B O 1
ATOM 5551 N N . GLY B 1 127 ? -9.93 -34.875 -0.605 1 98.69 127 GLY B N 1
ATOM 5552 C CA . GLY B 1 127 ? -9.586 -35.406 -1.911 1 98.69 127 GLY B CA 1
ATOM 5553 C C . GLY B 1 127 ? -10.727 -35.344 -2.91 1 98.69 127 GLY B C 1
ATOM 5554 O O . GLY B 1 127 ? -11.883 -35.562 -2.562 1 98.69 127 GLY B O 1
ATOM 5555 N N . GLY B 1 128 ? -10.367 -35 -4.18 1 98.75 128 GLY B N 1
ATOM 5556 C CA . GLY B 1 128 ? -11.359 -34.812 -5.227 1 98.75 128 GLY B CA 1
ATOM 5557 C C . GLY B 1 128 ? -11.555 -33.375 -5.625 1 98.75 128 GLY B C 1
ATOM 5558 O O . GLY B 1 128 ? -12.016 -33.094 -6.73 1 98.75 128 GLY B O 1
ATOM 5559 N N . LEU B 1 129 ? -11.219 -32.469 -4.703 1 98.94 129 LEU B N 1
ATOM 5560 C CA . LEU B 1 129 ? -11.383 -31.062 -5.004 1 98.94 129 LEU B CA 1
ATOM 5561 C C . LEU B 1 129 ? -10.438 -30.625 -6.125 1 98.94 129 LEU B C 1
ATOM 5563 O O . LEU B 1 129 ? -10.797 -29.781 -6.953 1 98.94 129 LEU B O 1
ATOM 5567 N N . LEU B 1 130 ? -9.234 -31.141 -6.148 1 98.94 130 LEU B N 1
ATOM 5568 C CA . LEU B 1 130 ? -8.32 -30.844 -7.242 1 98.94 130 LEU B CA 1
ATOM 5569 C C . LEU B 1 130 ? -8.93 -31.25 -8.586 1 98.94 130 LEU B C 1
ATOM 5571 O O . LEU B 1 130 ? -8.906 -30.469 -9.539 1 98.94 130 LEU B O 1
ATOM 5575 N N . GLN B 1 131 ? -9.523 -32.438 -8.633 1 98.75 131 GLN B N 1
ATOM 5576 C CA . GLN B 1 131 ? -10.133 -32.938 -9.859 1 98.75 131 GLN B CA 1
ATOM 5577 C C . GLN B 1 131 ? -11.359 -32.125 -10.242 1 98.75 131 GLN B C 1
ATOM 5579 O O . GLN B 1 131 ? -11.695 -32.031 -11.43 1 98.75 131 GLN B O 1
ATOM 5584 N N . ALA B 1 132 ? -11.898 -31.5 -9.297 1 98.81 132 ALA B N 1
ATOM 5585 C CA . ALA B 1 132 ? -13.094 -30.688 -9.531 1 98.81 132 ALA B CA 1
ATOM 5586 C C . ALA B 1 132 ? -12.734 -29.234 -9.805 1 98.81 132 ALA B C 1
ATOM 5588 O O . ALA B 1 132 ? -13.625 -28.406 -10.016 1 98.81 132 ALA B O 1
ATOM 5589 N N . SER B 1 133 ? -11.492 -28.859 -9.852 1 98.94 133 SER B N 1
ATOM 5590 C CA . SER B 1 133 ? -11.07 -27.469 -10.008 1 98.94 133 SER B CA 1
ATOM 5591 C C . SER B 1 133 ? -10.812 -27.141 -11.477 1 98.94 133 SER B C 1
ATOM 5593 O O . SER B 1 133 ? -10.438 -28.016 -12.266 1 98.94 133 SER B O 1
ATOM 5595 N N . THR B 1 134 ? -10.992 -25.875 -11.805 1 98.94 134 THR B N 1
ATOM 5596 C CA . THR B 1 134 ? -10.844 -25.391 -13.172 1 98.94 134 THR B CA 1
ATOM 5597 C C . THR B 1 134 ? -9.445 -24.828 -13.406 1 98.94 134 THR B C 1
ATOM 5599 O O . THR B 1 134 ? -8.852 -25.047 -14.469 1 98.94 134 THR B O 1
ATOM 5602 N N . TYR B 1 135 ? -8.969 -24.094 -12.453 1 98.94 135 TYR B N 1
ATOM 5603 C CA . TYR B 1 135 ? -7.691 -23.406 -12.609 1 98.94 135 TYR B CA 1
ATOM 5604 C C . TYR B 1 135 ? -6.742 -23.766 -11.469 1 98.94 135 TYR B C 1
ATOM 5606 O O . TYR B 1 135 ? -7.176 -23.984 -10.336 1 98.94 135 TYR B O 1
ATOM 5614 N N . LEU B 1 136 ? -5.445 -23.875 -11.75 1 98.94 136 LEU B N 1
ATOM 5615 C CA . LEU B 1 136 ? -4.344 -24.125 -10.82 1 98.94 136 LEU B CA 1
ATOM 5616 C C . LEU B 1 136 ? -3.229 -23.094 -11.031 1 98.94 136 LEU B C 1
ATOM 5618 O O . LEU B 1 136 ? -2.516 -23.141 -12.031 1 98.94 136 LEU B O 1
ATOM 5622 N N . VAL B 1 137 ? -3.049 -22.203 -10.055 1 98.94 137 VAL B N 1
ATOM 5623 C CA . VAL B 1 137 ? -2.203 -21.031 -10.281 1 98.94 137 VAL B CA 1
ATOM 5624 C C . VAL B 1 137 ? -1.059 -21.031 -9.266 1 98.94 137 VAL B C 1
ATOM 5626 O O . VAL B 1 137 ? -1.254 -21.359 -8.102 1 98.94 137 VAL B O 1
ATOM 5629 N N . GLY B 1 138 ? 0.188 -20.672 -9.703 1 98.81 138 GLY B N 1
ATOM 5630 C CA . GLY B 1 138 ? 1.342 -20.531 -8.828 1 98.81 138 GLY B CA 1
ATOM 5631 C C . GLY B 1 138 ? 2.275 -19.422 -9.258 1 98.81 138 GLY B C 1
ATOM 5632 O O . GLY B 1 138 ? 2.236 -18.969 -10.406 1 98.81 138 GLY B O 1
ATOM 5633 N N . LEU B 1 139 ? 3.016 -18.922 -8.344 1 98.12 139 LEU B N 1
ATOM 5634 C CA . LEU B 1 139 ? 4.137 -18.031 -8.586 1 98.12 139 LEU B CA 1
ATOM 5635 C C . LEU B 1 139 ? 5.312 -18.359 -7.672 1 98.12 139 LEU B C 1
ATOM 5637 O O . LEU B 1 139 ? 5.125 -18.953 -6.602 1 98.12 139 LEU B O 1
ATOM 5641 N N . SER B 1 140 ? 6.551 -18.062 -8.164 1 96.19 140 SER B N 1
ATOM 5642 C CA . SER B 1 140 ? 7.742 -18.359 -7.375 1 96.19 140 SER B CA 1
ATOM 5643 C C . SER B 1 140 ? 7.699 -19.781 -6.824 1 96.19 140 SER B C 1
ATOM 5645 O O . SER B 1 140 ? 7.496 -20.75 -7.574 1 96.19 140 SER B O 1
ATOM 5647 N N . GLY B 1 141 ? 7.812 -20.031 -5.551 1 96.81 141 GLY B N 1
ATOM 5648 C CA . GLY B 1 141 ? 7.758 -21.359 -4.98 1 96.81 141 GLY B CA 1
ATOM 5649 C C . GLY B 1 141 ? 6.473 -22.094 -5.305 1 96.81 141 GLY B C 1
ATOM 5650 O O . GLY B 1 141 ? 6.488 -23.312 -5.547 1 96.81 141 GLY B O 1
ATOM 5651 N N . GLY B 1 142 ? 5.348 -21.422 -5.277 1 98.62 142 GLY B N 1
ATOM 5652 C CA . GLY B 1 142 ? 4.094 -22.016 -5.699 1 98.62 142 GLY B CA 1
ATOM 5653 C C . GLY B 1 142 ? 4.113 -22.484 -7.145 1 98.62 142 GLY B C 1
ATOM 5654 O O . GLY B 1 142 ? 3.486 -23.484 -7.488 1 98.62 142 GLY B O 1
ATOM 5655 N N . ASN B 1 143 ? 4.805 -21.75 -7.953 1 98.19 143 ASN B N 1
ATOM 5656 C CA . ASN B 1 143 ? 4.949 -22.125 -9.352 1 98.19 143 ASN B CA 1
ATOM 5657 C C . ASN B 1 143 ? 5.828 -23.359 -9.5 1 98.19 143 ASN B C 1
ATOM 5659 O O . ASN B 1 143 ? 5.633 -24.156 -10.43 1 98.19 143 ASN B O 1
ATOM 5663 N N . TRP B 1 144 ? 6.855 -23.5 -8.609 1 98 144 TRP B N 1
ATOM 5664 C CA . TRP B 1 144 ? 7.648 -24.734 -8.625 1 98 144 TRP B CA 1
ATOM 5665 C C . TRP B 1 144 ? 6.762 -25.953 -8.414 1 98 144 TRP B C 1
ATOM 5667 O O . TRP B 1 144 ? 6.93 -26.969 -9.102 1 98 144 TRP B O 1
ATOM 5677 N N . LEU B 1 145 ? 5.844 -25.828 -7.535 1 98.69 145 LEU B N 1
ATOM 5678 C CA . LEU B 1 145 ? 4.875 -26.906 -7.305 1 98.69 145 LEU B CA 1
ATOM 5679 C C . LEU B 1 145 ? 4 -27.109 -8.531 1 98.69 145 LEU B C 1
ATOM 5681 O O . LEU B 1 145 ? 3.916 -28.234 -9.055 1 98.69 145 LEU B O 1
ATOM 5685 N N . VAL B 1 146 ? 3.369 -26.094 -9.016 1 98.5 146 VAL B N 1
ATOM 5686 C CA . VAL B 1 146 ? 2.398 -26.172 -10.102 1 98.5 146 VAL B CA 1
ATOM 5687 C C . VAL B 1 146 ? 3.064 -26.75 -11.352 1 98.5 146 VAL B C 1
ATOM 5689 O O . VAL B 1 146 ? 2.51 -27.641 -12 1 98.5 146 VAL B O 1
ATOM 5692 N N . ASN B 1 147 ? 4.238 -26.297 -11.641 1 97.38 147 ASN B N 1
ATOM 5693 C CA . ASN B 1 147 ? 4.895 -26.734 -12.867 1 97.38 147 ASN B CA 1
ATOM 5694 C C . ASN B 1 147 ? 5.516 -28.125 -12.695 1 97.38 147 ASN B C 1
ATOM 5696 O O . ASN B 1 147 ? 5.688 -28.859 -13.68 1 97.38 147 ASN B O 1
ATOM 5700 N N . SER B 1 148 ? 5.902 -28.516 -11.422 1 97.75 148 SER B N 1
ATOM 5701 C CA . SER B 1 148 ? 6.266 -29.922 -11.203 1 97.75 148 SER B CA 1
ATOM 5702 C C . SER B 1 148 ? 5.129 -30.844 -11.602 1 97.75 148 SER B C 1
ATOM 5704 O O . SER B 1 148 ? 5.371 -31.922 -12.172 1 97.75 148 SER B O 1
ATOM 5706 N N . ILE B 1 149 ? 3.98 -30.422 -11.273 1 98.38 149 ILE B N 1
ATOM 5707 C CA . ILE B 1 149 ? 2.803 -31.25 -11.531 1 98.38 149 ILE B CA 1
ATOM 5708 C C . ILE B 1 149 ? 2.449 -31.188 -13.016 1 98.38 149 ILE B C 1
ATOM 5710 O O . ILE B 1 149 ? 2.309 -32.219 -13.672 1 98.38 149 ILE B O 1
ATOM 5714 N N . ALA B 1 150 ? 2.363 -30.062 -13.594 1 98.31 150 ALA B N 1
ATOM 5715 C CA . ALA B 1 150 ? 1.826 -29.844 -14.938 1 98.31 150 ALA B CA 1
ATOM 5716 C C . ALA B 1 150 ? 2.809 -30.312 -16 1 98.31 150 ALA B C 1
ATOM 5718 O O . ALA B 1 150 ? 2.41 -30.938 -16.984 1 98.31 150 ALA B O 1
ATOM 5719 N N . LEU B 1 151 ? 4.105 -30.078 -15.836 1 97.75 151 LEU B N 1
ATOM 5720 C CA . LEU B 1 151 ? 5.09 -30.391 -16.875 1 97.75 151 LEU B CA 1
ATOM 5721 C C . LEU B 1 151 ? 5.488 -31.859 -16.812 1 97.75 151 LEU B C 1
ATOM 5723 O O . LEU B 1 151 ? 6.18 -32.344 -17.719 1 97.75 151 LEU B O 1
ATOM 5727 N N . ASN B 1 152 ? 5.062 -32.531 -15.773 1 97.75 152 ASN B N 1
ATOM 5728 C CA . ASN B 1 152 ? 5.184 -33.969 -15.711 1 97.75 152 ASN B CA 1
ATOM 5729 C C . ASN B 1 152 ? 3.838 -34.656 -15.945 1 97.75 152 ASN B C 1
ATOM 5731 O O . ASN B 1 152 ? 3.516 -35.656 -15.281 1 97.75 152 ASN B O 1
ATOM 5735 N N . ASN B 1 153 ? 3.08 -34.094 -16.812 1 97.38 153 ASN B N 1
ATOM 5736 C CA . ASN B 1 153 ? 1.824 -34.625 -17.328 1 97.38 153 ASN B CA 1
ATOM 5737 C C . ASN B 1 153 ? 0.847 -34.938 -16.203 1 97.38 153 ASN B C 1
ATOM 5739 O O . ASN B 1 153 ? 0.33 -36.062 -16.109 1 97.38 153 ASN B O 1
ATOM 5743 N N . PHE B 1 154 ? 0.698 -34 -15.344 1 98.31 154 PHE B N 1
ATOM 5744 C CA . PHE B 1 154 ? -0.253 -34 -14.242 1 98.31 154 PHE B CA 1
ATOM 5745 C C . PHE B 1 154 ? 0.038 -35.188 -13.297 1 98.31 154 PHE B C 1
ATOM 5747 O O . PHE B 1 154 ? -0.842 -36 -13.023 1 98.31 154 PHE B O 1
ATOM 5754 N N . THR B 1 155 ? 1.258 -35.25 -12.805 1 98.12 155 THR B N 1
ATOM 5755 C CA . THR B 1 155 ? 1.631 -36.219 -11.781 1 98.12 155 THR B CA 1
ATOM 5756 C C . THR B 1 155 ? 1.053 -35.812 -10.422 1 98.12 155 THR B C 1
ATOM 5758 O O . THR B 1 155 ? 0.179 -34.969 -10.344 1 98.12 155 THR B O 1
ATOM 5761 N N . SER B 1 156 ? 1.392 -36.562 -9.391 1 98.44 156 SER B N 1
ATOM 5762 C CA . SER B 1 156 ? 0.898 -36.25 -8.055 1 98.44 156 SER B CA 1
ATOM 5763 C C . SER B 1 156 ? 2.049 -36 -7.086 1 98.44 156 SER B C 1
ATOM 5765 O O . SER B 1 156 ? 3.195 -36.344 -7.363 1 98.44 156 SER B O 1
ATOM 5767 N N . VAL B 1 157 ? 1.706 -35.375 -6.012 1 98.56 157 VAL B N 1
ATOM 5768 C CA . VAL B 1 157 ? 2.713 -35.062 -5 1 98.56 157 VAL B CA 1
ATOM 5769 C C . VAL B 1 157 ? 3.314 -36.375 -4.461 1 98.56 157 VAL B C 1
ATOM 5771 O O . VAL B 1 157 ? 4.527 -36.469 -4.266 1 98.56 157 VAL B O 1
ATOM 5774 N N . GLN B 1 158 ? 2.477 -37.312 -4.219 1 97.62 158 GLN B N 1
ATOM 5775 C CA . GLN B 1 158 ? 2.945 -38.594 -3.723 1 97.62 158 GLN B CA 1
ATOM 5776 C C . GLN B 1 158 ? 3.914 -39.25 -4.707 1 97.62 158 GLN B C 1
ATOM 5778 O O . GLN B 1 158 ? 4.93 -39.812 -4.301 1 97.62 158 GLN B O 1
ATOM 5783 N N . ALA B 1 159 ? 3.605 -39.156 -5.988 1 97.62 159 ALA B N 1
ATOM 5784 C CA . ALA B 1 159 ? 4.492 -39.719 -7.02 1 97.62 159 ALA B CA 1
ATOM 5785 C C . ALA B 1 159 ? 5.812 -38.938 -7.055 1 97.62 159 ALA B C 1
ATOM 5787 O O . ALA B 1 159 ? 6.875 -39.531 -7.242 1 97.62 159 ALA B O 1
ATOM 5788 N N . LEU B 1 160 ? 5.781 -37.656 -6.898 1 97.25 160 LEU B N 1
ATOM 5789 C CA . LEU B 1 160 ? 6.98 -36.812 -6.91 1 97.25 160 LEU B CA 1
ATOM 5790 C C . LEU B 1 160 ? 7.879 -37.156 -5.719 1 97.25 160 LEU B C 1
ATOM 5792 O O . LEU B 1 160 ? 9.102 -37.219 -5.855 1 97.25 160 LEU B O 1
ATOM 5796 N N . GLN B 1 161 ? 7.281 -37.344 -4.562 1 95.44 161 GLN B N 1
ATOM 5797 C CA . GLN B 1 161 ? 8.047 -37.656 -3.367 1 95.44 161 GLN B CA 1
ATOM 5798 C C . GLN B 1 161 ? 8.742 -39.031 -3.523 1 95.44 161 GLN B C 1
ATOM 5800 O O . GLN B 1 161 ? 9.812 -39.25 -2.967 1 95.44 161 GLN B O 1
ATOM 5805 N N . ALA B 1 162 ? 8.148 -39.875 -4.238 1 94.44 162 ALA B N 1
ATOM 5806 C CA . ALA B 1 162 ? 8.664 -41.219 -4.398 1 94.44 162 ALA B CA 1
ATOM 5807 C C . ALA B 1 162 ? 9.672 -41.281 -5.547 1 94.44 162 ALA B C 1
ATOM 5809 O O . ALA B 1 162 ? 10.414 -42.281 -5.672 1 94.44 162 ALA B O 1
ATOM 5810 N N . ASP B 1 163 ? 9.664 -40.312 -6.332 1 93.44 163 ASP B N 1
ATOM 5811 C CA . ASP B 1 163 ? 10.523 -40.312 -7.512 1 93.44 163 ASP B CA 1
ATOM 5812 C C . ASP B 1 163 ? 11.992 -40.219 -7.117 1 93.44 163 ASP B C 1
ATOM 5814 O O . ASP B 1 163 ? 12.344 -39.469 -6.188 1 93.44 163 ASP B O 1
ATOM 5818 N N . LYS B 1 164 ? 12.875 -40.875 -7.781 1 90.12 164 LYS B N 1
ATOM 5819 C CA . LYS B 1 164 ? 14.297 -40.906 -7.441 1 90.12 164 LYS B CA 1
ATOM 5820 C C . LYS B 1 164 ? 15.07 -39.844 -8.227 1 90.12 164 LYS B C 1
ATOM 5822 O O . LYS B 1 164 ? 16.219 -39.531 -7.883 1 90.12 164 LYS B O 1
ATOM 5827 N N . ASN B 1 165 ? 14.43 -39.375 -9.227 1 88.56 165 ASN B N 1
ATOM 5828 C CA . ASN B 1 165 ? 15.164 -38.5 -10.133 1 88.56 165 ASN B CA 1
ATOM 5829 C C . ASN B 1 165 ? 14.828 -37.031 -9.891 1 88.56 165 ASN B C 1
ATOM 5831 O O . ASN B 1 165 ? 15.602 -36.156 -10.25 1 88.56 165 ASN B O 1
ATOM 5835 N N . ILE B 1 166 ? 13.688 -36.781 -9.398 1 93.06 166 ILE B N 1
ATOM 5836 C CA . ILE B 1 166 ? 13.297 -35.375 -9.172 1 93.06 166 ILE B CA 1
ATOM 5837 C C . ILE B 1 166 ? 12.805 -35.219 -7.734 1 93.06 166 ILE B C 1
ATOM 5839 O O . ILE B 1 166 ? 12.562 -36.219 -7.035 1 93.06 166 ILE B O 1
ATOM 5843 N N . TRP B 1 167 ? 12.766 -33.938 -7.199 1 95.19 167 TRP B N 1
ATOM 5844 C CA . TRP B 1 167 ? 12.305 -33.531 -5.875 1 95.19 167 TRP B CA 1
ATOM 5845 C C . TRP B 1 167 ? 13.25 -34.062 -4.793 1 95.19 167 TRP B C 1
ATOM 5847 O O . TRP B 1 167 ? 12.836 -34.281 -3.65 1 95.19 167 TRP B O 1
ATOM 5857 N N . ASP B 1 168 ? 14.508 -34.406 -5.172 1 93 168 ASP B N 1
ATOM 5858 C CA . ASP B 1 168 ? 15.539 -34.594 -4.16 1 93 168 ASP B CA 1
ATOM 5859 C C . ASP B 1 168 ? 16.125 -33.281 -3.709 1 93 168 ASP B C 1
ATOM 5861 O O . ASP B 1 168 ? 16.953 -32.688 -4.418 1 93 168 ASP B O 1
ATOM 5865 N N . LEU B 1 169 ? 15.797 -32.906 -2.566 1 94.25 169 LEU B N 1
ATOM 5866 C CA . LEU B 1 169 ? 16.172 -31.578 -2.08 1 94.25 169 LEU B CA 1
ATOM 5867 C C . LEU B 1 169 ? 17.266 -31.672 -1.029 1 94.25 169 LEU B C 1
ATOM 5869 O O . LEU B 1 169 ? 17.531 -30.703 -0.318 1 94.25 169 LEU B O 1
ATOM 5873 N N . SER B 1 170 ? 17.859 -32.781 -0.847 1 92.81 170 SER B N 1
ATOM 5874 C CA . SER B 1 170 ? 18.812 -33.031 0.226 1 92.81 170 SER B CA 1
ATOM 5875 C C . SER B 1 170 ? 20.047 -32.156 0.074 1 92.81 170 SER B C 1
ATOM 5877 O O . SER B 1 170 ? 20.656 -31.734 1.068 1 92.81 170 SER B O 1
ATOM 5879 N N . ASP B 1 171 ? 20.469 -32.031 -1.2 1 87.25 171 ASP B N 1
ATOM 5880 C CA . ASP B 1 171 ? 21.562 -31.125 -1.483 1 87.25 171 ASP B CA 1
ATOM 5881 C C . ASP B 1 171 ? 21.062 -29.844 -2.139 1 87.25 171 ASP B C 1
ATOM 5883 O O . ASP B 1 171 ? 20.031 -29.844 -2.824 1 87.25 171 ASP B O 1
ATOM 5887 N N . SER B 1 172 ? 21.828 -28.844 -1.877 1 83.38 172 SER B N 1
ATOM 5888 C CA . SER B 1 172 ? 21.453 -27.547 -2.436 1 83.38 172 SER B CA 1
ATOM 5889 C C . SER B 1 172 ? 21.406 -27.594 -3.959 1 83.38 172 SER B C 1
ATOM 5891 O O . SER B 1 172 ? 22.219 -28.266 -4.59 1 83.38 172 SER B O 1
ATOM 5893 N N . ILE B 1 173 ? 20.453 -26.875 -4.484 1 85 173 ILE B N 1
ATOM 5894 C CA . ILE B 1 173 ? 20.312 -26.766 -5.93 1 85 173 ILE B CA 1
ATOM 5895 C C . ILE B 1 173 ? 21.578 -26.188 -6.535 1 85 173 ILE B C 1
ATOM 5897 O O . ILE B 1 173 ? 21.875 -26.406 -7.711 1 85 173 ILE B O 1
ATOM 5901 N N . PHE B 1 174 ? 22.375 -25.516 -5.754 1 79.12 174 PHE B N 1
ATOM 5902 C CA . PHE B 1 174 ? 23.609 -24.906 -6.215 1 79.12 174 PHE B CA 1
ATOM 5903 C C . PHE B 1 174 ? 24.766 -25.891 -6.098 1 79.12 174 PHE B C 1
ATOM 5905 O O . PHE B 1 174 ? 25.844 -25.672 -6.68 1 79.12 174 PHE B O 1
ATOM 5912 N N . ASN B 1 175 ? 24.578 -26.875 -5.324 1 79.31 175 ASN B N 1
ATOM 5913 C CA . ASN B 1 175 ? 25.547 -27.953 -5.148 1 79.31 175 ASN B CA 1
ATOM 5914 C C . ASN B 1 175 ? 24.844 -29.312 -5.074 1 79.31 175 ASN B C 1
ATOM 5916 O O . ASN B 1 175 ? 24.938 -30.016 -4.062 1 79.31 175 ASN B O 1
ATOM 5920 N N . PRO B 1 176 ? 24.312 -29.688 -6.23 1 80.88 176 PRO B N 1
ATOM 5921 C CA . PRO B 1 176 ? 23.453 -30.859 -6.195 1 80.88 176 PRO B CA 1
ATOM 5922 C C . PRO B 1 176 ? 24.219 -32.156 -5.949 1 80.88 176 PRO B C 1
ATOM 5924 O O . PRO B 1 176 ? 23.625 -33.156 -5.543 1 80.88 176 PRO B O 1
ATOM 5927 N N . GLY B 1 177 ? 25.531 -32.094 -6.18 1 78.12 177 GLY B N 1
ATOM 5928 C CA . GLY B 1 177 ? 26.344 -33.281 -5.941 1 78.12 177 GLY B CA 1
ATOM 5929 C C . GLY B 1 177 ? 26.844 -33.406 -4.512 1 78.12 177 GLY B C 1
ATOM 5930 O O . GLY B 1 177 ? 27.422 -34.406 -4.125 1 78.12 177 GLY B O 1
ATOM 5931 N N . GLY B 1 178 ? 26.656 -32.375 -3.766 1 73.62 178 GLY B N 1
ATOM 5932 C CA . GLY B 1 178 ? 27.188 -32.375 -2.408 1 73.62 178 GLY B CA 1
ATOM 5933 C C . GLY B 1 178 ? 28.703 -32.469 -2.352 1 73.62 178 GLY B C 1
ATOM 5934 O O . GLY B 1 178 ? 29.406 -31.609 -2.891 1 73.62 178 GLY B O 1
ATOM 5935 N N . LEU B 1 179 ? 29.047 -33.719 -1.841 1 70.38 179 LEU B N 1
ATOM 5936 C CA . LEU B 1 179 ? 30.484 -33.938 -1.699 1 70.38 179 LEU B CA 1
ATOM 5937 C C . LEU B 1 179 ? 31.094 -34.438 -3.016 1 70.38 179 LEU B C 1
ATOM 5939 O O . LEU B 1 179 ? 32.312 -34.375 -3.195 1 70.38 179 LEU B O 1
ATOM 5943 N N . ASN B 1 180 ? 30.234 -34.875 -3.893 1 77.31 180 ASN B N 1
ATOM 5944 C CA . ASN B 1 180 ? 30.703 -35.344 -5.203 1 77.31 180 ASN B CA 1
ATOM 5945 C C . ASN B 1 180 ? 30.891 -34.156 -6.16 1 77.31 180 ASN B C 1
ATOM 5947 O O . ASN B 1 180 ? 29.984 -33.844 -6.926 1 77.31 180 ASN B O 1
ATOM 5951 N N . ILE B 1 181 ? 31.984 -33.688 -6.277 1 71.75 181 ILE B N 1
ATOM 5952 C CA . ILE B 1 181 ? 32.312 -32.469 -7.023 1 71.75 181 ILE B CA 1
ATOM 5953 C C . ILE B 1 181 ? 32.188 -32.75 -8.523 1 71.75 181 ILE B C 1
ATOM 5955 O O . ILE B 1 181 ? 31.906 -31.828 -9.297 1 71.75 181 ILE B O 1
ATOM 5959 N N . PHE B 1 182 ? 32.375 -34.031 -8.906 1 72.69 182 PHE B N 1
ATOM 5960 C CA . PHE B 1 182 ? 32.281 -34.344 -10.328 1 72.69 182 PHE B CA 1
ATOM 5961 C C . PHE B 1 182 ? 30.812 -34.281 -10.789 1 72.69 182 PHE B C 1
ATOM 5963 O O . PHE B 1 182 ? 30.547 -33.875 -11.914 1 72.69 182 PHE B O 1
ATOM 5970 N N . SER B 1 183 ? 29.984 -34.719 -9.961 1 79.12 183 SER B N 1
ATOM 5971 C CA . SER B 1 183 ? 28.562 -34.625 -10.266 1 79.12 183 SER B CA 1
ATOM 5972 C C . SER B 1 183 ? 28.125 -33.188 -10.391 1 79.12 183 SER B C 1
ATOM 5974 O O . SER B 1 183 ? 27.359 -32.812 -11.297 1 79.12 183 SER B O 1
ATOM 5976 N N . THR B 1 184 ? 28.562 -32.344 -9.57 1 80.5 184 THR B N 1
ATOM 5977 C CA . THR B 1 184 ? 28.25 -30.922 -9.617 1 80.5 184 THR B CA 1
ATOM 5978 C C . THR B 1 184 ? 28.844 -30.281 -10.867 1 80.5 184 THR B C 1
ATOM 5980 O O . THR B 1 184 ? 28.188 -29.453 -11.516 1 80.5 184 THR B O 1
ATOM 5983 N N . ALA B 1 185 ? 29.969 -30.672 -11.172 1 78.81 185 ALA B N 1
ATOM 5984 C CA . ALA B 1 185 ? 30.594 -30.141 -12.375 1 78.81 185 ALA B CA 1
ATOM 5985 C C . ALA B 1 185 ? 29.797 -30.5 -13.625 1 78.81 185 ALA B C 1
ATOM 5987 O O . ALA B 1 185 ? 29.594 -29.672 -14.508 1 78.81 185 ALA B O 1
ATOM 5988 N N . ALA B 1 186 ? 29.406 -31.781 -13.75 1 84 186 ALA B N 1
ATOM 5989 C CA . ALA B 1 186 ? 28.609 -32.219 -14.891 1 84 186 ALA B CA 1
ATOM 5990 C C . ALA B 1 186 ? 27.281 -31.484 -14.961 1 84 186 ALA B C 1
ATOM 5992 O O . ALA B 1 186 ? 26.797 -31.172 -16.047 1 84 186 ALA B O 1
ATOM 5993 N N . TYR B 1 187 ? 26.766 -31.375 -13.805 1 86.88 187 TYR B N 1
ATOM 5994 C CA . TYR B 1 187 ? 25.531 -30.609 -13.656 1 86.88 187 TYR B CA 1
ATOM 5995 C C . TYR B 1 187 ? 25.688 -29.219 -14.273 1 86.88 187 TYR B C 1
ATOM 5997 O O . TYR B 1 187 ? 24.875 -28.812 -15.109 1 86.88 187 TYR B O 1
ATOM 6005 N N . TYR B 1 188 ? 26.641 -28.516 -13.992 1 84 188 TYR B N 1
ATOM 6006 C CA . TYR B 1 188 ? 26.859 -27.156 -14.477 1 84 188 TYR B CA 1
ATOM 6007 C C . TYR B 1 188 ? 27.312 -27.156 -15.93 1 84 188 TYR B C 1
ATOM 6009 O O . TYR B 1 188 ? 26.984 -26.25 -16.688 1 84 188 TYR B O 1
ATOM 6017 N N . ASP B 1 189 ? 28.016 -28.125 -16.312 1 84.88 189 ASP B N 1
ATOM 6018 C CA . ASP B 1 189 ? 28.406 -28.234 -17.719 1 84.88 189 ASP B CA 1
ATOM 6019 C C . ASP B 1 189 ? 27.188 -28.312 -18.625 1 84.88 189 ASP B C 1
ATOM 6021 O O . ASP B 1 189 ? 27.172 -27.703 -19.688 1 84.88 189 ASP B O 1
ATOM 6025 N N . ARG B 1 190 ? 26.25 -29.125 -18.234 1 89.12 190 ARG B N 1
ATOM 6026 C CA . ARG B 1 190 ? 25.016 -29.234 -19.016 1 89.12 190 ARG B CA 1
ATOM 6027 C C . ARG B 1 190 ? 24.297 -27.891 -19.109 1 89.12 190 ARG B C 1
ATOM 6029 O O . ARG B 1 190 ? 23.797 -27.531 -20.172 1 89.12 190 ARG B O 1
ATOM 6036 N N . ILE B 1 191 ? 24.266 -27.203 -18.031 1 89.62 191 ILE B N 1
ATOM 6037 C CA . ILE B 1 191 ? 23.594 -25.906 -18 1 89.62 191 ILE B CA 1
ATOM 6038 C C . ILE B 1 191 ? 24.328 -24.922 -18.922 1 89.62 191 ILE B C 1
ATOM 6040 O O . ILE B 1 191 ? 23.703 -24.219 -19.719 1 89.62 191 ILE B O 1
ATOM 6044 N N . ILE B 1 192 ? 25.641 -24.906 -18.781 1 86.25 192 ILE B N 1
ATOM 6045 C CA . ILE B 1 192 ? 26.469 -24 -19.578 1 86.25 192 ILE B CA 1
ATOM 6046 C C . ILE B 1 192 ? 26.281 -24.297 -21.062 1 86.25 192 ILE B C 1
ATOM 6048 O O . ILE B 1 192 ? 26.172 -23.391 -21.891 1 86.25 192 ILE B O 1
ATOM 6052 N N . ASP B 1 193 ? 26.266 -25.531 -21.391 1 90.19 193 ASP B N 1
ATOM 6053 C CA . ASP B 1 193 ? 26.047 -25.922 -22.781 1 90.19 193 ASP B CA 1
ATOM 6054 C C . ASP B 1 193 ? 24.719 -25.406 -23.312 1 90.19 193 ASP B C 1
ATOM 6056 O O . ASP B 1 193 ? 24.656 -24.891 -24.438 1 90.19 193 ASP B O 1
ATOM 6060 N N . ASP B 1 194 ? 23.703 -25.625 -22.594 1 93.44 194 ASP B N 1
ATOM 6061 C CA . ASP B 1 194 ? 22.375 -25.125 -22.969 1 93.44 194 ASP B CA 1
ATOM 6062 C C . ASP B 1 194 ? 22.406 -23.625 -23.219 1 93.44 194 ASP B C 1
ATOM 6064 O O . ASP B 1 194 ? 21.875 -23.156 -24.234 1 93.44 194 ASP B O 1
ATOM 6068 N N . ILE B 1 195 ? 23 -22.859 -22.359 1 90.62 195 ILE B N 1
ATOM 6069 C CA . ILE B 1 195 ? 23.016 -21.406 -22.422 1 90.62 195 ILE B CA 1
ATOM 6070 C C . ILE B 1 195 ? 23.844 -20.953 -23.609 1 90.62 195 ILE B C 1
ATOM 6072 O O . ILE B 1 195 ? 23.453 -20.031 -24.344 1 90.62 195 ILE B O 1
ATOM 6076 N N . GLU B 1 196 ? 25 -21.547 -23.781 1 88.88 196 GLU B N 1
ATOM 6077 C CA . GLU B 1 196 ? 25.844 -21.219 -24.922 1 88.88 196 GLU B CA 1
ATOM 6078 C C . GLU B 1 196 ? 25.125 -21.516 -26.234 1 88.88 196 GLU B C 1
ATOM 6080 O O . GLU B 1 196 ? 25.266 -20.75 -27.203 1 88.88 196 GLU B O 1
ATOM 6085 N N . ASP B 1 197 ? 24.422 -22.594 -26.266 1 93.38 197 ASP B N 1
ATOM 6086 C CA . ASP B 1 197 ? 23.625 -22.922 -27.453 1 93.38 197 ASP B CA 1
ATOM 6087 C C . ASP B 1 197 ? 22.625 -21.812 -27.766 1 93.38 197 ASP B C 1
ATOM 6089 O O . ASP B 1 197 ? 22.438 -21.438 -28.922 1 93.38 197 ASP B O 1
ATOM 6093 N N . LYS B 1 198 ? 21.922 -21.375 -26.797 1 93.62 198 LYS B N 1
ATOM 6094 C CA . LYS B 1 198 ? 20.969 -20.281 -26.969 1 93.62 198 LYS B CA 1
ATOM 6095 C C . LYS B 1 198 ? 21.672 -19.031 -27.5 1 93.62 198 LYS B C 1
ATOM 6097 O O . LYS B 1 198 ? 21.188 -18.391 -28.438 1 93.62 198 LYS B O 1
ATOM 6102 N N . LYS B 1 199 ? 22.766 -18.656 -26.875 1 90.12 199 LYS B N 1
ATOM 6103 C CA . LYS B 1 199 ? 23.547 -17.5 -27.297 1 90.12 199 LYS B CA 1
ATOM 6104 C C . LYS B 1 199 ? 24 -17.641 -28.75 1 90.12 199 LYS B C 1
ATOM 6106 O O . LYS B 1 199 ? 23.906 -16.703 -29.531 1 90.12 199 LYS B O 1
ATOM 6111 N N . GLU B 1 200 ? 24.516 -18.766 -29.078 1 92.81 200 GLU B N 1
ATOM 6112 C CA . GLU B 1 200 ? 25.016 -19.031 -30.422 1 92.81 200 GLU B CA 1
ATOM 6113 C C . GLU B 1 200 ? 23.891 -18.969 -31.453 1 92.81 200 GLU B C 1
ATOM 6115 O O . GLU B 1 200 ? 24.109 -18.594 -32.594 1 92.81 200 GLU B O 1
ATOM 6120 N N . ALA B 1 201 ? 22.75 -19.359 -31 1 93.62 201 ALA B N 1
ATOM 6121 C CA . ALA B 1 201 ? 21.578 -19.297 -31.891 1 93.62 201 ALA B CA 1
ATOM 6122 C C . ALA B 1 201 ? 21.141 -17.859 -32.094 1 93.62 201 ALA B C 1
ATOM 6124 O O . ALA B 1 201 ? 20.234 -17.594 -32.906 1 93.62 201 ALA B O 1
ATOM 6125 N N . GLY B 1 202 ? 21.719 -16.891 -31.375 1 91.19 202 GLY B N 1
ATOM 6126 C CA . GLY B 1 202 ? 21.469 -15.477 -31.625 1 91.19 202 GLY B CA 1
ATOM 6127 C C . GLY B 1 202 ? 20.516 -14.852 -30.641 1 91.19 202 GLY B C 1
ATOM 6128 O O . GLY B 1 202 ? 20.016 -13.742 -30.859 1 91.19 202 GLY B O 1
ATOM 6129 N N . PHE B 1 203 ? 20.219 -15.523 -29.547 1 92.19 203 PHE B N 1
ATOM 6130 C CA . PHE B 1 203 ? 19.297 -15 -28.562 1 92.19 203 PHE B CA 1
ATOM 6131 C C . PHE B 1 203 ? 20.047 -14.492 -27.328 1 92.19 203 PHE B C 1
ATOM 6133 O O . PHE B 1 203 ? 21.078 -15.062 -26.953 1 92.19 203 PHE B O 1
ATOM 6140 N N . ASP B 1 204 ? 19.484 -13.445 -26.672 1 88 204 ASP B N 1
ATOM 6141 C CA . ASP B 1 204 ? 20.078 -12.898 -25.469 1 88 204 ASP B CA 1
ATOM 6142 C C . ASP B 1 204 ? 19.953 -13.875 -24.297 1 88 204 ASP B C 1
ATOM 6144 O O . ASP B 1 204 ? 19 -14.664 -24.234 1 88 204 ASP B O 1
ATOM 6148 N N . ILE B 1 205 ? 20.906 -13.82 -23.438 1 86.62 205 ILE B N 1
ATOM 6149 C CA . ILE B 1 205 ? 20.891 -14.672 -22.25 1 86.62 205 ILE B CA 1
ATOM 6150 C C . ILE B 1 205 ? 20.766 -13.805 -21 1 86.62 205 ILE B C 1
ATOM 6152 O O . ILE B 1 205 ? 21.109 -12.625 -21.016 1 86.62 205 ILE B O 1
ATOM 6156 N N . SER B 1 206 ? 20.172 -14.281 -19.969 1 83.44 206 SER B N 1
ATOM 6157 C CA . SER B 1 206 ? 20.047 -13.672 -18.656 1 83.44 206 SER B CA 1
ATOM 6158 C C . SER B 1 206 ? 20.359 -14.68 -17.547 1 83.44 206 SER B C 1
ATOM 6160 O O . SER B 1 206 ? 20.516 -15.875 -17.812 1 83.44 206 SER B O 1
ATOM 6162 N N . LEU B 1 207 ? 20.5 -14.211 -16.312 1 83.44 207 LEU B N 1
ATOM 6163 C CA . LEU B 1 207 ? 20.703 -15.109 -15.188 1 83.44 207 LEU B CA 1
ATOM 6164 C C . LEU B 1 207 ? 19.531 -16.078 -15.031 1 83.44 207 LEU B C 1
ATOM 6166 O O . LEU B 1 207 ? 19.703 -17.188 -14.539 1 83.44 207 LEU B O 1
ATOM 6170 N N . THR B 1 208 ? 18.406 -15.695 -15.523 1 89.38 208 THR B N 1
ATOM 6171 C CA . THR B 1 208 ? 17.219 -16.531 -15.445 1 89.38 208 THR B CA 1
ATOM 6172 C C . THR B 1 208 ? 17.375 -17.797 -16.281 1 89.38 208 THR B C 1
ATOM 6174 O O . THR B 1 208 ? 16.781 -18.828 -15.977 1 89.38 208 THR B O 1
ATOM 6177 N N . ASP B 1 209 ? 18.188 -17.719 -17.328 1 90.62 209 ASP B N 1
ATOM 6178 C CA . ASP B 1 209 ? 18.469 -18.922 -18.109 1 90.62 209 ASP B CA 1
ATOM 6179 C C . ASP B 1 209 ? 19.172 -19.984 -17.25 1 90.62 209 ASP B C 1
ATOM 6181 O O . ASP B 1 209 ? 18.797 -21.156 -17.281 1 90.62 209 ASP B O 1
ATOM 6185 N N . ILE B 1 210 ? 20.125 -19.562 -16.531 1 86 210 ILE B N 1
ATOM 6186 C CA . ILE B 1 210 ? 20.859 -20.469 -15.664 1 86 210 ILE B CA 1
ATOM 6187 C C . ILE B 1 210 ? 19.953 -21 -14.562 1 86 210 ILE B C 1
ATOM 6189 O O . ILE B 1 210 ? 19.891 -22.203 -14.32 1 86 210 ILE B O 1
ATOM 6193 N N . TRP B 1 211 ? 19.281 -20.125 -13.961 1 89.19 211 TRP B N 1
ATOM 6194 C CA . TRP B 1 211 ? 18.375 -20.469 -12.875 1 89.19 211 TRP B CA 1
ATOM 6195 C C . TRP B 1 211 ? 17.281 -21.422 -13.367 1 89.19 211 TRP B C 1
ATOM 6197 O O . TRP B 1 211 ? 16.984 -22.422 -12.719 1 89.19 211 TRP B O 1
ATOM 6207 N N . GLY B 1 212 ? 16.688 -21.109 -14.477 1 92.81 212 GLY B N 1
ATOM 6208 C CA . GLY B 1 212 ? 15.641 -21.938 -15.055 1 92.81 212 GLY B CA 1
ATOM 6209 C C . GLY B 1 212 ? 16.094 -23.359 -15.359 1 92.81 212 GLY B C 1
ATOM 6210 O O . GLY B 1 212 ? 15.375 -24.312 -15.102 1 92.81 212 GLY B O 1
ATOM 6211 N N . ARG B 1 213 ? 17.281 -23.469 -15.898 1 93.19 213 ARG B N 1
ATOM 6212 C CA . ARG B 1 213 ? 17.812 -24.797 -16.203 1 93.19 213 ARG B CA 1
ATOM 6213 C C . ARG B 1 213 ? 18.141 -25.562 -14.938 1 93.19 213 ARG B C 1
ATOM 6215 O O . ARG B 1 213 ? 17.984 -26.781 -14.883 1 93.19 213 ARG B O 1
ATOM 6222 N N . ALA B 1 214 ? 18.625 -24.859 -13.969 1 88.94 214 ALA B N 1
ATOM 6223 C CA . ALA B 1 214 ? 18.844 -25.5 -12.68 1 88.94 214 ALA B CA 1
ATOM 6224 C C . ALA B 1 214 ? 17.531 -26.031 -12.102 1 88.94 214 ALA B C 1
ATOM 6226 O O . ALA B 1 214 ? 17.469 -27.188 -11.672 1 88.94 214 ALA B O 1
ATOM 6227 N N . LEU B 1 215 ? 16.531 -25.266 -12.133 1 94 215 LEU B N 1
ATOM 6228 C CA . LEU B 1 215 ? 15.219 -25.672 -11.625 1 94 215 LEU B CA 1
ATOM 6229 C C . LEU B 1 215 ? 14.664 -26.844 -12.422 1 94 215 LEU B C 1
ATOM 6231 O O . LEU B 1 215 ? 14.062 -27.75 -11.859 1 94 215 LEU B O 1
ATOM 6235 N N . SER B 1 216 ? 14.859 -26.766 -13.742 1 95.5 216 SER B N 1
ATOM 6236 C CA . SER B 1 216 ? 14.336 -27.828 -14.594 1 95.5 216 SER B CA 1
ATOM 6237 C C . SER B 1 216 ? 14.922 -29.188 -14.211 1 95.5 216 SER B C 1
ATOM 6239 O O . SER B 1 216 ? 14.227 -30.203 -14.258 1 95.5 216 SER B O 1
ATOM 6241 N N . GLN B 1 217 ? 16.141 -29.219 -13.875 1 93.38 217 GLN B N 1
ATOM 6242 C CA . GLN B 1 217 ? 16.781 -30.469 -13.508 1 93.38 217 GLN B CA 1
ATOM 6243 C C . GLN B 1 217 ? 16.25 -30.984 -12.172 1 93.38 217 GLN B C 1
ATOM 6245 O O . GLN B 1 217 ? 16.359 -32.188 -11.867 1 93.38 217 GLN B O 1
ATOM 6250 N N . GLN B 1 218 ? 15.664 -30.156 -11.445 1 93.81 218 GLN B N 1
ATOM 6251 C CA . GLN B 1 218 ? 15.117 -30.531 -10.141 1 93.81 218 GLN B CA 1
ATOM 6252 C C . GLN B 1 218 ? 13.656 -30.953 -10.258 1 93.81 218 GLN B C 1
ATOM 6254 O O . GLN B 1 218 ? 13.172 -31.75 -9.445 1 93.81 218 GLN B O 1
ATOM 6259 N N . PHE B 1 219 ? 12.93 -30.422 -11.219 1 97.12 219 PHE B N 1
ATOM 6260 C CA . PHE B 1 219 ? 11.477 -30.516 -11.109 1 97.12 219 PHE B CA 1
ATOM 6261 C C . PHE B 1 219 ? 10.883 -31.234 -12.32 1 97.12 219 PHE B C 1
ATOM 6263 O O . PHE B 1 219 ? 9.727 -31.641 -12.289 1 97.12 219 PHE B O 1
ATOM 6270 N N . ILE B 1 220 ? 11.602 -31.344 -13.383 1 96.56 220 ILE B N 1
ATOM 6271 C CA . ILE B 1 220 ? 11.078 -31.953 -14.602 1 96.56 220 ILE B CA 1
ATOM 6272 C C . ILE B 1 220 ? 11.711 -33.344 -14.805 1 96.56 220 ILE B C 1
ATOM 6274 O O . ILE B 1 220 ? 12.938 -33.438 -14.938 1 96.56 220 ILE B O 1
ATOM 6278 N N . GLY B 1 221 ? 10.883 -34.375 -14.852 1 95.56 221 GLY B N 1
ATOM 6279 C CA . GLY B 1 221 ? 11.32 -35.75 -14.883 1 95.56 221 GLY B CA 1
ATOM 6280 C C . GLY B 1 221 ? 11.781 -36.219 -16.25 1 95.56 221 GLY B C 1
ATOM 6281 O O . GLY B 1 221 ? 11.438 -37.312 -16.688 1 95.56 221 GLY B O 1
ATOM 6282 N N . LEU B 1 222 ? 12.484 -35.469 -17 1 94.75 222 LEU B N 1
ATOM 6283 C CA . LEU B 1 222 ? 13.102 -35.781 -18.281 1 94.75 222 LEU B CA 1
ATOM 6284 C C . LEU B 1 222 ? 14.617 -35.75 -18.172 1 94.75 222 LEU B C 1
ATOM 6286 O O . LEU B 1 222 ? 15.172 -35.125 -17.281 1 94.75 222 LEU B O 1
ATOM 6290 N N . PRO B 1 223 ? 15.242 -36.469 -19.078 1 93.06 223 PRO B N 1
ATOM 6291 C CA . PRO B 1 223 ? 16.703 -36.406 -19.031 1 93.06 223 PRO B CA 1
ATOM 6292 C C . PRO B 1 223 ? 17.266 -35 -19.062 1 93.06 223 PRO B C 1
ATOM 6294 O O . PRO B 1 223 ? 16.812 -34.156 -19.844 1 93.06 223 PRO B O 1
ATOM 6297 N N . ASN B 1 224 ? 18.156 -34.719 -18.156 1 93.44 224 ASN B N 1
ATOM 6298 C CA . ASN B 1 224 ? 18.828 -33.438 -18 1 93.44 224 ASN B CA 1
ATOM 6299 C C . ASN B 1 224 ? 17.812 -32.312 -17.781 1 93.44 224 ASN B C 1
ATOM 6301 O O . ASN B 1 224 ? 18.031 -31.188 -18.219 1 93.44 224 ASN B O 1
ATOM 6305 N N . GLY B 1 225 ? 16.672 -32.625 -17.281 1 94.56 225 GLY B N 1
ATOM 6306 C CA . GLY B 1 225 ? 15.648 -31.609 -16.984 1 94.56 225 GLY B CA 1
ATOM 6307 C C . GLY B 1 225 ? 14.883 -31.172 -18.219 1 94.56 225 GLY B C 1
ATOM 6308 O O . GLY B 1 225 ? 14.227 -30.125 -18.219 1 94.56 225 GLY B O 1
ATOM 6309 N N . GLY B 1 226 ? 15.031 -31.797 -19.297 1 95.38 226 GLY B N 1
ATOM 6310 C CA . GLY B 1 226 ? 14.281 -31.547 -20.516 1 95.38 226 GLY B CA 1
ATOM 6311 C C . GLY B 1 226 ? 14.641 -30.219 -21.172 1 95.38 226 GLY B C 1
ATOM 6312 O O . GLY B 1 226 ? 13.812 -29.312 -21.266 1 95.38 226 GLY B O 1
ATOM 6313 N N . PRO B 1 227 ? 15.836 -30.094 -21.688 1 96.62 227 PRO B N 1
ATOM 6314 C CA . PRO B 1 227 ? 16.25 -28.828 -22.312 1 96.62 227 PRO B CA 1
ATOM 6315 C C . PRO B 1 227 ? 15.336 -28.422 -23.453 1 96.62 227 PRO B C 1
ATOM 6317 O O . PRO B 1 227 ? 15.211 -27.219 -23.766 1 96.62 227 PRO B O 1
ATOM 6320 N N . ALA B 1 228 ? 14.633 -29.359 -24.062 1 96.75 228 ALA B N 1
ATOM 6321 C CA . ALA B 1 228 ? 13.836 -29.062 -25.25 1 96.75 228 ALA B CA 1
ATOM 6322 C C . ALA B 1 228 ? 12.367 -28.875 -24.891 1 96.75 228 ALA B C 1
ATOM 6324 O O . ALA B 1 228 ? 11.555 -28.5 -25.75 1 96.75 228 ALA B O 1
ATOM 6325 N N . ILE B 1 229 ? 12.031 -29.078 -23.656 1 96.88 229 ILE B N 1
ATOM 6326 C CA . ILE B 1 229 ? 10.617 -29.062 -23.281 1 96.88 229 ILE B CA 1
ATOM 6327 C C . ILE B 1 229 ? 10.102 -27.625 -23.312 1 96.88 229 ILE B C 1
ATOM 6329 O O . ILE B 1 229 ? 10.789 -26.703 -22.859 1 96.88 229 ILE B O 1
ATOM 6333 N N . GLU B 1 230 ? 8.969 -27.391 -23.906 1 97.25 230 GLU B N 1
ATOM 6334 C CA . GLU B 1 230 ? 8.297 -26.094 -23.922 1 97.25 230 GLU B CA 1
ATOM 6335 C C . GLU B 1 230 ? 7.086 -26.094 -23 1 97.25 230 GLU B C 1
ATOM 6337 O O . GLU B 1 230 ? 6.449 -27.125 -22.797 1 97.25 230 GLU B O 1
ATOM 6342 N N . PHE B 1 231 ? 6.797 -24.953 -22.438 1 97.88 231 PHE B N 1
ATOM 6343 C CA . PHE B 1 231 ? 5.594 -24.859 -21.609 1 97.88 231 PHE B CA 1
ATOM 6344 C C . PHE B 1 231 ? 4.352 -25.141 -22.453 1 97.88 231 PHE B C 1
ATOM 6346 O O . PHE B 1 231 ? 3.406 -25.781 -21.969 1 97.88 231 PHE B O 1
ATOM 6353 N N . SER B 1 232 ? 4.277 -24.719 -23.688 1 97 232 SER B N 1
ATOM 6354 C CA . SER B 1 232 ? 3.146 -24.938 -24.578 1 97 232 SER B CA 1
ATOM 6355 C C . SER B 1 232 ? 3.004 -26.422 -24.938 1 97 232 SER B C 1
ATOM 6357 O O . SER B 1 232 ? 1.971 -26.828 -25.469 1 97 232 SER B O 1
ATOM 6359 N N . ASP B 1 233 ? 4.027 -27.219 -24.625 1 96.81 233 ASP B N 1
ATOM 6360 C CA . ASP B 1 233 ? 3.912 -28.656 -24.844 1 96.81 233 ASP B CA 1
ATOM 6361 C C . ASP B 1 233 ? 2.793 -29.25 -24 1 96.81 233 ASP B C 1
ATOM 6363 O O . ASP B 1 233 ? 2.275 -30.328 -24.312 1 96.81 233 ASP B O 1
ATOM 6367 N N . ILE B 1 234 ? 2.439 -28.609 -22.953 1 97.81 234 ILE B N 1
ATOM 6368 C CA . ILE B 1 234 ? 1.353 -29.078 -22.094 1 97.81 234 ILE B CA 1
ATOM 6369 C C . ILE B 1 234 ? 0.092 -29.281 -22.938 1 97.81 234 ILE B C 1
ATOM 6371 O O . ILE B 1 234 ? -0.687 -30.203 -22.672 1 97.81 234 ILE B O 1
ATOM 6375 N N . ARG B 1 235 ? -0.072 -28.531 -24.031 1 97.31 235 ARG B N 1
ATOM 6376 C CA . ARG B 1 235 ? -1.233 -28.625 -24.906 1 97.31 235 ARG B CA 1
ATOM 6377 C C . ARG B 1 235 ? -1.387 -30.047 -25.469 1 97.31 235 ARG B C 1
ATOM 6379 O O . ARG B 1 235 ? -2.486 -30.453 -25.844 1 97.31 235 ARG B O 1
ATOM 6386 N N . ASN B 1 236 ? -0.306 -30.734 -25.453 1 96.44 236 ASN B N 1
ATOM 6387 C CA . ASN B 1 236 ? -0.286 -32.031 -26.125 1 96.44 236 ASN B CA 1
ATOM 6388 C C . ASN B 1 236 ? -0.288 -33.188 -25.125 1 96.44 236 ASN B C 1
ATOM 6390 O O . ASN B 1 236 ? -0.324 -34.344 -25.516 1 96.44 236 ASN B O 1
ATOM 6394 N N . TYR B 1 237 ? -0.229 -32.906 -23.859 1 97.19 237 TYR B N 1
ATOM 6395 C CA . TYR B 1 237 ? -0.218 -33.938 -22.828 1 97.19 237 TYR B CA 1
ATOM 6396 C C . TYR B 1 237 ? -1.572 -34.625 -22.75 1 97.19 237 TYR B C 1
ATOM 6398 O O . TYR B 1 237 ? -2.615 -34 -22.891 1 97.19 237 TYR B O 1
ATOM 6406 N N . ASP B 1 238 ? -1.538 -35.875 -22.469 1 97.62 238 ASP B N 1
ATOM 6407 C CA . ASP B 1 238 ? -2.768 -36.656 -22.328 1 97.62 238 ASP B CA 1
ATOM 6408 C C . ASP B 1 238 ? -3.697 -36.031 -21.281 1 97.62 238 ASP B C 1
ATOM 6410 O O . ASP B 1 238 ? -4.895 -35.875 -21.531 1 97.62 238 ASP B O 1
ATOM 6414 N N . ALA B 1 239 ? -3.158 -35.719 -20.172 1 97.94 239 ALA B N 1
ATOM 6415 C CA . ALA B 1 239 ? -3.971 -35.188 -19.078 1 97.94 239 ALA B CA 1
ATOM 6416 C C . ALA B 1 239 ? -4.629 -33.875 -19.484 1 97.94 239 ALA B C 1
ATOM 6418 O O . ALA B 1 239 ? -5.73 -33.562 -19.016 1 97.94 239 ALA B O 1
ATOM 6419 N N . PHE B 1 240 ? -3.979 -33.094 -20.312 1 98.31 240 PHE B N 1
ATOM 6420 C CA . PHE B 1 240 ? -4.516 -31.828 -20.75 1 98.31 240 PHE B CA 1
ATOM 6421 C C . PHE B 1 240 ? -5.555 -32.031 -21.844 1 98.31 240 PHE B C 1
ATOM 6423 O O . PHE B 1 240 ? -6.629 -31.422 -21.812 1 98.31 240 PHE B O 1
ATOM 6430 N N . THR B 1 241 ? -5.266 -32.875 -22.812 1 98 241 THR B N 1
ATOM 6431 C CA . THR B 1 241 ? -6.164 -33.062 -23.938 1 98 241 THR B CA 1
ATOM 6432 C C . THR B 1 241 ? -7.43 -33.812 -23.5 1 98 241 THR B C 1
ATOM 6434 O O . THR B 1 241 ? -8.508 -33.594 -24.062 1 98 241 THR B O 1
ATOM 6437 N N . SER B 1 242 ? -7.285 -34.562 -22.484 1 98.38 242 SER B N 1
ATOM 6438 C CA . SER B 1 242 ? -8.453 -35.25 -21.922 1 98.38 242 SER B CA 1
ATOM 6439 C C . SER B 1 242 ? -9.133 -34.375 -20.875 1 98.38 242 SER B C 1
ATOM 6441 O O . SER B 1 242 ? -10.117 -34.812 -20.266 1 98.38 242 SER B O 1
ATOM 6443 N N . HIS B 1 243 ? -8.594 -33.25 -20.578 1 98.5 243 HIS B N 1
ATOM 6444 C CA . HIS B 1 243 ? -9.156 -32.25 -19.688 1 98.5 243 HIS B CA 1
ATOM 6445 C C . HIS B 1 243 ? -9.148 -32.75 -18.234 1 98.5 243 HIS B C 1
ATOM 6447 O O . HIS B 1 243 ? -10.031 -32.406 -17.453 1 98.5 243 HIS B O 1
ATOM 6453 N N . GLU B 1 244 ? -8.18 -33.562 -17.906 1 98.12 244 GLU B N 1
ATOM 6454 C CA . GLU B 1 244 ? -8.117 -34.156 -16.578 1 98.12 244 GLU B CA 1
ATOM 6455 C C . GLU B 1 244 ? -7.441 -33.188 -15.578 1 98.12 244 GLU B C 1
ATOM 6457 O O . GLU B 1 244 ? -7.719 -33.25 -14.383 1 98.12 244 GLU B O 1
ATOM 6462 N N . MET B 1 245 ? -6.586 -32.406 -16.016 1 97.5 245 MET B N 1
ATOM 6463 C CA . MET B 1 245 ? -5.879 -31.5 -15.117 1 97.5 245 MET B CA 1
ATOM 6464 C C . MET B 1 245 ? -6.492 -30.094 -15.172 1 97.5 245 MET B C 1
ATOM 6466 O O . MET B 1 245 ? -7 -29.672 -16.219 1 97.5 245 MET B O 1
ATOM 6470 N N . PRO B 1 246 ? -6.492 -29.391 -14.031 1 98.81 246 PRO B N 1
ATOM 6471 C CA . PRO B 1 246 ? -6.855 -27.969 -14.133 1 98.81 246 PRO B CA 1
ATOM 6472 C C . PRO B 1 246 ? -5.898 -27.188 -15.023 1 98.81 246 PRO B C 1
ATOM 6474 O O . PRO B 1 246 ? -4.773 -27.625 -15.273 1 98.81 246 PRO B O 1
ATOM 6477 N N . LEU B 1 247 ? -6.363 -26.078 -15.562 1 98.88 247 LEU B N 1
ATOM 6478 C CA . LEU B 1 247 ? -5.512 -25.219 -16.391 1 98.88 247 LEU B CA 1
ATOM 6479 C C . LEU B 1 247 ? -4.418 -24.578 -15.547 1 98.88 247 LEU B C 1
ATOM 6481 O O . LEU B 1 247 ? -4.707 -23.797 -14.633 1 98.88 247 LEU B O 1
ATOM 6485 N N . PRO B 1 248 ? -3.15 -24.922 -15.781 1 98.81 248 PRO B N 1
ATOM 6486 C CA . PRO B 1 248 ? -2.074 -24.281 -15.016 1 98.81 248 PRO B CA 1
ATOM 6487 C C . PRO B 1 248 ? -1.806 -22.844 -15.453 1 98.81 248 PRO B C 1
ATOM 6489 O O . PRO B 1 248 ? -1.835 -22.547 -16.641 1 98.81 248 PRO B O 1
ATOM 6492 N N . ILE B 1 249 ? -1.612 -21.969 -14.523 1 98.88 249 ILE B N 1
ATOM 6493 C CA . ILE B 1 249 ? -1.278 -20.562 -14.766 1 98.88 249 ILE B CA 1
ATOM 6494 C C . ILE B 1 249 ? -0.058 -20.172 -13.938 1 98.88 249 ILE B C 1
ATOM 6496 O O . ILE B 1 249 ? -0.017 -20.422 -12.734 1 98.88 249 ILE B O 1
ATOM 6500 N N . VAL B 1 250 ? 0.946 -19.609 -14.609 1 98.69 250 VAL B N 1
ATOM 6501 C CA . VAL B 1 250 ? 2.145 -19.078 -13.953 1 98.69 250 VAL B CA 1
ATOM 6502 C C . VAL B 1 250 ? 2.115 -17.562 -13.961 1 98.69 250 VAL B C 1
ATOM 6504 O O . VAL B 1 250 ? 1.857 -16.938 -14.992 1 98.69 250 VAL B O 1
ATOM 6507 N N . VAL B 1 251 ? 2.396 -16.984 -12.766 1 98.56 251 VAL B N 1
ATOM 6508 C CA . VAL B 1 251 ? 2.305 -15.531 -12.664 1 98.56 251 VAL B CA 1
ATOM 6509 C C . VAL B 1 251 ? 3.705 -14.93 -12.555 1 98.56 251 VAL B C 1
ATOM 6511 O O . VAL B 1 251 ? 4.562 -15.461 -11.852 1 98.56 251 VAL B O 1
ATOM 6514 N N . SER B 1 252 ? 3.965 -13.891 -13.281 1 96.56 252 SER B N 1
ATOM 6515 C CA . SER B 1 252 ? 5.152 -13.047 -13.227 1 96.56 252 SER B CA 1
ATOM 6516 C C . SER B 1 252 ? 4.781 -11.57 -13.266 1 96.56 252 SER B C 1
ATOM 6518 O O . SER B 1 252 ? 3.609 -11.219 -13.422 1 96.56 252 SER B O 1
ATOM 6520 N N . VAL B 1 253 ? 5.809 -10.719 -13.008 1 93.44 253 VAL B N 1
ATOM 6521 C CA . VAL B 1 253 ? 5.539 -9.289 -12.977 1 93.44 253 VAL B CA 1
ATOM 6522 C C . VAL B 1 253 ? 6.473 -8.562 -13.945 1 93.44 253 VAL B C 1
ATOM 6524 O O . VAL B 1 253 ? 7.645 -8.922 -14.07 1 93.44 253 VAL B O 1
ATOM 6527 N N . GLY B 1 254 ? 5.785 -7.637 -14.68 1 88.44 254 GLY B N 1
ATOM 6528 C CA . GLY B 1 254 ? 6.555 -6.715 -15.5 1 88.44 254 GLY B CA 1
ATOM 6529 C C . GLY B 1 254 ? 6.578 -5.301 -14.953 1 88.44 254 GLY B C 1
ATOM 6530 O O . GLY B 1 254 ? 5.684 -4.91 -14.203 1 88.44 254 GLY B O 1
ATOM 6531 N N . ARG B 1 255 ? 7.656 -4.539 -15.18 1 71.44 255 ARG B N 1
ATOM 6532 C CA . ARG B 1 255 ? 7.652 -3.123 -14.836 1 71.44 255 ARG B CA 1
ATOM 6533 C C . ARG B 1 255 ? 8.523 -2.324 -15.805 1 71.44 255 ARG B C 1
ATOM 6535 O O . ARG B 1 255 ? 9.383 -2.887 -16.484 1 71.44 255 ARG B O 1
ATOM 6542 N N . ALA B 1 256 ? 8.125 -1.079 -15.766 1 66 256 ALA B N 1
ATOM 6543 C CA . ALA B 1 256 ? 8.977 -0.147 -16.5 1 66 256 ALA B CA 1
ATOM 6544 C C . ALA B 1 256 ? 10.375 -0.087 -15.914 1 66 256 ALA B C 1
ATOM 6546 O O . ALA B 1 256 ? 10.555 -0.232 -14.695 1 66 256 ALA B O 1
ATOM 6547 N N . PRO B 1 257 ? 11.367 -0.064 -16.719 1 60.66 257 PRO B N 1
ATOM 6548 C CA . PRO B 1 257 ? 12.742 0.031 -16.219 1 60.66 257 PRO B CA 1
ATOM 6549 C C . PRO B 1 257 ? 12.922 1.155 -15.203 1 60.66 257 PRO B C 1
ATOM 6551 O O . PRO B 1 257 ? 12.367 2.244 -15.375 1 60.66 257 PRO B O 1
ATOM 6554 N N . GLY B 1 258 ? 13.539 0.9 -14.109 1 60.88 258 GLY B N 1
ATOM 6555 C CA . GLY B 1 258 ? 13.938 1.922 -13.148 1 60.88 258 GLY B CA 1
ATOM 6556 C C . GLY B 1 258 ? 12.836 2.275 -12.172 1 60.88 258 GLY B C 1
ATOM 6557 O O . GLY B 1 258 ? 12.977 3.211 -11.383 1 60.88 258 GLY B O 1
ATOM 6558 N N . THR B 1 259 ? 11.766 1.585 -12.242 1 65.62 259 THR B N 1
ATOM 6559 C CA . THR B 1 259 ? 10.656 1.936 -11.367 1 65.62 259 THR B CA 1
ATOM 6560 C C . THR B 1 259 ? 10.523 0.926 -10.234 1 65.62 259 THR B C 1
ATOM 6562 O O . THR B 1 259 ? 10.742 -0.271 -10.43 1 65.62 259 THR B O 1
ATOM 6565 N N . LYS B 1 260 ? 10.289 1.438 -9.008 1 71.5 260 LYS B N 1
ATOM 6566 C CA . LYS B 1 260 ? 9.938 0.564 -7.895 1 71.5 260 LYS B CA 1
ATOM 6567 C C . LYS B 1 260 ? 8.633 -0.176 -8.164 1 71.5 260 LYS B C 1
ATOM 6569 O O . LYS B 1 260 ? 7.629 0.438 -8.531 1 71.5 260 LYS B O 1
ATOM 6574 N N . ILE B 1 261 ? 8.75 -1.448 -7.949 1 72.69 261 ILE B N 1
ATOM 6575 C CA . ILE B 1 261 ? 7.594 -2.285 -8.242 1 72.69 261 ILE B CA 1
ATOM 6576 C C . ILE B 1 261 ? 6.699 -2.381 -7.012 1 72.69 261 ILE B C 1
ATOM 6578 O O . ILE B 1 261 ? 7.16 -2.758 -5.93 1 72.69 261 ILE B O 1
ATOM 6582 N N . ILE B 1 262 ? 5.434 -1.928 -7.121 1 72.88 262 ILE B N 1
ATOM 6583 C CA . ILE B 1 262 ? 4.383 -2.096 -6.125 1 72.88 262 ILE B CA 1
ATOM 6584 C C . ILE B 1 262 ? 3.107 -2.596 -6.797 1 72.88 262 ILE B C 1
ATOM 6586 O O . ILE B 1 262 ? 2.998 -2.574 -8.023 1 72.88 262 ILE B O 1
ATOM 6590 N N . SER B 1 263 ? 2.162 -2.977 -6.031 1 80.75 263 SER B N 1
ATOM 6591 C CA . SER B 1 263 ? 0.977 -3.629 -6.574 1 80.75 263 SER B CA 1
ATOM 6592 C C . SER B 1 263 ? 0.159 -2.668 -7.43 1 80.75 263 SER B C 1
ATOM 6594 O O . SER B 1 263 ? -0.504 -3.086 -8.383 1 80.75 263 SER B O 1
ATOM 6596 N N . THR B 1 264 ? 0.203 -1.453 -7.16 1 79.5 264 THR B N 1
ATOM 6597 C CA . THR B 1 264 ? -0.684 -0.497 -7.816 1 79.5 264 THR B CA 1
ATOM 6598 C C . THR B 1 264 ? -0.102 -0.044 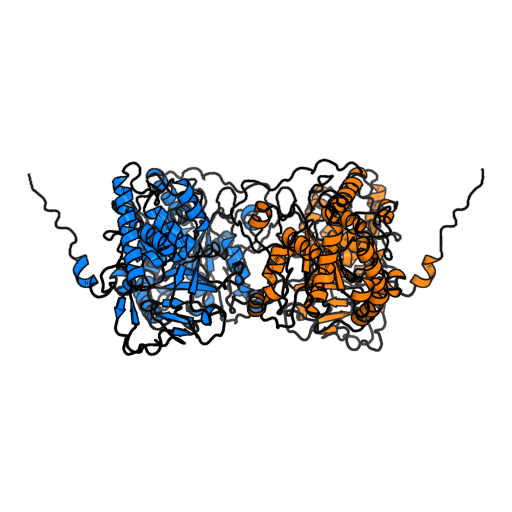-9.148 1 79.5 264 THR B C 1
ATOM 6600 O O . THR B 1 264 ? -0.806 0.544 -9.977 1 79.5 264 THR B O 1
ATOM 6603 N N . ASN B 1 265 ? 1.107 -0.298 -9.406 1 81.38 265 ASN B N 1
ATOM 6604 C CA . ASN B 1 265 ? 1.703 0.188 -10.648 1 81.38 265 ASN B CA 1
ATOM 6605 C C . ASN B 1 265 ? 2.266 -0.957 -11.484 1 81.38 265 ASN B C 1
ATOM 6607 O O . ASN B 1 265 ? 2.594 -0.769 -12.656 1 81.38 265 ASN B O 1
ATOM 6611 N N . SER B 1 266 ? 2.344 -2.127 -10.922 1 88.06 266 SER B N 1
ATOM 6612 C CA . SER B 1 266 ? 2.934 -3.264 -11.625 1 88.06 266 SER B CA 1
ATOM 6613 C C . SER B 1 266 ? 2.01 -3.779 -12.719 1 88.06 266 SER B C 1
ATOM 6615 O O . SER B 1 266 ? 0.798 -3.553 -12.68 1 88.06 266 SER B O 1
ATOM 6617 N N . THR B 1 267 ? 2.625 -4.379 -13.719 1 92.38 267 THR B N 1
ATOM 6618 C CA . THR B 1 267 ? 1.854 -5.152 -14.688 1 92.38 267 THR B CA 1
ATOM 6619 C C . THR B 1 267 ? 1.966 -6.645 -14.398 1 92.38 267 THR B C 1
ATOM 6621 O O . THR B 1 267 ? 3.064 -7.207 -14.422 1 92.38 267 THR B O 1
ATOM 6624 N N . VAL B 1 268 ? 0.878 -7.262 -14.102 1 96.38 268 VAL B N 1
ATOM 6625 C CA . VAL B 1 268 ? 0.855 -8.688 -13.797 1 96.38 268 VAL B CA 1
ATOM 6626 C C . VAL B 1 268 ? 0.729 -9.484 -15.094 1 96.38 268 VAL B C 1
ATOM 6628 O O . VAL B 1 268 ? -0.225 -9.297 -15.859 1 96.38 268 VAL B O 1
ATOM 6631 N N . PHE B 1 269 ? 1.703 -10.32 -15.336 1 97.12 269 PHE B N 1
ATOM 6632 C CA . PHE B 1 269 ? 1.679 -11.203 -16.5 1 97.12 269 PHE B CA 1
ATOM 6633 C C . PHE B 1 269 ? 1.321 -12.625 -16.078 1 97.12 269 PHE B C 1
ATOM 6635 O O . PHE B 1 269 ? 1.65 -13.055 -14.977 1 97.12 269 PHE B O 1
ATOM 6642 N N . GLU B 1 270 ? 0.672 -13.32 -16.969 1 98.38 270 GLU B N 1
ATOM 6643 C CA . GLU B 1 270 ? 0.388 -14.734 -16.734 1 98.38 270 GLU B CA 1
ATOM 6644 C C . GLU B 1 270 ? 0.777 -15.578 -17.953 1 98.38 270 GLU B C 1
ATOM 6646 O O . GLU B 1 270 ? 0.665 -15.125 -19.094 1 98.38 270 GLU B O 1
ATOM 6651 N N . PHE B 1 271 ? 1.335 -16.766 -17.656 1 98.56 271 PHE B N 1
ATOM 6652 C CA . PHE B 1 271 ? 1.571 -17.812 -18.625 1 98.56 271 PHE B CA 1
ATOM 6653 C C . PHE B 1 271 ? 0.523 -18.922 -18.5 1 98.56 271 PHE B C 1
ATOM 6655 O O . PHE B 1 271 ? 0.297 -19.438 -17.406 1 98.56 271 PHE B O 1
ATOM 6662 N N . THR B 1 272 ? -0.161 -19.203 -19.531 1 98.62 272 THR B N 1
ATOM 6663 C CA . THR B 1 272 ? -0.936 -20.422 -19.688 1 98.62 272 THR B CA 1
ATOM 6664 C C . THR B 1 272 ? -0.369 -21.281 -20.828 1 98.62 272 THR B C 1
ATOM 6666 O O . THR B 1 272 ? 0.508 -20.828 -21.562 1 98.62 272 THR B O 1
ATOM 6669 N N . PRO B 1 273 ? -0.808 -22.547 -20.906 1 98.31 273 PRO B N 1
ATOM 6670 C CA . PRO B 1 273 ? -0.325 -23.328 -22.047 1 98.31 273 PRO B CA 1
ATOM 6671 C C . PRO B 1 273 ? -0.613 -22.641 -23.391 1 98.31 273 PRO B C 1
ATOM 6673 O O . PRO B 1 273 ? 0.093 -22.891 -24.375 1 98.31 273 PRO B O 1
ATOM 6676 N N . PHE B 1 274 ? -1.483 -21.703 -23.422 1 97.94 274 PHE B N 1
ATOM 6677 C CA . PHE B 1 274 ? -1.915 -21.094 -24.672 1 97.94 274 PHE B CA 1
ATOM 6678 C C . PHE B 1 274 ? -1.23 -19.75 -24.875 1 97.94 274 PHE B C 1
ATOM 6680 O O . PHE B 1 274 ? -0.863 -19.391 -26 1 97.94 274 PHE B O 1
ATOM 6687 N N . HIS B 1 275 ? -1.09 -19.031 -23.75 1 97.69 275 HIS B N 1
ATOM 6688 C CA . HIS B 1 275 ? -0.794 -17.625 -23.984 1 97.69 275 HIS B CA 1
ATOM 6689 C C . HIS B 1 275 ? 0.137 -17.078 -22.906 1 97.69 275 HIS B C 1
ATOM 6691 O O . HIS B 1 275 ? 0.2 -17.609 -21.797 1 97.69 275 HIS B O 1
ATOM 6697 N N . LEU B 1 276 ? 0.844 -16.031 -23.297 1 98.19 276 LEU B N 1
ATOM 6698 C CA . LEU B 1 276 ? 1.462 -15.07 -22.391 1 98.19 276 LEU B CA 1
ATOM 6699 C C . LEU B 1 276 ? 0.788 -13.711 -22.516 1 98.19 276 LEU B C 1
ATOM 6701 O O . LEU B 1 276 ? 0.525 -13.234 -23.625 1 98.19 276 LEU B O 1
ATOM 6705 N N . GLY B 1 277 ? 0.48 -13.102 -21.406 1 97.62 277 GLY B N 1
ATOM 6706 C CA . GLY B 1 277 ? -0.078 -11.758 -21.5 1 97.62 277 GLY B CA 1
ATOM 6707 C C . GLY B 1 277 ? -0.588 -11.227 -20.172 1 97.62 277 GLY B C 1
ATOM 6708 O O . GLY B 1 277 ? -0.167 -11.688 -19.109 1 97.62 277 GLY B O 1
ATOM 6709 N N . SER B 1 278 ? -1.356 -10.141 -20.281 1 96.81 278 SER B N 1
ATOM 6710 C CA . SER B 1 278 ? -1.836 -9.453 -19.094 1 96.81 278 SER B CA 1
ATOM 6711 C C . SER B 1 278 ? -3.236 -8.891 -19.297 1 96.81 278 SER B C 1
ATOM 6713 O O . SER B 1 278 ? -3.59 -8.492 -20.422 1 96.81 278 SER B O 1
ATOM 6715 N N . TRP B 1 279 ? -3.979 -8.875 -18.234 1 96.62 279 TRP B N 1
ATOM 6716 C CA . TRP B 1 279 ? -5.293 -8.242 -18.203 1 96.62 279 TRP B CA 1
ATOM 6717 C C . TRP B 1 279 ? -5.176 -6.75 -17.891 1 96.62 279 TRP B C 1
ATOM 6719 O O . TRP B 1 279 ? -6.141 -6 -18.047 1 96.62 279 TRP B O 1
ATOM 6729 N N . ASP B 1 280 ? -3.998 -6.312 -17.453 1 94.5 280 ASP B N 1
ATOM 6730 C CA . ASP B 1 280 ? -3.789 -4.949 -16.984 1 94.5 280 ASP B CA 1
ATOM 6731 C C . ASP B 1 280 ? -3.889 -3.947 -18.141 1 94.5 280 ASP B C 1
ATOM 6733 O O . ASP B 1 280 ? -3.42 -4.215 -19.234 1 94.5 280 ASP B O 1
ATOM 6737 N N . PRO B 1 281 ? -4.391 -2.729 -17.859 1 91 281 PRO B N 1
ATOM 6738 C CA . PRO B 1 281 ? -4.582 -1.729 -18.922 1 91 281 PRO B CA 1
ATOM 6739 C C . PRO B 1 281 ? -3.266 -1.246 -19.516 1 91 281 PRO B C 1
ATOM 6741 O O . PRO B 1 281 ? -3.252 -0.711 -20.625 1 91 281 PRO B O 1
ATOM 6744 N N . SER B 1 282 ? -2.184 -1.406 -18.844 1 86.69 282 SER B N 1
ATOM 6745 C CA . SER B 1 282 ? -0.892 -0.944 -19.344 1 86.69 282 SER B CA 1
ATOM 6746 C C . SER B 1 282 ? -0.508 -1.664 -20.641 1 86.69 282 SER B C 1
ATOM 6748 O O . SER B 1 282 ? 0.127 -1.078 -21.516 1 86.69 282 SER B O 1
ATOM 6750 N N . ILE B 1 283 ? -0.915 -2.936 -20.75 1 90.38 283 ILE B N 1
ATOM 6751 C CA . ILE B 1 283 ? -0.634 -3.678 -21.984 1 90.38 283 ILE B CA 1
ATOM 6752 C C . ILE B 1 283 ? -1.936 -4.223 -22.562 1 90.38 283 ILE B C 1
ATOM 6754 O O . ILE B 1 283 ? -2.168 -4.133 -23.766 1 90.38 283 ILE B O 1
ATOM 6758 N N . TYR B 1 284 ? -2.73 -4.836 -21.766 1 94.81 284 TYR B N 1
ATOM 6759 C CA . TYR B 1 284 ? -4.066 -5.312 -22.109 1 94.81 284 TYR B CA 1
ATOM 6760 C C . TYR B 1 284 ? -4.039 -6.188 -23.359 1 94.81 284 TYR B C 1
ATOM 6762 O O . TYR B 1 284 ? -4.895 -6.055 -24.234 1 94.81 284 TYR B O 1
ATOM 6770 N N . HIS B 1 285 ? -3.031 -7.023 -23.469 1 96.12 285 HIS B N 1
ATOM 6771 C CA . HIS B 1 285 ? -2.875 -7.91 -24.625 1 96.12 285 HIS B CA 1
ATOM 6772 C C . HIS B 1 285 ? -2.297 -9.258 -24.203 1 96.12 285 HIS B C 1
ATOM 6774 O O . HIS B 1 285 ? -1.573 -9.344 -23.203 1 96.12 285 HIS B O 1
ATOM 6780 N N . PHE B 1 286 ? -2.674 -10.258 -24.953 1 97.31 286 PHE B N 1
ATOM 6781 C CA . PHE B 1 286 ? -2.086 -11.586 -24.891 1 97.31 28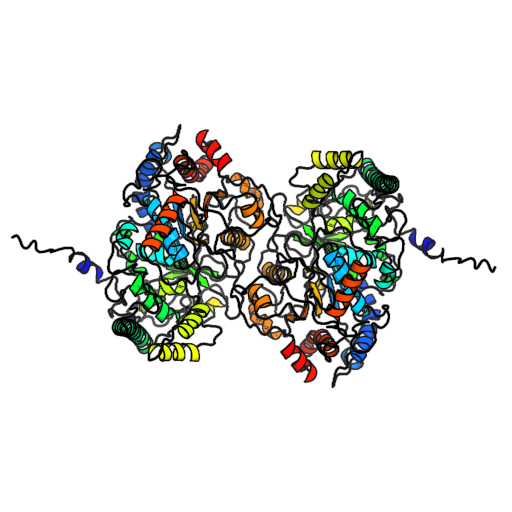6 PHE B CA 1
ATOM 6782 C C . PHE B 1 286 ? -1.458 -11.969 -26.234 1 97.31 286 PHE B C 1
ATOM 6784 O O . PHE B 1 286 ? -1.84 -11.438 -27.281 1 97.31 286 PHE B O 1
ATOM 6791 N N . THR B 1 287 ? -0.475 -12.797 -26.156 1 96.5 287 THR B N 1
ATOM 6792 C CA . THR B 1 287 ? 0.151 -13.359 -27.344 1 96.5 287 THR B CA 1
ATOM 6793 C C . THR B 1 287 ? 0.222 -14.883 -27.25 1 96.5 287 THR B C 1
ATOM 6795 O O . THR B 1 287 ? 0.154 -15.445 -26.156 1 96.5 287 THR B O 1
ATOM 6798 N N . ASP B 1 288 ? 0.254 -15.578 -28.359 1 95.5 288 ASP B N 1
ATOM 6799 C CA . ASP B 1 288 ? 0.432 -17.031 -28.375 1 95.5 288 ASP B CA 1
ATOM 6800 C C . ASP B 1 288 ? 1.764 -17.422 -27.734 1 95.5 288 ASP B C 1
ATOM 6802 O O . ASP B 1 288 ? 2.828 -17.031 -28.219 1 95.5 288 ASP B O 1
ATOM 6806 N N . LEU B 1 289 ? 1.651 -18.25 -26.75 1 97.25 289 LEU B N 1
ATOM 6807 C CA . LEU B 1 289 ? 2.84 -18.609 -25.969 1 97.25 289 LEU B CA 1
ATOM 6808 C C . LEU B 1 289 ? 3.879 -19.297 -26.859 1 97.25 289 LEU B C 1
ATOM 6810 O O . LEU B 1 289 ? 5.082 -19.078 -26.703 1 97.25 289 LEU B O 1
ATOM 6814 N N . LYS B 1 290 ? 3.547 -20.031 -27.766 1 94.94 290 LYS B N 1
ATOM 6815 C CA . LYS B 1 290 ? 4.41 -20.875 -28.594 1 94.94 290 LYS B CA 1
ATOM 6816 C C . LYS B 1 290 ? 5.387 -20.031 -29.406 1 94.94 290 LYS B C 1
ATOM 6818 O O . LYS B 1 290 ? 6.5 -20.484 -29.703 1 94.94 290 LYS B O 1
ATOM 6823 N N . TYR B 1 291 ? 5.012 -18.844 -29.734 1 94.62 291 TYR B N 1
ATOM 6824 C CA . TYR B 1 291 ? 5.793 -18.062 -30.688 1 94.62 291 TYR B CA 1
ATOM 6825 C C . TYR B 1 291 ? 6.32 -16.781 -30.047 1 94.62 291 TYR B C 1
ATOM 6827 O O . TYR B 1 291 ? 6.57 -15.789 -30.734 1 94.62 291 TYR B O 1
ATOM 6835 N N . ILE B 1 292 ? 6.5 -16.766 -28.75 1 96.12 292 ILE B N 1
ATOM 6836 C CA . ILE B 1 292 ? 6.832 -15.531 -28.031 1 96.12 292 ILE B CA 1
ATOM 6837 C C . ILE B 1 292 ? 8.25 -15.094 -28.391 1 96.12 292 ILE B C 1
ATOM 6839 O O . ILE B 1 292 ? 8.648 -13.969 -28.109 1 96.12 292 ILE B O 1
ATOM 6843 N N . GLY B 1 293 ? 9.07 -15.961 -29.031 1 94.81 293 GLY B N 1
ATOM 6844 C CA . GLY B 1 293 ? 10.422 -15.602 -29.453 1 94.81 293 GLY B CA 1
ATOM 6845 C C . GLY B 1 293 ? 10.461 -14.914 -30.797 1 94.81 293 GLY B C 1
ATOM 6846 O O . GLY B 1 293 ? 11.531 -14.492 -31.25 1 94.81 293 GLY B O 1
ATOM 6847 N N . SER B 1 294 ? 9.383 -14.781 -31.438 1 94.12 294 SER B N 1
ATOM 6848 C CA . SER B 1 294 ? 9.32 -14.188 -32.781 1 94.12 294 SER B CA 1
ATOM 6849 C C . SER B 1 294 ? 9.422 -12.664 -32.719 1 94.12 294 SER B C 1
ATOM 6851 O O . SER B 1 294 ? 8.891 -12.047 -31.781 1 94.12 294 SER B O 1
ATOM 6853 N N . LYS B 1 295 ? 10.148 -12.055 -33.625 1 93.19 295 LYS B N 1
ATOM 6854 C CA . LYS B 1 295 ? 10.133 -10.602 -33.781 1 93.19 295 LYS B CA 1
ATOM 6855 C C . LYS B 1 295 ? 8.82 -10.125 -34.406 1 93.19 295 LYS B C 1
ATOM 6857 O O . LYS B 1 295 ? 8.461 -10.539 -35.5 1 93.19 295 LYS B O 1
ATOM 6862 N N . VAL B 1 296 ? 8.148 -9.32 -33.656 1 93.44 296 VAL B N 1
ATOM 6863 C CA . VAL B 1 296 ? 6.844 -8.883 -34.125 1 93.44 296 VAL B CA 1
ATOM 6864 C C . VAL B 1 296 ? 6.738 -7.363 -34.062 1 93.44 296 VAL B C 1
ATOM 6866 O O . VAL B 1 296 ? 7.535 -6.719 -33.375 1 93.44 296 VAL B O 1
ATOM 6869 N N . SER B 1 297 ? 5.891 -6.82 -34.812 1 93 297 SER B N 1
ATOM 6870 C CA . SER B 1 297 ? 5.344 -5.473 -34.688 1 93 297 SER B CA 1
ATOM 6871 C C . SER B 1 297 ? 3.82 -5.488 -34.656 1 93 297 SER B C 1
ATOM 6873 O O . SER B 1 297 ? 3.191 -5.961 -35.625 1 93 297 SER B O 1
ATOM 6875 N N . ASN B 1 298 ? 3.25 -5.078 -33.5 1 92.62 298 ASN B N 1
ATOM 6876 C CA . ASN B 1 298 ? 1.803 -5.121 -33.312 1 92.62 298 ASN B CA 1
ATOM 6877 C C . ASN B 1 298 ? 1.246 -6.52 -33.562 1 92.62 298 ASN B C 1
ATOM 6879 O O . ASN B 1 298 ? 0.26 -6.684 -34.281 1 92.62 298 ASN B O 1
ATOM 6883 N N . GLY B 1 299 ? 2.039 -7.48 -33.094 1 91.12 299 GLY B N 1
ATOM 6884 C CA . GLY B 1 299 ? 1.585 -8.859 -33.125 1 91.12 299 GLY B CA 1
ATOM 6885 C C . GLY B 1 299 ? 1.792 -9.531 -34.469 1 91.12 299 GLY B C 1
ATOM 6886 O O . GLY B 1 299 ? 1.432 -10.695 -34.656 1 91.12 299 GLY B O 1
ATOM 6887 N N . VAL B 1 300 ? 2.354 -8.773 -35.375 1 91.12 300 VAL B N 1
ATOM 6888 C CA . VAL B 1 300 ? 2.611 -9.32 -36.719 1 91.12 300 VAL B CA 1
ATOM 6889 C C . VAL B 1 300 ? 4.102 -9.609 -36.875 1 91.12 300 VAL B C 1
ATOM 6891 O O . VAL B 1 300 ? 4.938 -8.727 -36.656 1 91.12 300 VAL B O 1
ATOM 6894 N N . PRO B 1 301 ? 4.387 -10.844 -37.219 1 91 301 PRO B N 1
ATOM 6895 C CA . PRO B 1 301 ? 5.801 -11.133 -37.469 1 91 301 PRO B CA 1
ATOM 6896 C C . PRO B 1 301 ? 6.414 -10.242 -38.531 1 91 301 PRO B C 1
ATOM 6898 O O . PRO B 1 301 ? 5.781 -9.984 -39.562 1 91 301 PRO B O 1
ATOM 6901 N N . VAL B 1 302 ? 7.531 -9.641 -38.312 1 87.44 302 VAL B N 1
ATOM 6902 C CA . VAL B 1 302 ? 8.188 -8.703 -39.219 1 87.44 302 VAL B CA 1
ATOM 6903 C C . VAL B 1 302 ? 8.68 -9.453 -40.469 1 87.44 302 VAL B C 1
ATOM 6905 O O . VAL B 1 302 ? 8.672 -8.906 -41.562 1 87.44 302 VAL B O 1
ATOM 6908 N N . SER B 1 303 ? 9.25 -10.555 -40.312 1 75.75 303 SER B N 1
ATOM 6909 C CA . SER B 1 303 ? 9.555 -11.383 -41.469 1 75.75 303 SER B CA 1
ATOM 6910 C C . SER B 1 303 ? 8.508 -12.477 -41.656 1 75.75 303 SER B C 1
ATOM 6912 O O . SER B 1 303 ? 8.289 -13.297 -40.781 1 75.75 303 SER B O 1
ATOM 6914 N N . ASP B 1 304 ? 7.684 -12.344 -42.688 1 64.75 304 ASP B N 1
ATOM 6915 C CA . ASP B 1 304 ? 6.555 -13.242 -42.906 1 64.75 304 ASP B CA 1
ATOM 6916 C C . ASP B 1 304 ? 7.004 -14.703 -42.906 1 64.75 304 ASP B C 1
ATOM 6918 O O . ASP B 1 304 ? 6.195 -15.602 -42.688 1 64.75 304 ASP B O 1
ATOM 6922 N N . SER B 1 305 ? 8.195 -14.828 -43 1 68.5 305 SER B N 1
ATOM 6923 C CA . SER B 1 305 ? 8.531 -16.219 -43.281 1 68.5 305 SER B CA 1
ATOM 6924 C C . SER B 1 305 ? 9.227 -16.859 -42.062 1 68.5 305 SER B C 1
ATOM 6926 O O . SER B 1 305 ? 9.5 -18.062 -42.062 1 68.5 305 SER B O 1
ATOM 6928 N N . SER B 1 306 ? 9.305 -16.125 -41 1 86.75 306 SER B N 1
ATOM 6929 C CA . SER B 1 306 ? 10.07 -16.797 -39.969 1 86.75 306 SER B CA 1
ATOM 6930 C C . SER B 1 306 ? 9.5 -16.469 -38.562 1 86.75 306 SER B C 1
ATOM 6932 O O . SER B 1 306 ? 9.273 -15.312 -38.25 1 86.75 306 SER B O 1
ATOM 6934 N N . CYS B 1 307 ? 9.062 -17.547 -37.906 1 92.69 307 CYS B N 1
ATOM 6935 C CA . CYS B 1 307 ? 8.672 -17.5 -36.5 1 92.69 307 CYS B CA 1
ATOM 6936 C C . CYS B 1 307 ? 9.633 -18.312 -35.625 1 92.69 307 CYS B C 1
ATOM 6938 O O . CYS B 1 307 ? 10.531 -18.984 -36.156 1 92.69 307 CYS B O 1
ATOM 6940 N N . VAL B 1 308 ? 9.523 -18.078 -34.375 1 94.75 308 VAL B N 1
ATOM 6941 C CA . VAL B 1 308 ? 10.445 -18.734 -33.438 1 94.75 308 VAL B CA 1
ATOM 6942 C C . VAL B 1 308 ? 9.664 -19.547 -32.438 1 94.75 308 VAL B C 1
ATOM 6944 O O . VAL B 1 308 ? 8.695 -19.062 -31.844 1 94.75 308 VAL B O 1
ATOM 6947 N N . THR B 1 309 ? 10.008 -20.812 -32.25 1 95.12 309 THR B N 1
ATOM 6948 C CA . THR B 1 309 ? 9.516 -21.688 -31.188 1 95.12 309 THR B CA 1
ATOM 6949 C C . THR B 1 309 ? 10.641 -22.047 -30.219 1 95.12 309 THR B C 1
ATOM 6951 O O . THR B 1 309 ? 11.805 -21.734 -30.469 1 95.12 309 THR B O 1
ATOM 6954 N N . GLY B 1 310 ? 10.266 -22.547 -29.047 1 96.06 310 GLY B N 1
ATOM 6955 C CA . GLY B 1 310 ? 11.266 -23 -28.094 1 96.06 310 GLY B CA 1
ATOM 6956 C C . GLY B 1 310 ? 11.617 -21.953 -27.062 1 96.06 310 GLY B C 1
ATOM 6957 O O . GLY B 1 310 ? 12.227 -22.266 -26.031 1 96.06 310 GLY B O 1
ATOM 6958 N N . PHE B 1 311 ? 11.203 -20.734 -27.297 1 96.44 311 PHE B N 1
ATOM 6959 C CA . PHE B 1 311 ? 11.539 -19.656 -26.375 1 96.44 311 PHE B CA 1
ATOM 6960 C C . PHE B 1 311 ? 10.75 -19.766 -25.078 1 96.44 311 PHE B C 1
ATOM 6962 O O . PHE B 1 311 ? 11.172 -19.266 -24.047 1 96.44 311 PHE B O 1
ATOM 6969 N N . ASP B 1 312 ? 9.609 -20.422 -25.125 1 97.12 312 ASP B N 1
ATOM 6970 C CA . ASP B 1 312 ? 8.781 -20.656 -23.938 1 97.12 312 ASP B CA 1
ATOM 6971 C C . ASP B 1 312 ? 9.227 -21.922 -23.219 1 97.12 312 ASP B C 1
ATOM 6973 O O . ASP B 1 312 ? 8.391 -22.688 -22.703 1 97.12 312 ASP B O 1
ATOM 6977 N N . ASN B 1 313 ? 10.555 -22.188 -23.234 1 97.44 313 ASN B N 1
ATOM 6978 C CA . ASN B 1 313 ? 11.07 -23.359 -22.531 1 97.44 313 ASN B CA 1
ATOM 6979 C C . ASN B 1 313 ? 10.469 -23.484 -21.141 1 97.44 313 ASN B C 1
ATOM 6981 O O . ASN B 1 313 ? 10.344 -22.484 -20.422 1 97.44 313 ASN B O 1
ATOM 6985 N N . GLY B 1 314 ? 10.07 -24.734 -20.766 1 97.12 314 GLY B N 1
ATOM 6986 C CA . GLY B 1 314 ? 9.453 -24.969 -19.469 1 97.12 314 GLY B CA 1
ATOM 6987 C C . GLY B 1 314 ? 10.305 -24.5 -18.312 1 97.12 314 GLY B C 1
ATOM 6988 O O . GLY B 1 314 ? 9.789 -23.906 -17.359 1 97.12 314 GLY B O 1
ATOM 6989 N N . GLY B 1 315 ? 11.594 -24.812 -18.359 1 95.94 315 GLY B N 1
ATOM 6990 C CA . GLY B 1 315 ? 12.516 -24.359 -17.328 1 95.94 315 GLY B CA 1
ATOM 6991 C C . GLY B 1 315 ? 12.633 -22.844 -17.266 1 95.94 315 GLY B C 1
ATOM 6992 O O . GLY B 1 315 ? 12.727 -22.266 -16.188 1 95.94 315 GLY B O 1
ATOM 6993 N N . PHE B 1 316 ? 12.688 -22.156 -18.391 1 95.69 316 PHE B N 1
ATOM 6994 C CA . PHE B 1 316 ? 12.797 -20.703 -18.438 1 95.69 316 PHE B CA 1
ATOM 6995 C C . PHE B 1 316 ? 11.555 -20.062 -17.844 1 95.69 316 PHE B C 1
ATOM 6997 O O . PHE B 1 316 ? 11.656 -19.062 -17.125 1 95.69 316 PHE B O 1
ATOM 7004 N N . VAL B 1 317 ? 10.352 -20.609 -18.125 1 96 317 VAL B N 1
ATOM 7005 C CA . VAL B 1 317 ? 9.109 -20.109 -17.547 1 96 317 VAL B CA 1
ATOM 7006 C C . VAL B 1 317 ? 9.133 -20.297 -16.031 1 96 317 VAL B C 1
ATOM 7008 O O . VAL B 1 317 ? 8.75 -19.406 -15.273 1 96 317 VAL B O 1
ATOM 7011 N N . LEU B 1 318 ? 9.609 -21.453 -15.602 1 95.12 318 LEU B N 1
ATOM 7012 C CA . LEU B 1 318 ? 9.797 -21.734 -14.18 1 95.12 318 LEU B CA 1
ATOM 7013 C C . LEU B 1 318 ? 10.688 -20.688 -13.531 1 95.12 318 LEU B C 1
ATOM 7015 O O . LEU B 1 318 ? 10.367 -20.172 -12.461 1 95.12 318 LEU B O 1
ATOM 7019 N N . GLY B 1 319 ? 11.742 -20.422 -14.188 1 93.75 319 GLY B N 1
ATOM 7020 C CA . GLY B 1 319 ? 12.695 -19.453 -13.664 1 93.75 319 GLY B CA 1
ATOM 7021 C C . GLY B 1 319 ? 12.188 -18.031 -13.703 1 93.75 319 GLY B C 1
ATOM 7022 O O . GLY B 1 319 ? 12.477 -17.25 -12.797 1 93.75 319 GLY B O 1
ATOM 7023 N N . THR B 1 320 ? 11.445 -17.656 -14.695 1 94.38 320 THR B N 1
ATOM 7024 C CA . THR B 1 320 ? 10.93 -16.297 -14.875 1 94.38 320 THR B CA 1
ATOM 7025 C C . THR B 1 320 ? 10.055 -15.898 -13.688 1 94.38 320 THR B C 1
ATOM 7027 O O . THR B 1 320 ? 10.18 -14.781 -13.172 1 94.38 320 THR B O 1
ATOM 7030 N N . SER B 1 321 ? 9.25 -16.797 -13.219 1 95.31 321 SER B N 1
ATOM 7031 C CA . SER B 1 321 ? 8.305 -16.531 -12.141 1 95.31 321 SER B CA 1
ATOM 7032 C C . SER B 1 321 ? 9 -16.531 -10.781 1 95.31 321 SER B C 1
ATOM 7034 O O . SER B 1 321 ? 8.352 -16.375 -9.742 1 95.31 321 SER B O 1
ATOM 7036 N N . SER B 1 322 ? 10.305 -16.734 -10.68 1 91.19 322 SER B N 1
ATOM 7037 C CA . SER B 1 322 ? 10.984 -16.828 -9.398 1 91.19 322 SER B CA 1
ATOM 7038 C C . SER B 1 322 ? 12.336 -16.109 -9.438 1 91.19 322 SER B C 1
ATOM 7040 O O . SER B 1 322 ? 13.211 -16.391 -8.617 1 91.19 322 SER B O 1
ATOM 7042 N N . SER B 1 323 ? 12.516 -15.195 -10.281 1 71.88 323 SER B N 1
ATOM 7043 C CA . SER B 1 323 ? 13.812 -14.586 -10.523 1 71.88 323 SER B CA 1
ATOM 7044 C C . SER B 1 323 ? 14.188 -13.617 -9.406 1 71.88 323 SER B C 1
ATOM 7046 O O . SER B 1 323 ? 13.594 -12.547 -9.281 1 71.88 323 SER B O 1
ATOM 7048 N N . LEU B 1 324 ? 14.633 -13.961 -8.18 1 60.19 324 LEU B N 1
ATOM 7049 C CA . LEU B 1 324 ? 15.109 -13.023 -7.164 1 60.19 324 LEU B CA 1
ATOM 7050 C C . LEU B 1 324 ? 16.625 -13.078 -7.059 1 60.19 324 LEU B C 1
ATOM 7052 O O . LEU B 1 324 ? 17.172 -13.617 -6.09 1 60.19 324 LEU B O 1
ATOM 7056 N N . PHE B 1 325 ? 17.25 -12.672 -8.094 1 59.56 325 PHE B N 1
ATOM 7057 C CA . PHE B 1 325 ? 18.641 -13.047 -8.344 1 59.56 325 PHE B CA 1
ATOM 7058 C C . PHE B 1 325 ? 19.578 -12.352 -7.352 1 59.56 325 PHE B C 1
ATOM 7060 O O . PHE B 1 325 ? 20.641 -12.883 -7.027 1 59.56 325 PHE B O 1
ATOM 7067 N N . ASN B 1 326 ? 19.078 -11.148 -6.801 1 55.16 326 ASN B N 1
ATOM 7068 C CA . ASN B 1 326 ? 20.031 -10.578 -5.855 1 55.16 326 ASN B CA 1
ATOM 7069 C C . ASN B 1 326 ? 20.438 -11.586 -4.781 1 55.16 326 ASN B C 1
ATOM 7071 O O . ASN B 1 326 ? 21.609 -11.703 -4.445 1 55.16 326 ASN B O 1
ATOM 7075 N N . GLN B 1 327 ? 19.562 -12.266 -4.434 1 54.53 327 GLN B N 1
ATOM 7076 C CA . GLN B 1 327 ? 19.875 -13.25 -3.402 1 54.53 327 GLN B CA 1
ATOM 7077 C C . GLN B 1 327 ? 20.672 -14.414 -3.979 1 54.53 327 GLN B C 1
ATOM 7079 O O . GLN B 1 327 ? 21.547 -14.961 -3.309 1 54.53 327 GLN B O 1
ATOM 7084 N N . PHE B 1 328 ? 20.453 -14.789 -5.23 1 57.41 328 PHE B N 1
ATOM 7085 C CA . PHE B 1 328 ? 21.172 -15.836 -5.941 1 57.41 328 PHE B CA 1
ATOM 7086 C C . PHE B 1 328 ? 22.656 -15.5 -6.062 1 57.41 328 PHE B C 1
ATOM 7088 O O . PHE B 1 328 ? 23.516 -16.344 -5.785 1 57.41 328 PHE B O 1
ATOM 7095 N N . LEU B 1 329 ? 22.828 -14.328 -6.355 1 62.16 329 LEU B N 1
ATOM 7096 C CA . LEU B 1 329 ? 24.203 -13.875 -6.535 1 62.16 329 LEU B CA 1
ATOM 7097 C C . LEU B 1 329 ? 24.953 -13.898 -5.211 1 62.16 329 LEU B C 1
ATOM 7099 O O . LEU B 1 329 ? 26.141 -14.258 -5.176 1 62.16 329 LEU B O 1
ATOM 7103 N N . LEU B 1 330 ? 24.203 -13.508 -4.234 1 57.19 330 LEU B N 1
ATOM 7104 C CA . LEU B 1 330 ? 24.828 -13.547 -2.918 1 57.19 330 LEU B CA 1
ATOM 7105 C C . LEU B 1 330 ? 25.219 -14.977 -2.545 1 57.19 330 LEU B C 1
ATOM 7107 O O . LEU B 1 330 ? 26.297 -15.211 -2.008 1 57.19 330 LEU B O 1
ATOM 7111 N N . GLN B 1 331 ? 24.469 -15.867 -2.936 1 58.66 331 GLN B N 1
ATOM 7112 C CA . GLN B 1 331 ? 24.734 -17.266 -2.609 1 58.66 331 GLN B CA 1
ATOM 7113 C C . GLN B 1 331 ? 25.859 -17.828 -3.471 1 58.66 331 GLN B C 1
ATOM 7115 O O . GLN B 1 331 ? 26.672 -18.625 -3 1 58.66 331 GLN B O 1
ATOM 7120 N N . LEU B 1 332 ? 25.875 -17.453 -4.652 1 61.16 332 LEU B N 1
ATOM 7121 C CA . LEU B 1 332 ? 26.953 -17.891 -5.531 1 61.16 332 LEU B CA 1
ATOM 7122 C C . LEU B 1 332 ? 28.312 -17.422 -5.016 1 61.16 332 LEU B C 1
ATOM 7124 O O . LEU B 1 332 ? 29.297 -18.141 -5.109 1 61.16 332 LEU B O 1
ATOM 7128 N N . LYS B 1 333 ? 28.234 -16.266 -4.551 1 59.94 333 LYS B N 1
ATOM 7129 C CA . LYS B 1 333 ? 29.469 -15.695 -4.02 1 59.94 333 LYS B CA 1
ATOM 7130 C C . LYS B 1 333 ? 29.906 -16.422 -2.748 1 59.94 333 LYS B C 1
ATOM 7132 O O . LYS B 1 333 ? 31.094 -16.578 -2.502 1 59.94 333 LYS B O 1
ATOM 7137 N N . SER B 1 334 ? 28.859 -16.906 -2.045 1 55.06 334 SER B N 1
ATOM 7138 C CA . SER B 1 334 ? 29.156 -17.531 -0.762 1 55.06 334 SER B CA 1
ATOM 7139 C C . SER B 1 334 ? 29.547 -19 -0.941 1 55.06 334 SER B C 1
ATOM 7141 O O . SER B 1 334 ? 30.234 -19.562 -0.093 1 55.06 334 SER B O 1
ATOM 7143 N N . THR B 1 335 ? 28.984 -19.641 -1.963 1 54.91 335 THR B N 1
ATOM 7144 C CA . THR B 1 335 ? 29.203 -21.078 -2.125 1 54.91 335 THR B CA 1
ATOM 7145 C C . THR B 1 335 ? 30.562 -21.359 -2.746 1 54.91 335 THR B C 1
ATOM 7147 O O . THR B 1 335 ? 30.969 -22.516 -2.854 1 54.91 335 THR B O 1
ATOM 7150 N N . GLY B 1 336 ? 31.297 -20.453 -2.871 1 52.59 336 GLY B N 1
ATOM 7151 C CA . GLY B 1 336 ? 32.656 -20.672 -3.389 1 52.59 336 GLY B CA 1
ATOM 7152 C C . GLY B 1 336 ? 32.656 -21.203 -4.809 1 52.59 336 GLY B C 1
ATOM 7153 O O . GLY B 1 336 ? 33.594 -21.906 -5.211 1 52.59 336 GLY B O 1
ATOM 7154 N N . ILE B 1 337 ? 31.484 -21.078 -5.383 1 54.59 337 ILE B N 1
ATOM 7155 C CA . ILE B 1 337 ? 31.453 -21.578 -6.758 1 54.59 337 ILE B CA 1
ATOM 7156 C C . ILE B 1 337 ? 32.594 -20.922 -7.559 1 54.59 337 ILE B C 1
ATOM 7158 O O . ILE B 1 337 ? 32.688 -19.703 -7.602 1 54.59 337 ILE B O 1
ATOM 7162 N N . THR B 1 338 ? 33.625 -21.797 -7.895 1 59.53 338 THR B N 1
ATOM 7163 C CA . THR B 1 338 ? 34.781 -21.391 -8.695 1 59.53 338 THR B CA 1
ATOM 7164 C C . THR B 1 338 ? 34.719 -22.016 -10.086 1 59.53 338 THR B C 1
ATOM 7166 O O . THR B 1 338 ? 33.844 -22.828 -10.375 1 59.53 338 THR B O 1
ATOM 7169 N N . GLY B 1 339 ? 35.312 -21.438 -11.062 1 61.66 339 GLY B N 1
ATOM 7170 C CA . GLY B 1 339 ? 35.531 -22.016 -12.383 1 61.66 339 GLY B CA 1
ATOM 7171 C C . GLY B 1 339 ? 34.594 -21.453 -13.445 1 61.66 339 GLY B C 1
ATOM 7172 O O . GLY B 1 339 ? 34.312 -20.25 -13.461 1 61.66 339 GLY B O 1
ATOM 7173 N N . LEU B 1 340 ? 34.125 -22.344 -14.344 1 60.31 340 LEU B N 1
ATOM 7174 C CA . LEU B 1 340 ? 33.406 -21.953 -15.555 1 60.31 340 LEU B CA 1
ATOM 7175 C C . LEU B 1 340 ? 32.094 -21.297 -15.211 1 60.31 340 LEU B C 1
ATOM 7177 O O . LEU B 1 340 ? 31.672 -20.344 -15.867 1 60.31 340 LEU B O 1
ATOM 7181 N N . LEU B 1 341 ? 31.422 -21.781 -14.227 1 66 341 LEU B N 1
ATOM 7182 C CA . LEU B 1 341 ? 30.156 -21.156 -13.836 1 66 341 LEU B CA 1
ATOM 7183 C C . LEU B 1 341 ? 30.375 -19.734 -13.352 1 66 341 LEU B C 1
ATOM 7185 O O . LEU B 1 341 ? 29.609 -18.828 -13.703 1 66 341 LEU B O 1
ATOM 7189 N N . TYR B 1 342 ? 31.297 -19.656 -12.594 1 70.06 342 TYR B N 1
ATOM 7190 C CA . TYR B 1 342 ? 31.625 -18.328 -12.102 1 70.06 342 TYR B CA 1
ATOM 7191 C C . TYR B 1 342 ? 31.891 -17.375 -13.258 1 70.06 342 TYR B C 1
ATOM 7193 O O . TYR B 1 342 ? 31.422 -16.234 -13.258 1 70.06 342 TYR B O 1
ATOM 7201 N N . LYS B 1 343 ? 32.656 -17.844 -14.195 1 70.12 343 LYS B N 1
ATOM 7202 C CA . LYS B 1 343 ? 32.969 -17.016 -15.352 1 70.12 343 LYS B CA 1
ATOM 7203 C C . LYS B 1 343 ? 31.734 -16.656 -16.141 1 70.12 343 LYS B C 1
ATOM 7205 O O . LYS B 1 343 ? 31.594 -15.523 -16.625 1 70.12 343 LYS B O 1
ATOM 7210 N N . LEU B 1 344 ? 30.938 -17.625 -16.344 1 69.31 344 LEU B N 1
ATOM 7211 C CA . LEU B 1 344 ? 29.703 -17.391 -17.078 1 69.31 344 LEU B CA 1
ATOM 7212 C C . LEU B 1 344 ? 28.828 -16.375 -16.344 1 69.31 344 LEU B C 1
ATOM 7214 O O . LEU B 1 344 ? 28.297 -15.445 -16.953 1 69.31 344 LEU B O 1
ATOM 7218 N N . VAL B 1 345 ? 28.641 -16.625 -15.078 1 72.62 345 VAL B N 1
ATOM 7219 C CA . VAL B 1 345 ? 27.844 -15.727 -14.266 1 72.62 345 VAL B CA 1
ATOM 7220 C C . VAL B 1 345 ? 28.438 -14.32 -14.305 1 72.62 345 VAL B C 1
ATOM 7222 O O . VAL B 1 345 ? 27.719 -13.336 -14.477 1 72.62 345 VAL B O 1
ATOM 7225 N N . HIS B 1 346 ? 29.703 -14.312 -14.211 1 70.69 346 HIS B N 1
ATOM 7226 C CA . HIS B 1 346 ? 30.391 -13.023 -14.242 1 70.69 346 HIS B CA 1
ATOM 7227 C C . HIS B 1 346 ? 30.203 -12.328 -15.586 1 70.69 346 HIS B C 1
ATOM 7229 O O . HIS B 1 346 ? 30.047 -11.109 -15.641 1 70.69 346 HIS B O 1
ATOM 7235 N N . LYS B 1 347 ? 30.328 -13.062 -16.594 1 70.12 347 LYS B N 1
ATOM 7236 C CA . LYS B 1 347 ? 30.125 -12.516 -17.922 1 70.12 347 LYS B CA 1
ATOM 7237 C C . LYS B 1 347 ? 28.719 -11.93 -18.062 1 70.12 347 LYS B C 1
ATOM 7239 O O . LYS B 1 347 ? 28.547 -10.852 -18.625 1 70.12 347 LYS B O 1
ATOM 7244 N N . ILE B 1 348 ? 27.781 -12.695 -17.688 1 70 348 ILE B N 1
ATOM 7245 C CA . ILE B 1 348 ? 26.406 -12.227 -17.75 1 70 348 ILE B CA 1
ATOM 7246 C C . ILE B 1 348 ? 26.25 -10.945 -16.938 1 70 348 ILE B C 1
ATOM 7248 O O . ILE B 1 348 ? 25.641 -9.977 -17.391 1 70 348 ILE B O 1
ATOM 7252 N N . LEU B 1 349 ? 26.797 -10.945 -15.75 1 69.38 349 LEU B N 1
ATOM 7253 C CA . LEU B 1 349 ? 26.688 -9.805 -14.836 1 69.38 349 LEU B CA 1
ATOM 7254 C C . LEU B 1 349 ? 27.406 -8.586 -15.406 1 69.38 349 LEU B C 1
ATOM 7256 O O . LEU B 1 349 ? 27.016 -7.449 -15.148 1 69.38 349 LEU B O 1
ATOM 7260 N N . GLU B 1 350 ? 28.484 -8.766 -16.094 1 64.88 350 GLU B N 1
ATOM 7261 C CA . GLU B 1 350 ? 29.219 -7.676 -16.734 1 64.88 350 GLU B CA 1
ATOM 7262 C C . GLU B 1 350 ? 28.375 -7.027 -17.828 1 64.88 350 GLU B C 1
ATOM 7264 O O . GLU B 1 350 ? 28.5 -5.828 -18.094 1 64.88 350 GLU B O 1
ATOM 7269 N N . GLU B 1 351 ? 27.656 -7.855 -18.438 1 59.94 351 GLU B N 1
ATOM 7270 C CA . GLU B 1 351 ? 26.859 -7.371 -19.562 1 59.94 351 GLU B CA 1
ATOM 7271 C C . GLU B 1 351 ? 25.578 -6.699 -19.094 1 59.94 351 GLU B C 1
ATOM 7273 O O . GLU B 1 351 ? 25 -5.891 -19.812 1 59.94 351 GLU B O 1
ATOM 7278 N N . ILE B 1 352 ? 25.188 -7.09 -17.984 1 58.03 352 ILE B N 1
ATOM 7279 C CA . ILE B 1 352 ? 23.922 -6.539 -17.5 1 58.03 352 ILE B CA 1
ATOM 7280 C C . ILE B 1 352 ? 24.188 -5.582 -16.344 1 58.03 352 ILE B C 1
ATOM 7282 O O . ILE B 1 352 ? 25.078 -5.812 -15.531 1 58.03 352 ILE B O 1
ATOM 7286 N N . ASP B 1 353 ? 23.625 -4.398 -16.438 1 55.25 353 ASP B N 1
ATOM 7287 C CA . ASP B 1 353 ? 23.719 -3.475 -15.312 1 55.25 353 ASP B CA 1
ATOM 7288 C C . ASP B 1 353 ? 23.188 -4.117 -14.031 1 55.25 353 ASP B C 1
ATOM 7290 O O . ASP B 1 353 ? 22.219 -4.887 -14.07 1 55.25 353 ASP B O 1
ATOM 7294 N N . GLU B 1 354 ? 23.938 -4.082 -12.969 1 53.38 354 GLU B N 1
ATOM 7295 C CA . GLU B 1 354 ? 23.578 -4.609 -11.656 1 53.38 354 GLU B CA 1
ATOM 7296 C C . GLU B 1 354 ? 22.109 -4.371 -11.344 1 53.38 354 GLU B C 1
ATOM 7298 O O . GLU B 1 354 ? 21.453 -5.195 -10.695 1 53.38 354 GLU B O 1
ATOM 7303 N N . LYS B 1 355 ? 21.594 -3.396 -11.977 1 56.53 355 LYS B N 1
ATOM 7304 C CA . LYS B 1 355 ? 20.219 -3.012 -11.703 1 56.53 355 LYS B CA 1
ATOM 7305 C C . LYS B 1 355 ? 19.234 -3.945 -12.406 1 56.53 355 LYS B C 1
ATOM 7307 O O . LYS B 1 355 ? 18.047 -4 -12.055 1 56.53 355 LYS B O 1
ATOM 7312 N N . ASN B 1 356 ? 19.766 -4.762 -13.25 1 60.38 356 ASN B N 1
ATOM 7313 C CA . ASN B 1 356 ? 18.891 -5.605 -14.07 1 60.38 356 ASN B CA 1
ATOM 7314 C C . ASN B 1 356 ? 19.203 -7.086 -13.875 1 60.38 356 ASN B C 1
ATOM 7316 O O . ASN B 1 356 ? 18.891 -7.91 -14.734 1 60.38 356 ASN B O 1
ATOM 7320 N N . ASN B 1 357 ? 19.781 -7.359 -12.727 1 58.12 357 ASN B N 1
ATOM 7321 C CA . ASN B 1 357 ? 20.203 -8.742 -12.508 1 58.12 357 ASN B CA 1
ATOM 7322 C C . ASN B 1 357 ? 19.031 -9.633 -12.125 1 58.12 357 ASN B C 1
ATOM 7324 O O . ASN B 1 357 ? 19.156 -10.859 -12.07 1 58.12 357 ASN B O 1
ATOM 7328 N N . ASP B 1 358 ? 17.922 -9.125 -11.891 1 61.5 358 ASP B N 1
ATOM 7329 C CA . ASP B 1 358 ? 16.781 -9.914 -11.43 1 61.5 358 ASP B CA 1
ATOM 7330 C C . ASP B 1 358 ? 15.727 -10.047 -12.531 1 61.5 358 ASP B C 1
ATOM 7332 O O . ASP B 1 358 ? 14.555 -10.305 -12.242 1 61.5 358 ASP B O 1
ATOM 7336 N N . ILE B 1 359 ? 16.25 -9.984 -13.711 1 74 359 ILE B N 1
ATOM 7337 C CA . ILE B 1 359 ? 15.281 -9.867 -14.797 1 74 359 ILE B CA 1
ATOM 7338 C C . ILE B 1 359 ? 15.375 -11.094 -15.703 1 74 359 ILE B C 1
ATOM 7340 O O . ILE B 1 359 ? 16.469 -11.609 -15.945 1 74 359 ILE B O 1
ATOM 7344 N N . ALA B 1 360 ? 14.258 -11.648 -16.047 1 82.44 360 ALA B N 1
ATOM 7345 C CA . ALA B 1 360 ? 14.141 -12.5 -17.219 1 82.44 360 ALA B CA 1
ATOM 7346 C C . ALA B 1 360 ? 13.938 -11.664 -18.484 1 82.44 360 ALA B C 1
ATOM 7348 O O . ALA B 1 360 ? 12.992 -10.883 -18.578 1 82.44 360 ALA B O 1
ATOM 7349 N N . VAL B 1 361 ? 14.828 -11.922 -19.422 1 86.06 361 VAL B N 1
ATOM 7350 C CA . VAL B 1 361 ? 14.844 -11.078 -20.609 1 86.06 361 VAL B CA 1
ATOM 7351 C C . VAL B 1 361 ? 14.141 -11.789 -21.766 1 86.06 361 VAL B C 1
ATOM 7353 O O . VAL B 1 361 ? 14.555 -12.883 -22.172 1 86.06 361 VAL B O 1
ATOM 7356 N N . TYR B 1 362 ? 13.109 -11.234 -22.203 1 91.31 362 TYR B N 1
ATOM 7357 C CA . TYR B 1 362 ? 12.414 -11.703 -23.391 1 91.31 362 TYR B CA 1
ATOM 7358 C C . TYR B 1 362 ? 12.68 -10.773 -24.562 1 91.31 362 TYR B C 1
ATOM 7360 O O . TYR B 1 362 ? 11.992 -9.758 -24.734 1 91.31 362 TYR B O 1
ATOM 7368 N N . THR B 1 363 ? 13.625 -11.102 -25.281 1 91.38 363 THR B N 1
ATOM 7369 C CA . THR B 1 363 ? 13.992 -10.406 -26.5 1 91.38 363 THR B CA 1
ATOM 7370 C C . THR B 1 363 ? 13.859 -11.328 -27.703 1 91.38 363 THR B C 1
ATOM 7372 O O . THR B 1 363 ? 14.523 -12.367 -27.781 1 91.38 363 THR B O 1
ATOM 7375 N N . PRO B 1 364 ? 13.156 -11.062 -28.719 1 93.12 364 PRO B N 1
ATOM 7376 C CA . PRO B 1 364 ? 12.43 -9.805 -28.906 1 93.12 364 PRO B CA 1
ATOM 7377 C C . PRO B 1 364 ? 11.211 -9.695 -27.984 1 93.12 364 PRO B C 1
ATOM 7379 O O . PRO B 1 364 ? 10.766 -10.695 -27.422 1 93.12 364 PRO B O 1
ATOM 7382 N N . ASN B 1 365 ? 10.734 -8.445 -27.75 1 94 365 ASN B N 1
ATOM 7383 C CA . ASN B 1 365 ? 9.5 -8.18 -27.016 1 94 365 ASN B CA 1
ATOM 7384 C C . ASN B 1 365 ? 8.273 -8.641 -27.812 1 94 365 ASN B C 1
ATOM 7386 O O . ASN B 1 365 ? 7.945 -8.07 -28.844 1 94 365 ASN B O 1
ATOM 7390 N N . PRO B 1 366 ? 7.574 -9.594 -27.281 1 95.5 366 PRO B N 1
ATOM 7391 C CA . PRO B 1 366 ? 6.426 -10.102 -28.031 1 95.5 366 PRO B CA 1
ATOM 7392 C C . PRO B 1 366 ? 5.273 -9.102 -28.094 1 95.5 366 PRO B C 1
ATOM 7394 O O . PRO B 1 366 ? 4.312 -9.305 -28.844 1 95.5 366 PRO B O 1
ATOM 7397 N N . PHE B 1 367 ? 5.324 -8.016 -27.406 1 95.06 367 PHE B N 1
ATOM 7398 C CA . PHE B 1 367 ? 4.27 -7.004 -27.406 1 95.06 367 PHE B CA 1
ATOM 7399 C C . PHE B 1 367 ? 4.754 -5.711 -28.047 1 95.06 367 PHE B C 1
ATOM 7401 O O . PHE B 1 367 ? 4.152 -4.652 -27.859 1 95.06 367 PHE B O 1
ATOM 7408 N N . LYS B 1 368 ? 5.84 -5.785 -28.75 1 94.62 368 LYS B N 1
ATOM 7409 C CA . LYS B 1 368 ? 6.383 -4.609 -29.422 1 94.62 368 LYS B CA 1
ATOM 7410 C C . LYS B 1 368 ? 5.332 -3.943 -30.312 1 94.62 368 LYS B C 1
ATOM 7412 O O . LYS B 1 368 ? 4.676 -4.609 -31.109 1 94.62 368 LYS B O 1
ATOM 7417 N N . ASP B 1 369 ? 5.129 -2.656 -30.172 1 94.31 369 ASP B N 1
ATOM 7418 C CA . ASP B 1 369 ? 4.23 -1.822 -30.969 1 94.31 369 ASP B CA 1
ATOM 7419 C C . ASP B 1 369 ? 2.779 -2.264 -30.797 1 94.31 369 ASP B C 1
ATOM 7421 O O . ASP B 1 369 ? 1.968 -2.104 -31.719 1 94.31 369 ASP B O 1
ATOM 7425 N N . ALA B 1 370 ? 2.498 -2.965 -29.672 1 92.75 370 ALA B N 1
ATOM 7426 C CA . ALA B 1 370 ? 1.101 -3.254 -29.359 1 92.75 370 ALA B CA 1
ATOM 7427 C C . ALA B 1 370 ? 0.256 -1.983 -29.391 1 92.75 370 ALA B C 1
ATOM 7429 O O . ALA B 1 370 ? 0.785 -0.875 -29.297 1 92.75 370 ALA B O 1
ATOM 7430 N N . PRO B 1 371 ? -1.054 -2.088 -29.531 1 90.5 371 PRO B N 1
ATOM 7431 C CA . PRO B 1 371 ? -1.923 -0.926 -29.734 1 90.5 371 PRO B CA 1
ATOM 7432 C C . PRO B 1 371 ? -1.891 0.048 -28.562 1 90.5 371 PRO B C 1
ATOM 7434 O O . PRO B 1 371 ? -2.039 1.258 -28.75 1 90.5 371 PRO B O 1
ATOM 7437 N N . ILE B 1 372 ? -1.844 -0.435 -27.406 1 88.75 372 ILE B N 1
ATOM 7438 C CA . ILE B 1 372 ? -1.712 0.452 -26.25 1 88.75 372 ILE B CA 1
ATOM 7439 C C . ILE B 1 372 ? -0.287 0.995 -26.188 1 88.75 372 ILE B C 1
ATOM 7441 O O . ILE B 1 372 ? 0.661 0.24 -25.953 1 88.75 372 ILE B O 1
ATOM 7445 N N . ASN B 1 373 ? -0.181 2.301 -26.406 1 84 373 ASN B N 1
ATOM 7446 C CA . ASN B 1 373 ? 1.127 2.945 -26.344 1 84 373 ASN B CA 1
ATOM 7447 C C . ASN B 1 373 ? 1.591 3.152 -24.906 1 84 373 ASN B C 1
ATOM 7449 O O . ASN B 1 373 ? 1.063 4.012 -24.203 1 84 373 ASN B O 1
ATOM 7453 N N . CYS B 1 374 ? 2.502 2.344 -24.5 1 81.19 374 CYS B N 1
ATOM 7454 C CA . CYS B 1 374 ? 3.064 2.398 -23.156 1 81.19 374 CYS B CA 1
ATOM 7455 C C . CYS B 1 374 ? 4.543 2.031 -23.172 1 81.19 374 CYS B C 1
ATOM 7457 O O . CYS B 1 374 ? 5.109 1.743 -24.219 1 81.19 374 CYS B O 1
ATOM 7459 N N . SER B 1 375 ? 5.129 2.078 -22.047 1 80.62 375 SER B N 1
ATOM 7460 C CA . SER B 1 375 ? 6.555 1.789 -21.938 1 80.62 375 SER B CA 1
ATOM 7461 C C . SER B 1 375 ? 6.867 0.36 -22.375 1 80.62 375 SER B C 1
ATOM 7463 O O . SER B 1 375 ? 7.906 0.102 -22.984 1 80.62 375 SER B O 1
ATOM 7465 N N . ILE B 1 376 ? 6.02 -0.591 -22.125 1 86.62 376 ILE B N 1
ATOM 7466 C CA . ILE B 1 376 ? 6.242 -1.992 -22.469 1 86.62 376 ILE B CA 1
ATOM 7467 C C . ILE B 1 376 ? 6.164 -2.172 -23.984 1 86.62 376 ILE B C 1
ATOM 7469 O O . ILE B 1 376 ? 7.035 -2.805 -24.578 1 86.62 376 ILE B O 1
ATOM 7473 N N . SER B 1 377 ? 5.156 -1.567 -24.594 1 90.88 377 SER B N 1
ATOM 7474 C CA . SER B 1 377 ? 4.965 -1.77 -26.016 1 90.88 377 SER B CA 1
ATOM 7475 C C . SER B 1 377 ? 6.039 -1.052 -26.828 1 90.88 377 SER B C 1
ATOM 7477 O O . SER B 1 377 ? 6.32 -1.432 -27.969 1 90.88 377 SER B O 1
ATOM 7479 N N . ARG B 1 378 ? 6.637 -0.028 -26.25 1 90.38 378 ARG B N 1
ATOM 7480 C CA . ARG B 1 378 ? 7.668 0.733 -26.953 1 90.38 378 ARG B CA 1
ATOM 7481 C C . ARG B 1 378 ? 9.031 0.058 -26.828 1 90.38 378 ARG B C 1
ATOM 7483 O O . ARG B 1 378 ? 9.914 0.263 -27.656 1 90.38 378 ARG B O 1
ATOM 7490 N N . ALA B 1 379 ? 9.188 -0.737 -25.781 1 88 379 ALA B N 1
ATOM 7491 C CA . ALA B 1 379 ? 10.484 -1.335 -25.484 1 88 379 ALA B CA 1
ATOM 7492 C C . ALA B 1 379 ? 10.797 -2.477 -26.453 1 88 379 ALA B C 1
ATOM 7494 O O . ALA B 1 379 ? 9.883 -3.162 -26.922 1 88 379 ALA B O 1
ATOM 7495 N N . ASP B 1 380 ? 12.109 -2.711 -26.703 1 89.94 380 ASP B N 1
ATOM 7496 C CA . ASP B 1 380 ? 12.547 -3.82 -27.547 1 89.94 380 ASP B CA 1
ATOM 7497 C C . ASP B 1 380 ? 12.625 -5.117 -26.75 1 89.94 380 ASP B C 1
ATOM 7499 O O . ASP B 1 380 ? 12.68 -6.207 -27.328 1 89.94 380 ASP B O 1
ATOM 7503 N N . VAL B 1 381 ? 12.641 -4.957 -25.438 1 89.75 381 VAL B N 1
ATOM 7504 C CA . VAL B 1 381 ? 12.797 -6.086 -24.531 1 89.75 381 VAL B CA 1
ATOM 7505 C C . VAL B 1 381 ? 11.641 -6.102 -23.531 1 89.75 381 VAL B C 1
ATOM 7507 O O . VAL B 1 381 ? 11.188 -5.047 -23.078 1 89.75 381 VAL B O 1
ATOM 7510 N N . LEU B 1 382 ? 11.062 -7.266 -23.328 1 91.81 382 LEU B N 1
ATOM 7511 C CA . LEU B 1 382 ? 10.148 -7.465 -22.203 1 91.81 382 LEU B CA 1
ATOM 7512 C C . LEU B 1 382 ? 10.883 -8.023 -20.984 1 91.81 382 LEU B C 1
ATOM 7514 O O . LEU B 1 382 ? 11.422 -9.133 -21.047 1 91.81 382 LEU B O 1
ATOM 7518 N N . ASP B 1 383 ? 10.922 -7.273 -19.922 1 86.88 383 ASP B N 1
ATOM 7519 C CA . ASP B 1 383 ? 11.562 -7.691 -18.688 1 86.88 383 ASP B CA 1
ATOM 7520 C C . ASP B 1 383 ? 10.539 -8.211 -17.688 1 86.88 383 ASP B C 1
ATOM 7522 O O . ASP B 1 383 ? 9.609 -7.5 -17.312 1 86.88 383 ASP B O 1
ATOM 7526 N N . LEU B 1 384 ? 10.711 -9.453 -17.328 1 91.31 384 LEU B N 1
ATOM 7527 C CA . LEU B 1 384 ? 9.828 -10.047 -16.328 1 91.31 384 LEU B CA 1
ATOM 7528 C C . LEU B 1 384 ? 10.609 -10.43 -15.07 1 91.31 384 LEU B C 1
ATOM 7530 O O . LEU B 1 384 ? 11.789 -10.781 -15.156 1 91.31 384 LEU B O 1
ATOM 7534 N N . VAL B 1 385 ? 9.961 -10.297 -13.945 1 88.81 385 VAL B N 1
ATOM 7535 C CA . VAL B 1 385 ? 10.57 -10.648 -12.672 1 88.81 385 VAL B CA 1
ATOM 7536 C C . VAL B 1 385 ? 9.648 -11.586 -11.891 1 88.81 385 VAL B C 1
ATOM 7538 O O . VAL B 1 385 ? 8.602 -11.992 -12.398 1 88.81 385 VAL B O 1
ATOM 7541 N N . ASP B 1 386 ? 10.055 -11.992 -10.711 1 92.06 386 ASP B N 1
ATOM 7542 C CA . ASP B 1 386 ? 9.289 -12.883 -9.844 1 92.06 386 ASP B CA 1
ATOM 7543 C C . ASP B 1 386 ? 7.855 -12.391 -9.688 1 92.06 386 ASP B C 1
ATOM 7545 O O . ASP B 1 386 ? 7.613 -11.195 -9.555 1 92.06 386 ASP B O 1
ATOM 7549 N N . GLY B 1 387 ? 6.973 -13.336 -9.68 1 94.94 387 GLY B N 1
ATOM 7550 C CA . GLY B 1 387 ? 5.559 -13.008 -9.633 1 94.94 387 GLY B CA 1
ATOM 7551 C C . GLY B 1 387 ? 5.141 -12.344 -8.328 1 94.94 387 GLY B C 1
ATOM 7552 O O . GLY B 1 387 ? 4.07 -11.742 -8.25 1 94.94 387 GLY B O 1
ATOM 7553 N N . GLY B 1 388 ? 5.895 -12.492 -7.301 1 93.19 388 GLY B N 1
ATOM 7554 C CA . GLY B 1 388 ? 5.547 -11.953 -5.996 1 93.19 388 GLY B CA 1
ATOM 7555 C C . GLY B 1 388 ? 6.199 -10.609 -5.711 1 93.19 388 GLY B C 1
ATOM 7556 O O . GLY B 1 388 ? 6.023 -10.047 -4.629 1 93.19 388 GLY B O 1
ATOM 7557 N N . GLU B 1 389 ? 6.875 -10.039 -6.688 1 88.81 389 GLU B N 1
ATOM 7558 C CA . GLU B 1 389 ? 7.672 -8.836 -6.469 1 88.81 389 GLU B CA 1
ATOM 7559 C C . GLU B 1 389 ? 6.781 -7.629 -6.168 1 88.81 389 GLU B C 1
ATOM 7561 O O . GLU B 1 389 ? 7.227 -6.66 -5.555 1 88.81 389 GLU B O 1
ATOM 7566 N N . ASP B 1 390 ? 5.617 -7.648 -6.605 1 90.75 390 ASP B N 1
ATOM 7567 C CA . ASP B 1 390 ? 4.715 -6.535 -6.344 1 90.75 390 ASP B CA 1
ATOM 7568 C C . ASP B 1 390 ? 3.934 -6.75 -5.051 1 90.75 390 ASP B C 1
ATOM 7570 O O . ASP B 1 390 ? 2.904 -6.109 -4.824 1 90.75 390 ASP B O 1
ATOM 7574 N N . LYS B 1 391 ? 4.25 -7.766 -4.273 1 91.94 391 LYS B N 1
ATOM 7575 C CA . LYS B 1 391 ? 3.746 -8.086 -2.941 1 91.94 391 LYS B CA 1
ATOM 7576 C C . LYS B 1 391 ? 2.469 -8.914 -3.02 1 91.94 391 LYS B C 1
ATOM 7578 O O . LYS B 1 391 ? 1.979 -9.406 -2.002 1 91.94 391 LYS B O 1
ATOM 7583 N N . GLN B 1 392 ? 1.959 -9.07 -4.195 1 96.44 392 GLN B N 1
ATOM 7584 C CA . GLN B 1 392 ? 0.868 -10.023 -4.371 1 96.44 392 GLN B CA 1
ATOM 7585 C C . GLN B 1 392 ? 1.394 -11.453 -4.445 1 96.44 392 GLN B C 1
ATOM 7587 O O . GLN B 1 392 ? 1.271 -12.117 -5.48 1 96.44 392 GLN B O 1
ATOM 7592 N N . ASN B 1 393 ? 1.757 -11.945 -3.295 1 97.5 393 ASN B N 1
ATOM 7593 C CA . ASN B 1 393 ? 2.521 -13.188 -3.24 1 97.5 393 ASN B CA 1
ATOM 7594 C C . ASN B 1 393 ? 1.612 -14.406 -3.334 1 97.5 393 ASN B C 1
ATOM 7596 O O . ASN B 1 393 ? 2.09 -15.531 -3.512 1 97.5 393 ASN B O 1
ATOM 7600 N N . VAL B 1 394 ? 0.355 -14.266 -3.098 1 98.75 394 VAL B N 1
ATOM 7601 C CA . VAL B 1 394 ? -0.641 -15.242 -3.525 1 98.75 394 VAL B CA 1
ATOM 7602 C C . VAL B 1 394 ? -1.225 -14.828 -4.875 1 98.75 394 VAL B C 1
ATOM 7604 O O . VAL B 1 394 ? -1.745 -13.719 -5.02 1 98.75 394 VAL B O 1
ATOM 7607 N N . PRO B 1 395 ? -1.069 -15.664 -5.84 1 98.69 395 PRO B N 1
ATOM 7608 C CA . PRO B 1 395 ? -1.445 -15.258 -7.199 1 98.69 395 PRO B CA 1
ATOM 7609 C C . PRO B 1 395 ? -2.953 -15.312 -7.434 1 98.69 395 PRO B C 1
ATOM 7611 O O . PRO B 1 395 ? -3.445 -16.203 -8.125 1 98.69 395 PRO B O 1
ATOM 7614 N N . LEU B 1 396 ? -3.713 -14.266 -7.059 1 98.62 396 LEU B N 1
ATOM 7615 C CA . LEU B 1 396 ? -5.168 -14.211 -7.117 1 98.62 396 LEU B CA 1
ATOM 7616 C C . LEU B 1 396 ? -5.637 -13.469 -8.367 1 98.62 396 LEU B C 1
ATOM 7618 O O . LEU B 1 396 ? -6.754 -13.688 -8.836 1 98.62 396 LEU B O 1
ATOM 7622 N N . TYR B 1 397 ? -4.832 -12.664 -8.922 1 96.88 397 TYR B N 1
ATOM 7623 C CA . TYR B 1 397 ? -5.234 -11.695 -9.945 1 96.88 397 TYR B CA 1
ATOM 7624 C C . TYR B 1 397 ? -5.77 -12.406 -11.18 1 96.88 397 TYR B C 1
ATOM 7626 O O . TYR B 1 397 ? -6.805 -12.016 -11.727 1 96.88 397 TYR B O 1
ATOM 7634 N N . PRO B 1 398 ? -5.098 -13.539 -11.656 1 97.88 398 PRO B N 1
ATOM 7635 C CA . PRO B 1 398 ? -5.668 -14.242 -12.805 1 97.88 398 PRO B CA 1
ATOM 7636 C C . PRO B 1 398 ? -7.07 -14.781 -12.531 1 97.88 398 PRO B C 1
ATOM 7638 O O . PRO B 1 398 ? -7.891 -14.875 -13.445 1 97.88 398 PRO B O 1
ATOM 7641 N N . LEU B 1 399 ? -7.312 -15.062 -11.344 1 98.38 399 LEU B N 1
ATOM 7642 C CA . LEU B 1 399 ? -8.547 -15.75 -10.984 1 98.38 399 LEU B CA 1
ATOM 7643 C C . LEU B 1 399 ? -9.672 -14.75 -10.711 1 98.38 399 LEU B C 1
ATOM 7645 O O . LEU B 1 399 ? -10.844 -15.125 -10.68 1 98.38 399 LEU B O 1
ATOM 7649 N N . GLN B 1 400 ? -9.383 -13.516 -10.539 1 95.12 400 GLN B N 1
ATOM 7650 C CA . GLN B 1 400 ? -10.391 -12.516 -10.219 1 95.12 400 GLN B CA 1
ATOM 7651 C C . GLN B 1 400 ? -10.945 -11.859 -11.477 1 95.12 400 GLN B C 1
ATOM 7653 O O . GLN B 1 400 ? -11.859 -11.031 -11.406 1 95.12 400 GLN B O 1
ATOM 7658 N N . GLN B 1 401 ? -10.43 -12.258 -12.586 1 95.38 401 GLN B N 1
ATOM 7659 C CA . GLN B 1 401 ? -10.859 -11.656 -13.844 1 95.38 401 GLN B CA 1
ATOM 7660 C C . GLN B 1 401 ? -12.289 -12.078 -14.188 1 95.38 401 GLN B C 1
ATOM 7662 O O . GLN B 1 401 ? -12.617 -13.266 -14.133 1 95.38 401 GLN B O 1
ATOM 7667 N N . LYS B 1 402 ? -13.078 -11.086 -14.609 1 93.69 402 LYS B N 1
ATOM 7668 C CA . LYS B 1 402 ? -14.469 -11.344 -14.992 1 93.69 402 LYS B CA 1
ATOM 7669 C C . LYS B 1 402 ? -14.555 -12.398 -16.078 1 93.69 402 LYS B C 1
ATOM 7671 O O . LYS B 1 402 ? -15.484 -13.219 -16.094 1 93.69 402 LYS B O 1
ATOM 7676 N N . ALA B 1 403 ? -13.609 -12.406 -16.969 1 95.38 403 ALA B N 1
ATOM 7677 C CA . ALA B 1 403 ? -13.609 -13.32 -18.109 1 95.38 403 ALA B CA 1
ATOM 7678 C C . ALA B 1 403 ? -13.562 -14.773 -17.641 1 95.38 403 ALA B C 1
ATOM 7680 O O . ALA B 1 403 ? -14.133 -15.656 -18.281 1 95.38 403 ALA B O 1
ATOM 7681 N N . ARG B 1 404 ? -12.953 -15.023 -16.531 1 97.31 404 ARG B N 1
ATOM 7682 C CA . ARG B 1 404 ? -12.836 -16.406 -16.047 1 97.31 404 ARG B CA 1
ATOM 7683 C C . ARG B 1 404 ? -14 -16.766 -15.133 1 97.31 404 ARG B C 1
ATOM 7685 O O . ARG B 1 404 ? -14.25 -17.938 -14.875 1 97.31 404 ARG B O 1
ATOM 7692 N N . ASN B 1 405 ? -14.703 -15.797 -14.617 1 96.38 405 ASN B N 1
ATOM 7693 C CA . ASN B 1 405 ? -15.922 -15.992 -13.836 1 96.38 405 ASN B CA 1
ATOM 7694 C C . ASN B 1 405 ? -15.734 -17.047 -12.758 1 96.38 405 ASN B C 1
ATOM 7696 O O . ASN B 1 405 ? -16.516 -18 -12.672 1 96.38 405 ASN B O 1
ATOM 7700 N N . VAL B 1 406 ? -14.672 -16.969 -12.016 1 98.5 406 VAL B N 1
ATOM 7701 C CA . VAL B 1 406 ? -14.391 -17.938 -10.953 1 98.5 406 VAL B CA 1
ATOM 7702 C C . VAL B 1 406 ? -15.375 -17.734 -9.805 1 98.5 406 VAL B C 1
ATOM 7704 O O . VAL B 1 406 ? -15.664 -16.594 -9.422 1 98.5 406 VAL B O 1
ATOM 7707 N N . ASP B 1 407 ? -15.898 -18.859 -9.266 1 98.69 407 ASP B N 1
ATOM 7708 C CA . ASP B 1 407 ? -16.891 -18.812 -8.188 1 98.69 407 ASP B CA 1
ATOM 7709 C C . ASP B 1 407 ? -16.203 -18.766 -6.824 1 98.69 407 ASP B C 1
ATOM 7711 O O . ASP B 1 407 ? -16.656 -18.047 -5.926 1 98.69 407 ASP B O 1
ATOM 7715 N N . VAL B 1 408 ? -15.234 -19.547 -6.691 1 98.88 408 VAL B N 1
ATOM 7716 C CA . VAL B 1 408 ? -14.531 -19.656 -5.414 1 98.88 408 VAL B CA 1
ATOM 7717 C C . VAL B 1 408 ? -13.047 -19.891 -5.656 1 98.88 408 VAL B C 1
ATOM 7719 O O . VAL B 1 408 ? -12.664 -20.594 -6.598 1 98.88 408 VAL B O 1
ATOM 7722 N N . ILE B 1 409 ? -12.211 -19.234 -4.879 1 98.94 409 ILE B N 1
ATOM 7723 C CA . ILE B 1 409 ? -10.773 -19.453 -4.902 1 98.94 409 ILE B CA 1
ATOM 7724 C C . ILE B 1 409 ? -10.312 -20.016 -3.566 1 98.94 409 ILE B C 1
ATOM 7726 O O . ILE B 1 409 ? -10.641 -19.484 -2.506 1 98.94 409 ILE B O 1
ATOM 7730 N N . PHE B 1 410 ? -9.68 -21.125 -3.584 1 98.94 410 PHE B N 1
ATOM 7731 C CA . PHE B 1 410 ? -8.906 -21.594 -2.438 1 98.94 410 PHE B CA 1
ATOM 7732 C C . PHE B 1 410 ? -7.477 -21.078 -2.5 1 98.94 410 PHE B C 1
ATOM 7734 O O . PHE B 1 410 ? -6.695 -21.484 -3.357 1 98.94 410 PHE B O 1
ATOM 7741 N N . ALA B 1 411 ? -7.199 -20.125 -1.65 1 98.94 411 ALA B N 1
ATOM 7742 C CA . ALA B 1 411 ? -5.906 -19.453 -1.622 1 98.94 411 ALA B CA 1
ATOM 7743 C C . ALA B 1 411 ? -5.027 -20 -0.498 1 98.94 411 ALA B C 1
ATOM 7745 O O . ALA B 1 411 ? -5.426 -20 0.668 1 98.94 411 ALA B O 1
ATOM 7746 N N . TYR B 1 412 ? -3.881 -20.453 -0.826 1 98.94 412 TYR B N 1
ATOM 7747 C CA . TYR B 1 412 ? -2.938 -20.969 0.162 1 98.94 412 TYR B CA 1
ATOM 7748 C C . TYR B 1 412 ? -1.736 -20.031 0.302 1 98.94 412 TYR B C 1
ATOM 7750 O O . TYR B 1 412 ? -0.894 -19.969 -0.596 1 98.94 412 TYR B O 1
ATOM 7758 N N . ASP B 1 413 ? -1.678 -19.359 1.406 1 98.88 413 ASP B N 1
ATOM 7759 C CA . ASP B 1 413 ? -0.663 -18.359 1.711 1 98.88 413 ASP B CA 1
ATOM 7760 C C . ASP B 1 413 ? 0.452 -18.953 2.572 1 98.88 413 ASP B C 1
ATOM 7762 O O . ASP B 1 413 ? 0.285 -19.125 3.781 1 98.88 413 ASP B O 1
ATOM 7766 N N . ASN B 1 414 ? 1.53 -19.172 1.897 1 98.81 414 ASN B N 1
ATOM 7767 C CA . ASN B 1 414 ? 2.719 -19.703 2.557 1 98.81 414 ASN B CA 1
ATOM 7768 C C . ASN B 1 414 ? 3.863 -18.703 2.539 1 98.81 414 ASN B C 1
ATOM 7770 O O . ASN B 1 414 ? 5.031 -19.078 2.434 1 98.81 414 ASN B O 1
ATOM 7774 N N . SER B 1 415 ? 3.488 -17.469 2.605 1 97.56 415 SER B N 1
ATOM 7775 C CA . SER B 1 415 ? 4.422 -16.344 2.572 1 97.56 415 SER B CA 1
ATOM 7776 C C . SER B 1 415 ? 5.23 -16.25 3.863 1 97.56 415 SER B C 1
ATOM 7778 O O . SER B 1 415 ? 4.867 -16.875 4.871 1 97.56 415 SER B O 1
ATOM 7780 N N . ALA B 1 416 ? 6.348 -15.562 3.801 1 94.38 416 ALA B N 1
ATOM 7781 C CA . ALA B 1 416 ? 7.152 -15.164 4.953 1 94.38 416 ALA B CA 1
ATOM 7782 C C . ALA B 1 416 ? 7.012 -13.672 5.227 1 94.38 416 ALA B C 1
ATOM 7784 O O . ALA B 1 416 ? 7.844 -12.867 4.793 1 94.38 416 ALA B O 1
ATOM 7785 N N . ASP B 1 417 ? 6.02 -13.328 6.066 1 92.19 417 ASP B N 1
ATOM 7786 C CA . ASP B 1 417 ? 5.691 -11.922 6.277 1 92.19 417 ASP B CA 1
ATOM 7787 C C . ASP B 1 417 ? 6.398 -11.375 7.512 1 92.19 417 ASP B C 1
ATOM 7789 O O . ASP B 1 417 ? 6.562 -10.156 7.648 1 92.19 417 ASP B O 1
ATOM 7793 N N . THR B 1 418 ? 6.711 -12.227 8.438 1 87.94 418 THR B N 1
ATOM 7794 C CA . THR B 1 418 ? 7.285 -11.805 9.711 1 87.94 418 THR B CA 1
ATOM 7795 C C . THR B 1 418 ? 8.734 -12.266 9.828 1 87.94 418 THR B C 1
ATOM 7797 O O . THR B 1 418 ? 9.227 -13.008 8.984 1 87.94 418 THR B O 1
ATOM 7800 N N . ASP B 1 419 ? 9.367 -11.914 10.93 1 79.75 419 ASP B N 1
ATOM 7801 C CA . ASP B 1 419 ? 10.734 -12.344 11.195 1 79.75 419 ASP B CA 1
ATOM 7802 C C . ASP B 1 419 ? 10.812 -13.852 11.43 1 79.75 419 ASP B C 1
ATOM 7804 O O . ASP B 1 419 ? 11.875 -14.453 11.273 1 79.75 419 ASP B O 1
ATOM 7808 N N . TYR B 1 420 ? 9.68 -14.414 11.688 1 89.88 420 TYR B N 1
ATOM 7809 C CA . TYR B 1 420 ? 9.633 -15.852 11.922 1 89.88 420 TYR B CA 1
ATOM 7810 C C . TYR B 1 420 ? 9.023 -16.578 10.727 1 89.88 420 TYR B C 1
ATOM 7812 O O . TYR B 1 420 ? 8.609 -17.734 10.844 1 89.88 420 TYR B O 1
ATOM 7820 N N . ASN B 1 421 ? 8.836 -15.883 9.594 1 93.62 421 ASN B N 1
ATOM 7821 C CA . ASN B 1 421 ? 8.461 -16.438 8.297 1 93.62 421 ASN B CA 1
ATOM 7822 C C . ASN B 1 421 ? 7.047 -17 8.312 1 93.62 421 ASN B C 1
ATOM 7824 O O . ASN B 1 421 ? 6.777 -18.031 7.695 1 93.62 421 ASN B O 1
ATOM 7828 N N . TRP B 1 422 ? 6.152 -16.391 9.07 1 96.81 422 TRP B N 1
ATOM 7829 C CA . TRP B 1 422 ? 4.738 -16.75 9.055 1 96.81 422 TRP B CA 1
ATOM 7830 C C . TRP B 1 422 ? 3.928 -15.719 8.273 1 96.81 422 TRP B C 1
ATOM 7832 O O . TRP B 1 422 ? 4.258 -14.531 8.258 1 96.81 422 TRP B O 1
ATOM 7842 N N . PRO B 1 423 ? 2.912 -16.188 7.641 1 97.69 423 PRO B N 1
ATOM 7843 C CA . PRO B 1 423 ? 2.055 -15.242 6.934 1 97.69 423 PRO B CA 1
ATOM 7844 C C . PRO B 1 423 ? 1.135 -14.461 7.871 1 97.69 423 PRO B C 1
ATOM 7846 O O . PRO B 1 423 ? 0.606 -15.031 8.828 1 97.69 423 PRO B O 1
ATOM 7849 N N . ILE B 1 424 ? 0.955 -13.18 7.602 1 96.75 424 ILE B N 1
ATOM 7850 C CA . ILE B 1 424 ? 0.025 -12.391 8.398 1 96.75 424 ILE B CA 1
ATOM 7851 C C . ILE B 1 424 ? -0.894 -11.586 7.48 1 96.75 424 ILE B C 1
ATOM 7853 O O . ILE B 1 424 ? -1.489 -10.594 7.902 1 96.75 424 ILE B O 1
ATOM 7857 N N . GLY B 1 425 ? -0.933 -11.961 6.16 1 97 425 GLY B N 1
ATOM 7858 C CA . GLY B 1 425 ? -1.93 -11.414 5.258 1 97 425 GLY B CA 1
ATOM 7859 C C . GLY B 1 425 ? -1.401 -10.273 4.41 1 97 425 GLY B C 1
ATOM 7860 O O . GLY B 1 425 ? -2.174 -9.555 3.768 1 97 425 GLY B O 1
ATOM 7861 N N . ASN B 1 426 ? -0.044 -10.062 4.289 1 94.94 426 ASN B N 1
ATOM 7862 C CA . ASN B 1 426 ? 0.523 -9.023 3.441 1 94.94 426 ASN B CA 1
ATOM 7863 C C . ASN B 1 426 ? 0.073 -9.172 1.991 1 94.94 426 ASN B C 1
ATOM 7865 O O . ASN B 1 426 ? -0.214 -8.18 1.319 1 94.94 426 ASN B O 1
ATOM 7869 N N . SER B 1 427 ? 0.008 -10.391 1.526 1 97.25 427 SER B N 1
ATOM 7870 C CA . SER B 1 427 ? -0.295 -10.656 0.124 1 97.25 427 SER B CA 1
ATOM 7871 C C . SER B 1 427 ? -1.729 -10.266 -0.216 1 97.25 427 SER B C 1
ATOM 7873 O O . SER B 1 427 ? -1.975 -9.594 -1.219 1 97.25 427 SER B O 1
ATOM 7875 N N . ILE B 1 428 ? -2.715 -10.68 0.551 1 97.06 428 ILE B N 1
ATOM 7876 C CA . ILE B 1 428 ? -4.109 -10.375 0.241 1 97.06 428 ILE B CA 1
ATOM 7877 C C . ILE B 1 428 ? -4.363 -8.875 0.428 1 97.06 428 ILE B C 1
ATOM 7879 O O . ILE B 1 428 ? -5.188 -8.289 -0.278 1 97.06 428 ILE B O 1
ATOM 7883 N N . ASP B 1 429 ? -3.623 -8.25 1.387 1 94.12 429 ASP B N 1
ATOM 7884 C CA . ASP B 1 429 ? -3.695 -6.801 1.528 1 94.12 429 ASP B CA 1
ATOM 7885 C C . ASP B 1 429 ? -3.244 -6.102 0.249 1 94.12 429 ASP B C 1
ATOM 7887 O O . ASP B 1 429 ? -3.855 -5.121 -0.177 1 94.12 429 ASP B O 1
ATOM 7891 N N . ALA B 1 430 ? -2.166 -6.547 -0.32 1 94.25 430 ALA B N 1
ATOM 7892 C CA . ALA B 1 430 ? -1.657 -5.977 -1.564 1 94.25 430 ALA B CA 1
ATOM 7893 C C . ALA B 1 430 ? -2.668 -6.141 -2.695 1 94.25 430 ALA B C 1
ATOM 7895 O O . ALA B 1 430 ? -2.855 -5.227 -3.506 1 94.25 430 ALA B O 1
ATOM 7896 N N . THR B 1 431 ? -3.275 -7.289 -2.803 1 96.5 431 THR B N 1
ATOM 7897 C CA . THR B 1 431 ? -4.27 -7.527 -3.844 1 96.5 431 THR B CA 1
ATOM 7898 C C . THR B 1 431 ? -5.473 -6.605 -3.666 1 96.5 431 THR B C 1
ATOM 7900 O O . THR B 1 431 ? -5.98 -6.043 -4.641 1 96.5 431 THR B O 1
ATOM 7903 N N . TYR B 1 432 ? -5.902 -6.48 -2.385 1 94.44 432 TYR B N 1
ATOM 7904 C CA . TYR B 1 432 ? -6.988 -5.551 -2.094 1 94.44 432 TYR B CA 1
ATOM 7905 C C . TYR B 1 432 ? -6.621 -4.133 -2.516 1 94.44 432 TYR B C 1
ATOM 7907 O O . TYR B 1 432 ? -7.426 -3.432 -3.129 1 94.44 432 TYR B O 1
ATOM 7915 N N . THR B 1 433 ? -5.477 -3.709 -2.234 1 90.94 433 THR B N 1
ATOM 7916 C CA . THR B 1 433 ? -5.004 -2.359 -2.514 1 90.94 433 THR B CA 1
ATOM 7917 C C . THR B 1 433 ? -4.949 -2.105 -4.02 1 90.94 433 THR B C 1
ATOM 7919 O O . THR B 1 433 ? -5.289 -1.015 -4.48 1 90.94 433 THR B O 1
ATOM 7922 N N . ARG B 1 434 ? -4.535 -3.045 -4.75 1 93.5 434 ARG B N 1
ATOM 7923 C CA . ARG B 1 434 ? -4.32 -2.916 -6.191 1 93.5 434 ARG B CA 1
ATOM 7924 C C . ARG B 1 434 ? -5.598 -2.459 -6.891 1 93.5 434 ARG B C 1
ATOM 7926 O O . ARG B 1 434 ? -5.539 -1.7 -7.863 1 93.5 434 ARG B O 1
ATOM 7933 N N . GLN B 1 435 ? -6.746 -2.855 -6.426 1 92.62 435 GLN B N 1
ATOM 7934 C CA . GLN B 1 435 ? -8 -2.615 -7.129 1 92.62 435 GLN B CA 1
ATOM 7935 C C . GLN B 1 435 ? -8.32 -1.124 -7.188 1 92.62 435 GLN B C 1
ATOM 7937 O O . GLN B 1 435 ? -9.109 -0.685 -8.031 1 92.62 435 GLN B O 1
ATOM 7942 N N . PHE B 1 436 ? -7.676 -0.373 -6.312 1 88.81 436 PHE B N 1
ATOM 7943 C CA . PHE B 1 436 ? -7.902 1.067 -6.273 1 88.81 436 PHE B CA 1
ATOM 7944 C C . PHE B 1 436 ? -6.863 1.802 -7.113 1 88.81 436 PHE B C 1
ATOM 7946 O O . PHE B 1 436 ? -6.879 3.031 -7.195 1 88.81 436 PHE B O 1
ATOM 7953 N N . GLY B 1 437 ? -5.949 1.094 -7.688 1 87.38 437 GLY B N 1
ATOM 7954 C CA . GLY B 1 437 ? -4.914 1.67 -8.531 1 87.38 437 GLY B CA 1
ATOM 7955 C C . GLY B 1 437 ? -5.328 1.796 -9.984 1 87.38 437 GLY B C 1
ATOM 7956 O O . GLY B 1 437 ? -6.391 1.308 -10.375 1 87.38 437 GLY B O 1
ATOM 7957 N N . ILE B 1 438 ? -4.434 2.408 -10.758 1 83.5 438 ILE B N 1
ATOM 7958 C CA . ILE B 1 438 ? -4.672 2.619 -12.18 1 83.5 438 ILE B CA 1
ATOM 7959 C C . ILE B 1 438 ? -4.688 1.276 -12.906 1 83.5 438 ILE B C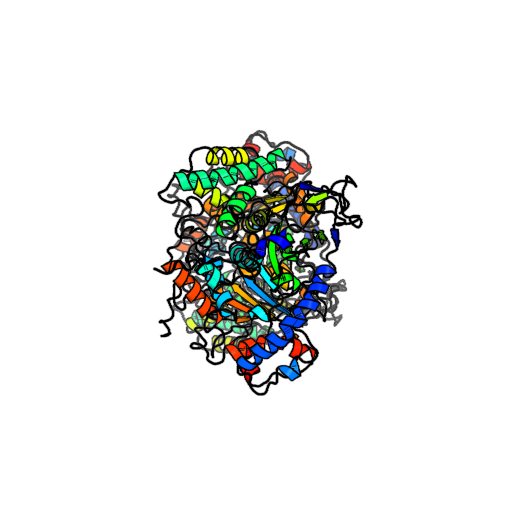 1
ATOM 7961 O O . ILE B 1 438 ? -5.324 1.136 -13.953 1 83.5 438 ILE B O 1
ATOM 7965 N N . GLN B 1 439 ? -4.055 0.241 -12.273 1 86.38 439 GLN B N 1
ATOM 7966 C CA . GLN B 1 439 ? -3.98 -1.087 -12.875 1 86.38 439 GLN B CA 1
ATOM 7967 C C . GLN B 1 439 ? -5.188 -1.934 -12.484 1 86.38 439 GLN B C 1
ATOM 7969 O O . GLN B 1 439 ? -5.387 -3.027 -13.023 1 86.38 439 GLN B O 1
ATOM 7974 N N . GLY B 1 440 ? -5.977 -1.494 -11.656 1 86.75 440 GLY B N 1
ATOM 7975 C CA . GLY B 1 440 ? -7.109 -2.27 -11.18 1 86.75 440 GLY B CA 1
ATOM 7976 C C . GLY B 1 440 ? -8.102 -2.613 -12.273 1 86.75 440 GLY B C 1
ATOM 7977 O O . GLY B 1 440 ? -8.734 -3.674 -12.234 1 86.75 440 GLY B O 1
ATOM 7978 N N . ASN B 1 441 ? -8.234 -1.77 -13.281 1 86.94 441 ASN B N 1
ATOM 7979 C CA . ASN B 1 441 ? -9.07 -2.021 -14.453 1 86.94 441 ASN B CA 1
ATOM 7980 C C . ASN B 1 441 ? -10.477 -2.457 -14.055 1 86.94 441 ASN B C 1
ATOM 7982 O O . ASN B 1 441 ? -11.008 -3.428 -14.594 1 86.94 441 ASN B O 1
ATOM 7986 N N . HIS B 1 442 ? -11.039 -1.923 -13.008 1 86.12 442 HIS B N 1
ATOM 7987 C CA . HIS B 1 442 ? -12.398 -2.115 -12.531 1 86.12 442 HIS B CA 1
ATOM 7988 C C . HIS B 1 442 ? -12.594 -3.523 -11.977 1 86.12 442 HIS B C 1
ATOM 7990 O O . HIS B 1 442 ? -13.727 -4.012 -11.898 1 86.12 442 HIS B O 1
ATOM 7996 N N . SER B 1 443 ? -11.484 -4.176 -11.758 1 90.12 443 SER B N 1
ATOM 7997 C CA . SER B 1 443 ? -11.586 -5.453 -11.062 1 90.12 443 SER B CA 1
ATOM 7998 C C . SER B 1 443 ? -12 -5.262 -9.609 1 90.12 443 SER B C 1
ATOM 8000 O O . SER B 1 443 ? -11.703 -4.227 -9 1 90.12 443 SER B O 1
ATOM 8002 N N . ILE B 1 444 ? -12.75 -6.242 -9.094 1 92.69 444 ILE B N 1
ATOM 8003 C CA . ILE B 1 444 ? -13.242 -6.137 -7.723 1 92.69 444 ILE B CA 1
ATOM 8004 C C . ILE B 1 444 ? -12.703 -7.301 -6.895 1 92.69 444 ILE B C 1
ATOM 8006 O O . ILE B 1 444 ? -12.672 -8.445 -7.355 1 92.69 444 ILE B O 1
ATOM 8010 N N . PHE B 1 445 ? -12.133 -7.027 -5.742 1 94.88 445 PHE B N 1
ATOM 8011 C CA . PHE B 1 445 ? -11.625 -7.953 -4.734 1 94.88 445 PHE B CA 1
ATOM 8012 C C . PHE B 1 445 ? -12.25 -7.672 -3.375 1 94.88 445 PHE B C 1
ATOM 8014 O O . PHE B 1 445 ? -12.445 -6.512 -3.002 1 94.88 445 PHE B O 1
ATOM 8021 N N . PRO B 1 446 ? -12.633 -8.742 -2.676 1 94.81 446 PRO B N 1
ATOM 8022 C CA . PRO B 1 446 ? -13.312 -8.508 -1.396 1 94.81 446 PRO B CA 1
ATOM 8023 C C . PRO B 1 446 ? -12.445 -7.73 -0.407 1 94.81 446 PRO B C 1
ATOM 8025 O O . PRO B 1 446 ? -11.219 -7.812 -0.458 1 94.81 446 PRO B O 1
ATOM 8028 N N . SER B 1 447 ? -13.164 -7.008 0.48 1 91.44 447 SER B N 1
ATOM 8029 C CA . SER B 1 447 ? -12.469 -6.328 1.568 1 91.44 447 SER B CA 1
ATOM 8030 C C . SER B 1 447 ? -11.75 -7.328 2.471 1 91.44 447 SER B C 1
ATOM 8032 O O . SER B 1 447 ? -12.25 -8.43 2.711 1 91.44 447 SER B O 1
ATOM 8034 N N . VAL B 1 448 ? -10.594 -6.973 2.93 1 94.44 448 VAL B N 1
ATOM 8035 C CA . VAL B 1 448 ? -9.82 -7.75 3.889 1 94.44 448 VAL B CA 1
ATOM 8036 C C . VAL B 1 448 ? -9.32 -6.836 5.012 1 94.44 448 VAL B C 1
ATOM 8038 O O . VAL B 1 448 ? -9.18 -5.629 4.816 1 94.44 448 VAL B O 1
ATOM 8041 N N . PRO B 1 449 ? -9.141 -7.355 6.168 1 90.88 449 PRO B N 1
ATOM 8042 C CA . PRO B 1 449 ? -8.633 -6.523 7.262 1 90.88 449 PRO B CA 1
ATOM 8043 C C . PRO B 1 449 ? -7.137 -6.234 7.141 1 90.88 449 PRO B C 1
ATOM 8045 O O . PRO B 1 449 ? -6.445 -6.859 6.332 1 90.88 449 PRO B O 1
ATOM 8048 N N . ASP B 1 450 ? -6.668 -5.254 7.934 1 85.81 450 ASP B N 1
ATOM 8049 C CA . ASP B 1 450 ? -5.234 -5.004 8.023 1 85.81 450 ASP B CA 1
ATOM 8050 C C . ASP B 1 450 ? -4.52 -6.145 8.742 1 85.81 450 ASP B C 1
ATOM 8052 O O . ASP B 1 450 ? -5.152 -6.941 9.438 1 85.81 450 ASP B O 1
ATOM 8056 N N . THR B 1 451 ? -3.178 -6.176 8.617 1 91.25 451 THR B N 1
ATOM 8057 C CA . THR B 1 451 ? -2.398 -7.309 9.109 1 91.25 451 THR B CA 1
ATOM 8058 C C . THR B 1 451 ? -2.467 -7.391 10.633 1 91.25 451 THR B C 1
ATOM 8060 O O . THR B 1 451 ? -2.475 -8.484 11.195 1 91.25 451 THR B O 1
ATOM 8063 N N . ASN B 1 452 ? -2.525 -6.23 11.336 1 86.06 452 ASN B N 1
ATOM 8064 C CA . ASN B 1 452 ? -2.672 -6.262 12.789 1 86.06 452 ASN B CA 1
ATOM 8065 C C . ASN B 1 452 ? -3.973 -6.938 13.211 1 86.06 452 ASN B C 1
ATOM 8067 O O . ASN B 1 452 ? -3.986 -7.746 14.141 1 86.06 452 ASN B O 1
ATOM 8071 N N . THR B 1 453 ? -5.059 -6.574 12.531 1 89.69 453 THR B N 1
ATOM 8072 C CA . THR B 1 453 ? -6.363 -7.172 12.805 1 89.69 453 THR B CA 1
ATOM 8073 C C . THR B 1 453 ? -6.324 -8.68 12.578 1 89.69 453 THR B C 1
ATOM 8075 O O . THR B 1 453 ? -6.891 -9.445 13.359 1 89.69 453 THR B O 1
ATOM 8078 N N . ILE B 1 454 ? -5.625 -9.109 11.523 1 96 454 ILE B N 1
ATOM 8079 C CA . ILE B 1 454 ? -5.52 -10.539 11.219 1 96 454 ILE B CA 1
ATOM 8080 C C . ILE B 1 454 ? -4.848 -11.266 12.383 1 96 454 ILE B C 1
ATOM 8082 O O . ILE B 1 454 ? -5.344 -12.289 12.852 1 96 454 ILE B O 1
ATOM 8086 N N . VAL B 1 455 ? -3.766 -10.719 12.875 1 94.94 455 VAL B N 1
ATOM 8087 C CA . VAL B 1 455 ? -3.014 -11.344 13.961 1 94.94 455 VAL B CA 1
ATOM 8088 C C . VAL B 1 455 ? -3.814 -11.258 15.258 1 94.94 455 VAL B C 1
ATOM 8090 O O . VAL B 1 455 ? -3.992 -12.266 15.945 1 94.94 455 VAL B O 1
ATOM 8093 N N . ASN B 1 456 ? -4.359 -10.039 15.531 1 92.38 456 ASN B N 1
ATOM 8094 C CA . ASN B 1 456 ? -5.031 -9.797 16.797 1 92.38 456 ASN B CA 1
ATOM 8095 C C . ASN B 1 456 ? -6.297 -10.641 16.938 1 92.38 456 ASN B C 1
ATOM 8097 O O . ASN B 1 456 ? -6.652 -11.062 18.031 1 92.38 456 ASN B O 1
ATOM 8101 N N . LEU B 1 457 ? -6.984 -10.883 15.844 1 95.12 457 LEU B N 1
ATOM 8102 C CA . LEU B 1 457 ? -8.227 -11.648 15.891 1 95.12 457 LEU B CA 1
ATOM 8103 C C . LEU B 1 457 ? -7.965 -13.125 15.617 1 95.12 457 LEU B C 1
ATOM 8105 O O . LEU B 1 457 ? -8.891 -13.938 15.633 1 95.12 457 LEU B O 1
ATOM 8109 N N . GLY B 1 458 ? -6.746 -13.477 15.289 1 96 458 GLY B N 1
ATOM 8110 C CA . GLY B 1 458 ? -6.379 -14.859 15.023 1 96 458 GLY B CA 1
ATOM 8111 C C . GLY B 1 458 ? -6.922 -15.367 13.703 1 96 458 GLY B C 1
ATOM 8112 O O . GLY B 1 458 ? -7.238 -16.547 13.57 1 96 458 GLY B O 1
ATOM 8113 N N . LEU B 1 459 ? -7.066 -14.516 12.742 1 97.38 459 LEU B N 1
ATOM 8114 C CA . LEU B 1 459 ? -7.641 -14.922 11.469 1 97.38 459 LEU B CA 1
ATOM 8115 C C . LEU B 1 459 ? -6.656 -15.781 10.68 1 97.38 459 LEU B C 1
ATOM 8117 O O . LEU B 1 459 ? -7.055 -16.5 9.766 1 97.38 459 LEU B O 1
ATOM 8121 N N . ASN B 1 460 ? -5.332 -15.695 11.016 1 97.12 460 ASN B N 1
ATOM 8122 C CA . ASN B 1 460 ? -4.32 -16.484 10.32 1 97.12 460 ASN B CA 1
ATOM 8123 C C . ASN B 1 460 ? -4.004 -17.781 11.07 1 97.12 460 ASN B C 1
ATOM 8125 O O . ASN B 1 460 ? -2.963 -18.391 10.844 1 97.12 460 ASN B O 1
ATOM 8129 N N . THR B 1 461 ? -4.887 -18.234 11.977 1 96.31 461 THR B N 1
ATOM 8130 C CA . THR B 1 461 ? -4.703 -19.5 12.68 1 96.31 461 THR B CA 1
ATOM 8131 C C . THR B 1 461 ? -5.66 -20.562 12.133 1 96.31 461 THR B C 1
ATOM 8133 O O . THR B 1 461 ? -5.621 -21.719 12.562 1 96.31 461 THR B O 1
ATOM 8136 N N . ARG B 1 462 ? -6.508 -20.172 11.25 1 96.25 462 ARG B N 1
ATOM 8137 C CA . ARG B 1 462 ? -7.523 -20.984 10.602 1 96.25 462 ARG B CA 1
ATOM 8138 C C . ARG B 1 462 ? -7.922 -20.391 9.25 1 96.25 462 ARG B C 1
ATOM 8140 O O . ARG B 1 462 ? -7.551 -19.266 8.93 1 96.25 462 ARG B O 1
ATOM 8147 N N . PRO B 1 463 ? -8.68 -21.219 8.445 1 98.12 463 PRO B N 1
ATOM 8148 C CA . PRO B 1 463 ? -9.195 -20.625 7.211 1 98.12 463 PRO B CA 1
ATOM 8149 C C . PRO B 1 463 ? -10.188 -19.484 7.48 1 98.12 463 PRO B C 1
ATOM 8151 O O . PRO B 1 463 ? -10.961 -19.547 8.445 1 98.12 463 PRO B O 1
ATOM 8154 N N . VAL B 1 464 ? -10.141 -18.531 6.629 1 98.62 464 VAL B N 1
ATOM 8155 C CA . VAL B 1 464 ? -11.07 -17.406 6.672 1 98.62 464 VAL B CA 1
ATOM 8156 C C . VAL B 1 464 ? -11.656 -17.172 5.281 1 98.62 464 VAL B C 1
ATOM 8158 O O . VAL B 1 464 ? -10.945 -17.266 4.277 1 98.62 464 VAL B O 1
ATOM 8161 N N . PHE B 1 465 ? -13.008 -16.969 5.289 1 98.81 465 PHE B N 1
ATOM 8162 C CA . PHE B 1 465 ? -13.688 -16.656 4.039 1 98.81 465 PHE B CA 1
ATOM 8163 C C . PHE B 1 465 ? -13.82 -15.148 3.854 1 98.81 465 PHE B C 1
ATOM 8165 O O . PHE B 1 465 ? -14.211 -14.438 4.777 1 98.81 465 PHE B O 1
ATOM 8172 N N . PHE B 1 466 ? -13.453 -14.68 2.713 1 98 466 PHE B N 1
ATOM 8173 C CA . PHE B 1 466 ? -13.68 -13.289 2.34 1 98 466 PHE B CA 1
ATOM 8174 C C . PHE B 1 466 ? -14.664 -13.188 1.183 1 98 466 PHE B C 1
ATOM 8176 O O . PHE B 1 466 ? -14.633 -14 0.26 1 98 466 PHE B O 1
ATOM 8183 N N . GLY B 1 467 ? -15.555 -12.18 1.246 1 96.69 467 GLY B N 1
ATOM 8184 C CA . GLY B 1 467 ? -16.547 -11.961 0.202 1 96.69 467 GLY B CA 1
ATOM 8185 C C . GLY B 1 467 ? -17.672 -12.969 0.232 1 96.69 467 GLY B C 1
ATOM 8186 O O . GLY B 1 467 ? -18.141 -13.422 -0.817 1 96.69 467 GLY B O 1
ATOM 8187 N N . CYS B 1 468 ? -18.109 -13.289 1.354 1 97.62 468 CYS B N 1
ATOM 8188 C CA . CYS B 1 468 ? -19.094 -14.359 1.509 1 97.62 468 CYS B CA 1
ATOM 8189 C C . CYS B 1 468 ? -20.438 -13.969 0.877 1 97.62 468 CYS B C 1
ATOM 8191 O O . CYS B 1 468 ? -21.172 -14.828 0.401 1 97.62 468 CYS B O 1
ATOM 8193 N N . TYR B 1 469 ? -20.734 -12.719 0.869 1 95.25 469 TYR B N 1
ATOM 8194 C CA . TYR B 1 469 ? -22.047 -12.289 0.388 1 95.25 469 TYR B CA 1
ATOM 8195 C C . TYR B 1 469 ? -21.906 -11.242 -0.705 1 95.25 469 TYR B C 1
ATOM 8197 O O . TYR B 1 469 ? -21.359 -10.164 -0.473 1 95.25 469 TYR B O 1
ATOM 8205 N N . ALA B 1 470 ? -22.5 -11.461 -1.814 1 93.19 470 ALA B N 1
ATOM 8206 C CA . ALA B 1 470 ? -22.438 -10.57 -2.973 1 93.19 470 ALA B CA 1
ATOM 8207 C C . ALA B 1 470 ? -23.094 -9.227 -2.674 1 93.19 470 ALA B C 1
ATOM 8209 O O . ALA B 1 470 ? -22.703 -8.203 -3.234 1 93.19 470 ALA B O 1
ATOM 8210 N N . SER B 1 471 ? -24.031 -9.203 -1.776 1 90.06 471 SER B N 1
ATOM 8211 C CA . SER B 1 471 ? -24.781 -7.996 -1.442 1 90.06 471 SER B CA 1
ATOM 8212 C C . SER B 1 471 ? -23.906 -6.984 -0.72 1 90.06 471 SER B C 1
ATOM 8214 O O . SER B 1 471 ? -24.25 -5.805 -0.632 1 90.06 471 SER B O 1
ATOM 8216 N N . ASN B 1 472 ? -22.781 -7.453 -0.254 1 87.56 472 ASN B N 1
ATOM 8217 C CA . ASN B 1 472 ? -21.906 -6.586 0.535 1 87.56 472 ASN B CA 1
ATOM 8218 C C . ASN B 1 472 ? -20.984 -5.758 -0.354 1 87.56 472 ASN B C 1
ATOM 8220 O O . ASN B 1 472 ? -20.188 -4.957 0.143 1 87.56 472 ASN B O 1
ATOM 8224 N N . PHE B 1 473 ? -21.109 -5.816 -1.71 1 88.69 473 PHE B N 1
ATOM 8225 C CA . PHE B 1 473 ? -20.094 -5.199 -2.568 1 88.69 473 PHE B CA 1
ATOM 8226 C C . PHE B 1 473 ? -20.641 -3.92 -3.199 1 88.69 473 PHE B C 1
ATOM 8228 O O . PHE B 1 473 ? -20 -3.336 -4.078 1 88.69 473 PHE B O 1
ATOM 8235 N N . THR B 1 474 ? -21.797 -3.396 -2.801 1 83.25 474 THR B N 1
ATOM 8236 C CA . THR B 1 474 ? -22.422 -2.244 -3.436 1 83.25 474 THR B CA 1
ATOM 8237 C C . THR B 1 474 ? -21.5 -1.031 -3.398 1 83.25 474 THR B C 1
ATOM 8239 O O . THR B 1 474 ? -21.219 -0.42 -4.434 1 83.25 474 THR B O 1
ATOM 8242 N N . THR B 1 475 ? -20.984 -0.712 -2.213 1 79.81 475 THR B N 1
ATOM 8243 C CA . THR B 1 475 ? -20.125 0.455 -2.059 1 79.81 475 THR B CA 1
ATOM 8244 C C . THR B 1 475 ? -18.781 0.238 -2.758 1 79.81 475 THR B C 1
ATOM 8246 O O . THR B 1 475 ? -18.266 1.141 -3.424 1 79.81 475 THR B O 1
ATOM 8249 N N . LEU B 1 476 ? -18.266 -0.902 -2.568 1 85.94 476 LEU B N 1
ATOM 8250 C CA . LEU B 1 476 ? -16.969 -1.216 -3.166 1 85.94 476 LEU B CA 1
ATOM 8251 C C . LEU B 1 476 ? -17.047 -1.147 -4.688 1 85.94 476 LEU B C 1
ATOM 8253 O O . LEU B 1 476 ? -16.109 -0.674 -5.34 1 85.94 476 LEU B O 1
ATOM 8257 N N . ARG B 1 477 ? -18.109 -1.626 -5.312 1 87.69 477 ARG B N 1
ATOM 8258 C CA . ARG B 1 477 ? -18.297 -1.563 -6.758 1 87.69 477 ARG B CA 1
ATOM 8259 C C . ARG B 1 477 ? -18.234 -0.124 -7.258 1 87.69 477 ARG B C 1
ATOM 8261 O O . ARG B 1 477 ? -17.625 0.156 -8.281 1 87.69 477 ARG B O 1
ATOM 8268 N N . GLU B 1 478 ? -18.812 0.68 -6.52 1 81.69 478 GLU B N 1
ATOM 8269 C CA . GLU B 1 478 ? -18.812 2.092 -6.891 1 81.69 478 GLU B CA 1
ATOM 8270 C C . GLU B 1 478 ? -17.406 2.684 -6.797 1 81.69 478 GLU B C 1
ATOM 8272 O O . GLU B 1 478 ? -17.016 3.48 -7.648 1 81.69 478 GLU B O 1
ATOM 8277 N N . GLU B 1 479 ? -16.781 2.348 -5.816 1 81 479 GLU B N 1
ATOM 8278 C CA . GLU B 1 479 ? -15.453 2.904 -5.566 1 81 479 GLU B CA 1
ATOM 8279 C C . GLU B 1 479 ? -14.469 2.516 -6.668 1 81 479 GLU B C 1
ATOM 8281 O O . GLU B 1 479 ? -13.602 3.305 -7.035 1 81 479 GLU B O 1
ATOM 8286 N N . VAL B 1 480 ? -14.562 1.278 -7.152 1 87.06 480 VAL B N 1
ATOM 8287 C CA . VAL B 1 480 ? -13.57 0.81 -8.117 1 87.06 480 VAL B CA 1
ATOM 8288 C C . VAL B 1 480 ? -14.125 0.956 -9.531 1 87.06 480 VAL B C 1
ATOM 8290 O O . VAL B 1 480 ? -13.438 0.644 -10.508 1 87.06 480 VAL B O 1
ATOM 8293 N N . GLY B 1 481 ? -15.398 1.399 -9.695 1 84.31 481 GLY B N 1
ATOM 8294 C CA . GLY B 1 481 ? -16.016 1.594 -10.992 1 84.31 481 GLY B CA 1
ATOM 8295 C C . GLY B 1 481 ? -16.453 0.297 -11.648 1 84.31 481 GLY B C 1
ATOM 8296 O O . GLY B 1 481 ? -16.422 0.174 -12.875 1 84.31 481 GLY B O 1
ATOM 8297 N N . ALA B 1 482 ? -16.734 -0.724 -10.828 1 86.75 482 ALA B N 1
ATOM 8298 C CA . ALA B 1 482 ? -17.25 -1.989 -11.336 1 86.75 482 ALA B CA 1
ATOM 8299 C C . ALA B 1 482 ? -18.766 -1.906 -11.555 1 86.75 482 ALA B C 1
ATOM 8301 O O . ALA B 1 482 ? -19.422 -0.966 -11.086 1 86.75 482 ALA B O 1
ATOM 8302 N N . THR B 1 483 ? -19.297 -2.797 -12.312 1 86.81 483 THR B N 1
ATOM 8303 C CA . THR B 1 483 ? -20.719 -2.807 -12.617 1 86.81 483 THR B CA 1
ATOM 8304 C C . THR B 1 483 ? -21.469 -3.711 -11.648 1 86.81 483 THR B C 1
ATOM 8306 O O . THR B 1 483 ? -20.859 -4.453 -10.875 1 86.81 483 THR B O 1
ATOM 8309 N N . GLU B 1 484 ? -22.703 -3.688 -11.672 1 82.81 484 GLU B N 1
ATOM 8310 C CA . GLU B 1 484 ? -23.547 -4.492 -10.797 1 82.81 484 GLU B CA 1
ATOM 8311 C C . GLU B 1 484 ? -23.375 -5.98 -11.078 1 82.81 484 GLU B C 1
ATOM 8313 O O . GLU B 1 484 ? -23.562 -6.812 -10.188 1 82.81 484 GLU B O 1
ATOM 8318 N N . ASP B 1 485 ? -22.938 -6.234 -12.273 1 84.19 485 ASP B N 1
ATOM 8319 C CA . ASP B 1 485 ? -22.781 -7.629 -12.68 1 84.19 485 ASP B CA 1
ATOM 8320 C C . ASP B 1 485 ? -21.438 -8.188 -12.227 1 84.19 485 ASP B C 1
ATOM 8322 O O . ASP B 1 485 ? -21.219 -9.398 -12.242 1 84.19 485 ASP B O 1
ATOM 8326 N N . ASP B 1 486 ? -20.656 -7.336 -11.727 1 88.94 486 ASP B N 1
ATOM 8327 C CA . ASP B 1 486 ? -19.328 -7.754 -11.289 1 88.94 486 ASP B CA 1
ATOM 8328 C C . ASP B 1 486 ? -19.359 -8.258 -9.852 1 88.94 486 ASP B C 1
ATOM 8330 O O . ASP B 1 486 ? -19.656 -7.5 -8.93 1 88.94 486 ASP B O 1
ATOM 8334 N N . THR B 1 487 ? -19.25 -9.562 -9.688 1 93.44 487 THR B N 1
ATOM 8335 C CA . THR B 1 487 ? -19.141 -10.156 -8.359 1 93.44 487 THR B CA 1
ATOM 8336 C C . THR B 1 487 ? -17.812 -10.914 -8.211 1 93.44 487 THR B C 1
ATOM 8338 O O . THR B 1 487 ? -17.516 -11.805 -9.008 1 93.44 487 THR B O 1
ATOM 8341 N N . PRO B 1 488 ? -17.047 -10.531 -7.246 1 96.25 488 PRO B N 1
ATOM 8342 C CA . PRO B 1 488 ? -15.797 -11.273 -7.047 1 96.25 488 PRO B CA 1
ATOM 8343 C C . PRO B 1 488 ? -16.031 -12.695 -6.531 1 96.25 488 PRO B C 1
ATOM 8345 O O . PRO B 1 488 ? -17.094 -12.984 -5.973 1 96.25 488 PRO B O 1
ATOM 8348 N N . PRO B 1 489 ? -15.062 -13.586 -6.762 1 97.94 489 PRO B N 1
ATOM 8349 C CA . PRO B 1 489 ? -15.156 -14.914 -6.145 1 97.94 489 PRO B CA 1
ATOM 8350 C C . PRO B 1 489 ? -15.117 -14.859 -4.621 1 97.94 489 PRO B C 1
ATOM 8352 O O . PRO B 1 489 ? -14.648 -13.875 -4.043 1 97.94 489 PRO B O 1
ATOM 8355 N N . LEU B 1 490 ? -15.773 -15.891 -4.043 1 98.69 490 LEU B N 1
ATOM 8356 C CA . LEU B 1 490 ? -15.516 -16.125 -2.627 1 98.69 490 LEU B CA 1
ATOM 8357 C C . LEU B 1 490 ? -14.094 -16.641 -2.414 1 98.69 490 LEU B C 1
ATOM 8359 O O . LEU B 1 490 ? -13.625 -17.516 -3.148 1 98.69 490 LEU B O 1
ATOM 8363 N N . ILE B 1 491 ? -13.383 -16.047 -1.494 1 98.81 491 ILE B N 1
ATOM 8364 C CA . ILE B 1 491 ? -12 -16.438 -1.245 1 98.81 491 ILE B CA 1
ATOM 8365 C C . ILE B 1 491 ? -11.914 -17.25 0.038 1 98.81 491 ILE B C 1
ATOM 8367 O O . ILE B 1 491 ? -12.273 -16.781 1.116 1 98.81 491 ILE B O 1
ATOM 8371 N N . VAL B 1 492 ? -11.539 -18.422 -0.045 1 98.94 492 VAL B N 1
ATOM 8372 C CA . VAL B 1 492 ? -11.141 -19.234 1.105 1 98.94 492 VAL B CA 1
ATOM 8373 C C . VAL B 1 492 ? -9.641 -19.094 1.351 1 98.94 492 VAL B C 1
ATOM 8375 O O . VAL B 1 492 ? -8.836 -19.75 0.698 1 98.94 492 VAL B O 1
ATOM 8378 N N . TRP B 1 493 ? -9.281 -18.219 2.256 1 98.88 493 TRP B N 1
ATOM 8379 C CA . TRP B 1 493 ? -7.883 -17.906 2.533 1 98.88 493 TRP B CA 1
ATOM 8380 C C . TRP B 1 493 ? -7.328 -18.812 3.621 1 98.88 493 TRP B C 1
ATOM 8382 O O . TRP B 1 493 ? -7.848 -18.844 4.738 1 98.88 493 TRP B O 1
ATOM 8392 N N . ASN B 1 494 ? -6.355 -19.641 3.213 1 98.69 494 ASN B N 1
ATOM 8393 C CA . ASN B 1 494 ? -5.625 -20.531 4.117 1 98.69 494 ASN B CA 1
ATOM 8394 C C . ASN B 1 494 ? -4.191 -20.047 4.328 1 98.69 494 ASN B C 1
ATOM 8396 O O . ASN B 1 494 ? -3.453 -19.844 3.363 1 98.69 494 ASN B O 1
ATOM 8400 N N . SER B 1 495 ? -3.811 -19.891 5.551 1 97.75 495 SER B N 1
ATOM 8401 C CA . SER B 1 495 ? -2.445 -19.469 5.844 1 97.75 495 SER B CA 1
ATOM 8402 C C . SER B 1 495 ? -1.638 -20.609 6.465 1 97.75 495 SER B C 1
ATOM 8404 O O . SER B 1 495 ? -2.174 -21.406 7.227 1 97.75 495 SER B O 1
ATOM 8406 N N . ASN B 1 496 ? -0.347 -20.656 6.098 1 98.31 496 ASN B N 1
ATOM 8407 C CA . ASN B 1 496 ? 0.561 -21.578 6.777 1 98.31 496 ASN B CA 1
ATOM 8408 C C . ASN B 1 496 ? 0.476 -21.422 8.297 1 98.31 496 ASN B C 1
ATOM 8410 O O . ASN B 1 496 ? 0.387 -20.312 8.812 1 98.31 496 ASN B O 1
ATOM 8414 N N . TYR B 1 497 ? 0.357 -22.5 8.93 1 97.75 497 TYR B N 1
ATOM 8415 C CA . TYR B 1 497 ? 0.214 -22.594 10.383 1 97.75 497 TYR B CA 1
ATOM 8416 C C . TYR B 1 497 ? 0.758 -23.922 10.891 1 97.75 497 TYR B C 1
ATOM 8418 O O . TYR B 1 497 ? 0.637 -24.953 10.219 1 97.75 497 TYR B O 1
ATOM 8426 N N . PRO B 1 498 ? 1.339 -23.938 12.062 1 97.38 498 PRO B N 1
ATOM 8427 C CA . PRO B 1 498 ? 1.937 -25.188 12.547 1 97.38 498 PRO B CA 1
ATOM 8428 C C . PRO B 1 498 ? 0.91 -26.125 13.164 1 97.38 498 PRO B C 1
ATOM 8430 O O . PRO B 1 498 ? 0.666 -26.062 14.375 1 97.38 498 PRO B O 1
ATOM 8433 N N . TYR B 1 499 ? 0.47 -26.984 12.391 1 95.62 499 TYR B N 1
ATOM 8434 C CA . TYR B 1 499 ? -0.406 -28.031 12.906 1 95.62 499 TYR B CA 1
ATOM 8435 C C . TYR B 1 499 ? 0.404 -29.172 13.508 1 95.62 499 TYR B C 1
ATOM 8437 O O . TYR B 1 499 ? 0.201 -29.547 14.664 1 95.62 499 TYR B O 1
ATOM 8445 N N . SER B 1 500 ? 1.308 -29.734 12.656 1 95.56 500 SER B N 1
ATOM 8446 C CA . SER B 1 500 ? 2.066 -30.922 13.062 1 95.56 500 SER B CA 1
ATOM 8447 C C . SER B 1 500 ? 3.562 -30.703 12.859 1 95.56 500 SER B C 1
ATOM 8449 O O . SER B 1 500 ? 4.371 -31.547 13.266 1 95.56 500 SER B O 1
ATOM 8451 N N . TYR B 1 501 ? 3.947 -29.719 12.25 1 95.88 501 TYR B N 1
ATOM 8452 C CA . TYR B 1 501 ? 5.336 -29.406 11.938 1 95.88 501 TYR B CA 1
ATOM 8453 C C . TYR B 1 501 ? 5.543 -27.891 11.82 1 95.88 501 TYR B C 1
ATOM 8455 O O . TYR B 1 501 ? 4.691 -27.188 11.273 1 95.88 501 TYR B O 1
ATOM 8463 N N . ALA B 1 502 ? 6.648 -27.359 12.305 1 96.25 502 ALA B N 1
ATOM 8464 C CA . ALA B 1 502 ? 7.008 -25.953 12.125 1 96.25 502 ALA B CA 1
ATOM 8465 C C . ALA B 1 502 ? 7.523 -25.688 10.711 1 96.25 502 ALA B C 1
ATOM 8467 O O . ALA B 1 502 ? 8.734 -25.672 10.484 1 96.25 502 ALA B O 1
ATOM 8468 N N . SER B 1 503 ? 6.656 -25.312 9.867 1 97.69 503 SER B N 1
ATOM 8469 C CA . SER B 1 503 ? 6.973 -25.25 8.445 1 97.69 503 SER B CA 1
ATOM 8470 C C . SER B 1 503 ? 7.332 -23.828 8.023 1 97.69 503 SER B C 1
ATOM 8472 O O . SER B 1 503 ? 7.238 -23.484 6.844 1 97.69 503 SER B O 1
ATOM 8474 N N . ASN B 1 504 ? 7.75 -22.984 8.93 1 97.25 504 ASN B N 1
ATOM 8475 C CA . ASN B 1 504 ? 8.062 -21.578 8.703 1 97.25 504 ASN B CA 1
ATOM 8476 C C . ASN B 1 504 ? 9.539 -21.391 8.383 1 97.25 504 ASN B C 1
ATOM 8478 O O . ASN B 1 504 ? 10.18 -20.5 8.945 1 97.25 504 ASN B O 1
ATOM 8482 N N . THR B 1 505 ? 10.055 -22.141 7.422 1 96 505 THR B N 1
ATOM 8483 C CA . THR B 1 505 ? 11.469 -22 7.062 1 96 505 THR B CA 1
ATOM 8484 C C . THR B 1 505 ? 11.695 -20.766 6.203 1 96 505 THR B C 1
ATOM 8486 O O . THR B 1 505 ? 10.75 -20.203 5.645 1 96 505 THR B O 1
ATOM 8489 N N . SER B 1 506 ? 12.93 -20.375 6.094 1 88.62 506 SER B N 1
ATOM 8490 C CA . SER B 1 506 ? 13.305 -19.203 5.305 1 88.62 506 SER B CA 1
ATOM 8491 C C . SER B 1 506 ? 13.062 -19.438 3.816 1 88.62 506 SER B C 1
ATOM 8493 O O . SER B 1 506 ? 13.227 -20.562 3.326 1 88.62 506 SER B O 1
ATOM 8495 N N . THR B 1 507 ? 12.742 -18.359 3.146 1 88.88 507 THR B N 1
ATOM 8496 C CA . THR B 1 507 ? 12.57 -18.391 1.699 1 88.88 507 THR B CA 1
ATOM 8497 C C . THR B 1 507 ? 13.852 -18.828 1.011 1 88.88 507 THR B C 1
ATOM 8499 O O . THR B 1 507 ? 13.82 -19.375 -0.096 1 88.88 507 THR B O 1
ATOM 8502 N N . PHE B 1 508 ? 14.984 -18.734 1.683 1 80.5 508 PHE B N 1
ATOM 8503 C CA . PHE B 1 508 ? 16.281 -18.938 1.047 1 80.5 508 PHE B CA 1
ATOM 8504 C C . PHE B 1 508 ? 16.953 -20.203 1.561 1 80.5 508 PHE B C 1
ATOM 8506 O O . PHE B 1 508 ? 18.125 -20.438 1.288 1 80.5 508 PHE B O 1
ATOM 8513 N N . LYS B 1 509 ? 16.234 -20.953 2.346 1 87.25 509 LYS B N 1
ATOM 8514 C CA . LYS B 1 509 ? 16.719 -22.297 2.646 1 87.25 509 LYS B CA 1
ATOM 8515 C C . LYS B 1 509 ? 16.703 -23.188 1.399 1 87.25 509 LYS B C 1
ATOM 8517 O O . LYS B 1 509 ? 15.664 -23.359 0.771 1 87.25 509 LYS B O 1
ATOM 8522 N N . MET B 1 510 ? 17.859 -23.812 1.071 1 87.31 510 MET B N 1
ATOM 8523 C CA . MET B 1 510 ? 17.984 -24.422 -0.248 1 87.31 510 MET B CA 1
ATOM 8524 C C . MET B 1 510 ? 18.203 -25.938 -0.128 1 87.31 510 MET B C 1
ATOM 8526 O O . MET B 1 510 ? 18.281 -26.641 -1.138 1 87.31 510 MET B O 1
ATOM 8530 N N . SER B 1 511 ? 18.219 -26.406 0.994 1 91.25 511 SER B N 1
ATOM 8531 C CA . SER B 1 511 ? 18.328 -27.844 1.162 1 91.25 511 SER B CA 1
ATOM 8532 C C . SER B 1 511 ? 17.453 -28.344 2.309 1 91.25 511 SER B C 1
ATOM 8534 O O . SER B 1 511 ? 17.328 -27.672 3.338 1 91.25 511 SER B O 1
ATOM 8536 N N . TYR B 1 512 ? 16.844 -29.469 2.07 1 95.88 512 TYR B N 1
ATOM 8537 C CA . TYR B 1 512 ? 15.969 -30.094 3.043 1 95.88 512 TYR B CA 1
ATOM 8538 C C . TYR B 1 512 ? 16.25 -31.594 3.148 1 95.88 512 TYR B C 1
ATOM 8540 O O . TYR B 1 512 ? 16.328 -32.281 2.133 1 95.88 512 TYR B O 1
ATOM 8548 N N . LYS B 1 513 ? 16.328 -32.062 4.418 1 95.12 513 LYS B N 1
ATOM 8549 C CA . LYS B 1 513 ? 16.391 -33.5 4.625 1 95.12 513 LYS B CA 1
ATOM 8550 C C . LYS B 1 513 ? 15.047 -34.156 4.281 1 95.12 513 LYS B C 1
ATOM 8552 O O . LYS B 1 513 ? 14 -33.531 4.328 1 95.12 513 LYS B O 1
ATOM 8557 N N . THR B 1 514 ? 15.117 -35.438 3.986 1 94.56 514 THR B N 1
ATOM 8558 C CA . THR B 1 514 ? 13.93 -36.188 3.6 1 94.56 514 THR B CA 1
ATOM 8559 C C . THR B 1 514 ? 12.852 -36.094 4.676 1 94.56 514 THR B C 1
ATOM 8561 O O . THR B 1 514 ? 11.672 -35.938 4.363 1 94.56 514 THR B O 1
ATOM 8564 N N . LYS B 1 515 ? 13.281 -36.188 5.891 1 95.5 515 LYS B N 1
ATOM 8565 C CA . LYS B 1 515 ? 12.32 -36.094 6.992 1 95.5 515 LYS B CA 1
ATOM 8566 C C . LYS B 1 515 ? 11.68 -34.719 7.078 1 95.5 515 LYS B C 1
ATOM 8568 O O . LYS B 1 515 ? 10.508 -34.594 7.438 1 95.5 515 LYS B O 1
ATOM 8573 N N . GLU B 1 516 ? 12.43 -33.719 6.793 1 96.81 516 GLU B N 1
ATOM 8574 C CA . GLU B 1 516 ? 11.906 -32.344 6.781 1 96.81 516 GLU B CA 1
ATOM 8575 C C . GLU B 1 516 ? 10.859 -32.188 5.68 1 96.81 516 GLU B C 1
ATOM 8577 O O . GLU B 1 516 ? 9.812 -31.562 5.902 1 96.81 516 GLU B O 1
ATOM 8582 N N . VAL B 1 517 ? 11.211 -32.688 4.539 1 97.94 517 VAL B N 1
ATOM 8583 C CA . VAL B 1 517 ? 10.281 -32.625 3.414 1 97.94 517 VAL B CA 1
ATOM 8584 C C . VAL B 1 517 ? 8.953 -33.281 3.799 1 97.94 517 VAL B C 1
ATOM 8586 O O . VAL B 1 517 ? 7.891 -32.688 3.607 1 97.94 517 VAL B O 1
ATOM 8589 N N . ALA B 1 518 ? 9.047 -34.438 4.34 1 97.19 518 ALA B N 1
ATOM 8590 C CA . ALA B 1 518 ? 7.848 -35.188 4.742 1 97.19 518 ALA B CA 1
ATOM 8591 C C . ALA B 1 518 ? 7.059 -34.406 5.793 1 97.19 518 ALA B C 1
ATOM 8593 O O . ALA B 1 518 ? 5.824 -34.344 5.746 1 97.19 518 ALA B O 1
ATOM 8594 N N . GLY B 1 519 ? 7.746 -33.844 6.777 1 97.5 519 GLY B N 1
ATOM 8595 C CA . GLY B 1 519 ? 7.094 -33.062 7.82 1 97.5 519 GLY B CA 1
ATOM 8596 C C . GLY B 1 519 ? 6.375 -31.828 7.293 1 97.5 519 GLY B C 1
ATOM 8597 O O . GLY B 1 519 ? 5.254 -31.531 7.715 1 97.5 519 GLY B O 1
ATOM 8598 N N . MET B 1 520 ? 7.031 -31.141 6.395 1 98.06 520 MET B N 1
ATOM 8599 C CA . MET B 1 520 ? 6.445 -29.938 5.812 1 98.06 520 MET B CA 1
ATOM 8600 C C . MET B 1 520 ? 5.207 -30.266 4.996 1 98.06 520 MET B C 1
ATOM 8602 O O . MET B 1 520 ? 4.184 -29.594 5.102 1 98.06 520 MET B O 1
ATOM 8606 N N . ILE B 1 521 ? 5.305 -31.281 4.172 1 98.5 521 ILE B N 1
ATOM 8607 C CA . ILE B 1 521 ? 4.188 -31.688 3.326 1 98.5 521 ILE B CA 1
ATOM 8608 C C . ILE B 1 521 ? 3.025 -32.156 4.199 1 98.5 521 ILE B C 1
ATOM 8610 O O . ILE B 1 521 ? 1.872 -31.797 3.953 1 98.5 521 ILE B O 1
ATOM 8614 N N . GLN B 1 522 ? 3.34 -32.906 5.266 1 97.69 522 GLN B N 1
ATOM 8615 C CA . GLN B 1 522 ? 2.285 -33.375 6.168 1 97.69 522 GLN B CA 1
ATOM 8616 C C . GLN B 1 522 ? 1.604 -32.188 6.855 1 97.69 522 GLN B C 1
ATOM 8618 O O . GLN B 1 522 ? 0.384 -32.188 7.035 1 97.69 522 GLN B O 1
ATOM 8623 N N . ASN B 1 523 ? 2.361 -31.25 7.27 1 98.25 523 ASN B N 1
ATOM 8624 C CA . ASN B 1 523 ? 1.775 -30.062 7.883 1 98.25 523 ASN B CA 1
ATOM 8625 C C . ASN B 1 523 ? 0.845 -29.344 6.918 1 98.25 523 ASN B C 1
ATOM 8627 O O . ASN B 1 523 ? -0.234 -28.891 7.309 1 98.25 523 ASN B O 1
ATOM 8631 N N . GLY B 1 524 ? 1.302 -29.172 5.652 1 98.5 524 GLY B N 1
ATOM 8632 C CA . GLY B 1 524 ? 0.438 -28.562 4.648 1 98.5 524 GLY B CA 1
ATOM 8633 C C . GLY B 1 524 ? -0.877 -29.297 4.477 1 98.5 524 GLY B C 1
ATOM 8634 O O . GLY B 1 524 ? -1.933 -28.672 4.344 1 98.5 524 GLY B O 1
ATOM 8635 N N . TYR B 1 525 ? -0.785 -30.625 4.469 1 98.56 525 TYR B N 1
ATOM 8636 C CA . TYR B 1 525 ? -1.98 -31.453 4.387 1 98.56 525 TYR B CA 1
ATOM 8637 C C . TYR B 1 525 ? -2.945 -31.141 5.52 1 98.56 525 TYR B C 1
ATOM 8639 O O . TYR B 1 525 ? -4.145 -30.969 5.293 1 98.56 525 TYR B O 1
ATOM 8647 N N . ASN B 1 526 ? -2.406 -31.031 6.691 1 97.62 526 ASN B N 1
ATOM 8648 C CA . ASN B 1 526 ? -3.213 -30.75 7.875 1 97.62 526 ASN B CA 1
ATOM 8649 C C . ASN B 1 526 ? -3.807 -29.344 7.832 1 97.62 526 ASN B C 1
ATOM 8651 O O . ASN B 1 526 ? -4.922 -29.125 8.305 1 97.62 526 ASN B O 1
ATOM 8655 N N . VAL B 1 527 ? -3.094 -28.422 7.285 1 98 527 VAL B N 1
ATOM 8656 C CA . VAL B 1 527 ? -3.594 -27.062 7.148 1 98 527 VAL B CA 1
ATOM 8657 C C . VAL B 1 527 ? -4.832 -27.047 6.254 1 98 527 VAL B C 1
ATOM 8659 O O . VAL B 1 527 ? -5.855 -26.453 6.605 1 98 527 VAL B O 1
ATOM 8662 N N . ALA B 1 528 ? -4.746 -27.75 5.148 1 98.56 528 ALA B N 1
ATOM 8663 C CA . ALA B 1 528 ? -5.84 -27.75 4.184 1 98.56 528 ALA B CA 1
ATOM 8664 C C . ALA B 1 528 ? -7.07 -28.453 4.75 1 98.56 528 ALA B C 1
ATOM 8666 O O . ALA B 1 528 ? -8.203 -28.078 4.461 1 98.56 528 ALA B O 1
ATOM 8667 N N . THR B 1 529 ? -6.883 -29.453 5.648 1 98 529 THR B N 1
ATOM 8668 C CA . THR B 1 529 ? -7.988 -30.281 6.113 1 98 529 THR B CA 1
ATOM 8669 C C . THR B 1 529 ? -8.406 -29.891 7.527 1 98 529 THR B C 1
ATOM 8671 O O . THR B 1 529 ? -9.328 -30.469 8.094 1 98 529 THR B O 1
ATOM 8674 N N . ARG B 1 530 ? -7.688 -28.953 8.086 1 97.19 530 ARG B N 1
ATOM 8675 C CA . ARG B 1 530 ? -7.855 -28.594 9.492 1 97.19 530 ARG B CA 1
ATOM 8676 C C . ARG B 1 530 ? -7.652 -29.812 10.391 1 97.19 530 ARG B C 1
ATOM 8678 O O . ARG B 1 530 ? -8.484 -30.094 11.258 1 97.19 530 ARG B O 1
ATOM 8685 N N . GLY B 1 531 ? -6.582 -30.5 10.133 1 94.81 531 GLY B N 1
ATOM 8686 C CA . GLY B 1 531 ? -6.254 -31.688 10.891 1 94.81 531 GLY B CA 1
ATOM 8687 C C . GLY B 1 531 ? -7.184 -32.844 10.609 1 94.81 531 GLY B C 1
ATOM 8688 O O . GLY B 1 531 ? -7.711 -33.469 11.531 1 94.81 531 GLY B O 1
ATOM 8689 N N . ASN B 1 532 ? -7.441 -33.062 9.414 1 92.19 532 ASN B N 1
ATOM 8690 C CA . ASN B 1 532 ? -8.383 -34.094 9.008 1 92.19 532 ASN B CA 1
ATOM 8691 C C . ASN B 1 532 ? -9.734 -33.938 9.695 1 92.19 532 ASN B C 1
ATOM 8693 O O . ASN B 1 532 ? -10.289 -34.906 10.227 1 92.19 532 ASN B O 1
ATOM 8697 N N . SER B 1 533 ? -10.125 -32.75 9.828 1 91.88 533 SER B N 1
ATOM 8698 C CA . SER B 1 533 ? -11.414 -32.344 10.391 1 91.88 533 SER B CA 1
ATOM 8699 C C . SER B 1 533 ? -11.445 -32.562 11.898 1 91.88 533 SER B C 1
ATOM 8701 O O . SER B 1 533 ? -12.523 -32.594 12.5 1 91.88 533 SER B O 1
ATOM 8703 N N . THR B 1 534 ? -10.398 -32.719 12.516 1 92 534 THR B N 1
ATOM 8704 C CA . THR B 1 534 ? -10.352 -32.844 13.969 1 92 534 THR B CA 1
ATOM 8705 C C . THR B 1 534 ? -10.625 -31.5 14.625 1 92 534 THR B C 1
ATOM 8707 O O . THR B 1 534 ? -11.289 -31.422 15.664 1 92 534 THR B O 1
ATOM 8710 N N . ASP B 1 535 ? -10.102 -30.406 14.047 1 93.88 535 ASP B N 1
ATOM 8711 C CA . ASP B 1 535 ? -10.312 -29.078 14.594 1 93.88 535 ASP B CA 1
ATOM 8712 C C . ASP B 1 535 ? -11.758 -28.625 14.398 1 93.88 535 ASP B C 1
ATOM 8714 O O . ASP B 1 535 ? -12.266 -27.812 15.164 1 93.88 535 ASP B O 1
ATOM 8718 N N . ASP B 1 536 ? -12.344 -29.078 13.305 1 95.56 536 ASP B N 1
ATOM 8719 C CA . ASP B 1 536 ? -13.727 -28.781 12.969 1 95.56 536 ASP B CA 1
ATOM 8720 C C . ASP B 1 536 ? -14.344 -29.922 12.156 1 95.56 536 ASP B C 1
ATOM 8722 O O . ASP B 1 536 ? -14.086 -30.031 10.953 1 95.56 536 ASP B O 1
ATOM 8726 N N . SER B 1 537 ? -15.227 -30.625 12.781 1 95.88 537 SER B N 1
ATOM 8727 C CA . SER B 1 537 ? -15.805 -31.797 12.141 1 95.88 537 SER B CA 1
ATOM 8728 C C . SER B 1 537 ? -16.688 -31.406 10.961 1 95.88 537 SER B C 1
ATOM 8730 O O . SER B 1 537 ? -17.016 -32.25 10.117 1 95.88 537 SER B O 1
ATOM 8732 N N . GLU B 1 538 ? -16.984 -30.141 10.836 1 97.19 538 GLU B N 1
ATOM 8733 C CA . GLU B 1 538 ? -17.844 -29.688 9.75 1 97.19 538 GLU B CA 1
ATOM 8734 C C . GLU B 1 538 ? -17.047 -28.969 8.664 1 97.19 538 GLU B C 1
ATOM 8736 O O . GLU B 1 538 ? -17.609 -28.344 7.77 1 97.19 538 GLU B O 1
ATOM 8741 N N . TRP B 1 539 ? -15.773 -29.062 8.719 1 98.19 539 TRP B N 1
ATOM 8742 C CA . TRP B 1 539 ? -14.945 -28.312 7.777 1 98.19 539 TRP B CA 1
ATOM 8743 C C . TRP B 1 539 ? -15.289 -28.688 6.336 1 98.19 539 TRP B C 1
ATOM 8745 O O . TRP B 1 539 ? -15.43 -27.812 5.48 1 98.19 539 TRP B O 1
ATOM 8755 N N . GLY B 1 540 ? -15.43 -30 6.066 1 98.19 540 GLY B N 1
ATOM 8756 C CA . GLY B 1 540 ? -15.82 -30.422 4.734 1 98.19 540 GLY B CA 1
ATOM 8757 C C . GLY B 1 540 ? -17.109 -29.797 4.262 1 98.19 540 GLY B C 1
ATOM 8758 O O . GLY B 1 540 ? -17.219 -29.359 3.113 1 98.19 540 GLY B O 1
ATOM 8759 N N . ALA B 1 541 ? -18.062 -29.75 5.137 1 98.38 541 ALA B N 1
ATOM 8760 C CA . ALA B 1 541 ? -19.344 -29.141 4.809 1 98.38 541 ALA B CA 1
ATOM 8761 C C . ALA B 1 541 ? -19.172 -27.641 4.527 1 98.38 541 ALA B C 1
ATOM 8763 O O . ALA B 1 541 ? -19.797 -27.109 3.613 1 98.38 541 ALA B O 1
ATOM 8764 N N . CYS B 1 542 ? -18.375 -27 5.34 1 98.75 542 CYS B N 1
ATOM 8765 C CA . CYS B 1 542 ? -18.156 -25.562 5.164 1 98.75 542 CYS B CA 1
ATOM 8766 C C . CYS B 1 542 ? -17.438 -25.281 3.85 1 98.75 542 CYS B C 1
ATOM 8768 O O . CYS B 1 542 ? -17.703 -24.266 3.197 1 98.75 542 CYS B O 1
ATOM 8770 N N . VAL B 1 543 ? -16.516 -26.172 3.436 1 98.81 543 VAL B N 1
ATOM 8771 C CA . VAL B 1 543 ? -15.891 -26.078 2.123 1 98.81 543 VAL B CA 1
ATOM 8772 C C . VAL B 1 543 ? -16.953 -26.203 1.031 1 98.81 543 VAL B C 1
ATOM 8774 O O . VAL B 1 543 ? -16.969 -25.422 0.078 1 98.81 543 VAL B O 1
ATOM 8777 N N . GLY B 1 544 ? -17.812 -27.172 1.188 1 98.81 544 GLY B N 1
ATOM 8778 C CA . GLY B 1 544 ? -18.922 -27.312 0.244 1 98.81 544 GLY B CA 1
ATOM 8779 C C . GLY B 1 544 ? -19.797 -26.078 0.153 1 98.81 544 GLY B C 1
ATOM 8780 O O . GLY B 1 544 ? -20.156 -25.656 -0.942 1 98.81 544 GLY B O 1
ATOM 8781 N N . CYS B 1 545 ? -20.125 -25.516 1.312 1 98.81 545 CYS B N 1
ATOM 8782 C CA . CYS B 1 545 ? -20.938 -24.297 1.364 1 98.81 545 CYS B CA 1
ATOM 8783 C C . CYS B 1 545 ? -20.266 -23.156 0.62 1 98.81 545 CYS B C 1
ATOM 8785 O O . CYS B 1 545 ? -20.922 -22.391 -0.084 1 98.81 545 CYS B O 1
ATOM 8787 N N . ALA B 1 546 ? -18.938 -23.016 0.764 1 98.88 546 ALA B N 1
ATOM 8788 C CA . ALA B 1 546 ? -18.203 -21.969 0.063 1 98.88 546 ALA B CA 1
ATOM 8789 C C . ALA B 1 546 ? -18.266 -22.172 -1.449 1 98.88 546 ALA B C 1
ATOM 8791 O O . ALA B 1 546 ? -18.438 -21.219 -2.201 1 98.88 546 ALA B O 1
ATOM 8792 N N . ILE B 1 547 ? -18.172 -23.375 -1.888 1 98.94 547 ILE B N 1
ATOM 8793 C CA . ILE B 1 547 ? -18.109 -23.719 -3.307 1 98.94 547 ILE B CA 1
ATOM 8794 C C . ILE B 1 547 ? -19.438 -23.359 -3.977 1 98.94 547 ILE B C 1
ATOM 8796 O O . ILE B 1 547 ? -19.453 -22.812 -5.082 1 98.94 547 ILE B O 1
ATOM 8800 N N . ILE B 1 548 ? -20.578 -23.562 -3.354 1 98.75 548 ILE B N 1
ATOM 8801 C CA . ILE B 1 548 ? -21.859 -23.438 -4.023 1 98.75 548 ILE B CA 1
ATOM 8802 C C . ILE B 1 548 ? -22.422 -22.031 -3.803 1 98.75 548 ILE B C 1
ATOM 8804 O O . ILE B 1 548 ? -23.438 -21.656 -4.391 1 98.75 548 ILE B O 1
ATOM 8808 N N . GLN B 1 549 ? -21.766 -21.188 -3.035 1 98.69 549 GLN B N 1
ATOM 8809 C CA . GLN B 1 549 ? -22.312 -19.938 -2.514 1 98.69 549 GLN B CA 1
ATOM 8810 C C . GLN B 1 549 ? -22.672 -18.984 -3.645 1 98.69 549 GLN B C 1
ATOM 8812 O O . GLN B 1 549 ? -23.781 -18.422 -3.658 1 98.69 549 GLN B O 1
ATOM 8817 N N . ARG B 1 550 ? -21.797 -18.75 -4.582 1 98.12 550 ARG B N 1
ATOM 8818 C CA . ARG B 1 550 ? -22.062 -17.781 -5.645 1 98.12 550 ARG B CA 1
ATOM 8819 C C . ARG B 1 550 ? -23.25 -18.234 -6.512 1 98.12 550 ARG B C 1
ATOM 8821 O O . ARG B 1 550 ? -24.109 -17.422 -6.863 1 98.12 550 ARG B O 1
ATOM 8828 N N . GLU B 1 551 ? -23.234 -19.516 -6.91 1 98 551 GLU B N 1
ATOM 8829 C CA . GLU B 1 551 ? -24.344 -20.016 -7.719 1 98 551 GLU B CA 1
ATOM 8830 C C . GLU B 1 551 ? -25.656 -19.922 -6.953 1 98 551 GLU B C 1
ATOM 8832 O O . GLU B 1 551 ? -26.703 -19.609 -7.531 1 98 551 GLU B O 1
ATOM 8837 N N . ARG B 1 552 ? -25.609 -20.25 -5.668 1 97.75 552 ARG B N 1
ATOM 8838 C CA . ARG B 1 552 ? -26.797 -20.109 -4.832 1 97.75 552 ARG B CA 1
ATOM 8839 C C . ARG B 1 552 ? -27.328 -18.672 -4.883 1 97.75 552 ARG B C 1
ATOM 8841 O O . ARG B 1 552 ? -28.516 -18.453 -5.043 1 97.75 552 ARG B O 1
ATOM 8848 N N . GLU B 1 553 ? -26.453 -17.719 -4.773 1 96.94 553 GLU B N 1
ATOM 8849 C CA . GLU B 1 553 ? -26.828 -16.312 -4.789 1 96.94 553 GLU B CA 1
ATOM 8850 C C . GLU B 1 553 ? -27.375 -15.906 -6.152 1 96.94 553 GLU B C 1
ATOM 8852 O O . GLU B 1 553 ? -28.359 -15.148 -6.234 1 96.94 553 GLU B O 1
ATOM 8857 N N . ARG B 1 554 ? -26.766 -16.391 -7.211 1 95.69 554 ARG B N 1
ATOM 8858 C CA . ARG B 1 554 ? -27.219 -16.078 -8.555 1 95.69 554 ARG B CA 1
ATOM 8859 C C . ARG B 1 554 ? -28.656 -16.531 -8.766 1 95.69 554 ARG B C 1
ATOM 8861 O O . ARG B 1 554 ? -29.438 -15.883 -9.469 1 95.69 554 ARG B O 1
ATOM 8868 N N . ARG B 1 555 ? -29 -17.594 -8.086 1 96.25 555 ARG B N 1
ATOM 8869 C CA . ARG B 1 555 ? -30.344 -18.172 -8.242 1 96.25 555 ARG B CA 1
ATOM 8870 C C . ARG B 1 555 ? -31.297 -17.594 -7.207 1 96.25 555 ARG B C 1
ATOM 8872 O O . ARG B 1 555 ? -32.5 -17.938 -7.203 1 96.25 555 ARG B O 1
ATOM 8879 N N . GLY B 1 556 ? -30.844 -16.797 -6.301 1 95.88 556 GLY B N 1
ATOM 8880 C CA . GLY B 1 556 ? -31.672 -16.203 -5.273 1 95.88 556 GLY B CA 1
ATOM 8881 C C . GLY B 1 556 ? -32.125 -17.188 -4.223 1 95.88 556 GLY B C 1
ATOM 8882 O O . GLY B 1 556 ? -33.188 -17.016 -3.609 1 95.88 556 GLY B O 1
ATOM 8883 N N . LEU B 1 557 ? -31.344 -18.203 -4.008 1 96.44 557 LEU B N 1
ATOM 8884 C CA . LEU B 1 557 ? -31.703 -19.234 -3.031 1 96.44 557 LEU B CA 1
ATOM 8885 C C . LEU B 1 557 ? -31.156 -18.875 -1.647 1 96.44 557 LEU B C 1
ATOM 8887 O O . LEU B 1 557 ? -30.062 -18.344 -1.522 1 96.44 557 LEU B O 1
ATOM 8891 N N . GLU B 1 558 ? -31.906 -19.219 -0.614 1 95.75 558 GLU B N 1
ATOM 8892 C CA . GLU B 1 558 ? -31.438 -19.078 0.759 1 95.75 558 GLU B CA 1
ATOM 8893 C C . GLU B 1 558 ? -30.438 -20.172 1.125 1 95.75 558 GLU B C 1
ATOM 8895 O O . GLU B 1 558 ? -30.594 -21.328 0.715 1 95.75 558 GLU B O 1
ATOM 8900 N N . PRO B 1 559 ? -29.484 -19.828 1.896 1 96.81 559 PRO B N 1
ATOM 8901 C CA . PRO B 1 559 ? -28.578 -20.875 2.355 1 96.81 559 PRO B CA 1
ATOM 8902 C C . PRO B 1 559 ? -29.25 -21.844 3.33 1 96.81 559 PRO B C 1
ATOM 8904 O O . PRO B 1 559 ? -30.203 -21.484 4.016 1 96.81 559 PRO B O 1
ATOM 8907 N N . THR B 1 560 ? -28.812 -23.094 3.375 1 97.81 560 THR B N 1
ATOM 8908 C CA . THR B 1 560 ? -29.25 -24.016 4.414 1 97.81 560 THR B CA 1
ATOM 8909 C C . THR B 1 560 ? -28.797 -23.531 5.789 1 97.81 560 THR B C 1
ATOM 8911 O O . THR B 1 560 ? -27.938 -22.656 5.898 1 97.81 560 THR B O 1
ATOM 8914 N N . GLU B 1 561 ? -29.375 -24.094 6.789 1 98.12 561 GLU B N 1
ATOM 8915 C CA . GLU B 1 561 ? -28.969 -23.75 8.148 1 98.12 561 GLU B CA 1
ATOM 8916 C C . GLU B 1 561 ? -27.5 -24.109 8.391 1 98.12 561 GLU B C 1
ATOM 8918 O O . GLU B 1 561 ? -26.781 -23.359 9.039 1 98.12 561 GLU B O 1
ATOM 8923 N N . GLN B 1 562 ? -27.078 -25.234 7.895 1 98.19 562 GLN B N 1
ATOM 8924 C CA . GLN B 1 562 ? -25.688 -25.656 8.039 1 98.19 562 GLN B CA 1
ATOM 8925 C C . GLN B 1 562 ? -24.734 -24.641 7.402 1 98.19 562 GLN B C 1
ATOM 8927 O O . GLN B 1 562 ? -23.719 -24.297 7.988 1 98.19 562 GLN B O 1
ATOM 8932 N N . CYS B 1 563 ? -25.094 -24.203 6.207 1 98.44 563 CYS B N 1
ATOM 8933 C CA . CYS B 1 563 ? -24.25 -23.25 5.512 1 98.44 563 CYS B CA 1
ATOM 8934 C C . CYS B 1 563 ? -24.25 -21.906 6.23 1 98.44 563 CYS B C 1
ATOM 8936 O O . CYS B 1 563 ? -23.234 -21.219 6.277 1 98.44 563 CYS B O 1
ATOM 8938 N N . ARG B 1 564 ? -25.344 -21.484 6.793 1 98 564 ARG B N 1
ATOM 8939 C CA . ARG B 1 564 ? -25.391 -20.25 7.59 1 98 564 ARG B CA 1
ATOM 8940 C C . ARG B 1 564 ? -24.422 -20.344 8.773 1 98 564 ARG B C 1
ATOM 8942 O O . ARG B 1 564 ? -23.703 -19.391 9.062 1 98 564 ARG B O 1
ATOM 8949 N N . ASN B 1 565 ? -24.453 -21.453 9.398 1 98.06 565 ASN B N 1
ATOM 8950 C CA . ASN B 1 565 ? -23.547 -21.672 10.523 1 98.06 565 ASN B CA 1
ATOM 8951 C C . ASN B 1 565 ? -22.094 -21.641 10.086 1 98.06 565 ASN B C 1
ATOM 8953 O O . ASN B 1 565 ? -21.234 -21.094 10.797 1 98.06 565 ASN B O 1
ATOM 8957 N N . CYS B 1 566 ? -21.812 -22.25 8.953 1 98.31 566 CYS B N 1
ATOM 8958 C CA . CYS B 1 566 ? -20.469 -22.234 8.398 1 98.31 566 CYS B CA 1
ATOM 8959 C C . CYS B 1 566 ? -20.016 -20.797 8.125 1 98.31 566 CYS B C 1
ATOM 8961 O O . CYS B 1 566 ? -18.891 -20.422 8.469 1 98.31 566 CYS B O 1
ATOM 8963 N N . PHE B 1 567 ? -20.875 -19.984 7.516 1 98.44 567 PHE B N 1
ATOM 8964 C CA . PHE B 1 567 ? -20.516 -18.609 7.164 1 98.44 567 PHE B CA 1
ATOM 8965 C C . PHE B 1 567 ? -20.375 -17.75 8.414 1 98.44 567 PHE B C 1
ATOM 8967 O O . PHE B 1 567 ? -19.547 -16.844 8.453 1 98.44 567 PHE B O 1
ATOM 8974 N N . ASP B 1 568 ? -21.156 -17.969 9.469 1 97.38 568 ASP B N 1
ATOM 8975 C CA . ASP B 1 568 ? -20.984 -17.281 10.742 1 97.38 568 ASP B CA 1
ATOM 8976 C C . ASP B 1 568 ? -19.609 -17.547 11.336 1 97.38 568 ASP B C 1
ATOM 8978 O O . ASP B 1 568 ? -19.016 -16.672 11.953 1 97.38 568 ASP B O 1
ATOM 8982 N N . ARG B 1 569 ? -19.156 -18.734 11.117 1 97.12 569 ARG B N 1
ATOM 8983 C CA . ARG B 1 569 ? -17.906 -19.188 11.719 1 97.12 569 ARG B CA 1
ATOM 8984 C C . ARG B 1 569 ? -16.703 -18.703 10.914 1 97.12 569 ARG B C 1
ATOM 8986 O O . ARG B 1 569 ? -15.688 -18.312 11.477 1 97.12 569 ARG B O 1
ATOM 8993 N N . TYR B 1 570 ? -16.797 -18.719 9.578 1 98.38 570 TYR B N 1
ATOM 8994 C CA . TYR B 1 570 ? -15.586 -18.594 8.781 1 98.38 570 TYR B CA 1
ATOM 8995 C C . TYR B 1 570 ? -15.539 -17.266 8.031 1 98.38 570 TYR B C 1
ATOM 8997 O O . TYR B 1 570 ? -14.477 -16.844 7.578 1 98.38 570 TYR B O 1
ATOM 9005 N N . CYS B 1 571 ? -16.672 -16.609 7.816 1 98.31 571 CYS B N 1
ATOM 9006 C CA . CYS B 1 571 ? -16.656 -15.328 7.109 1 98.31 571 CYS B CA 1
ATOM 9007 C C . CYS B 1 571 ? -16.125 -14.219 8.008 1 98.31 571 CYS B C 1
ATOM 9009 O O . CYS B 1 571 ? -16.578 -14.055 9.141 1 98.31 571 CYS B O 1
ATOM 9011 N N . TRP B 1 572 ? -15.148 -13.5 7.582 1 96.38 572 TRP B N 1
ATOM 9012 C CA . TRP B 1 572 ? -14.797 -12.273 8.281 1 96.38 572 TRP B CA 1
ATOM 9013 C C . TRP B 1 572 ? -15.969 -11.289 8.281 1 96.38 572 TRP B C 1
ATOM 9015 O O . TRP B 1 572 ? -16.531 -10.992 7.223 1 96.38 572 TRP B O 1
ATOM 9025 N N . ASP B 1 573 ? -16.312 -10.789 9.375 1 90.88 573 ASP B N 1
ATOM 9026 C CA . ASP B 1 573 ? -17.562 -10.039 9.508 1 90.88 573 ASP B CA 1
ATOM 9027 C C . ASP B 1 573 ? -17.297 -8.531 9.508 1 90.88 573 ASP B C 1
ATOM 9029 O O . ASP B 1 573 ? -18.172 -7.738 9.828 1 90.88 573 ASP B O 1
ATOM 9033 N N . GLY B 1 574 ? -16.094 -8.133 9.273 1 86.56 574 GLY B N 1
ATOM 9034 C CA . GLY B 1 574 ? -15.789 -6.707 9.211 1 86.56 574 GLY B CA 1
ATOM 9035 C C . GLY B 1 574 ? -15.195 -6.164 10.5 1 86.56 574 GLY B C 1
ATOM 9036 O O . GLY B 1 574 ? -14.773 -5.008 10.555 1 86.56 574 GLY B O 1
ATOM 9037 N N . THR B 1 575 ? -15.023 -6.992 11.578 1 85.5 575 THR B N 1
ATOM 9038 C CA . THR B 1 575 ? -14.453 -6.551 12.844 1 85.5 575 THR B CA 1
ATOM 9039 C C . THR B 1 575 ? -12.984 -6.172 12.672 1 85.5 575 THR B C 1
ATOM 9041 O O . THR B 1 575 ? -12.234 -6.867 11.977 1 85.5 575 THR B O 1
ATOM 9044 N N . LEU B 1 576 ? -12.609 -5.055 13.297 1 81.56 576 LEU B N 1
ATOM 9045 C CA . LEU B 1 576 ? -11.227 -4.582 13.203 1 81.56 576 LEU B CA 1
ATOM 9046 C C . LEU B 1 576 ? -10.586 -4.496 14.578 1 81.56 576 LEU B C 1
ATOM 9048 O O . LEU B 1 576 ? -11.266 -4.242 15.578 1 81.56 576 LEU B O 1
ATOM 9052 N N . ASN B 1 577 ? -9.367 -4.828 14.695 1 83.19 577 ASN B N 1
ATOM 9053 C CA . ASN B 1 577 ? -8.445 -4.562 15.797 1 83.19 577 ASN B CA 1
ATOM 9054 C C . ASN B 1 577 ? -7.07 -4.133 15.281 1 83.19 577 ASN B C 1
ATOM 9056 O O . ASN B 1 577 ? -6.129 -4.926 15.281 1 83.19 577 ASN B O 1
ATOM 9060 N N . PRO B 1 578 ? -6.984 -2.887 14.875 1 77.38 578 PRO B N 1
ATOM 9061 C CA . PRO B 1 578 ? -5.785 -2.418 14.18 1 77.38 578 PRO B CA 1
ATOM 9062 C C . PRO B 1 578 ? -4.629 -2.119 15.125 1 77.38 578 PRO B C 1
ATOM 9064 O O . PRO B 1 578 ? -3.555 -1.697 14.688 1 77.38 578 PRO B O 1
ATOM 9067 N N . ALA B 1 579 ? -4.797 -2.338 16.422 1 72.75 579 ALA B N 1
ATOM 9068 C CA . ALA B 1 579 ? -3.723 -2.086 17.375 1 72.75 579 ALA B CA 1
ATOM 9069 C C . ALA B 1 579 ? -2.502 -2.949 17.078 1 72.75 579 ALA B C 1
ATOM 9071 O O . ALA B 1 579 ? -2.631 -4.043 16.516 1 72.75 579 ALA B O 1
ATOM 9072 N N . GLN B 1 580 ? -1.314 -2.408 17.391 1 74.62 580 GLN B N 1
ATOM 9073 C CA . GLN B 1 580 ? -0.107 -3.215 17.25 1 74.62 580 GLN B CA 1
ATOM 9074 C C . GLN B 1 580 ? -0.205 -4.5 18.062 1 74.62 580 GLN B C 1
ATOM 9076 O O . GLN B 1 580 ? -0.568 -4.461 19.234 1 74.62 580 GLN B O 1
ATOM 9081 N N . PRO B 1 581 ? 0.072 -5.578 17.422 1 83.5 581 PRO B N 1
ATOM 9082 C CA . PRO B 1 581 ? 0.034 -6.824 18.188 1 83.5 581 PRO B CA 1
ATOM 9083 C C . PRO B 1 581 ? 0.998 -6.82 19.375 1 83.5 581 PRO B C 1
ATOM 9085 O O . PRO B 1 581 ? 2.062 -6.203 19.297 1 83.5 581 PRO B O 1
ATOM 9088 N N . ALA B 1 582 ? 0.664 -7.379 20.594 1 76.81 582 ALA B N 1
ATOM 9089 C CA . ALA B 1 582 ? 1.432 -7.383 21.844 1 76.81 582 ALA B CA 1
ATOM 9090 C C . ALA B 1 582 ? 2.764 -8.102 21.656 1 76.81 582 ALA B C 1
ATOM 9092 O O . ALA B 1 582 ? 3.682 -7.934 22.469 1 76.81 582 ALA B O 1
ATOM 9093 N N . GLY B 1 583 ? 3.193 -8.586 20.547 1 79.12 583 GLY B N 1
ATOM 9094 C CA . GLY B 1 583 ? 4.426 -9.32 20.281 1 79.12 583 GLY B CA 1
ATOM 9095 C C . GLY B 1 583 ? 4.527 -9.828 18.859 1 79.12 583 GLY B C 1
ATOM 9096 O O . GLY B 1 583 ? 3.633 -9.602 18.047 1 79.12 583 GLY B O 1
ATOM 9097 N N . GLU B 1 584 ? 5.727 -10.508 18.703 1 81.5 584 GLU B N 1
ATOM 9098 C CA . GLU B 1 584 ? 5.934 -11.078 17.375 1 81.5 584 GLU B CA 1
ATOM 9099 C C . GLU B 1 584 ? 5.031 -12.281 17.141 1 81.5 584 GLU B C 1
ATOM 9101 O O . GLU B 1 584 ? 4.82 -13.086 18.062 1 81.5 584 GLU B O 1
ATOM 9106 N N . TYR B 1 585 ? 4.457 -12.414 16.047 1 89.12 585 TYR B N 1
ATOM 9107 C CA . TYR B 1 585 ? 3.611 -13.555 15.711 1 89.12 585 TYR B CA 1
ATOM 9108 C C . TYR B 1 585 ? 4.449 -14.805 15.5 1 89.12 585 TYR B C 1
ATOM 9110 O O . TYR B 1 585 ? 5.102 -14.961 14.461 1 89.12 585 TYR B O 1
ATOM 9118 N N . SER B 1 586 ? 4.488 -15.688 16.438 1 88.44 586 SER B N 1
ATOM 9119 C CA . SER B 1 586 ? 5.203 -16.953 16.422 1 88.44 586 SER B CA 1
ATOM 9120 C C . SER B 1 586 ? 4.387 -18.062 17.094 1 88.44 586 SER B C 1
ATOM 9122 O O . SER B 1 586 ? 4.676 -18.438 18.234 1 88.44 586 SER B O 1
ATOM 9124 N N . PRO B 1 587 ? 3.424 -18.609 16.359 1 89.69 587 PRO B N 1
ATOM 9125 C CA . PRO B 1 587 ? 2.539 -19.609 16.969 1 89.69 587 PRO B CA 1
ATOM 9126 C C . PRO B 1 587 ? 3.262 -20.922 17.281 1 89.69 587 PRO B C 1
ATOM 9128 O O . PRO B 1 587 ? 4.25 -21.266 16.625 1 89.69 587 PRO B O 1
ATOM 9131 N N . SER B 1 588 ? 2.691 -21.625 18.297 1 84.5 588 SER B N 1
ATOM 9132 C CA . SER B 1 588 ? 3.213 -22.938 18.672 1 84.5 588 SER B CA 1
ATOM 9133 C C . SER B 1 588 ? 2.498 -24.047 17.922 1 84.5 588 SER B C 1
ATOM 9135 O O . SER B 1 588 ? 1.362 -23.891 17.469 1 84.5 588 SER B O 1
ATOM 9137 N N . ILE B 1 589 ? 3.234 -25.203 17.781 1 84 589 ILE B N 1
ATOM 9138 C CA . ILE B 1 589 ? 2.672 -26.359 17.109 1 84 589 ILE B CA 1
ATOM 9139 C C . ILE B 1 589 ? 1.405 -26.812 17.828 1 84 589 ILE B C 1
ATOM 9141 O O . ILE B 1 589 ? 1.374 -26.875 19.062 1 84 589 ILE B O 1
ATOM 9145 N N . LYS B 1 590 ? 0.393 -26.906 17.047 1 76.44 590 LYS B N 1
ATOM 9146 C CA . LYS B 1 590 ? -0.854 -27.422 17.609 1 76.44 590 LYS B CA 1
ATOM 9147 C C . LYS B 1 590 ? -0.712 -28.875 18.031 1 76.44 590 LYS B C 1
ATOM 9149 O O . LYS B 1 590 ? 0.086 -29.625 17.453 1 76.44 590 LYS B O 1
ATOM 9154 N N . THR B 1 591 ? -0.629 -29.438 19.25 1 57.5 591 THR B N 1
ATOM 9155 C CA . THR B 1 591 ? -0.497 -30.828 19.719 1 57.5 591 THR B CA 1
ATOM 9156 C C . THR B 1 591 ? -1.054 -31.797 18.672 1 57.5 591 THR B C 1
ATOM 9158 O O . THR B 1 591 ? -2.148 -31.578 18.141 1 57.5 591 THR B O 1
ATOM 9161 N N . PRO B 1 592 ? -0.138 -32.781 18.25 1 50.25 592 PRO B N 1
ATOM 9162 C CA . PRO B 1 592 ? -0.243 -33.812 17.219 1 50.25 592 PRO B CA 1
ATOM 9163 C C . PRO B 1 592 ? -1.571 -34.562 17.281 1 50.25 592 PRO B C 1
ATOM 9165 O O . PRO B 1 592 ? -2.047 -34.906 18.375 1 50.25 592 PRO B O 1
ATOM 9168 N N . ILE B 1 593 ? -2.406 -34.406 16.406 1 40.25 593 ILE B N 1
ATOM 9169 C CA . ILE B 1 593 ? -3.557 -35.312 16.297 1 40.25 593 ILE B CA 1
ATOM 9170 C C . ILE B 1 593 ? -3.088 -36.719 15.945 1 40.25 593 ILE B C 1
ATOM 9172 O O . ILE B 1 593 ? -2.23 -36.875 15.07 1 40.25 593 ILE B O 1
ATOM 9176 N N . SER B 1 594 ? -3.127 -37.719 16.859 1 35.78 594 SER B N 1
ATOM 9177 C CA . SER B 1 594 ? -2.859 -39.125 16.562 1 35.78 594 SER B CA 1
ATOM 9178 C C . SER B 1 594 ? -3.482 -39.531 15.227 1 35.78 594 SER B C 1
ATOM 9180 O O . SER B 1 594 ? -4.691 -39.406 15.031 1 35.78 594 SER B O 1
ATOM 9182 N N . VAL B 1 595 ? -2.723 -39.594 14.242 1 32.75 595 VAL B N 1
ATOM 9183 C CA . VAL B 1 595 ? -3.162 -40.25 13 1 32.75 595 VAL B CA 1
ATOM 9184 C C . VAL B 1 595 ? -3.215 -41.75 13.188 1 32.75 595 VAL B C 1
ATOM 9186 O O . VAL B 1 595 ? -2.342 -42.344 13.836 1 32.75 595 VAL B O 1
#

Nearest PDB structures (foldseek):
  1cjy-assembly1_A  TM=7.323E-01  e=4.791E-18  Homo sapiens
  1cjy-assembly2_B  TM=7.542E-01  e=3.797E-17  Homo sapiens
  5iz5-assembly2_B  TM=7.237E-01  e=6.860E-17  Homo sapiens
  5iz5-assembly1_A  TM=6.920E-01  e=9.686E-17  Homo sapiens
  1cjy-assembly1_A  TM=7.272E-01  e=3.113E-18  Homo sapiens

Organism: Geotrichum candidum (NCBI:txid1173061)

pLDDT: mean 88.74, std 14.9, range [26.36, 98.94]

Sequence (1190 aa):
MVHLNFAVSTALLASLAAAWNPNNGYAPSYVQCPSNANFLTRASEELSTDEANWVKGRHDVTNPKLIEFLKRMNLEDFDAESFLADTSLNVGLAFSGGGYRAMLCGAGQLAALDERITDSTKDGHLGGLLQASTYLVGLSGGNWLVNSIALNNFTSVQALQADKNIWDLSDSIFNPGGLNIFSTAAYYDRIIDDIEDKKEAGFDISLTDIWGRALSQQFIGLPNGGPAIEFSDIRNYDAFTSHEMPLPIVVSVGRAPGTKIISTNSTVFEFTPFHLGSWDPSIYHFTDLKYIGSKVSNGVPVSDSSCVTGFDNGGFVLGTSSSLFNQFLLQLKSTGITGLLYKLVHKILEEIDEKNNDIAVYTPNPFKDAPINCSISRADVLDLVDGGEDKQNVPLYPLQQKARNVDVIFAYDNSADTDYNWPIGNSIDATYTRQFGIQGNHSIFPSVPDTNTIVNLGLNTRPVFFGCYASNFTTLREEVGATEDDTPPLIVWNSNYPYSYASNTSTFKMSYKTKEVAGMIQNGYNVATRGNSTDDSEWGACVGCAIIQRERERRGLEPTEQCRNCFDRYCWDG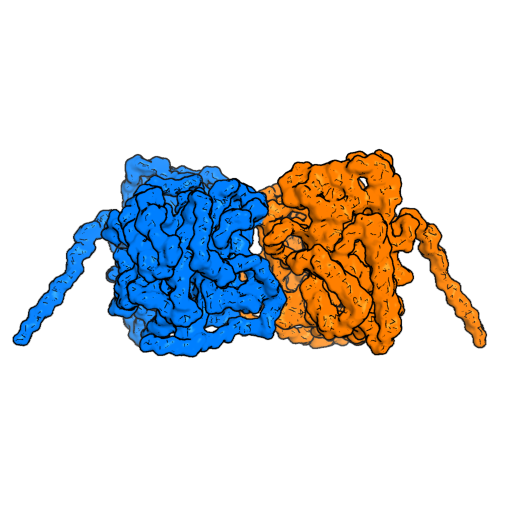TLNPAQPAGEYSPSIKTPISVMVHLNFAVSTALLASLAAAWNPNNGYAPSYVQCPSNANFLTRASEELSTDEANWVKGRHDVTNPKLIEFLKRMNLEDFDAESFLADTSLNVGLAFSGGGYRAMLCGAGQLAALDERITDSTKDGHLGGLLQASTYLVGLSGGNWLVNSIALNNFTSVQALQADKNIWDLSDSIFNPGGLNIFSTAAYYDRIIDDIEDKKEAGFDISLTDIWGRALSQQFIGLPNGGPAIEFSDIRNYDAFTSHEMPLPIVVSVGRAPGTKIISTNSTVFEFTPFHLGSWDPSIYHFTDLKYIGSKVSNGVPVSDSSCVTGFDNGGFVLGTSSSLFNQFLLQLKSTGITGLLYKLVHKILEEIDEKNNDIAVYTPNPFKDAPINCSISRADVLDLVDGGEDKQNVPLYPLQQKARNVDVIFAYDNSADTDYNWPIGNSIDATYTRQFGIQGNHSIFPSVPDTNTIVNLGLNTRPVFFGCYASNFTTLREEVGATEDDTPPLIVWNSNYPYSYASNTSTFKMSYKTKEVAGMIQNGYNVATRGNSTDDSEWGACVGCAIIQRERERRGLEPTEQCRNCFDRYCWDGTLNPAQPAGEYSPSIKTPISV

Secondary structure (DSSP, 8-state):
----------GGGSTTTTSS-TTSSSS-EEEPPPTTTT-SEEETTS--HHHHHHHHHHHHHHHHHHHHHHHHTT-TT--HHHHTTT----EEEEE---HHHHHHHHHHHHHHH-TTSTTTTSTT--TTTTTT-SEEEE-HHHHHHHHHHHTTTS--HHHHHH-SSS---SS-TTSTTTT-HHHHHHHHHHHHHHHHHHHHTT----HHHHHHHHHHHHH--SGGG-TT-BGGGGGGSHHHHTT-S-EEEEEEEE--TT----TTTPEEEEE-SSEEE--STTT-EEEEGGGTTS-EETTEESSTT-EEESTTBHHHHHHHTT--HHHHHHHHHHTT--SHHHHHHHHHHHHS-GGGTT-EEESS-TTTT-SS-SHHHH-SSEEEEETTTTS--S--GGGG-TTT--SEEEEEE----STT----SHHHHHHHHHTTBGGGTT--------HHHHHHTTGGGS-EEE---GGGGHHHHHHHT--TT--PPEEEEEE---SSS-----TT-----HHHHHHHHHHHHHHHHTTTTTS-TTHHHHHHHHHHHHHHHHTTPPPPHHHHHHHHHHB--S----SPPSS---PPP------/----------GGGSTTTTSS-TTSSSS-EEEPPPTTTT-SEEETTS--HHHHHHHHHHHHHHHHHHHHHHHHTT-TT--HHHHTTT----EEEEE---HHHHHHHHHHHHHHH-TTSTTTTSTT--TTTTTT-SEEEE-HHHHHHHHHHHTTTS--HHHHHH-SSS---SS-TTSTTTT-HHHHHHHHHHHHHHHHHHHHTT----HHHHHHHHHHHHH--SGGG-TT-BGGGGGGSHHHHTT-S-EEEEEEEE--TT----TTTPEEEEE-SSEEE--STTT-EEEEGGGTTS-EETTEESSTT-EEESTTBHHHHHHHTT--HHHHHHHHHHTT--SHHHHHHHHHHHHS-GGGTT-EEESS-TTTT-SS-SHHHH-SSEEEEETTTTS--S--GGGG-GGG--SEEEEEE----STT----SHHHHHHHHHTTBGGGTT--------HHHHHHTTGGGS-EEE---GGGGHHHHHHHT--TT--PPEEEEEE---SSS-----TT-----HHHHHHHHHHHHHHHHTTTTTS-TTHHHHHHHHHHHHHHHHTTPPPPHHHHHHHHHHB--S----SPPSS---PPP------

Radius of gyration: 32.38 Å; Cα contacts (8 Å, |Δi|>4): 2654; chains: 2; bounding box: 68×118×91 Å

Solvent-accessible surface area (backbone atoms only — not comparable to full-atom values): 60010 Å² total; per-residue (Å²): 138,84,81,77,77,84,76,69,86,68,74,77,62,70,86,50,67,86,57,40,25,86,78,66,30,44,30,54,37,82,38,72,45,61,90,79,43,75,50,44,45,43,67,50,80,56,66,52,72,67,57,49,53,50,49,57,52,27,43,70,46,18,48,61,34,40,33,56,36,45,64,69,26,68,54,69,96,61,58,48,62,73,70,44,66,86,53,80,78,34,28,34,38,23,23,7,18,30,31,54,34,7,20,36,31,42,40,9,30,51,38,29,19,25,53,84,35,88,72,15,68,40,90,45,41,47,19,24,49,48,51,24,25,47,34,36,28,8,13,25,12,11,26,55,41,49,47,33,27,48,74,48,56,55,50,50,57,70,56,42,70,67,38,88,76,24,70,72,38,61,33,30,83,90,36,64,33,62,87,41,58,65,53,33,49,54,54,49,49,54,48,50,50,38,52,50,44,22,43,73,68,71,39,83,82,41,64,25,54,57,49,2,45,54,48,13,43,40,46,30,86,42,79,84,18,33,52,22,38,30,41,42,29,44,64,71,27,66,37,49,68,67,24,58,45,42,50,56,36,39,31,23,28,32,64,62,87,94,57,87,66,34,44,30,71,37,39,57,32,39,38,39,50,61,28,34,31,26,72,25,66,70,58,26,29,32,30,43,28,53,44,43,41,20,54,34,49,51,22,22,49,72,49,80,64,48,27,20,34,29,59,41,18,38,29,42,54,57,17,27,13,45,30,59,28,71,60,49,53,53,45,45,67,66,66,60,61,68,61,70,62,40,49,50,54,47,50,52,51,71,72,35,58,81,89,53,54,35,32,26,69,35,60,34,14,54,46,15,56,31,87,46,86,34,71,65,18,70,30,66,51,39,51,30,20,20,25,38,63,32,43,31,28,42,46,52,68,81,56,46,34,75,68,64,54,30,33,22,31,45,33,39,34,36,32,64,68,46,99,57,20,37,38,44,52,64,27,61,44,30,51,43,52,16,29,33,14,66,40,20,73,38,38,55,64,51,79,74,72,56,46,34,19,28,58,66,70,47,49,44,76,44,65,32,29,32,43,80,51,76,81,72,41,62,67,57,27,61,74,35,63,34,55,92,83,61,67,51,36,26,33,41,40,33,43,53,53,33,40,70,27,84,58,45,52,54,54,79,55,56,55,38,50,72,67,52,50,52,38,28,20,51,14,18,25,25,56,66,30,41,53,53,17,68,78,37,82,55,45,45,27,38,52,45,38,51,58,47,41,52,63,35,53,75,69,69,51,78,74,44,72,67,41,48,52,35,47,68,72,29,32,71,82,77,80,80,42,75,55,80,57,98,59,82,80,72,84,69,66,41,79,70,72,88,124,138,81,79,77,77,80,78,72,82,73,72,77,61,69,85,48,65,87,57,43,25,86,80,66,31,43,31,53,37,82,39,72,45,60,90,76,42,73,50,44,45,44,68,50,80,56,65,51,70,66,57,50,53,48,49,58,51,26,42,70,46,18,47,60,35,39,32,57,38,44,65,70,26,69,54,69,95,62,57,49,61,74,69,46,67,86,52,80,76,34,28,35,38,24,22,6,19,28,32,54,34,7,18,36,31,42,40,9,29,52,38,29,20,24,53,86,36,88,72,14,68,41,89,45,42,46,18,24,49,48,52,24,26,47,34,36,28,10,14,26,12,12,26,54,42,49,47,33,25,48,73,46,58,57,52,49,57,69,57,42,70,68,38,89,75,24,71,73,39,62,34,30,80,90,36,64,34,61,88,41,59,64,55,32,47,52,54,49,49,54,48,50,49,38,53,51,44,22,43,73,69,71,38,80,82,43,62,25,53,57,49,2,46,53,49,13,42,38,45,31,86,42,75,85,19,33,51,21,39,32,41,42,30,44,64,71,28,66,37,49,69,68,26,59,46,41,50,53,35,40,29,24,27,33,63,62,87,94,56,88,65,36,45,29,71,37,39,57,33,38,38,39,50,61,29,35,31,27,74,27,66,71,59,27,29,31,28,43,26,54,44,42,41,19,53,34,50,51,20,20,50,70,48,78,63,49,26,20,33,29,57,42,17,37,27,42,54,56,16,28,14,45,30,57,30,70,59,50,54,53,46,45,66,68,66,60,61,67,60,70,62,41,50,51,52,46,50,53,51,71,71,35,59,80,88,52,53,36,33,26,70,35,60,33,13,54,47,14,55,31,88,46,86,32,70,66,17,70,28,68,51,38,51,30,21,20,25,38,63,33,41,31,28,43,48,51,68,78,56,45,35,74,67,63,54,30,33,22,32,44,34,39,33,35,33,62,68,45,99,59,21,36,39,46,51,63,27,61,44,30,51,44,53,16,27,34,14,65,40,20,72,38,39,56,64,51,80,74,72,55,47,33,20,28,59,66,72,46,47,47,77,44,65,31,30,33,44,79,51,76,82,72,41,64,68,58,26,60,74,34,63,35,54,91,84,64,66,52,36,26,34,40,41,34,43,52,52,33,40,69,27,86,57,44,52,54,54,78,53,57,54,38,51,70,67,53,50,52,38,27,22,50,14,17,24,28,55,68,28,40,52,54,16,69,79,37,81,53,46,48,26,38,51,46,40,51,58,48,41,52,63,35,54,75,70,69,52,81,74,45,72,68,41,49,53,34,46,68,71,30,34,71,82,76,80,78,42,74,55,79,57,99,60,81,80,71,84,69,65,42,80,70,74,88,124

InterPro domains:
  IPR002642 Lysophospholipase, catalytic domain [PF01735] (91-577)
  IPR002642 Lysophospholipase, catalytic domain [PS51210] (32-577)
  IPR002642 Lysophospholipase, catalytic domain [SM00022] (13-571)
  IPR016035 Acyl transferase/acyl hydrolase/lysophospholipase [SSF52151] (40-551)

Foldseek 3Di:
DDPPPCPDDPPVPDLLQVQWQVVQFQAWDKDFDDPVLQFQKDFQPFDDPVLVVLLVLLQVFLLVLLQVQLVQLPAPPDRSCVLSVPHAAAEAEWFFAQAQLSLLLVLLLVLQQDLVHPCSSPALTNHSNQQNHAEYEYFHSSLLNLLLQLLQLRDHSVCQLPDPQAPAQFDFLCQVPVVPVVVNVVLVVSLVVRQVNNVVSPDDDAVLSSQLLSSLSHRHPDVSSRRTHALLSSCVRPCSVSSRGHWYKYKWWFDFPPDQAALQHIFIWIDTSFWIDGCFPQQSMIGGLQFLLADDAQRGGPDNTITIGSNRHSSSSNSLQNQPCVVVVVVCVVVPDDDDVVVVNVVNPVVDPPSQNSWDKRAQGSLANHVNDHSSNPDRITTIGHRCSNVLRTPCVVVQDVNSVHAEYETEAQAQPFPLQWDQCSNVVRVQVNLLHSRVSLGDDFDDADSQQSLVVVLQQAKAKTQLDQVVCVVVSVNSVHDSPRGGHIYGYFIQDAAPDSSRDHSPDRGDDSVRSVRSSNSSNCSSSVNSCPNHSSVSVLVSLSSCRRVCVVVPHDDDPSNVVSCVPRYDPPDGDNDHDPDTDDDDHNPDDDD/DDPPPCPPCPPVPPLLQVQWQVVQFQAWDKDFDDPPLQFQKDFQPFDDPVLVVLLVLLQVFQLVLLQVQLVQLPAPPDRSCVLSVPHAAAEAEWFFAQAQLRQLLVLLLVLQQDQVHPCSSPALTNHSNQQNHAEYEYFHSSLLNLLLQLLQLRDHSVCQLVDPQAPAQFDFLCQPPVVPVVVNVVLVVSLVVRQVSNVVSPDDDAVLSSQLLSSLSHRHPDVSSRSTHALLSSCSRPCSVSSRGHWYKYKWWFDFPPDQAALQHIFIWIDTSAWIDGCFPQQSMIGGLQFLLADDAQRGGPDNTITIGSNRHSSSSNSLQHQPCVVVVVVCVVVPDDDDVVVVNVVNPVVDPPSQNSWDKRAQGSQANHVNDHSSNPDRITTIGHRCSNVLRTPCVVVQDVNSVHAEYETEAQAQPFPLQWDQCSNVVRVQVNLLHSRVSLGDDFDDADSQQSLVVVLQQAKAKTQLDQVVCVVVSVNSVHDSPRGGHIYTYFIQDAAPASSRDHSPDRGDDSVNSVRSSNSSNCSSSVNSCPNHSSVSVLVSLSSCRRVCVVVPHDDDPSNVVSCVPRYDPPDGDNDHDPDGDDDDHNPDDDD